Protein 6SBQ (pdb70)

Nearest PDB structures (foldseek):
  5y1h-assembly1_A  TM=1.001E+00  e=0.000E+00  Plasmodium falciparum FcB1/Columbia
  4j3b-assembly1_A  TM=1.001E+00  e=0.000E+00  Plasmodium falciparum FcB1/Columbia
  3t8v-assembly1_A  TM=9.994E-01  e=0.000E+00  Plasmodium falciparum FcB1/Columbia
  8ez2-assembly1_A  TM=9.995E-01  e=0.000E+00  Plasmodium falciparum
  8t6h-assembly1_A  TM=9.984E-01  e=0.000E+00  Plasmodium falciparum

Solvent-accessible surface area: 35100 Å² total; per-residue (Å²): 101,52,151,39,76,93,62,166,80,62,146,54,16,6,12,65,1,60,56,0,41,0,34,0,26,3,83,81,115,60,0,26,0,99,3,65,1,33,0,40,38,14,197,83,39,129,50,55,56,0,66,0,21,0,34,47,9,111,42,70,74,1,8,7,78,153,110,126,11,80,113,49,126,23,15,61,39,97,84,87,79,0,26,0,49,43,155,58,12,32,183,74,146,4,40,1,34,8,37,0,16,11,76,2,38,80,33,100,23,8,24,0,5,0,70,1,97,110,12,4,0,0,14,0,19,1,34,2,0,46,102,0,0,1,0,13,6,73,3,30,10,24,0,92,6,36,2,9,0,10,0,44,89,157,104,13,53,32,8,2,1,2,12,64,83,76,73,115,71,119,44,125,78,49,36,17,1,4,91,5,60,2,70,40,77,4,0,1,2,1,0,0,0,0,0,0,64,6,78,85,63,58,22,80,32,93,1,96,136,94,138,72,139,0,63,0,40,0,5,0,41,107,127,15,49,86,6,0,67,4,0,10,32,0,0,63,70,0,1,35,17,1,9,96,35,17,42,13,24,7,23,7,58,56,3,5,0,0,3,2,8,22,1,6,56,20,12,4,4,0,4,4,0,6,0,0,4,4,50,0,0,8,0,17,27,107,54,11,25,11,121,17,6,40,109,0,1,38,8,1,0,21,10,6,0,1,8,21,0,0,8,52,2,0,1,69,12,9,12,1,0,0,2,2,2,0,0,0,12,2,0,9,12,28,0,4,54,84,58,13,149,23,42,42,24,20,3,45,21,0,31,100,1,8,0,25,1,2,10,6,5,56,8,30,21,16,11,4,0,13,2,76,24,25,23,14,4,40,23,14,60,20,24,0,0,48,31,3,0,1,3,0,1,46,2,2,30,36,8,2,28,96,104,54,0,64,89,0,2,55,51,3,6,149,142,14,52,29,75,37,2,16,0,72,50,0,7,104,1,0,31,37,0,14,37,85,84,80,94,59,128,89,16,80,2,105,47,0,47,39,1,1,33,8,0,7,13,0,50,0,27,2,132,58,92,40,50,73,163,126,101,40,2,21,0,68,0,51,8,119,12,141,65,42,164,66,46,193,114,31,101,50,3,8,0,0,0,7,0,0,0,1,24,47,166,84,12,131,80,46,34,98,104,55,50,12,51,0,50,125,114,38,40,66,34,82,26,95,131,2,62,64,116,2,5,2,0,8,0,11,18,0,2,1,2,0,19,20,71,8,78,13,73,16,102,38,27,13,51,2,0,51,88,8,78,28,25,3,6,45,17,6,3,1,8,18,4,4,15,120,18,0,66,89,0,10,67,25,36,45,97,8,100,102,105,172,75,174,93,91,130,42,54,85,11,34,58,103,2,8,82,3,0,78,107,5,3,84,48,115,172,34,61,13,1,10,15,15,35,0,4,41,12,11,72,38,60,20,0,6,33,74,18,95,82,3,14,2,38,4,2,6,53,0,30,72,42,0,70,109,51,6,6,102,138,2,21,102,16,6,58,155,15,5,99,83,32,80,71,150,0,22,64,90,81,95,24,141,46,21,38,77,16,57,25,72,18,14,12,44,11,35,0,9,18,29,0,0,46,31,0,0,99,26,93,39,103,114,1,42,98,25,0,38,110,10,3,129,17,66,9,2,17,0,13,7,22,0,0,30,4,0,7,60,35,157,72,1,78,91,2,8,88,78,0,70,149,83,0,94,95,12,35,21,2,34,9,31,0,2,71,3,0,0,120,1,63,38,186,41,0,21,100,3,2,121,67,0,46,110,93,33,14,128,121,35,83,16,0,7,27,10,39,0,0,10,45,20,0,9,77,20,26,64,50,0,12,41,88,74,6,90,0,0,116,34,1,5,97,12,0,26,127,2,13,132,33,0,30,37,0,0,11,56,0,0,55,16,0,10,18,21,42,47,0,21,95,148,3,34,125,54,0,57,87,24,0,58,79,4,27,149,53,101,155,29,17,102,23,2,82,2,24,0,32,35,0,9,90,149,76

InterPro domains:
  IPR001930 Peptidase M1, alanine aminopeptidase/leukotriene A4 hydrolase [PR00756] (324-339)
  IPR001930 Peptidase M1, alanine aminopeptidase/leukotriene A4 hydrolase [PR00756] (374-389)
  IPR001930 Peptidase M1, alanine aminopeptidase/leukotriene A4 hydrolase [PR00756] (457-467)
  IPR001930 Peptidase M1, alanine aminopeptidase/leukotriene A4 hydrolase [PR00756] (493-508)
  IPR001930 Peptidase M1, alanine aminopeptidase/leukotriene A4 hydrolase [PR00756] (512-524)
  IPR012779 Peptidase M1, alanyl aminopeptidase [PTHR46322] (189-1081)
  IPR012779 Peptidase M1, alanyl aminopeptidase [TIGR02414] (203-1080)
  IPR014782 Peptidase M1, membrane alanine aminopeptidase [PF01433] (424-629)
  IPR024601 Peptidase M1, alanyl aminopeptidase, C-terminal [PF17432] (748-1081)
  IPR027268 Peptidase M4/M1, CTD superfamily [G3DSA:1.10.390.10] (479-649)
  IPR035414 Peptidase M1, alanyl aminopeptidase, Ig-like fold [PF11940] (650-744)
  IPR037144 Peptidase M1, alanyl aminopeptidase, C-terminal domain superfamily [G3DSA:1.25.50.10] (746-1084)
  IPR038438 Alanyl aminopeptidase, Ig-like domain superfamily [G3DSA:2.60.40.1840] (650-745)
  IPR042097 Aminopeptidase N-like , N-terminal domain superfamliy [G3DSA:2.60.40.1730] (206-392)
  IPR042097 Aminopeptidase N-like , N-terminal domain superfamliy [SSF63737] (195-391)
  IPR045357 Aminopeptidase N-like , N-terminal domain [PF17900] (216-384)

Secondary structure (P-SEA, 3-state):
ccbbbbcccbbbbcccccbbbbbbbbcccbbbbbbbbbcccccccccccbbbbbccccccccccccccccccccccccccccccccccccccbbbbbbbbbbbcccccccccccccccbbbbbcccccccccccccccccccbbbbbbbbccccccccccccccccccccccccccbbbbbbccccccccccccccccccccccccccccbbbbbbbbbcccccccccaaaaaaaaaaaaaaaacccccccccbbbbbbbccccccccccccbbbcccccccccccccccaaaaaaaaaaaaaaaaccccccbbbcccccccccaaaaaaaaaaaaaaaaccaaaaaaaaaaaacaaaaaaaccccccccccccccccccccccccaaaaaaaaaaaaaccaaaaaaaaaaaaaaaccccccaaaaaaaaaaaaaaaaccccccccccccccccbbbbbbbbcccccccccbbbbbbbbbbcccccccbbbbccccccbbbbccccccccccbbbbbbcccbbbbbbccccccccccccccccccccccccccaaaaaaaacccccaaaaaaaaaaaaaaaaaaaaaaaaaaaaacccccccccccaaaaaaaaaaaacccccaaaaaaaaccccccccccccccccaaaaaaaaaaaaaaaaaccaaaaaaaaaaacccccccccccccccccaaaaaaaaaaaaaaaaaaaaccccaaaaaaaaaacccaaaaaaaaaaaccccaaaaaaaaaaaaccccaaaaaaaaaaaaaccccaaaaaaaaaaaccccccccaaaaaaacccccccccccccccaaaaaaaaaaaaaaaaccaaaaaaacccccccccccaaaaaaaaaaaaaaaacccccaaaaaaaaaaaccc

Organism: Plasmodium falciparum (isolate 3D7) (NCBI:txid36329)

B-factor: mean 23.52, std 8.41, range [11.98, 69.68]

Radius of gyration: 28.25 Å; Cα contacts (8 Å, |Δi|>4): 1999; chains: 1; bounding box: 71×84×64 Å

GO terms:
  GO:0070006 metalloaminopeptidase activity (F, IDA)
  GO:0005737 cytoplasm (C, IDA)
  GO:0020020 food vacuole (C, IDA)
  GO:0004177 aminopeptidase activity (F, IDA)
  GO:0006508 proteolysis (P, IDA)
  GO:0005634 nucleus (C, EXP)
  GO:0005737 cytoplasm (C, EXP)
  GO:0005775 vacuolar lumen (C, EXP)
  GO:0020005 symbiont-containing vacuole membrane (C, EXP)

Sequence (891 aa):
EPKIHYRKDYKKPSGFIINNVTLNINIHDNETIIVRRSVLDDMDISKHNVGEDLVFDGVGLKKKINEEIISSINNNKKKKLLVVEEGEEEYTYDNNEFLTIIFSSKKFFVVPKKSSKKKFAFSSSSEVIIIHPETNYALTTGLYKKSKKNIIIVSQCEAATTGGFFRRITFFIDRPDMMMAKKYDVTVVTADKKEKKYPVLLSNGDKVNEFEIPGGRHGARFNDPHLKPCYLFAVVAGDLKHLSATTYIITKKYYTKKKVEELYYVFSEEKYVSKLQQWALEECLKKSMAFDEDYFGLEYDLSRRLNLVAVSDFNVGAMENKGLNIFNANSLLASKKKNNSIDFSYARILTVVGHEYFHNYTGNRVTLRDWFQLTLKEGLTVHRENNLFSEEMTKKTTVVTTTTRRLSSSHVDDLLRSVVQFLEDSSPLSHPIRRPEESYVSSMMEENFYTTTTVYDKGSSEVMRMYLTILGEEEYYKKGFDIYIKKKNDDGNTATCEEDFNYYAMEQQAYKKMMKKKKADNSANLNNQYLLWFSQSGTPHVSFKKYNNYDDAEEKKKKQYSSIHHVVNNQYTKPDEENQKKEKKPLLFIPISSVGLINPEENGKKEMISSQQTTTTLELTKEESDTFVFNNIAVKPIPSLFRGFSAPVYIEEEDNNLTDEEERILLLKYDSDAFVRYYNSCTNIYMKKQILMMNYNNEFLKKAKKNEKLESFNLTPVNAQFIDAIKYYLLLEDPHADAGFKSSYYIIVSLPPQQDDRYIIINNFFVSSNNLDTDVLADTKKEYIYKKQIGDKLNDVYYKMMFKSLEEAKADDLTYFNDESHVDFDQMMNMRTLRRNTLLSLLSSKKAQYPNILNEEIIIEEHSKSPYPSNWLTSLSVSAYFDDKKYFEELYDDKKTYKKLSKDDELLLQEEWLKTVSRRSDRKDIYEEILKKKLENEVLKDSKNPNDIRAVYLPFTNNLRRFHDISGKGYKLLIIAEVITKTDKFNPMMVATTQLCCEEPFKKLWNKKLDTKKRQELMLLNNEMNTMLQEPNISNNLKEYLLRLTNKL

Structure (mmCIF, N/CA/C/O backbone):
data_6SBQ
#
_entry.id   6SBQ
#
_cell.length_a   75.079
_cell.length_b   109.241
_cell.length_c   113.053
_cell.angle_alpha   90.000
_cell.angle_beta   90.000
_cell.angle_gamma   90.000
#
_symmetry.space_group_name_H-M   'P 21 21 21'
#
loop_
_entity.id
_entity.type
_entity.pdbx_description
1 polymer 'M1-family alanyl aminopeptidase'
2 non-polymer 'ZINC ION'
3 non-polymer [(7~{S})-6,6-bis(oxidanyl)-4-phenyl-5,7,8,9-tetrahydrobenzo[7]annulen-7-yl]azanium
4 non-polymer DI(HYDROXYETHYL)ETHER
5 non-polymer 'MALONATE ION'
6 non-polymer 'SODIUM ION'
7 water water
#
loop_
_atom_site.group_PDB
_atom_site.id
_atom_site.type_symbol
_atom_site.label_atom_id
_atom_site.label_alt_id
_atom_site.label_comp_id
_atom_site.label_asym_id
_atom_site.label_entity_id
_atom_site.label_seq_id
_atom_site.pdbx_PDB_ins_code
_atom_site.Cartn_x
_atom_site.Cartn_y
_atom_site.Cartn_z
_atom_site.occupancy
_atom_site.B_iso_or_equiv
_atom_site.auth_seq_id
_atom_site.auth_comp_id
_atom_site.auth_asym_id
_atom_site.auth_atom_id
_atom_site.pdbx_PDB_model_num
ATOM 1 C CA . GLU A 1 34 ? 76.979 111.804 147.410 1.00 57.67 195 GLU A CA 1
ATOM 2 C C . GLU A 1 34 ? 77.023 113.181 146.746 1.00 57.49 195 GLU A C 1
ATOM 3 O O . GLU A 1 34 ? 76.161 114.024 146.999 1.00 57.62 195 GLU A O 1
ATOM 4 N N . PRO A 1 35 ? 78.022 113.404 145.893 1.00 57.09 196 PRO A N 1
ATOM 5 C CA . PRO A 1 35 ? 78.157 114.706 145.227 1.00 56.74 196 PRO A CA 1
ATOM 6 C C . PRO A 1 35 ? 76.973 115.008 144.320 1.00 56.14 196 PRO A C 1
ATOM 7 O O . PRO A 1 35 ? 76.102 114.171 144.067 1.00 56.51 196 PRO A O 1
ATOM 18 N N . LYS A 1 36 ? 76.957 116.244 143.819 1.00 54.75 197 LYS A N 1
ATOM 19 C CA . LYS A 1 36 ? 75.862 116.730 142.988 1.00 53.12 197 LYS A CA 1
ATOM 20 C C . LYS A 1 36 ? 75.988 116.163 141.578 1.00 50.28 197 LYS A C 1
ATOM 21 O O . LYS A 1 36 ? 76.976 116.429 140.884 1.00 50.14 197 LYS A O 1
ATOM 40 N N . ILE A 1 37 ? 74.976 115.410 141.148 1.00 47.53 198 ILE A N 1
ATOM 41 C CA . ILE A 1 37 ? 74.986 114.704 139.870 1.00 44.88 198 ILE A CA 1
ATOM 42 C C . ILE A 1 37 ? 73.924 115.311 138.963 1.00 42.10 198 ILE A C 1
ATOM 43 O O . ILE A 1 37 ? 72.749 115.396 139.339 1.00 41.60 198 ILE A O 1
ATOM 59 N N . HIS A 1 38 ? 74.336 115.716 137.763 1.00 39.94 199 HIS A N 1
ATOM 60 C CA . HIS A 1 38 ? 73.428 116.214 136.740 1.00 38.58 199 HIS A CA 1
ATOM 61 C C . HIS A 1 38 ? 73.071 115.077 135.792 1.00 36.50 199 HIS A C 1
ATOM 62 O O . HIS A 1 38 ? 73.932 114.267 135.434 1.00 35.89 199 HIS A O 1
ATOM 76 N N . TYR A 1 39 ? 71.800 115.019 135.387 1.00 34.95 200 TYR A N 1
ATOM 77 C CA . TYR A 1 39 ? 71.265 113.918 134.595 1.00 34.22 200 TYR A CA 1
ATOM 78 C C . TYR A 1 39 ? 70.715 114.434 133.270 1.00 32.45 200 TYR A C 1
ATOM 79 O O . TYR A 1 39 ? 70.030 115.459 133.230 1.00 31.73 200 TYR A O 1
ATOM 97 N N . ARG A 1 40 ? 71.014 113.705 132.184 1.00 31.17 201 ARG A N 1
ATOM 98 C CA . ARG A 1 40 ? 70.591 114.131 130.849 1.00 30.08 201 ARG A CA 1
ATOM 99 C C . ARG A 1 40 ? 69.076 114.263 130.751 1.00 29.75 201 ARG A C 1
ATOM 100 O O . ARG A 1 40 ? 68.561 115.202 130.131 1.00 29.03 201 ARG A O 1
ATOM 121 N N . LYS A 1 41 ? 68.340 113.319 131.334 1.00 30.81 202 LYS A N 1
ATOM 122 C CA . LYS A 1 41 ? 66.887 113.338 131.213 1.00 32.22 202 LYS A CA 1
ATOM 123 C C . LYS A 1 41 ? 66.259 114.538 131.906 1.00 31.42 202 LYS A C 1
ATOM 124 O O . LYS A 1 41 ? 65.106 114.868 131.610 1.00 31.29 202 LYS A O 1
ATOM 143 N N . ASP A 1 42 ? 66.977 115.189 132.818 1.00 30.71 203 ASP A N 1
ATOM 144 C CA . ASP A 1 42 ? 66.405 116.265 133.620 1.00 30.42 203 ASP A CA 1
ATOM 145 C C . ASP A 1 42 ? 66.451 117.627 132.935 1.00 29.31 203 ASP A C 1
ATOM 146 O O . ASP A 1 42 ? 66.058 118.621 133.558 1.00 30.27 203 ASP A O 1
ATOM 155 N N . TYR A 1 43 ? 66.921 117.710 131.688 1.00 27.01 204 TYR A N 1
ATOM 156 C CA . TYR A 1 43 ? 67.103 119.015 131.061 1.00 24.95 204 TYR A CA 1
ATOM 157 C C . TYR A 1 43 ? 65.800 119.803 131.057 1.00 24.70 204 TYR A C 1
ATOM 158 O O . TYR A 1 43 ? 64.753 119.291 130.660 1.00 24.90 204 TYR A O 1
ATOM 176 N N . LYS A 1 44 ? 65.866 121.066 131.494 1.00 24.26 205 LYS A N 1
ATOM 177 C CA A LYS A 1 44 ? 64.756 121.987 131.322 0.52 24.41 205 LYS A CA 1
ATOM 178 C CA B LYS A 1 44 ? 64.745 122.006 131.393 0.48 24.63 205 LYS A CA 1
ATOM 179 C C . LYS A 1 44 ? 65.299 123.374 131.019 1.00 23.83 205 LYS A C 1
ATOM 180 O O . LYS A 1 44 ? 66.362 123.757 131.521 1.00 22.78 205 LYS A O 1
ATOM 217 N N . PRO A 1 45 ? 64.602 124.139 130.177 1.00 23.64 206 PRO A N 1
ATOM 218 C CA . PRO A 1 45 ? 65.063 125.496 129.877 1.00 23.27 206 PRO A CA 1
ATOM 219 C C . PRO A 1 45 ? 65.023 126.373 131.118 1.00 22.15 206 PRO A C 1
ATOM 220 O O . PRO A 1 45 ? 64.295 126.119 132.075 1.00 22.67 206 PRO A O 1
ATOM 231 N N . SER A 1 46 ? 65.825 127.428 131.080 1.00 20.77 207 SER A N 1
ATOM 232 C CA . SER A 1 46 ? 65.884 128.376 132.180 1.00 20.15 207 SER A CA 1
ATOM 233 C C . SER A 1 46 ? 64.622 129.233 132.247 1.00 19.48 207 SER A C 1
ATOM 234 O O . SER A 1 46 ? 63.978 129.523 131.237 1.00 19.59 207 SER A O 1
ATOM 242 N N . GLY A 1 47 ? 64.283 129.648 133.457 1.00 19.29 208 GLY A N 1
ATOM 243 C CA . GLY A 1 47 ? 63.248 130.639 133.661 1.00 19.15 208 GLY A CA 1
ATOM 244 C C . GLY A 1 47 ? 63.673 132.060 133.389 1.00 19.12 208 GLY A C 1
ATOM 245 O O . GLY A 1 47 ? 62.873 132.982 133.548 1.00 19.51 208 GLY A O 1
ATOM 249 N N . PHE A 1 48 ? 64.915 132.261 132.957 1.00 18.86 209 PHE A N 1
ATOM 250 C CA . PHE A 1 48 ? 65.453 133.586 132.702 1.00 18.23 209 PHE A CA 1
ATOM 251 C C . PHE A 1 48 ? 66.113 133.619 131.333 1.00 18.37 209 PHE A C 1
ATOM 252 O O . PHE A 1 48 ? 66.413 132.587 130.722 1.00 18.48 209 PHE A O 1
ATOM 269 N N . ILE A 1 49 ? 66.349 134.838 130.870 1.00 19.01 210 ILE A N 1
ATOM 270 C CA . ILE A 1 49 ? 67.029 135.093 129.612 1.00 19.20 210 ILE A CA 1
ATOM 271 C C . ILE A 1 49 ? 68.110 136.123 129.896 1.00 17.92 210 ILE A C 1
ATOM 272 O O . ILE A 1 49 ? 67.881 137.083 130.645 1.00 18.41 210 ILE A O 1
ATOM 288 N N . ILE A 1 50 ? 69.288 135.918 129.316 1.00 16.65 211 ILE A N 1
ATOM 289 C CA . ILE A 1 50 ? 70.344 136.922 129.296 1.00 15.46 211 ILE A CA 1
ATOM 290 C C . ILE A 1 50 ? 70.543 137.319 127.841 1.00 15.62 211 ILE A C 1
ATOM 291 O O . ILE A 1 50 ? 70.952 136.496 127.014 1.00 17.05 211 ILE A O 1
ATOM 307 N N . ASN A 1 51 ? 70.246 138.579 127.519 1.00 15.67 212 ASN A N 1
ATOM 308 C CA . ASN A 1 51 ? 70.292 139.028 126.136 1.00 15.94 212 ASN A CA 1
ATOM 309 C C . ASN A 1 51 ? 71.589 139.720 125.777 1.00 15.91 212 ASN A C 1
ATOM 310 O O . ASN A 1 51 ? 72.085 139.541 124.662 1.00 15.71 212 ASN A O 1
ATOM 321 N N . ASN A 1 52 ? 72.149 140.505 126.694 1.00 15.84 213 ASN A N 1
ATOM 322 C CA . ASN A 1 52 ? 73.390 141.214 126.442 1.00 16.15 213 ASN A CA 1
ATOM 323 C C . ASN A 1 52 ? 74.243 141.171 127.698 1.00 16.01 213 ASN A C 1
ATOM 324 O O . ASN A 1 52 ? 73.734 141.199 128.820 1.00 16.65 213 ASN A O 1
ATOM 335 N N . VAL A 1 53 ? 75.551 141.129 127.483 1.00 15.84 214 VAL A N 1
ATOM 336 C CA . VAL A 1 53 ? 76.555 141.111 128.533 1.00 16.01 214 VAL A CA 1
ATOM 337 C C . VAL A 1 53 ? 77.508 142.251 128.232 1.00 16.15 214 VAL A C 1
ATOM 338 O O . VAL A 1 53 ? 78.089 142.300 127.140 1.00 16.52 214 VAL A O 1
ATOM 351 N N . THR A 1 54 ? 77.655 143.178 129.175 1.00 15.82 215 THR A N 1
ATOM 352 C CA . THR A 1 54 ? 78.595 144.286 129.031 1.00 16.25 215 THR A CA 1
ATOM 353 C C . THR A 1 54 ? 79.608 144.194 130.160 1.00 16.30 215 THR A C 1
ATOM 354 O O . THR A 1 54 ? 79.255 144.370 131.332 1.00 16.82 215 THR A O 1
ATOM 365 N N . LEU A 1 55 ? 80.851 143.882 129.810 1.00 15.97 216 LEU A N 1
ATOM 366 C CA . LEU A 1 55 ? 81.905 143.621 130.782 1.00 16.19 216 LEU A CA 1
ATOM 367 C C . LEU A 1 55 ? 82.950 144.723 130.753 1.00 16.09 216 LEU A C 1
ATOM 368 O O . LEU A 1 55 ? 83.293 145.250 129.687 1.00 16.09 216 LEU A O 1
ATOM 384 N N . ASN A 1 56 ? 83.474 145.032 131.935 1.00 16.74 217 ASN A N 1
ATOM 385 C CA . ASN A 1 56 ? 84.681 145.833 132.089 1.00 17.69 217 ASN A CA 1
ATOM 386 C C . ASN A 1 56 ? 85.624 145.029 132.962 1.00 17.42 217 ASN A C 1
ATOM 387 O O . ASN A 1 56 ? 85.302 144.746 134.118 1.00 18.03 217 ASN A O 1
ATOM 398 N N . ILE A 1 57 ? 86.760 144.646 132.400 1.00 16.63 218 ILE A N 1
ATOM 399 C CA . ILE A 1 57 ? 87.752 143.810 133.065 1.00 16.68 218 ILE A CA 1
ATOM 400 C C . ILE A 1 57 ? 88.996 144.663 133.244 1.00 17.13 218 ILE A C 1
ATOM 401 O O . ILE A 1 57 ? 89.686 144.985 132.267 1.00 17.31 218 ILE A O 1
ATOM 417 N N . ASN A 1 58 ? 89.287 145.032 134.483 1.00 17.01 219 ASN A N 1
ATOM 418 C CA . ASN A 1 58 ? 90.362 145.970 134.805 1.00 17.95 219 ASN A CA 1
ATOM 419 C C . ASN A 1 58 ? 91.466 145.209 135.529 1.00 17.38 219 ASN A C 1
ATOM 420 O O . ASN A 1 58 ? 91.328 144.864 136.706 1.00 17.67 219 ASN A O 1
ATOM 431 N N . ILE A 1 59 ? 92.554 144.954 134.822 1.00 17.05 220 ILE A N 1
ATOM 432 C CA . ILE A 1 59 ? 93.638 144.108 135.314 1.00 17.47 220 ILE A CA 1
ATOM 433 C C . ILE A 1 59 ? 94.659 144.962 136.051 1.00 18.76 220 ILE A C 1
ATOM 434 O O . ILE A 1 59 ? 95.165 145.942 135.499 1.00 19.31 220 ILE A O 1
ATOM 450 N N . HIS A 1 60 ? 94.995 144.556 137.274 1.00 19.20 221 HIS A N 1
ATOM 451 C CA . HIS A 1 60 ? 96.079 145.134 138.058 1.00 20.79 221 HIS A CA 1
ATOM 452 C C . HIS A 1 60 ? 96.984 144.004 138.548 1.00 21.62 221 HIS A C 1
ATOM 453 O O . HIS A 1 60 ? 96.686 142.816 138.366 1.00 21.67 221 HIS A O 1
ATOM 467 N N . ASP A 1 61 ? 98.112 144.379 139.159 1.00 23.68 222 ASP A N 1
ATOM 468 C CA . ASP A 1 61 ? 99.104 143.376 139.543 1.00 26.02 222 ASP A CA 1
ATOM 469 C C . ASP A 1 61 ? 98.535 142.369 140.535 1.00 24.77 222 ASP A C 1
ATOM 470 O O . ASP A 1 61 ? 98.767 141.157 140.409 1.00 24.79 222 ASP A O 1
ATOM 479 N N . ASN A 1 62 ? 97.805 142.844 141.541 1.00 24.24 223 ASN A N 1
ATOM 480 C CA . ASN A 1 62 ? 97.388 141.990 142.647 1.00 25.84 223 ASN A CA 1
ATOM 481 C C . ASN A 1 62 ? 95.881 141.819 142.724 1.00 24.37 223 ASN A C 1
ATOM 482 O O . ASN A 1 62 ? 95.373 141.325 143.737 1.00 24.79 223 ASN A O 1
ATOM 493 N N . GLU A 1 63 ? 95.162 142.187 141.672 1.00 22.36 224 GLU A N 1
ATOM 494 C CA . GLU A 1 63 ? 93.733 141.947 141.588 1.00 22.32 224 GLU A CA 1
ATOM 495 C C . GLU A 1 63 ? 93.264 142.328 140.196 1.00 20.55 224 GLU A C 1
ATOM 496 O O . GLU A 1 63 ? 93.860 143.183 139.534 1.00 20.58 224 GLU A O 1
ATOM 508 N N . THR A 1 64 ? 92.195 141.677 139.764 1.00 18.59 225 THR A N 1
ATOM 509 C CA . THR A 1 64 ? 91.463 142.086 138.580 1.00 17.45 225 THR A CA 1
ATOM 510 C C . THR A 1 64 ? 90.035 142.373 139.002 1.00 17.66 225 THR A C 1
ATOM 511 O O . THR A 1 64 ? 89.421 141.580 139.723 1.00 17.62 225 THR A O 1
ATOM 522 N N . ILE A 1 65 ? 89.534 143.534 138.598 1.00 17.79 226 ILE A N 1
ATOM 523 C CA A ILE A 1 65 ? 88.183 143.966 138.920 0.33 18.04 226 ILE A CA 1
ATOM 524 C CA B ILE A 1 65 ? 88.182 143.967 138.918 0.67 18.39 226 ILE A CA 1
ATOM 525 C C . ILE A 1 65 ? 87.316 143.704 137.702 1.00 17.73 226 ILE A C 1
ATOM 526 O O . ILE A 1 65 ? 87.646 144.146 136.594 1.00 18.13 226 ILE A O 1
ATOM 557 N N . VAL A 1 66 ? 86.213 142.990 137.898 1.00 17.36 227 VAL A N 1
ATOM 558 C CA . VAL A 1 66 ? 85.295 142.666 136.817 1.00 17.03 227 VAL A CA 1
ATOM 559 C C . VAL A 1 66 ? 83.949 143.305 137.123 1.00 17.27 227 VAL A C 1
ATOM 560 O O . VAL A 1 66 ? 83.278 142.941 138.094 1.00 16.88 227 VAL A O 1
ATOM 573 N N . ARG A 1 67 ? 83.560 144.271 136.304 1.00 18.32 228 ARG A N 1
ATOM 574 C CA A ARG A 1 67 ? 82.219 144.829 136.340 0.60 19.10 228 ARG A CA 1
ATOM 575 C CA B ARG A 1 67 ? 82.219 144.825 136.342 0.40 18.80 228 ARG A CA 1
ATOM 576 C C . ARG A 1 67 ? 81.430 144.253 135.175 1.00 18.42 228 ARG A C 1
ATOM 577 O O . ARG A 1 67 ? 81.949 144.137 134.059 1.00 19.66 228 ARG A O 1
ATOM 618 N N . SER A 1 68 ? 80.191 143.861 135.445 1.00 16.56 229 SER A N 1
ATOM 619 C CA . SER A 1 68 ? 79.372 143.212 134.437 1.00 16.67 229 SER A CA 1
ATOM 620 C C . SER A 1 68 ? 77.933 143.668 134.558 1.00 17.50 229 SER A C 1
ATOM 621 O O . SER A 1 68 ? 77.360 143.614 135.649 1.00 18.91 229 SER A O 1
ATOM 629 N N . VAL A 1 69 ? 77.339 144.067 133.439 1.00 16.53 230 VAL A N 1
ATOM 630 C CA . VAL A 1 69 ? 75.915 144.348 133.370 1.00 16.69 230 VAL A CA 1
ATOM 631 C C . VAL A 1 69 ? 75.280 143.307 132.470 1.00 16.12 230 VAL A C 1
ATOM 632 O O . VAL A 1 69 ? 75.687 143.136 131.312 1.00 16.24 230 VAL A O 1
ATOM 645 N N . LEU A 1 70 ? 74.283 142.614 133.003 1.00 16.15 231 LEU A N 1
ATOM 646 C CA . LEU A 1 70 ? 73.524 141.617 132.274 1.00 16.35 231 LEU A CA 1
ATOM 647 C C . LEU A 1 70 ? 72.142 142.177 131.989 1.00 16.71 231 LEU A C 1
ATOM 648 O O . LEU A 1 70 ? 71.381 142.479 132.917 1.00 16.94 231 LEU A O 1
ATOM 664 N N . ASP A 1 71 ? 71.831 142.348 130.710 1.00 16.42 232 ASP A N 1
ATOM 665 C CA A ASP A 1 71 ? 70.501 142.752 130.277 0.35 16.49 232 ASP A CA 1
ATOM 666 C CA B ASP A 1 71 ? 70.489 142.747 130.308 0.65 16.54 232 ASP A CA 1
ATOM 667 C C . ASP A 1 71 ? 69.652 141.487 130.222 1.00 16.67 232 ASP A C 1
ATOM 668 O O . ASP A 1 71 ? 69.866 140.638 129.353 1.00 17.65 232 ASP A O 1
ATOM 685 N N . MET A 1 72 ? 68.720 141.358 131.146 1.00 16.34 233 MET A N 1
ATOM 686 C CA . MET A 1 72 ? 68.033 140.101 131.382 1.00 17.49 233 MET A CA 1
ATOM 687 C C . MET A 1 72 ? 66.536 140.245 131.200 1.00 18.16 233 MET A C 1
ATOM 688 O O . MET A 1 72 ? 65.991 141.339 131.080 1.00 18.17 233 MET A O 1
ATOM 702 N N . ASP A 1 73 ? 65.871 139.101 131.204 1.00 18.50 234 ASP A N 1
ATOM 703 C CA . ASP A 1 73 ? 64.428 139.086 131.113 1.00 20.26 234 ASP A CA 1
ATOM 704 C C . ASP A 1 73 ? 63.947 137.780 131.718 1.00 20.09 234 ASP A C 1
ATOM 705 O O . ASP A 1 73 ? 64.739 136.896 132.063 1.00 19.77 234 ASP A O 1
ATOM 714 N N . ILE A 1 74 ? 62.635 137.697 131.857 1.00 21.29 235 ILE A N 1
ATOM 715 C CA . ILE A 1 74 ? 61.950 136.521 132.364 1.00 22.55 235 ILE A CA 1
ATOM 716 C C . ILE A 1 74 ? 61.518 135.691 131.161 1.00 22.30 235 ILE A C 1
ATOM 717 O O . ILE A 1 74 ? 60.920 136.220 130.219 1.00 22.99 235 ILE A O 1
ATOM 733 N N . SER A 1 75 ? 61.823 134.397 131.176 1.00 21.64 236 SER A N 1
ATOM 734 C CA . SER A 1 75 ? 61.445 133.564 130.046 1.00 21.47 236 SER A CA 1
ATOM 735 C C . SER A 1 75 ? 60.034 133.011 130.227 1.00 22.70 236 SER A C 1
ATOM 736 O O . SER A 1 75 ? 59.448 133.049 131.315 1.00 21.96 236 SER A O 1
ATOM 744 N N . LYS A 1 76 ? 59.504 132.451 129.135 1.00 24.70 237 LYS A N 1
ATOM 745 C CA . LYS A 1 76 ? 58.174 131.861 129.154 1.00 26.05 237 LYS A CA 1
ATOM 746 C C . LYS A 1 76 ? 58.092 130.643 130.059 1.00 25.52 237 LYS A C 1
ATOM 747 O O . LYS A 1 76 ? 56.982 130.206 130.370 1.00 25.71 237 LYS A O 1
ATOM 766 N N . HIS A 1 77 ? 59.228 130.114 130.514 1.00 24.81 238 HIS A N 1
ATOM 767 C CA . HIS A 1 77 ? 59.259 128.986 131.431 1.00 24.82 238 HIS A CA 1
ATOM 768 C C . HIS A 1 77 ? 59.320 129.414 132.888 1.00 24.08 238 HIS A C 1
ATOM 769 O O . HIS A 1 77 ? 59.246 128.559 133.778 1.00 23.95 238 HIS A O 1
ATOM 783 N N . ASN A 1 78 ? 59.441 130.713 133.145 1.00 23.40 239 ASN A N 1
ATOM 784 C CA . ASN A 1 78 ? 59.550 131.203 134.508 1.00 23.07 239 ASN A CA 1
ATOM 785 C C . ASN A 1 78 ? 58.312 130.832 135.319 1.00 24.09 239 ASN A C 1
ATOM 786 O O . ASN A 1 78 ? 57.184 130.888 134.822 1.00 25.01 239 ASN A O 1
ATOM 797 N N . VAL A 1 79 ? 58.528 130.460 136.581 1.00 24.19 240 VAL A N 1
ATOM 798 C CA . VAL A 1 79 ? 57.440 130.159 137.507 1.00 24.99 240 VAL A CA 1
ATOM 799 C C . VAL A 1 79 ? 57.647 130.913 138.816 1.00 25.40 240 VAL A C 1
ATOM 800 O O . VAL A 1 79 ? 57.223 130.453 139.881 1.00 26.76 240 VAL A O 1
ATOM 813 N N . GLY A 1 80 ? 58.293 132.075 138.752 1.00 24.18 241 GLY A N 1
ATOM 814 C CA . GLY A 1 80 ? 58.504 132.877 139.948 1.00 24.06 241 GLY A CA 1
ATOM 815 C C . GLY A 1 80 ? 59.589 132.372 140.873 1.00 23.66 241 GLY A C 1
ATOM 816 O O . GLY A 1 80 ? 59.553 132.664 142.073 1.00 24.22 241 GLY A O 1
ATOM 820 N N . GLU A 1 81 ? 60.552 131.622 140.352 1.00 23.06 242 GLU A N 1
ATOM 821 C CA . GLU A 1 81 ? 61.641 131.085 141.145 1.00 22.60 242 GLU A CA 1
ATOM 822 C C . GLU A 1 81 ? 62.657 132.171 141.506 1.00 22.35 242 GLU A C 1
ATOM 823 O O . GLU A 1 81 ? 62.716 133.252 140.898 1.00 21.88 242 GLU A O 1
ATOM 835 N N . ASP A 1 82 ? 63.467 131.870 142.522 1.00 22.43 243 ASP A N 1
ATOM 836 C CA . ASP A 1 82 ? 64.637 132.685 142.794 1.00 22.19 243 ASP A CA 1
ATOM 837 C C . ASP A 1 82 ? 65.511 132.754 141.546 1.00 20.36 243 ASP A C 1
ATOM 838 O O . ASP A 1 82 ? 65.526 131.845 140.710 1.00 20.86 243 ASP A O 1
ATOM 847 N N . LEU A 1 83 ? 66.236 133.857 141.423 1.00 19.23 244 LEU A N 1
ATOM 848 C CA . LEU A 1 83 ? 67.241 134.022 140.383 1.00 18.97 244 LEU A CA 1
ATOM 849 C C . LEU A 1 83 ? 68.564 133.514 140.944 1.00 18.78 244 LEU A C 1
ATOM 850 O O . LEU A 1 83 ? 69.082 134.059 141.924 1.00 18.84 244 LEU A O 1
ATOM 866 N N . VAL A 1 84 ? 69.091 132.438 140.364 1.00 18.75 245 VAL A N 1
ATOM 867 C CA . VAL A 1 84 ? 70.311 131.816 140.857 1.00 18.77 245 VAL A CA 1
ATOM 868 C C . VAL A 1 84 ? 71.382 131.921 139.784 1.00 17.81 245 VAL A C 1
ATOM 869 O O . VAL A 1 84 ? 71.219 131.398 138.669 1.00 18.67 245 VAL A O 1
ATOM 882 N N . PHE A 1 85 ? 72.490 132.556 140.130 1.00 17.09 246 PHE A N 1
ATOM 883 C CA . PHE A 1 85 ? 73.650 132.654 139.264 1.00 17.25 246 PHE A CA 1
ATOM 884 C C . PHE A 1 85 ? 74.739 131.723 139.776 1.00 17.57 246 PHE A C 1
ATOM 885 O O . PHE A 1 85 ? 74.930 131.577 140.987 1.00 19.07 246 PHE A O 1
ATOM 902 N N . ASP A 1 86 ? 75.468 131.124 138.843 1.00 16.88 247 ASP A N 1
ATOM 903 C CA . ASP A 1 86 ? 76.751 130.519 139.157 1.00 16.91 247 ASP A CA 1
ATOM 904 C C . ASP A 1 86 ? 77.786 131.613 139.378 1.00 17.08 247 ASP A C 1
ATOM 905 O O . ASP A 1 86 ? 77.816 132.614 138.660 1.00 17.27 247 ASP A O 1
ATOM 914 N N . GLY A 1 87 ? 78.631 131.419 140.376 1.00 17.06 248 GLY A N 1
ATOM 915 C CA . GLY A 1 87 ? 79.729 132.323 140.640 1.00 17.10 248 GLY A CA 1
ATOM 916 C C . GLY A 1 87 ? 80.665 131.688 141.644 1.00 18.20 248 GLY A C 1
ATOM 917 O O . GLY A 1 87 ? 80.297 131.531 142.805 1.00 20.27 248 GLY A O 1
ATOM 921 N N . VAL A 1 88 ? 81.868 131.319 141.220 1.00 18.43 249 VAL A N 1
ATOM 922 C CA . VAL A 1 88 ? 82.756 130.472 142.008 1.00 18.19 249 VAL A CA 1
ATOM 923 C C . VAL A 1 88 ? 84.001 131.258 142.382 1.00 18.78 249 VAL A C 1
ATOM 924 O O . VAL A 1 88 ? 84.769 131.675 141.509 1.00 18.51 249 VAL A O 1
ATOM 937 N N . GLY A 1 89 ? 84.211 131.438 143.683 1.00 18.99 250 GLY A N 1
ATOM 938 C CA . GLY A 1 89 ? 85.423 132.083 144.139 1.00 20.67 250 GLY A CA 1
ATOM 939 C C . GLY A 1 89 ? 85.495 133.563 143.852 1.00 21.53 250 GLY A C 1
ATOM 940 O O . GLY A 1 89 ? 86.595 134.109 143.771 1.00 22.72 250 GLY A O 1
ATOM 944 N N . LEU A 1 90 ? 84.356 134.228 143.685 1.00 20.15 251 LEU A N 1
ATOM 945 C CA . LEU A 1 90 ? 84.321 135.659 143.420 1.00 19.88 251 LEU A CA 1
ATOM 946 C C . LEU A 1 90 ? 84.221 136.417 144.735 1.00 19.64 251 LEU A C 1
ATOM 947 O O . LEU A 1 90 ? 83.593 135.957 145.689 1.00 21.40 251 LEU A O 1
ATOM 963 N N . LYS A 1 91 ? 84.858 137.582 144.795 1.00 18.58 252 LYS A N 1
ATOM 964 C CA A LYS A 1 91 ? 84.729 138.484 145.937 0.37 18.99 252 LYS A CA 1
ATOM 965 C CA B LYS A 1 91 ? 84.721 138.475 145.935 0.23 18.45 252 LYS A CA 1
ATOM 966 C CA C LYS A 1 91 ? 84.732 138.484 145.936 0.40 19.19 252 LYS A CA 1
ATOM 967 C C . LYS A 1 91 ? 83.801 139.619 145.526 1.00 18.92 252 LYS A C 1
ATOM 968 O O . LYS A 1 91 ? 84.131 140.403 144.632 1.00 19.81 252 LYS A O 1
ATOM 1023 N N . ILE A 1 92 ? 82.640 139.696 146.167 1.00 18.93 253 ILE A N 1
ATOM 1024 C CA . ILE A 1 92 ? 81.615 140.673 145.801 1.00 18.85 253 ILE A CA 1
ATOM 1025 C C . ILE A 1 92 ? 81.980 142.050 146.334 1.00 19.86 253 ILE A C 1
ATOM 1026 O O . ILE A 1 92 ? 82.163 142.239 147.542 1.00 20.74 253 ILE A O 1
ATOM 1042 N N . ASN A 1 93 ? 82.050 143.027 145.434 1.00 20.65 254 ASN A N 1
ATOM 1043 C CA . ASN A 1 93 ? 82.061 144.420 145.863 1.00 21.48 254 ASN A CA 1
ATOM 1044 C C . ASN A 1 93 ? 80.653 144.982 145.904 1.00 22.35 254 ASN A C 1
ATOM 1045 O O . ASN A 1 93 ? 80.279 145.651 146.874 1.00 23.29 254 ASN A O 1
ATOM 1056 N N A GLU A 1 94 ? 79.860 144.713 144.879 0.54 22.15 255 GLU A N 1
ATOM 1057 N N B GLU A 1 94 ? 79.844 144.721 144.878 0.46 22.28 255 GLU A N 1
ATOM 1058 C CA A GLU A 1 94 ? 78.461 145.089 144.925 0.54 22.73 255 GLU A CA 1
ATOM 1059 C CA B GLU A 1 94 ? 78.472 145.209 144.876 0.46 22.92 255 GLU A CA 1
ATOM 1060 C C A GLU A 1 94 ? 77.735 144.352 143.820 0.54 21.60 255 GLU A C 1
ATOM 1061 C C B GLU A 1 94 ? 77.600 144.340 143.981 0.46 22.16 255 GLU A C 1
ATOM 1062 O O A GLU A 1 94 ? 78.332 143.988 142.801 0.54 21.24 255 GLU A O 1
ATOM 1063 O O B GLU A 1 94 ? 78.080 143.688 143.048 0.46 22.13 255 GLU A O 1
ATOM 1086 N N A ILE A 1 95 ? 76.453 144.106 144.054 0.54 21.15 256 ILE A N 1
ATOM 1087 N N B ILE A 1 95 ? 76.301 144.358 144.285 0.46 21.86 256 ILE A N 1
ATOM 1088 C CA A ILE A 1 95 ? 75.542 143.617 143.031 0.54 21.05 256 ILE A CA 1
ATOM 1089 C CA B ILE A 1 95 ? 75.262 143.694 143.503 0.46 21.54 256 ILE A CA 1
ATOM 1090 C C A ILE A 1 95 ? 74.261 144.434 143.117 0.54 20.77 256 ILE A C 1
ATOM 1091 C C B ILE A 1 95 ? 74.105 144.669 143.365 0.46 21.25 256 ILE A C 1
ATOM 1092 O O A ILE A 1 95 ? 73.851 144.868 144.199 0.54 20.88 256 ILE A O 1
ATOM 1093 O O B ILE A 1 95 ? 73.678 145.269 144.358 0.46 21.22 256 ILE A O 1
ATOM 1124 N N A SER A 1 96 ? 73.622 144.634 141.966 0.54 20.42 257 SER A N 1
ATOM 1125 N N B SER A 1 96 ? 73.562 144.801 142.157 0.46 20.91 257 SER A N 1
ATOM 1126 C CA A SER A 1 96 ? 72.473 145.520 141.868 0.54 20.16 257 SER A CA 1
ATOM 1127 C CA B SER A 1 96 ? 72.388 145.642 141.984 0.46 20.69 257 SER A CA 1
ATOM 1128 C C A SER A 1 96 ? 71.461 144.944 140.885 0.54 20.10 257 SER A C 1
ATOM 1129 C C B SER A 1 96 ? 71.496 145.103 140.876 0.46 20.36 257 SER A C 1
ATOM 1130 O O A SER A 1 96 ? 71.803 144.147 140.007 0.54 20.08 257 SER A O 1
ATOM 1131 O O B SER A 1 96 ? 71.958 144.481 139.915 0.46 20.27 257 SER A O 1
ATOM 1146 N N . ILE A 1 97 ? 70.203 145.355 141.041 1.00 20.29 258 ILE A N 1
ATOM 1147 C CA . ILE A 1 97 ? 69.185 145.156 140.014 1.00 21.22 258 ILE A CA 1
ATOM 1148 C C . ILE A 1 97 ? 68.555 146.513 139.724 1.00 22.57 258 ILE A C 1
ATOM 1149 O O . ILE A 1 97 ? 68.068 147.181 140.642 1.00 23.68 258 ILE A O 1
ATOM 1166 N N . ASN A 1 98 ? 68.570 146.924 138.461 1.00 23.32 259 ASN A N 1
ATOM 1167 C CA . ASN A 1 98 ? 67.954 148.183 138.054 1.00 25.37 259 ASN A CA 1
ATOM 1168 C C . ASN A 1 98 ? 68.431 149.336 138.928 1.00 27.68 259 ASN A C 1
ATOM 1169 O O . ASN A 1 98 ? 67.642 150.145 139.421 1.00 28.31 259 ASN A O 1
ATOM 1180 N N A ASN A 1 99 ? 69.746 149.396 139.125 0.54 29.34 260 ASN A N 1
ATOM 1181 N N B ASN A 1 99 ? 69.746 149.397 139.119 0.46 28.03 260 ASN A N 1
ATOM 1182 C CA A ASN A 1 99 ? 70.510 150.514 139.680 0.54 31.17 260 ASN A CA 1
ATOM 1183 C CA B ASN A 1 99 ? 70.396 150.444 139.918 0.46 28.53 260 ASN A CA 1
ATOM 1184 C C A ASN A 1 99 ? 70.601 150.530 141.203 0.54 30.83 260 ASN A C 1
ATOM 1185 C C B ASN A 1 99 ? 69.801 150.573 141.323 0.46 27.58 260 ASN A C 1
ATOM 1186 O O A ASN A 1 99 ? 71.375 151.319 141.744 0.54 31.33 260 ASN A O 1
ATOM 1187 O O B ASN A 1 99 ? 69.832 151.649 141.929 0.46 27.71 260 ASN A O 1
ATOM 1208 N N A LYS A 1 100 ? 69.837 149.706 141.916 0.54 30.04 261 LYS A N 1
ATOM 1209 N N B LYS A 1 100 ? 69.271 149.478 141.866 0.46 26.68 261 LYS A N 1
ATOM 1210 C CA A LYS A 1 100 ? 69.909 149.664 143.373 0.54 28.58 261 LYS A CA 1
ATOM 1211 C CA B LYS A 1 100 ? 68.979 149.385 143.292 0.46 25.77 261 LYS A CA 1
ATOM 1212 C C A LYS A 1 100 ? 70.734 148.457 143.811 0.54 26.50 261 LYS A C 1
ATOM 1213 C C B LYS A 1 100 ? 69.885 148.333 143.920 0.46 23.63 261 LYS A C 1
ATOM 1214 O O A LYS A 1 100 ? 70.455 147.322 143.404 0.54 25.60 261 LYS A O 1
ATOM 1215 O O B LYS A 1 100 ? 69.901 147.175 143.485 0.46 22.94 261 LYS A O 1
ATOM 1252 N N A LYS A 1 101 ? 71.767 148.708 144.613 0.54 25.10 262 LYS A N 1
ATOM 1253 N N B LYS A 1 101 ? 70.634 148.746 144.938 0.46 22.17 262 LYS A N 1
ATOM 1254 C CA A LYS A 1 101 ? 72.583 147.620 145.127 0.54 24.62 262 LYS A CA 1
ATOM 1255 C CA B LYS A 1 101 ? 71.570 147.860 145.611 0.46 21.24 262 LYS A CA 1
ATOM 1256 C C A LYS A 1 101 ? 71.742 146.739 146.033 0.54 23.77 262 LYS A C 1
ATOM 1257 C C B LYS A 1 101 ? 70.816 146.745 146.316 0.46 20.76 262 LYS A C 1
ATOM 1258 O O A LYS A 1 101 ? 70.993 147.232 146.881 0.54 23.55 262 LYS A O 1
ATOM 1259 O O B LYS A 1 101 ? 69.826 146.990 147.013 0.46 20.73 262 LYS A O 1
ATOM 1296 N N A LEU A 1 102 ? 71.865 145.432 145.849 0.54 22.70 263 LEU A N 1
ATOM 1297 N N B LEU A 1 102 ? 71.285 145.516 146.115 0.46 20.48 263 LEU A N 1
ATOM 1298 C CA A LEU A 1 102 ? 71.175 144.485 146.703 0.54 22.76 263 LEU A CA 1
ATOM 1299 C CA B LEU A 1 102 ? 70.795 144.350 146.828 0.46 20.92 263 LEU A CA 1
ATOM 1300 C C A LEU A 1 102 ? 72.012 144.222 147.943 0.54 22.00 263 LEU A C 1
ATOM 1301 C C B LEU A 1 102 ? 71.719 144.087 148.005 0.46 20.63 263 LEU A C 1
ATOM 1302 O O A LEU A 1 102 ? 73.214 144.495 147.985 0.54 21.52 263 LEU A O 1
ATOM 1303 O O B LEU A 1 102 ? 72.939 144.237 147.898 0.46 20.28 263 LEU A O 1
ATOM 1334 N N A VAL A 1 103 ? 71.354 143.698 148.968 0.54 22.33 264 VAL A N 1
ATOM 1335 N N B VAL A 1 103 ? 71.133 143.707 149.132 0.46 21.51 264 VAL A N 1
ATOM 1336 C CA A VAL A 1 103 ? 71.944 143.573 150.291 0.54 23.38 264 VAL A CA 1
ATOM 1337 C CA B VAL A 1 103 ? 71.859 143.560 150.385 0.46 23.06 264 VAL A CA 1
ATOM 1338 C C A VAL A 1 103 ? 72.000 142.106 150.675 0.54 23.22 264 VAL A C 1
ATOM 1339 C C B VAL A 1 103 ? 71.974 142.082 150.716 0.46 23.20 264 VAL A C 1
ATOM 1340 O O A VAL A 1 103 ? 70.991 141.395 150.586 0.54 22.59 264 VAL A O 1
ATOM 1341 O O B VAL A 1 103 ? 70.991 141.337 150.621 0.46 22.69 264 VAL A O 1
ATOM 1366 N N . GLU A 1 104 ? 73.172 141.664 151.116 1.00 24.30 265 GLU A N 1
ATOM 1367 C CA A GLU A 1 104 ? 73.354 140.275 151.501 0.60 25.49 265 GLU A CA 1
ATOM 1368 C CA B GLU A 1 104 ? 73.381 140.282 151.516 0.40 25.41 265 GLU A CA 1
ATOM 1369 C C . GLU A 1 104 ? 72.517 139.952 152.729 1.00 25.67 265 GLU A C 1
ATOM 1370 O O . GLU A 1 104 ? 72.396 140.756 153.665 1.00 25.67 265 GLU A O 1
ATOM 1393 N N . GLY A 1 105 ? 71.941 138.767 152.720 1.00 26.20 266 GLY A N 1
ATOM 1394 C CA . GLY A 1 105 ? 71.081 138.311 153.800 1.00 27.18 266 GLY A CA 1
ATOM 1395 C C . GLY A 1 105 ? 69.651 138.633 153.508 1.00 28.58 266 GLY A C 1
ATOM 1396 O O . GLY A 1 105 ? 68.801 137.743 153.496 1.00 30.85 266 GLY A O 1
ATOM 1400 N N . GLU A 1 106 ? 69.379 139.903 153.204 1.00 27.26 267 GLU A N 1
ATOM 1401 C CA . GLU A 1 106 ? 68.011 140.370 153.026 1.00 27.52 267 GLU A CA 1
ATOM 1402 C C . GLU A 1 106 ? 67.489 140.079 151.628 1.00 25.68 267 GLU A C 1
ATOM 1403 O O . GLU A 1 106 ? 66.367 139.584 151.468 1.00 26.42 267 GLU A O 1
ATOM 1415 N N . GLU A 1 107 ? 68.279 140.393 150.599 1.00 23.41 268 GLU A N 1
ATOM 1416 C CA A GLU A 1 107 ? 67.846 140.191 149.229 0.52 22.47 268 GLU A CA 1
ATOM 1417 C CA B GLU A 1 107 ? 67.866 140.214 149.215 0.48 22.26 268 GLU A CA 1
ATOM 1418 C C . GLU A 1 107 ? 68.617 139.108 148.488 1.00 21.76 268 GLU A C 1
ATOM 1419 O O . GLU A 1 107 ? 68.106 138.593 147.490 1.00 22.28 268 GLU A O 1
ATOM 1442 N N . TYR A 1 108 ? 69.812 138.738 148.946 1.00 21.45 269 TYR A N 1
ATOM 1443 C CA . TYR A 1 108 ? 70.570 137.690 148.273 1.00 21.58 269 TYR A CA 1
ATOM 1444 C C . TYR A 1 108 ? 71.434 136.940 149.273 1.00 22.48 269 TYR A C 1
ATOM 1445 O O . TYR A 1 108 ? 71.782 137.460 150.337 1.00 23.02 269 TYR A O 1
ATOM 1463 N N . THR A 1 109 ? 71.792 135.709 148.909 1.00 23.11 270 THR A N 1
ATOM 1464 C CA . THR A 1 109 ? 72.835 134.965 149.599 1.00 23.93 270 THR A CA 1
ATOM 1465 C C . THR A 1 109 ? 73.878 134.521 148.587 1.00 21.91 270 THR A C 1
ATOM 1466 O O . THR A 1 109 ? 73.575 134.296 147.410 1.00 21.09 270 THR A O 1
ATOM 1477 N N . TYR A 1 110 ? 75.116 134.399 149.054 1.00 21.69 271 TYR A N 1
ATOM 1478 C CA . TYR A 1 110 ? 76.218 133.929 148.223 1.00 21.50 271 TYR A CA 1
ATOM 1479 C C . TYR A 1 110 ? 77.095 133.011 149.060 1.00 22.14 271 TYR A C 1
ATOM 1480 O O . TYR A 1 110 ? 77.586 133.407 150.124 1.00 23.16 271 TYR A O 1
ATOM 1498 N N . ASP A 1 111 ? 77.294 131.785 148.579 1.00 22.62 272 ASP A N 1
ATOM 1499 C CA . ASP A 1 111 ? 78.018 130.759 149.320 1.00 23.44 272 ASP A CA 1
ATOM 1500 C C . ASP A 1 111 ? 79.327 130.372 148.641 1.00 23.61 272 ASP A C 1
ATOM 1501 O O . ASP A 1 111 ? 79.854 129.287 148.897 1.00 23.77 272 ASP A O 1
ATOM 1510 N N . ASN A 1 112 ? 79.854 131.227 147.766 1.00 23.74 273 ASN A N 1
ATOM 1511 C CA A ASN A 1 112 ? 81.096 131.016 147.026 0.47 24.02 273 ASN A CA 1
ATOM 1512 C CA B ASN A 1 112 ? 81.098 131.016 147.034 0.53 24.23 273 ASN A CA 1
ATOM 1513 C C . ASN A 1 112 ? 80.899 130.082 145.841 1.00 23.23 273 ASN A C 1
ATOM 1514 O O . ASN A 1 112 ? 81.882 129.735 145.181 1.00 23.54 273 ASN A O 1
ATOM 1535 N N . GLU A 1 113 ? 79.667 129.668 145.551 1.00 22.16 274 GLU A N 1
ATOM 1536 C CA . GLU A 1 113 ? 79.366 128.805 144.416 1.00 21.99 274 GLU A CA 1
ATOM 1537 C C . GLU A 1 113 ? 78.122 129.310 143.690 1.00 20.97 274 GLU A C 1
ATOM 1538 O O . GLU A 1 113 ? 78.086 129.349 142.453 1.00 20.40 274 GLU A O 1
ATOM 1550 N N . PHE A 1 114 ? 77.099 129.709 144.449 1.00 20.63 275 PHE A N 1
ATOM 1551 C CA . PHE A 1 114 ? 75.844 130.190 143.890 1.00 20.24 275 PHE A CA 1
ATOM 1552 C C . PHE A 1 114 ? 75.454 131.510 144.533 1.00 19.87 275 PHE A C 1
ATOM 1553 O O . PHE A 1 114 ? 75.535 131.671 145.755 1.00 20.59 275 PHE A O 1
ATOM 1570 N N . LEU A 1 115 ? 75.024 132.450 143.699 1.00 19.19 276 LEU A N 1
ATOM 1571 C CA . LEU A 1 115 ? 74.417 133.691 144.156 1.00 18.79 276 LEU A CA 1
ATOM 1572 C C . LEU A 1 115 ? 72.916 133.549 143.959 1.00 19.27 276 LEU A C 1
ATOM 1573 O O . LEU A 1 115 ? 72.455 133.386 142.827 1.00 19.63 276 LEU A O 1
ATOM 1589 N N . THR A 1 116 ? 72.158 133.593 145.050 1.00 19.94 277 THR A N 1
ATOM 1590 C CA . THR A 1 116 ? 70.707 133.474 144.999 1.00 20.69 277 THR A CA 1
ATOM 1591 C C . THR A 1 116 ? 70.086 134.822 145.318 1.00 20.71 277 THR A C 1
ATOM 1592 O O . THR A 1 116 ? 70.338 135.382 146.390 1.00 20.89 277 THR A O 1
ATOM 1603 N N . ILE A 1 117 ? 69.286 135.333 144.389 1.00 20.56 278 ILE A N 1
ATOM 1604 C CA A ILE A 1 117 ? 68.495 136.533 144.610 0.65 21.06 278 ILE A CA 1
ATOM 1605 C CA B ILE A 1 117 ? 68.488 136.539 144.583 0.35 20.94 278 ILE A CA 1
ATOM 1606 C C . ILE A 1 117 ? 67.059 136.084 144.835 1.00 21.46 278 ILE A C 1
ATOM 1607 O O . ILE A 1 117 ? 66.451 135.441 143.974 1.00 20.93 278 ILE A O 1
ATOM 1638 N N . PHE A 1 118 ? 66.519 136.403 146.004 1.00 22.95 279 PHE A N 1
ATOM 1639 C CA . PHE A 1 118 ? 65.199 135.909 146.359 1.00 23.63 279 PHE A CA 1
ATOM 1640 C C . PHE A 1 118 ? 64.145 136.458 145.408 1.00 24.42 279 PHE A C 1
ATOM 1641 O O . PHE A 1 118 ? 64.188 137.626 145.008 1.00 23.63 279 PHE A O 1
ATOM 1658 N N A SER A 1 119 ? 63.201 135.585 145.036 0.79 26.28 280 SER A N 1
ATOM 1659 N N B SER A 1 119 ? 63.163 135.612 145.088 0.21 24.31 280 SER A N 1
ATOM 1660 C CA A SER A 1 119 ? 62.253 135.902 143.974 0.79 27.91 280 SER A CA 1
ATOM 1661 C CA B SER A 1 119 ? 62.257 135.873 143.971 0.21 24.25 280 SER A CA 1
ATOM 1662 C C A SER A 1 119 ? 61.489 137.182 144.252 0.79 28.24 280 SER A C 1
ATOM 1663 C C B SER A 1 119 ? 61.597 137.247 144.055 0.21 23.92 280 SER A C 1
ATOM 1664 O O A SER A 1 119 ? 61.105 137.889 143.312 0.79 27.31 280 SER A O 1
ATOM 1665 O O B SER A 1 119 ? 61.546 137.981 143.062 0.21 23.73 280 SER A O 1
ATOM 1680 N N A LYS A 1 120 ? 61.241 137.495 145.524 0.79 29.81 281 LYS A N 1
ATOM 1681 N N B LYS A 1 120 ? 61.072 137.609 145.229 0.21 23.89 281 LYS A N 1
ATOM 1682 C CA A LYS A 1 120 ? 60.488 138.704 145.815 0.79 31.29 281 LYS A CA 1
ATOM 1683 C CA B LYS A 1 120 ? 60.252 138.816 145.320 0.21 23.63 281 LYS A CA 1
ATOM 1684 C C A LYS A 1 120 ? 61.229 139.958 145.379 0.79 30.48 281 LYS A C 1
ATOM 1685 C C B LYS A 1 120 ? 60.990 140.066 144.848 0.21 23.12 281 LYS A C 1
ATOM 1686 O O A LYS A 1 120 ? 60.616 141.025 145.311 0.79 31.14 281 LYS A O 1
ATOM 1687 O O B LYS A 1 120 ? 60.344 141.065 144.514 0.21 23.12 281 LYS A O 1
ATOM 1724 N N A PHE A 1 121 ? 62.516 139.852 145.053 0.79 28.53 282 PHE A N 1
ATOM 1725 N N B PHE A 1 121 ? 62.320 140.027 144.784 0.21 22.61 282 PHE A N 1
ATOM 1726 C CA A PHE A 1 121 ? 63.307 140.979 144.585 0.79 27.45 282 PHE A CA 1
ATOM 1727 C CA B PHE A 1 121 ? 63.112 141.135 144.268 0.21 22.39 282 PHE A CA 1
ATOM 1728 C C A PHE A 1 121 ? 63.714 140.852 143.118 0.79 26.20 282 PHE A C 1
ATOM 1729 C C B PHE A 1 121 ? 63.610 140.891 142.851 0.21 22.44 282 PHE A C 1
ATOM 1730 O O A PHE A 1 121 ? 64.540 141.640 142.645 0.79 26.62 282 PHE A O 1
ATOM 1731 O O B PHE A 1 121 ? 64.380 141.701 142.324 0.21 22.42 282 PHE A O 1
ATOM 1764 N N A VAL A 1 122 ? 63.156 139.894 142.388 0.79 24.20 283 VAL A N 1
ATOM 1765 N N B VAL A 1 122 ? 63.184 139.800 142.221 0.21 22.44 283 VAL A N 1
ATOM 1766 C CA A VAL A 1 122 ? 63.468 139.683 140.976 0.79 23.32 283 VAL A CA 1
ATOM 1767 C CA B VAL A 1 122 ? 63.490 139.529 140.821 0.21 22.72 283 VAL A CA 1
ATOM 1768 C C A VAL A 1 122 ? 62.363 140.320 140.139 0.79 23.43 283 VAL A C 1
ATOM 1769 C C B VAL A 1 122 ? 62.389 140.174 139.979 0.21 23.17 283 VAL A C 1
ATOM 1770 O O A VAL A 1 122 ? 61.182 139.994 140.347 0.79 22.93 283 VAL A O 1
ATOM 1771 O O B VAL A 1 122 ? 61.236 139.716 140.040 0.21 23.15 283 VAL A O 1
ATOM 1796 N N . PRO A 1 123 ? 62.685 141.225 139.209 1.00 23.70 284 PRO A N 1
ATOM 1797 C CA . PRO A 1 123 ? 61.638 141.858 138.397 1.00 24.95 284 PRO A CA 1
ATOM 1798 C C . PRO A 1 123 ? 60.860 140.885 137.525 1.00 26.30 284 PRO A C 1
ATOM 1799 O O . PRO A 1 123 ? 61.324 139.795 137.179 1.00 25.92 284 PRO A O 1
ATOM 1810 N N . LYS A 1 124 ? 59.655 141.316 137.162 1.00 27.75 285 LYS A N 1
ATOM 1811 C CA A LYS A 1 124 ? 58.740 140.535 136.343 0.79 29.30 285 LYS A CA 1
ATOM 1812 C CA B LYS A 1 124 ? 58.739 140.533 136.344 0.21 28.35 285 LYS A CA 1
ATOM 1813 C C . LYS A 1 124 ? 58.910 140.789 134.851 1.00 28.46 285 LYS A C 1
ATOM 1814 O O . LYS A 1 124 ? 58.248 140.132 134.045 1.00 28.48 285 LYS A O 1
ATOM 1851 N N . SER A 1 125 ? 59.767 141.727 134.463 1.00 28.07 286 SER A N 1
ATOM 1852 C CA A SER A 1 125 ? 59.985 142.040 133.059 0.47 28.01 286 SER A CA 1
ATOM 1853 C CA B SER A 1 125 ? 59.981 142.058 133.061 0.53 28.08 286 SER A CA 1
ATOM 1854 C C . SER A 1 125 ? 61.450 142.426 132.880 1.00 27.14 286 SER A C 1
ATOM 1855 O O . SER A 1 125 ? 62.255 142.301 133.806 1.00 27.25 286 SER A O 1
ATOM 1870 N N . LYS A 1 126 ? 61.789 142.888 131.680 1.00 25.69 287 LYS A N 1
ATOM 1871 C CA A LYS A 1 126 ? 63.174 143.199 131.335 0.30 25.48 287 LYS A CA 1
ATOM 1872 C CA B LYS A 1 126 ? 63.170 143.209 131.329 0.25 25.36 287 LYS A CA 1
ATOM 1873 C CA C LYS A 1 126 ? 63.179 143.169 131.354 0.45 25.32 287 LYS A CA 1
ATOM 1874 C C . LYS A 1 126 ? 63.837 144.018 132.435 1.00 24.50 287 LYS A C 1
ATOM 1875 O O . LYS A 1 126 ? 63.303 145.047 132.871 1.00 25.58 287 LYS A O 1
ATOM 1930 N N . PHE A 1 127 ? 65.015 143.568 132.869 1.00 21.73 288 PHE A N 1
ATOM 1931 C CA . PHE A 1 127 ? 65.745 144.243 133.930 1.00 19.73 288 PHE A CA 1
ATOM 1932 C C . PHE A 1 127 ? 67.240 144.108 133.700 1.00 19.89 288 PHE A C 1
ATOM 1933 O O . PHE A 1 127 ? 67.704 143.238 132.959 1.00 19.38 288 PHE A O 1
ATOM 1950 N N . ALA A 1 128 ? 67.989 144.972 134.368 1.00 20.30 289 ALA A N 1
ATOM 1951 C CA . ALA A 1 128 ? 69.442 144.944 134.332 1.00 21.13 289 ALA A CA 1
ATOM 1952 C C . ALA A 1 128 ? 69.966 144.428 135.665 1.00 20.86 289 ALA A C 1
ATOM 1953 O O . ALA A 1 128 ? 69.557 144.904 136.729 1.00 22.88 289 ALA A O 1
ATOM 1960 N N . PHE A 1 129 ? 70.850 143.442 135.603 1.00 19.15 290 PHE A N 1
ATOM 1961 C CA . PHE A 1 129 ? 71.574 142.945 136.766 1.00 18.64 290 PHE A CA 1
ATOM 1962 C C . PHE A 1 129 ? 73.016 143.389 136.612 1.00 18.40 290 PHE A C 1
ATOM 1963 O O . PHE A 1 129 ? 73.607 143.207 135.550 1.00 18.74 290 PHE A O 1
ATOM 1980 N N . SER A 1 130 ? 73.580 143.993 137.648 1.00 19.04 291 SER A N 1
ATOM 1981 C CA A SER A 1 130 ? 74.961 144.427 137.571 0.42 18.99 291 SER A CA 1
ATOM 1982 C CA B SER A 1 130 ? 74.941 144.513 137.616 0.21 18.89 291 SER A CA 1
ATOM 1983 C CA C SER A 1 130 ? 74.942 144.505 137.612 0.37 19.11 291 SER A CA 1
ATOM 1984 C C . SER A 1 130 ? 75.718 143.960 138.802 1.00 18.91 291 SER A C 1
ATOM 1985 O O . SER A 1 130 ? 75.149 143.710 139.865 1.00 19.37 291 SER A O 1
ATOM 2007 N N . SER A 1 131 ? 77.020 143.790 138.623 1.00 18.30 292 SER A N 1
ATOM 2008 C CA . SER A 1 131 ? 77.857 143.352 139.727 1.00 18.69 292 SER A CA 1
ATOM 2009 C C . SER A 1 131 ? 79.277 143.829 139.491 1.00 18.58 292 SER A C 1
ATOM 2010 O O . SER A 1 131 ? 79.688 144.111 138.364 1.00 19.13 292 SER A O 1
ATOM 2018 N N . GLU A 1 132 ? 80.012 143.945 140.584 1.00 18.74 293 GLU A N 1
ATOM 2019 C CA . GLU A 1 132 ? 81.443 144.177 140.543 1.00 19.62 293 GLU A CA 1
ATOM 2020 C C . GLU A 1 132 ? 82.061 143.176 141.490 1.00 18.91 293 GLU A C 1
ATOM 2021 O O . GLU A 1 132 ? 81.666 143.095 142.663 1.00 19.13 293 GLU A O 1
ATOM 2033 N N . VAL A 1 133 ? 83.017 142.410 140.977 1.00 17.95 294 VAL A N 1
ATOM 2034 C CA . VAL A 1 133 ? 83.692 141.397 141.764 1.00 17.73 294 VAL A CA 1
ATOM 2035 C C . VAL A 1 133 ? 85.189 141.557 141.584 1.00 17.35 294 VAL A C 1
ATOM 2036 O O . VAL A 1 133 ? 85.667 142.149 140.620 1.00 17.34 294 VAL A O 1
ATOM 2049 N N . ILE A 1 134 ? 85.926 140.992 142.526 1.00 16.93 295 ILE A N 1
ATOM 2050 C CA A ILE A 1 134 ? 87.378 140.938 142.459 0.63 17.96 295 ILE A CA 1
ATOM 2051 C CA B ILE A 1 134 ? 87.382 140.938 142.487 0.37 17.57 295 ILE A CA 1
ATOM 2052 C C . ILE A 1 134 ? 87.790 139.485 142.292 1.00 17.39 295 ILE A C 1
ATOM 2053 O O . ILE A 1 134 ? 87.265 138.595 142.975 1.00 18.42 295 ILE A O 1
ATOM 2084 N N . ILE A 1 135 ? 88.731 139.254 141.376 1.00 16.55 296 ILE A N 1
ATOM 2085 C CA . ILE A 1 135 ? 89.320 137.946 141.135 1.00 16.49 296 ILE A CA 1
ATOM 2086 C C . ILE A 1 135 ? 90.837 138.107 141.075 1.00 17.53 296 ILE A C 1
ATOM 2087 O O . ILE A 1 135 ? 91.364 139.218 141.080 1.00 17.63 296 ILE A O 1
ATOM 2103 N N . HIS A 1 136 ? 91.546 136.974 141.032 1.00 17.76 297 HIS A N 1
ATOM 2104 C CA . HIS A 1 136 ? 93.001 136.962 141.190 1.00 18.17 297 HIS A CA 1
ATOM 2105 C C . HIS A 1 136 ? 93.645 136.023 140.194 1.00 17.98 297 HIS A C 1
ATOM 2106 O O . HIS A 1 136 ? 94.093 134.929 140.549 1.00 19.04 297 HIS A O 1
ATOM 2120 N N . PRO A 1 137 ? 93.729 136.427 138.929 1.00 17.62 298 PRO A N 1
ATOM 2121 C CA . PRO A 1 137 ? 94.363 135.539 137.943 1.00 16.97 298 PRO A CA 1
ATOM 2122 C C . PRO A 1 137 ? 95.806 135.216 138.275 1.00 16.89 298 PRO A C 1
ATOM 2123 O O . PRO A 1 137 ? 96.297 134.142 137.899 1.00 16.70 298 PRO A O 1
ATOM 2134 N N . GLU A 1 138 ? 96.495 136.113 138.988 1.00 17.60 299 GLU A N 1
ATOM 2135 C CA . GLU A 1 138 ? 97.908 135.945 139.302 1.00 19.27 299 GLU A CA 1
ATOM 2136 C C . GLU A 1 138 ? 98.188 134.766 140.235 1.00 20.38 299 GLU A C 1
ATOM 2137 O O . GLU A 1 138 ? 99.334 134.314 140.302 1.00 21.23 299 GLU A O 1
ATOM 2149 N N . THR A 1 139 ? 97.183 134.258 140.951 1.00 19.74 300 THR A N 1
ATOM 2150 C CA . THR A 1 139 ? 97.349 133.078 141.792 1.00 19.59 300 THR A CA 1
ATOM 2151 C C . THR A 1 139 ? 96.472 131.924 141.320 1.00 18.92 300 THR A C 1
ATOM 2152 O O . THR A 1 139 ? 96.304 130.934 142.044 1.00 20.06 300 THR A O 1
ATOM 2163 N N . ASN A 1 140 ? 95.911 132.019 140.125 1.00 17.47 301 ASN A N 1
ATOM 2164 C CA . ASN A 1 140 ? 95.026 130.977 139.614 1.00 16.78 301 ASN A CA 1
ATOM 2165 C C . ASN A 1 140 ? 95.861 129.927 138.884 1.00 17.03 301 ASN A C 1
ATOM 2166 O O . ASN A 1 140 ? 96.053 129.991 137.674 1.00 17.87 301 ASN A O 1
ATOM 2177 N N . TYR A 1 141 ? 96.335 128.924 139.622 1.00 17.14 302 TYR A N 1
ATOM 2178 C CA . TYR A 1 141 ? 97.183 127.884 139.057 1.00 16.67 302 TYR A CA 1
ATOM 2179 C C . TYR A 1 141 ? 96.393 126.725 138.469 1.00 15.85 302 TYR A C 1
ATOM 2180 O O . TYR A 1 141 ? 96.999 125.805 137.905 1.00 16.53 302 TYR A O 1
ATOM 2198 N N . ALA A 1 142 ? 95.067 126.743 138.581 1.00 15.27 303 ALA A N 1
ATOM 2199 C CA . ALA A 1 142 ? 94.234 125.693 138.023 1.00 15.28 303 ALA A CA 1
ATOM 2200 C C . ALA A 1 142 ? 93.913 125.931 136.559 1.00 15.86 303 ALA A C 1
ATOM 2201 O O . ALA A 1 142 ? 93.424 125.011 135.894 1.00 16.66 303 ALA A O 1
ATOM 2208 N N . LEU A 1 143 ? 94.183 127.139 136.049 1.00 15.31 304 LEU A N 1
ATOM 2209 C CA . LEU A 1 143 ? 94.110 127.422 134.618 1.00 15.77 304 LEU A CA 1
ATOM 2210 C C . LEU A 1 143 ? 92.690 127.277 134.081 1.00 15.86 304 LEU A C 1
ATOM 2211 O O . LEU A 1 143 ? 92.475 126.896 132.925 1.00 16.13 304 LEU A O 1
ATOM 2227 N N . THR A 1 144 ? 91.721 127.608 134.932 1.00 15.83 305 THR A N 1
ATOM 2228 C CA A THR A 1 144 ? 90.323 127.710 134.550 0.35 15.94 305 THR A CA 1
ATOM 2229 C CA B THR A 1 144 ? 90.318 127.701 134.566 0.65 16.18 305 THR A CA 1
ATOM 2230 C C . THR A 1 144 ? 89.799 129.059 135.019 1.00 15.67 305 THR A C 1
ATOM 2231 O O . THR A 1 144 ? 90.138 129.533 136.107 1.00 16.76 305 THR A O 1
ATOM 2252 N N . GLY A 1 145 ? 88.990 129.694 134.190 1.00 14.85 306 GLY A N 1
ATOM 2253 C CA . GLY A 1 145 ? 88.599 131.066 134.470 1.00 15.38 306 GLY A CA 1
ATOM 2254 C C . GLY A 1 145 ? 89.658 132.006 133.925 1.00 15.20 306 GLY A C 1
ATOM 2255 O O . GLY A 1 145 ? 90.228 131.733 132.871 1.00 16.03 306 GLY A O 1
ATOM 2259 N N . LEU A 1 146 ? 89.944 133.106 134.618 1.00 15.02 307 LEU A N 1
ATOM 2260 C CA . LEU A 1 146 ? 90.968 134.053 134.200 1.00 15.98 307 LEU A CA 1
ATOM 2261 C C . LEU A 1 146 ? 92.241 133.752 134.967 1.00 16.05 307 LEU A C 1
ATOM 2262 O O . LEU A 1 146 ? 92.212 133.645 136.195 1.00 16.65 307 LEU A O 1
ATOM 2278 N N . TYR A 1 147 ? 93.357 133.619 134.256 1.00 15.77 308 TYR A N 1
ATOM 2279 C CA . TYR A 1 147 ? 94.602 133.240 134.913 1.00 15.58 308 TYR A CA 1
ATOM 2280 C C . TYR A 1 147 ? 95.793 133.869 134.210 1.00 16.23 308 TYR A C 1
ATOM 2281 O O . TYR A 1 147 ? 95.676 134.442 133.129 1.00 16.84 308 TYR A O 1
ATOM 2299 N N . LYS A 1 148 ? 96.952 133.730 134.848 1.00 17.60 309 LYS A N 1
ATOM 2300 C CA A LYS A 1 148 ? 98.211 134.241 134.333 0.50 18.40 309 LYS A CA 1
ATOM 2301 C CA B LYS A 1 148 ? 98.223 134.239 134.347 0.50 18.84 309 LYS A CA 1
ATOM 2302 C C . LYS A 1 148 ? 99.058 133.066 133.863 1.00 18.17 309 LYS A C 1
ATOM 2303 O O . LYS A 1 148 ? 99.281 132.113 134.614 1.00 20.57 309 LYS A O 1
ATOM 2340 N N . SER A 1 149 ? 99.502 133.128 132.617 1.00 17.30 310 SER A N 1
ATOM 2341 C CA . SER A 1 149 ? 100.403 132.141 132.040 1.00 17.05 310 SER A CA 1
ATOM 2342 C C . SER A 1 149 ? 101.679 132.896 131.721 1.00 17.37 310 SER A C 1
ATOM 2343 O O . SER A 1 149 ? 101.727 133.649 130.743 1.00 16.99 310 SER A O 1
ATOM 2351 N N . LYS A 1 150 ? 102.704 132.702 132.539 1.00 18.76 311 LYS A N 1
ATOM 2352 C CA A LYS A 1 150 ? 103.937 133.478 132.437 0.54 19.97 311 LYS A CA 1
ATOM 2353 C CA B LYS A 1 150 ? 103.939 133.480 132.456 0.46 20.04 311 LYS A CA 1
ATOM 2354 C C . LYS A 1 150 ? 103.529 134.942 132.557 1.00 20.38 311 LYS A C 1
ATOM 2355 O O . LYS A 1 150 ? 102.969 135.329 133.598 1.00 20.80 311 LYS A O 1
ATOM 2392 N N . ASN A 1 151 ? 103.738 135.775 131.543 1.00 20.11 312 ASN A N 1
ATOM 2393 C CA . ASN A 1 151 ? 103.374 137.182 131.635 1.00 20.56 312 ASN A CA 1
ATOM 2394 C C . ASN A 1 151 ? 102.126 137.526 130.829 1.00 19.77 312 ASN A C 1
ATOM 2395 O O . ASN A 1 151 ? 101.885 138.707 130.542 1.00 21.21 312 ASN A O 1
ATOM 2406 N N . ILE A 1 152 ? 101.328 136.523 130.462 1.00 17.66 313 ILE A N 1
ATOM 2407 C CA A ILE A 1 152 ? 100.112 136.711 129.674 0.63 17.32 313 ILE A CA 1
ATOM 2408 C CA B ILE A 1 152 ? 100.113 136.709 129.674 0.37 17.45 313 ILE A CA 1
ATOM 2409 C C . ILE A 1 152 ? 98.906 136.451 130.567 1.00 17.73 313 ILE A C 1
ATOM 2410 O O . ILE A 1 152 ? 98.833 135.418 131.239 1.00 19.57 313 ILE A O 1
ATOM 2441 N N . ILE A 1 153 ? 97.952 137.362 130.559 1.00 17.21 314 ILE A N 1
ATOM 2442 C CA . ILE A 1 153 ? 96.661 137.111 131.187 1.00 16.87 314 ILE A CA 1
ATOM 2443 C C . ILE A 1 153 ? 95.757 136.487 130.135 1.00 16.05 314 ILE A C 1
ATOM 2444 O O . ILE A 1 153 ? 95.642 137.007 129.024 1.00 16.26 314 ILE A O 1
ATOM 2460 N N . VAL A 1 154 ? 95.121 135.364 130.477 1.00 15.39 315 VAL A N 1
ATOM 2461 C CA . VAL A 1 154 ? 94.340 134.597 129.510 1.00 15.51 315 VAL A CA 1
ATOM 2462 C C . VAL A 1 154 ? 93.199 133.904 130.240 1.00 14.08 315 VAL A C 1
ATOM 2463 O O . VAL A 1 154 ? 93.287 133.620 131.437 1.00 14.88 315 VAL A O 1
ATOM 2476 N N . SER A 1 155 ? 92.112 133.650 129.517 1.00 13.88 316 SER A N 1
ATOM 2477 C CA . SER A 1 155 ? 90.966 132.936 130.061 1.00 13.98 316 SER A CA 1
ATOM 2478 C C . SER A 1 155 ? 90.817 131.562 129.427 1.00 13.78 316 SER A C 1
ATOM 2479 O O . SER A 1 155 ? 91.269 131.300 128.307 1.00 14.23 316 SER A O 1
ATOM 2487 N N . GLN A 1 156 ? 90.158 130.686 130.184 1.00 13.27 317 GLN A N 1
ATOM 2488 C CA . GLN A 1 156 ? 89.623 129.424 129.680 1.00 13.29 317 GLN A CA 1
ATOM 2489 C C . GLN A 1 156 ? 88.280 129.210 130.355 1.00 14.04 317 GLN A C 1
ATOM 2490 O O . GLN A 1 156 ? 88.224 129.002 131.570 1.00 15.07 317 GLN A O 1
ATOM 2504 N N . CYS A 1 157 ? 87.205 129.216 129.575 1.00 14.11 318 CYS A N 1
ATOM 2505 C CA . CYS A 1 157 ? 85.870 129.135 130.145 1.00 15.13 318 CYS A CA 1
ATOM 2506 C C . CYS A 1 157 ? 85.130 127.829 129.875 1.00 15.06 318 CYS A C 1
ATOM 2507 O O . CYS A 1 157 ? 84.195 127.515 130.609 1.00 16.16 318 CYS A O 1
ATOM 2515 N N . GLU A 1 158 ? 85.482 127.059 128.857 1.00 14.28 319 GLU A N 1
ATOM 2516 C CA . GLU A 1 158 ? 84.798 125.781 128.700 1.00 13.46 319 GLU A CA 1
ATOM 2517 C C . GLU A 1 158 ? 85.350 124.784 129.727 1.00 14.14 319 GLU A C 1
ATOM 2518 O O . GLU A 1 158 ? 86.568 124.674 129.871 1.00 16.29 319 GLU A O 1
ATOM 2530 N N A ALA A 1 159 ? 84.471 124.032 130.403 0.50 14.57 320 ALA A N 1
ATOM 2531 N N B ALA A 1 159 ? 84.479 124.070 130.456 0.50 14.48 320 ALA A N 1
ATOM 2532 C CA A ALA A 1 159 ? 83.022 124.041 130.211 0.50 14.66 320 ALA A CA 1
ATOM 2533 C CA B ALA A 1 159 ? 83.021 124.163 130.403 0.50 14.39 320 ALA A CA 1
ATOM 2534 C C A ALA A 1 159 ? 82.331 125.093 131.066 0.50 14.84 320 ALA A C 1
ATOM 2535 C C B ALA A 1 159 ? 82.444 125.136 131.437 0.50 14.67 320 ALA A C 1
ATOM 2536 O O A ALA A 1 159 ? 81.498 125.848 130.571 0.50 14.53 320 ALA A O 1
ATOM 2537 O O B ALA A 1 159 ? 81.395 125.725 131.192 0.50 15.35 320 ALA A O 1
ATOM 2550 N N A THR A 1 160 ? 82.667 125.116 132.356 0.50 15.41 321 THR A N 1
ATOM 2551 N N B THR A 1 160 ? 83.104 125.275 132.596 0.50 14.46 321 THR A N 1
ATOM 2552 C CA A THR A 1 160 ? 81.938 125.927 133.322 0.50 16.14 321 THR A CA 1
ATOM 2553 C CA B THR A 1 160 ? 82.554 126.028 133.724 0.50 14.80 321 THR A CA 1
ATOM 2554 C C A THR A 1 160 ? 82.868 126.877 134.065 0.50 16.12 321 THR A C 1
ATOM 2555 C C B THR A 1 160 ? 83.501 127.120 134.224 0.50 14.43 321 THR A C 1
ATOM 2556 O O A THR A 1 160 ? 82.779 127.016 135.290 0.50 16.22 321 THR A O 1
ATOM 2557 O O B THR A 1 160 ? 83.440 127.516 135.394 0.50 14.76 321 THR A O 1
ATOM 2578 N N A GLY A 1 161 ? 83.738 127.555 133.324 0.50 15.67 322 GLY A N 1
ATOM 2579 N N B GLY A 1 161 ? 84.354 127.648 133.345 0.50 14.08 322 GLY A N 1
ATOM 2580 C CA A GLY A 1 161 ? 84.709 128.458 133.903 0.50 15.05 322 GLY A CA 1
ATOM 2581 C CA B GLY A 1 161 ? 85.307 128.662 133.751 0.50 14.31 322 GLY A CA 1
ATOM 2582 C C A GLY A 1 161 ? 84.310 129.921 133.904 0.50 14.47 322 GLY A C 1
ATOM 2583 C C B GLY A 1 161 ? 84.767 130.074 133.797 0.50 14.49 322 GLY A C 1
ATOM 2584 O O A GLY A 1 161 ? 84.860 130.698 134.686 0.50 13.85 322 GLY A O 1
ATOM 2585 O O B GLY A 1 161 ? 85.369 130.917 134.464 0.50 14.34 322 GLY A O 1
ATOM 2592 N N A PHE A 1 162 ? 83.378 130.331 133.040 0.50 14.41 323 PHE A N 1
ATOM 2593 N N B PHE A 1 162 ? 83.662 130.362 133.102 0.50 14.36 323 PHE A N 1
ATOM 2594 C CA A PHE A 1 162 ? 82.993 131.742 133.026 0.50 14.32 323 PHE A CA 1
ATOM 2595 C CA B PHE A 1 162 ? 83.151 131.733 133.100 0.50 14.53 323 PHE A CA 1
ATOM 2596 C C A PHE A 1 162 ? 82.472 132.187 134.385 0.50 14.71 323 PHE A C 1
ATOM 2597 C C B PHE A 1 162 ? 82.654 132.141 134.482 0.50 14.88 323 PHE A C 1
ATOM 2598 O O A PHE A 1 162 ? 82.572 133.366 134.734 0.50 14.30 323 PHE A O 1
ATOM 2599 O O B PHE A 1 162 ? 82.941 133.250 134.942 0.50 14.58 323 PHE A O 1
ATOM 2632 N N . ARG A 1 163 ? 81.916 131.260 135.164 1.00 15.53 324 ARG A N 1
ATOM 2633 C CA . ARG A 1 163 ? 81.451 131.563 136.508 1.00 16.18 324 ARG A CA 1
ATOM 2634 C C . ARG A 1 163 ? 82.592 131.863 137.470 1.00 15.84 324 ARG A C 1
ATOM 2635 O O . ARG A 1 163 ? 82.327 132.360 138.570 1.00 16.53 324 ARG A O 1
ATOM 2657 N N . ARG A 1 164 ? 83.837 131.564 137.105 1.00 15.69 325 ARG A N 1
ATOM 2658 C CA . ARG A 1 164 ? 84.997 131.952 137.899 1.00 16.04 325 ARG A CA 1
ATOM 2659 C C . ARG A 1 164 ? 85.472 133.361 137.579 1.00 16.48 325 ARG A C 1
ATOM 2660 O O . ARG A 1 164 ? 86.397 133.859 138.235 1.00 16.99 325 ARG A O 1
ATOM 2681 N N . ILE A 1 165 ? 84.838 134.021 136.618 1.00 16.16 326 ILE A N 1
ATOM 2682 C CA . ILE A 1 165 ? 85.169 135.380 136.221 1.00 15.95 326 ILE A CA 1
ATOM 2683 C C . ILE A 1 165 ? 84.100 136.364 136.683 1.00 15.55 326 ILE A C 1
ATOM 2684 O O . ILE A 1 165 ? 84.414 137.437 137.210 1.00 16.01 326 ILE A O 1
ATOM 2700 N N . THR A 1 166 ? 82.828 136.024 136.472 1.00 15.29 327 THR A N 1
ATOM 2701 C CA . THR A 1 166 ? 81.720 136.836 136.947 1.00 16.02 327 THR A CA 1
ATOM 2702 C C . THR A 1 166 ? 80.473 135.965 137.054 1.00 16.21 327 THR A C 1
ATOM 2703 O O . THR A 1 166 ? 80.450 134.816 136.615 1.00 15.99 327 THR A O 1
ATOM 2714 N N . PHE A 1 167 ? 79.428 136.537 137.638 1.00 15.80 328 PHE A N 1
ATOM 2715 C CA . PHE A 1 167 ? 78.176 135.815 137.811 1.00 16.19 328 PHE A CA 1
ATOM 2716 C C . PHE A 1 167 ? 77.512 135.551 136.469 1.00 16.16 328 PHE A C 1
ATOM 2717 O O . PHE A 1 167 ? 77.479 136.412 135.586 1.00 16.12 328 PHE A O 1
ATOM 2734 N N . PHE A 1 168 ? 76.996 134.339 136.304 1.00 15.69 329 PHE A N 1
ATOM 2735 C CA . PHE A 1 168 ? 76.268 134.026 135.086 1.00 15.36 329 PHE A CA 1
ATOM 2736 C C . PHE A 1 168 ? 75.382 132.825 135.341 1.00 16.33 329 PHE A C 1
ATOM 2737 O O . PHE A 1 168 ? 75.582 132.076 136.297 1.00 16.63 329 PHE A O 1
ATOM 2754 N N . ILE A 1 169 ? 74.393 132.649 134.470 1.00 15.77 330 ILE A N 1
ATOM 2755 C CA . ILE A 1 169 ? 73.693 131.366 134.375 1.00 15.44 330 ILE A CA 1
ATOM 2756 C C . ILE A 1 169 ? 74.528 130.549 133.392 1.00 14.76 330 ILE A C 1
ATOM 2757 O O . ILE A 1 169 ? 74.346 130.595 132.178 1.00 14.67 330 ILE A O 1
ATOM 2773 N N . ASP A 1 170 ? 75.519 129.854 133.945 1.00 14.84 331 ASP A N 1
ATOM 2774 C CA . ASP A 1 170 ? 76.675 129.367 133.198 1.00 15.09 331 ASP A CA 1
ATOM 2775 C C . ASP A 1 170 ? 76.361 127.983 132.639 1.00 16.04 331 ASP A C 1
ATOM 2776 O O . ASP A 1 170 ? 76.750 126.951 133.185 1.00 16.83 331 ASP A O 1
ATOM 2785 N N . ARG A 1 171 ? 75.650 127.984 131.514 1.00 16.10 332 ARG A N 1
ATOM 2786 C CA . ARG A 1 171 ? 75.234 126.787 130.798 1.00 16.25 332 ARG A CA 1
ATOM 2787 C C . ARG A 1 171 ? 75.030 127.192 129.346 1.00 15.62 332 ARG A C 1
ATOM 2788 O O . ARG A 1 171 ? 74.679 128.349 129.071 1.00 15.51 332 ARG A O 1
ATOM 2809 N N . PRO A 1 172 ? 75.263 126.285 128.399 1.00 15.33 333 PRO A N 1
ATOM 2810 C CA . PRO A 1 172 ? 75.449 126.689 127.000 1.00 15.37 333 PRO A CA 1
ATOM 2811 C C . PRO A 1 172 ? 74.184 127.102 126.281 1.00 16.03 333 PRO A C 1
ATOM 2812 O O . PRO A 1 172 ? 74.289 127.647 125.177 1.00 17.73 333 PRO A O 1
ATOM 2823 N N . ASP A 1 173 ? 73.004 126.896 126.854 1.00 16.29 334 ASP A N 1
ATOM 2824 C CA . ASP A 1 173 ? 71.786 127.367 126.216 1.00 16.83 334 ASP A CA 1
ATOM 2825 C C . ASP A 1 173 ? 71.469 128.823 126.549 1.00 16.71 334 ASP A C 1
ATOM 2826 O O . ASP A 1 173 ? 70.486 129.355 126.027 1.00 17.66 334 ASP A O 1
ATOM 2835 N N . MET A 1 174 ? 72.268 129.474 127.396 1.00 16.04 335 MET A N 1
ATOM 2836 C CA . MET A 1 174 ? 72.055 130.883 127.742 1.00 16.27 335 MET A CA 1
ATOM 2837 C C . MET A 1 174 ? 72.884 131.716 126.773 1.00 16.52 335 MET A C 1
ATOM 2838 O O . MET A 1 174 ? 74.020 132.086 127.048 1.00 17.31 335 MET A O 1
ATOM 2852 N N A MET A 1 175 ? 72.318 132.010 125.611 0.82 15.90 336 MET A N 1
ATOM 2853 N N B MET A 1 175 ? 72.286 132.005 125.623 0.18 15.99 336 MET A N 1
ATOM 2854 C CA A MET A 1 175 ? 73.047 132.698 124.553 0.82 16.34 336 MET A CA 1
ATOM 2855 C CA B MET A 1 175 ? 72.939 132.734 124.550 0.18 15.80 336 MET A CA 1
ATOM 2856 C C A MET A 1 175 ? 72.751 134.195 124.582 0.82 15.45 336 MET A C 1
ATOM 2857 C C B MET A 1 175 ? 72.780 134.231 124.777 0.18 15.37 336 MET A C 1
ATOM 2858 O O A MET A 1 175 ? 71.596 134.605 124.728 0.82 15.60 336 MET A O 1
ATOM 2859 O O B MET A 1 175 ? 71.749 134.686 125.279 0.18 15.28 336 MET A O 1
ATOM 2886 N N . ALA A 1 176 ? 73.805 134.995 124.401 1.00 15.20 337 ALA A N 1
ATOM 2887 C CA . ALA A 1 176 ? 73.752 136.447 124.541 1.00 14.24 337 ALA A CA 1
ATOM 2888 C C . ALA A 1 176 ? 74.807 137.090 123.645 1.00 14.59 337 ALA A C 1
ATOM 2889 O O . ALA A 1 176 ? 75.693 136.419 123.107 1.00 15.28 337 ALA A O 1
ATOM 2897 N N . LYS A 1 177 ? 74.722 138.418 123.524 1.00 15.08 338 LYS A N 1
ATOM 2898 C CA A LYS A 1 177 ? 75.687 139.214 122.777 0.61 15.56 338 LYS A CA 1
ATOM 2899 C CA B LYS A 1 177 ? 75.699 139.200 122.780 0.39 15.20 338 LYS A CA 1
ATOM 2900 C C . LYS A 1 177 ? 76.588 139.969 123.749 1.00 14.81 338 LYS A C 1
ATOM 2901 O O . LYS A 1 177 ? 76.129 140.435 124.788 1.00 15.59 338 LYS A O 1
ATOM 2938 N N . TYR A 1 178 ? 77.872 140.097 123.404 1.00 13.92 339 TYR A N 1
ATOM 2939 C CA . TYR A 1 178 ? 78.901 140.539 124.343 1.00 13.22 339 TYR A CA 1
ATOM 2940 C C . TYR A 1 178 ? 79.593 141.819 123.897 1.00 13.47 339 TYR A C 1
ATOM 2941 O O . TYR A 1 178 ? 80.070 141.913 122.762 1.00 14.68 339 TYR A O 1
ATOM 2959 N N . ASP A 1 179 ? 79.680 142.773 124.830 1.00 14.08 340 ASP A N 1
ATOM 2960 C CA . ASP A 1 179 ? 80.381 144.050 124.696 1.00 14.77 340 ASP A CA 1
ATOM 2961 C C . ASP A 1 179 ? 81.403 144.054 125.828 1.00 14.78 340 ASP A C 1
ATOM 2962 O O . ASP A 1 179 ? 81.023 144.115 126.998 1.00 14.65 340 ASP A O 1
ATOM 2971 N N . VAL A 1 180 ? 82.690 143.920 125.493 1.00 14.88 341 VAL A N 1
ATOM 2972 C CA . VAL A 1 180 ? 83.741 143.658 126.470 1.00 14.90 341 VAL A CA 1
ATOM 2973 C C . VAL A 1 180 ? 84.807 144.737 126.391 1.00 15.40 341 VAL A C 1
ATOM 2974 O O . VAL A 1 180 ? 85.405 144.956 125.333 1.00 15.77 341 VAL A O 1
ATOM 2987 N N . THR A 1 181 ? 85.081 145.375 127.521 1.00 16.80 342 THR A N 1
ATOM 2988 C CA . THR A 1 181 ? 86.179 146.326 127.639 1.00 16.48 342 THR A CA 1
ATOM 2989 C C . THR A 1 181 ? 87.234 145.733 128.561 1.00 16.23 342 THR A C 1
ATOM 2990 O O . THR A 1 181 ? 86.907 145.234 129.642 1.00 16.41 342 THR A O 1
ATOM 3001 N N . VAL A 1 182 ? 88.491 145.772 128.127 1.00 16.08 343 VAL A N 1
ATOM 3002 C CA A VAL A 1 182 ? 89.634 145.299 128.903 0.73 16.17 343 VAL A CA 1
ATOM 3003 C CA B VAL A 1 182 ? 89.609 145.315 128.939 0.27 16.41 343 VAL A CA 1
ATOM 3004 C C . VAL A 1 182 ? 90.577 146.474 129.114 1.00 16.70 343 VAL A C 1
ATOM 3005 O O . VAL A 1 182 ? 90.899 147.178 128.150 1.00 17.49 343 VAL A O 1
ATOM 3030 N N . THR A 1 183 ? 91.027 146.679 130.360 1.00 17.44 344 THR A N 1
ATOM 3031 C CA . THR A 1 183 ? 92.021 147.702 130.656 1.00 18.09 344 THR A CA 1
ATOM 3032 C C . THR A 1 183 ? 93.177 147.106 131.448 1.00 17.67 344 THR A C 1
ATOM 3033 O O . THR A 1 183 ? 93.011 146.137 132.193 1.00 16.82 344 THR A O 1
ATOM 3044 N N . ALA A 1 184 ? 94.359 147.693 131.274 1.00 17.78 345 ALA A N 1
ATOM 3045 C CA . ALA A 1 184 ? 95.567 147.145 131.877 1.00 17.73 345 ALA A CA 1
ATOM 3046 C C . ALA A 1 184 ? 96.692 148.160 131.740 1.00 18.95 345 ALA A C 1
ATOM 3047 O O . ALA A 1 184 ? 96.576 149.148 131.008 1.00 19.33 345 ALA A O 1
ATOM 3054 N N . ASP A 1 185 ? 97.771 147.916 132.483 1.00 19.61 346 ASP A N 1
ATOM 3055 C CA . ASP A 1 185 ? 99.011 148.653 132.294 1.00 20.01 346 ASP A CA 1
ATOM 3056 C C . ASP A 1 185 ? 99.503 148.465 130.866 1.00 19.70 346 ASP A C 1
ATOM 3057 O O . ASP A 1 185 ? 99.641 147.337 130.393 1.00 20.49 346 ASP A O 1
ATOM 3066 N N . LYS A 1 186 ? 99.809 149.574 130.190 1.00 20.46 347 LYS A N 1
ATOM 3067 C CA A LYS A 1 186 ? 100.137 149.499 128.772 0.62 20.83 347 LYS A CA 1
ATOM 3068 C CA B LYS A 1 186 ? 100.142 149.511 128.770 0.38 20.90 347 LYS A CA 1
ATOM 3069 C C . LYS A 1 186 ? 101.523 148.905 128.542 1.00 21.18 347 LYS A C 1
ATOM 3070 O O . LYS A 1 186 ? 101.729 148.154 127.580 1.00 20.88 347 LYS A O 1
ATOM 3107 N N . GLU A 1 187 ? 102.483 149.208 129.412 1.00 21.99 348 GLU A N 1
ATOM 3108 C CA . GLU A 1 187 ? 103.820 148.649 129.228 1.00 23.84 348 GLU A CA 1
ATOM 3109 C C . GLU A 1 187 ? 103.811 147.135 129.392 1.00 22.96 348 GLU A C 1
ATOM 3110 O O . GLU A 1 187 ? 104.408 146.417 128.582 1.00 22.61 348 GLU A O 1
ATOM 3122 N N . LYS A 1 188 ? 103.126 146.636 130.424 1.00 22.44 349 LYS A N 1
ATOM 3123 C CA A LYS A 1 188 ? 103.073 145.198 130.674 0.50 22.90 349 LYS A CA 1
ATOM 3124 C CA B LYS A 1 188 ? 103.076 145.200 130.672 0.50 22.74 349 LYS A CA 1
ATOM 3125 C C . LYS A 1 188 ? 102.150 144.477 129.701 1.00 21.47 349 LYS A C 1
ATOM 3126 O O . LYS A 1 188 ? 102.416 143.323 129.336 1.00 21.27 349 LYS A O 1
ATOM 3163 N N . TYR A 1 189 ? 101.064 145.117 129.287 1.00 19.54 350 TYR A N 1
ATOM 3164 C CA . TYR A 1 189 ? 99.998 144.468 128.520 1.00 18.59 350 TYR A CA 1
ATOM 3165 C C . TYR A 1 189 ? 99.618 145.327 127.324 1.00 18.16 350 TYR A C 1
ATOM 3166 O O . TYR A 1 189 ? 98.493 145.825 127.246 1.00 18.15 350 TYR A O 1
ATOM 3184 N N . PRO A 1 190 ? 100.521 145.479 126.350 1.00 18.33 351 PRO A N 1
ATOM 3185 C CA . PRO A 1 190 ? 100.225 146.354 125.207 1.00 18.02 351 PRO A CA 1
ATOM 3186 C C . PRO A 1 190 ? 99.188 145.802 124.253 1.00 17.08 351 PRO A C 1
ATOM 3187 O O . PRO A 1 190 ? 98.605 146.594 123.501 1.00 17.28 351 PRO A O 1
ATOM 3198 N N . VAL A 1 191 ? 98.967 144.482 124.228 1.00 16.58 352 VAL A N 1
ATOM 3199 C CA . VAL A 1 191 ? 98.007 143.842 123.334 1.00 17.30 352 VAL A CA 1
ATOM 3200 C C . VAL A 1 191 ? 96.844 143.330 124.171 1.00 16.43 352 VAL A C 1
ATOM 3201 O O . VAL A 1 191 ? 97.032 142.507 125.078 1.00 16.68 352 VAL A O 1
ATOM 3214 N N . LEU A 1 192 ? 95.646 143.806 123.852 1.00 16.27 353 LEU A N 1
ATOM 3215 C CA . LEU A 1 192 ? 94.415 143.459 124.543 1.00 15.59 353 LEU A CA 1
ATOM 3216 C C . LEU A 1 192 ? 93.473 142.856 123.514 1.00 15.49 353 LEU A C 1
ATOM 3217 O O . LEU A 1 192 ? 93.295 143.427 122.436 1.00 16.38 353 LEU A O 1
ATOM 3233 N N . LEU A 1 193 ? 92.880 141.704 123.837 1.00 15.04 354 LEU A N 1
ATOM 3234 C CA . LEU A 1 193 ? 92.018 141.012 122.892 1.00 15.22 354 LEU A CA 1
ATOM 3235 C C . LEU A 1 193 ? 90.795 140.461 123.613 1.00 14.77 354 LEU A C 1
ATOM 3236 O O . LEU A 1 193 ? 90.910 139.910 124.709 1.00 14.29 354 LEU A O 1
ATOM 3252 N N . SER A 1 194 ? 89.628 140.601 122.990 1.00 15.06 355 SER A N 1
ATOM 3253 C CA . SER A 1 194 ? 88.450 139.820 123.357 1.00 15.39 355 SER A CA 1
ATOM 3254 C C . SER A 1 194 ? 87.712 139.461 122.075 1.00 15.68 355 SER A C 1
ATOM 3255 O O . SER A 1 194 ? 88.180 139.756 120.975 1.00 16.21 355 SER A O 1
ATOM 3263 N N . ASN A 1 195 ? 86.557 138.814 122.201 1.00 14.51 356 ASN A N 1
ATOM 3264 C CA . ASN A 1 195 ? 85.898 138.279 121.015 1.00 14.35 356 ASN A CA 1
ATOM 3265 C C . ASN A 1 195 ? 85.342 139.409 120.162 1.00 14.35 356 ASN A C 1
ATOM 3266 O O . ASN A 1 195 ? 84.694 140.323 120.666 1.00 14.94 356 ASN A O 1
ATOM 3277 N N . GLY A 1 196 ? 85.541 139.314 118.857 1.00 14.19 357 GLY A N 1
ATOM 3278 C CA . GLY A 1 196 ? 84.821 140.164 117.933 1.00 13.68 357 GLY A CA 1
ATOM 3279 C C . GLY A 1 196 ? 85.579 141.403 117.506 1.00 13.88 357 GLY A C 1
ATOM 3280 O O . GLY A 1 196 ? 86.799 141.500 117.623 1.00 14.90 357 GLY A O 1
ATOM 3284 N N . ASP A 1 197 ? 84.816 142.363 116.979 1.00 15.34 358 ASP A N 1
ATOM 3285 C CA . ASP A 1 197 ? 85.381 143.591 116.430 1.00 16.17 358 ASP A CA 1
ATOM 3286 C C . ASP A 1 197 ? 85.959 144.457 117.543 1.00 16.63 358 ASP A C 1
ATOM 3287 O O . ASP A 1 197 ? 85.301 144.701 118.558 1.00 16.74 358 ASP A O 1
ATOM 3296 N N . LYS A 1 198 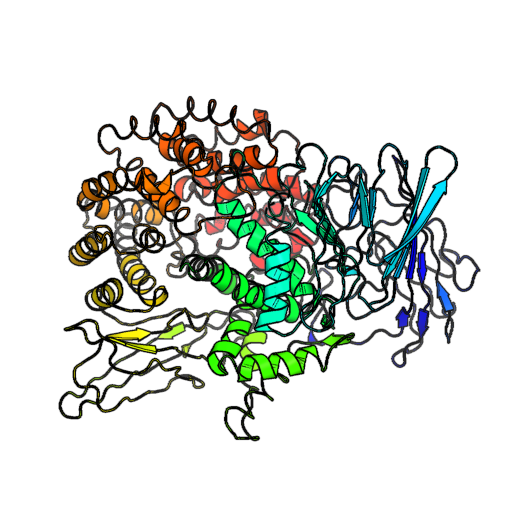? 87.159 144.981 117.335 1.00 16.90 359 LYS A N 1
ATOM 3297 C CA . LYS A 1 198 ? 87.688 145.990 118.244 1.00 17.17 359 LYS A CA 1
ATOM 3298 C C . LYS A 1 198 ? 87.116 147.337 117.828 1.00 17.91 359 LYS A C 1
ATOM 3299 O O . LYS A 1 198 ? 87.448 147.851 116.758 1.00 19.47 359 LYS A O 1
ATOM 3318 N N . VAL A 1 199 ? 86.233 147.896 118.656 1.00 17.36 360 VAL A N 1
ATOM 3319 C CA . VAL A 1 199 ? 85.522 149.122 118.287 1.00 16.73 360 VAL A CA 1
ATOM 3320 C C . VAL A 1 199 ? 86.132 150.390 118.874 1.00 17.13 360 VAL A C 1
ATOM 3321 O O . VAL A 1 199 ? 85.783 151.491 118.417 1.00 18.57 360 VAL A O 1
ATOM 3334 N N . ASN A 1 200 ? 87.022 150.277 119.856 1.00 17.14 361 ASN A N 1
ATOM 3335 C CA . ASN A 1 200 ? 87.634 151.455 120.447 1.00 17.72 361 ASN A CA 1
ATOM 3336 C C . ASN A 1 200 ? 88.926 151.061 121.147 1.00 18.02 361 ASN A C 1
ATOM 3337 O O . ASN A 1 200 ? 89.060 149.952 121.662 1.00 18.17 361 ASN A O 1
ATOM 3348 N N . GLU A 1 201 ? 89.870 151.989 121.155 1.00 19.35 362 GLU A N 1
ATOM 3349 C CA . GLU A 1 201 ? 91.107 151.880 121.902 1.00 20.76 362 GLU A CA 1
ATOM 3350 C C . GLU A 1 201 ? 91.332 153.241 122.529 1.00 20.86 362 GLU A C 1
ATOM 3351 O O . GLU A 1 201 ? 91.124 154.264 121.871 1.00 21.94 362 GLU A O 1
ATOM 3363 N N . PHE A 1 202 ? 91.746 153.260 123.792 1.00 20.69 363 PHE A N 1
ATOM 3364 C CA . PHE A 1 202 ? 91.815 154.526 124.498 1.00 21.13 363 PHE A CA 1
ATOM 3365 C C . PHE A 1 202 ? 92.888 154.488 125.574 1.00 21.09 363 PHE A C 1
ATOM 3366 O O . PHE A 1 202 ? 93.180 153.442 126.160 1.00 20.85 363 PHE A O 1
ATOM 3383 N N . GLU A 1 203 ? 93.464 155.654 125.832 1.00 22.33 364 GLU A N 1
ATOM 3384 C CA . GLU A 1 203 ? 94.445 155.803 126.886 1.00 23.52 364 GLU A CA 1
ATOM 3385 C C . GLU A 1 203 ? 93.739 156.107 128.200 1.00 23.82 364 GLU A C 1
ATOM 3386 O O . GLU A 1 203 ? 92.628 156.649 128.223 1.00 24.37 364 GLU A O 1
ATOM 3398 N N . ILE A 1 204 ? 94.388 155.729 129.296 1.00 23.88 365 ILE A N 1
ATOM 3399 C CA . ILE A 1 204 ? 93.841 155.883 130.639 1.00 24.63 365 ILE A CA 1
ATOM 3400 C C . ILE A 1 204 ? 94.930 156.494 131.514 1.00 25.95 365 ILE A C 1
ATOM 3401 O O . ILE A 1 204 ? 96.103 156.109 131.390 1.00 26.06 365 ILE A O 1
ATOM 3417 N N . PRO A 1 205 ? 94.607 157.442 132.396 1.00 27.82 366 PRO A N 1
ATOM 3418 C CA . PRO A 1 205 ? 95.642 158.017 133.263 1.00 28.81 366 PRO A CA 1
ATOM 3419 C C . PRO A 1 205 ? 96.393 156.940 134.031 1.00 29.74 366 PRO A C 1
ATOM 3420 O O . PRO A 1 205 ? 95.874 155.854 134.294 1.00 30.82 366 PRO A O 1
ATOM 3431 N N . GLY A 1 206 ? 97.638 157.254 134.375 1.00 29.49 367 GLY A N 1
ATOM 3432 C CA . GLY A 1 206 ? 98.451 156.352 135.162 1.00 28.98 367 GLY A CA 1
ATOM 3433 C C . GLY A 1 206 ? 99.109 155.245 134.379 1.00 28.57 367 GLY A C 1
ATOM 3434 O O . GLY A 1 206 ? 99.464 154.220 134.968 1.00 29.96 367 GLY A O 1
ATOM 3438 N N . GLY A 1 207 ? 99.287 155.417 133.071 1.00 26.73 368 GLY A N 1
ATOM 3439 C CA . GLY A 1 207 ? 100.001 154.440 132.277 1.00 25.47 368 GLY A CA 1
ATOM 3440 C C . GLY A 1 207 ? 99.167 153.259 131.863 1.00 24.03 368 GLY A C 1
ATOM 3441 O O . GLY A 1 207 ? 99.720 152.226 131.468 1.00 23.56 368 GLY A O 1
ATOM 3445 N N . ARG A 1 208 ? 97.851 153.378 131.940 1.00 22.96 369 ARG A N 1
ATOM 3446 C CA . ARG A 1 208 ? 96.952 152.304 131.550 1.00 21.63 369 ARG A CA 1
ATOM 3447 C C . ARG A 1 208 ? 96.390 152.563 130.158 1.00 20.47 369 ARG A C 1
ATOM 3448 O O . ARG A 1 208 ? 96.561 153.642 129.577 1.00 21.18 369 ARG A O 1
ATOM 3469 N N . HIS A 1 209 ? 95.730 151.544 129.612 1.00 19.92 370 HIS A N 1
ATOM 3470 C CA . HIS A 1 209 ? 94.994 151.718 128.374 1.00 18.71 370 HIS A CA 1
ATOM 3471 C C . HIS A 1 209 ? 93.898 150.676 128.318 1.00 18.50 370 HIS A C 1
ATOM 3472 O O . HIS A 1 209 ? 93.853 149.744 129.128 1.00 17.87 370 HIS A O 1
ATOM 3486 N N . GLY A 1 210 ? 92.995 150.867 127.360 1.00 18.39 371 GLY A N 1
ATOM 3487 C CA . GLY A 1 210 ? 91.846 150.002 127.239 1.00 18.41 371 GLY A CA 1
ATOM 3488 C C . GLY A 1 210 ? 91.502 149.733 125.789 1.00 17.96 371 GLY A C 1
ATOM 3489 O O . GLY A 1 210 ? 91.882 150.475 124.875 1.00 18.14 371 GLY A O 1
ATOM 3493 N N . ALA A 1 211 ? 90.765 148.645 125.597 1.00 17.67 372 ALA A N 1
ATOM 3494 C CA . ALA A 1 211 ? 90.249 148.289 124.289 1.00 17.40 372 ALA A CA 1
ATOM 3495 C C . ALA A 1 211 ? 88.869 147.698 124.487 1.00 16.94 372 ALA A C 1
ATOM 3496 O O . ALA A 1 211 ? 88.634 146.974 125.457 1.00 16.85 372 ALA A O 1
ATOM 3503 N N . ARG A 1 212 ? 87.960 148.027 123.580 1.00 16.45 373 ARG A N 1
ATOM 3504 C CA . ARG A 1 212 ? 86.576 147.595 123.659 1.00 16.50 373 ARG A CA 1
ATOM 3505 C C . ARG A 1 212 ? 86.232 146.781 122.426 1.00 16.22 373 ARG A C 1
ATOM 3506 O O . ARG A 1 212 ? 86.588 147.160 121.305 1.00 16.57 373 ARG A O 1
ATOM 3527 N N . PHE A 1 213 ? 85.529 145.671 122.652 1.00 15.14 374 PHE A N 1
ATOM 3528 C CA . PHE A 1 213 ? 85.189 144.689 121.636 1.00 14.62 374 PHE A CA 1
ATOM 3529 C C . PHE A 1 213 ? 83.685 144.478 121.592 1.00 14.71 374 PHE A C 1
ATOM 3530 O O . PHE A 1 213 ? 82.996 144.548 122.614 1.00 15.12 374 PHE A O 1
ATOM 3547 N N . ASN A 1 214 ? 83.177 144.243 120.388 1.00 14.57 375 ASN A N 1
ATOM 3548 C CA . ASN A 1 214 ? 81.776 143.907 120.177 1.00 14.78 375 ASN A CA 1
ATOM 3549 C C . ASN A 1 214 ? 81.732 142.627 119.366 1.00 14.98 375 ASN A C 1
ATOM 3550 O O . ASN A 1 214 ? 82.245 142.587 118.242 1.00 15.14 375 ASN A O 1
ATOM 3561 N N . ASP A 1 215 ? 81.110 141.596 119.923 1.00 14.64 376 ASP A N 1
ATOM 3562 C CA . ASP A 1 215 ? 80.939 140.337 119.213 1.00 15.00 376 ASP A CA 1
ATOM 3563 C C . ASP A 1 215 ? 79.478 140.249 118.803 1.00 15.12 376 ASP A C 1
ATOM 3564 O O . ASP A 1 215 ? 78.598 140.078 119.666 1.00 14.74 376 ASP A O 1
ATOM 3573 N N . PRO A 1 216 ? 79.170 140.389 117.513 1.00 15.06 377 PRO A N 1
ATOM 3574 C CA . PRO A 1 216 ? 77.771 140.426 117.084 1.00 16.31 377 PRO A CA 1
ATOM 3575 C C . PRO A 1 216 ? 77.080 139.078 117.075 1.00 17.04 377 PRO A C 1
ATOM 3576 O O . PRO A 1 216 ? 75.852 139.043 116.917 1.00 18.56 377 PRO A O 1
ATOM 3587 N N . HIS A 1 217 ? 77.811 137.978 117.249 1.00 16.24 378 HIS A N 1
ATOM 3588 C CA . HIS A 1 217 ? 77.243 136.638 117.165 1.00 16.40 378 HIS A CA 1
ATOM 3589 C C . HIS A 1 217 ? 76.783 136.198 118.547 1.00 16.39 378 HIS A C 1
ATOM 3590 O O . HIS A 1 217 ? 77.565 136.184 119.505 1.00 16.24 378 HIS A O 1
ATOM 3604 N N . LEU A 1 218 ? 75.515 135.834 118.638 1.00 16.36 379 LEU A N 1
ATOM 3605 C CA . LEU A 1 218 ? 74.971 135.280 119.861 1.00 15.97 379 LEU A CA 1
ATOM 3606 C C . LEU A 1 218 ? 75.795 134.067 120.276 1.00 14.78 379 LEU A C 1
ATOM 3607 O O . LEU A 1 218 ? 76.118 133.224 119.442 1.00 15.44 379 LEU A O 1
ATOM 3623 N N . LYS A 1 219 ? 76.156 133.988 121.559 1.00 14.55 380 LYS A N 1
ATOM 3624 C CA . LYS A 1 219 ? 77.016 132.901 122.005 1.00 14.22 380 LYS A CA 1
ATOM 3625 C C . LYS A 1 219 ? 76.753 132.533 123.452 1.00 13.51 380 LYS A C 1
ATOM 3626 O O . LYS A 1 219 ? 76.330 133.381 124.252 1.00 14.08 380 LYS A O 1
ATOM 3645 N N . PRO A 1 220 ? 77.004 131.275 123.816 1.00 14.06 381 PRO A N 1
ATOM 3646 C CA . PRO A 1 220 ? 77.091 130.907 125.225 1.00 14.64 381 PRO A CA 1
ATOM 3647 C C . PRO A 1 220 ? 78.392 131.409 125.823 1.00 14.15 381 PRO A C 1
ATOM 3648 O O . PRO A 1 220 ? 79.362 131.703 125.121 1.00 14.83 381 PRO A O 1
ATOM 3659 N N . CYS A 1 221 ? 78.403 131.495 127.154 1.00 14.34 382 CYS A N 1
ATOM 3660 C CA . CYS A 1 221 ? 79.532 132.094 127.844 1.00 14.58 382 CYS A CA 1
ATOM 3661 C C . CYS A 1 221 ? 80.791 131.247 127.791 1.00 14.32 382 CYS A C 1
ATOM 3662 O O . CYS A 1 221 ? 81.877 131.786 128.006 1.00 14.48 382 CYS A O 1
ATOM 3670 N N . TYR A 1 222 ? 80.693 129.943 127.491 1.00 14.44 383 TYR A N 1
ATOM 3671 C CA . TYR A 1 222 ? 81.917 129.155 127.402 1.00 14.51 383 TYR A CA 1
ATOM 3672 C C . TYR A 1 222 ? 82.793 129.581 126.230 1.00 13.86 383 TYR A C 1
ATOM 3673 O O . TYR A 1 222 ? 83.975 129.222 126.199 1.00 14.70 383 TYR A O 1
ATOM 3691 N N . LEU A 1 223 ? 82.267 130.383 125.306 1.00 13.02 384 LEU A N 1
ATOM 3692 C CA . LEU A 1 223 ? 83.028 130.858 124.157 1.00 13.79 384 LEU A CA 1
ATOM 3693 C C . LEU A 1 223 ? 83.586 132.266 124.345 1.00 13.97 384 LEU A C 1
ATOM 3694 O O . LEU A 1 223 ? 84.225 132.796 123.431 1.00 14.37 384 LEU A O 1
ATOM 3710 N N . PHE A 1 224 ? 83.366 132.867 125.509 1.00 13.47 385 PHE A N 1
ATOM 3711 C CA . PHE A 1 224 ? 84.000 134.129 125.850 1.00 13.36 385 PHE A CA 1
ATOM 3712 C C . PHE A 1 224 ? 85.487 133.920 126.074 1.00 13.38 385 PHE A C 1
ATOM 3713 O O . PHE A 1 224 ? 85.905 132.917 126.656 1.00 13.81 385 PHE A O 1
ATOM 3730 N N . ALA A 1 225 ? 86.292 134.882 125.632 1.00 13.47 386 ALA A N 1
ATOM 3731 C CA . ALA A 1 225 ? 87.702 134.872 125.980 1.00 13.64 386 ALA A CA 1
ATOM 3732 C C . ALA A 1 225 ? 88.253 136.283 126.048 1.00 14.19 386 ALA A C 1
ATOM 3733 O O . ALA A 1 225 ? 87.756 137.204 125.394 1.00 14.30 386 ALA A O 1
ATOM 3740 N N . VAL A 1 226 ? 89.319 136.415 126.828 1.00 14.30 387 VAL A N 1
ATOM 3741 C CA . VAL A 1 226 ? 90.099 137.646 126.924 1.00 14.71 387 VAL A CA 1
ATOM 3742 C C . VAL A 1 226 ? 91.568 137.269 127.042 1.00 14.60 387 VAL A C 1
ATOM 3743 O O . VAL A 1 226 ? 91.913 136.266 127.680 1.00 14.66 387 VAL A O 1
ATOM 3756 N N . VAL A 1 227 ? 92.424 138.073 126.411 1.00 14.96 388 VAL A N 1
ATOM 3757 C CA . VAL A 1 227 ? 93.875 137.940 126.478 1.00 15.38 388 VAL A CA 1
ATOM 3758 C C . VAL A 1 227 ? 94.477 139.327 126.652 1.00 15.22 388 VAL A C 1
ATOM 3759 O O . VAL A 1 227 ? 94.030 140.290 126.018 1.00 15.67 388 VAL A O 1
ATOM 3772 N N . ALA A 1 228 ? 95.507 139.422 127.484 1.00 14.72 389 ALA A N 1
ATOM 3773 C CA . ALA A 1 228 ? 96.277 140.649 127.639 1.00 15.47 389 ALA A CA 1
ATOM 3774 C C . ALA A 1 228 ? 97.738 140.259 127.779 1.00 15.92 389 ALA A C 1
ATOM 3775 O O . ALA A 1 228 ? 98.066 139.375 128.577 1.00 16.66 389 ALA A O 1
ATOM 3782 N N . GLY A 1 229 ? 98.613 140.875 127.000 1.00 16.11 390 GLY A N 1
ATOM 3783 C CA . GLY A 1 229 ? 100.012 140.498 127.080 1.00 16.71 390 GLY A CA 1
ATOM 3784 C C . GLY A 1 229 ? 100.875 141.301 126.137 1.00 17.32 390 GLY A C 1
ATOM 3785 O O . GLY A 1 229 ? 100.386 142.067 125.304 1.00 17.04 390 GLY A O 1
ATOM 3789 N N . ASP A 1 230 ? 102.186 141.099 126.284 1.00 18.39 391 ASP A N 1
ATOM 3790 C CA . ASP A 1 230 ? 103.179 141.691 125.388 1.00 18.92 391 ASP A CA 1
ATOM 3791 C C . ASP A 1 230 ? 103.410 140.724 124.226 1.00 20.03 391 ASP A C 1
ATOM 3792 O O . ASP A 1 230 ? 104.428 140.037 124.123 1.00 23.02 391 ASP A O 1
ATOM 3801 N N . LEU A 1 231 ? 102.423 140.669 123.349 1.00 18.34 392 LEU A N 1
ATOM 3802 C CA . LEU A 1 231 ? 102.381 139.651 122.309 1.00 18.45 392 LEU A CA 1
ATOM 3803 C C . LEU A 1 231 ? 102.945 140.188 121.002 1.00 18.11 392 LEU A C 1
ATOM 3804 O O . LEU A 1 231 ? 102.766 141.361 120.668 1.00 18.21 392 LEU A O 1
ATOM 3820 N N . LYS A 1 232 ? 103.617 139.316 120.258 1.00 17.71 393 LYS A N 1
ATOM 3821 C CA . LYS A 1 232 ? 104.046 139.608 118.901 1.00 17.87 393 LYS A CA 1
ATOM 3822 C C . LYS A 1 232 ? 103.257 138.721 117.955 1.00 17.75 393 LYS A C 1
ATOM 3823 O O . LYS A 1 232 ? 102.681 137.721 118.370 1.00 18.29 393 LYS A O 1
ATOM 3842 N N . HIS A 1 233 ? 103.210 139.100 116.681 1.00 17.81 394 HIS A N 1
ATOM 3843 C CA . HIS A 1 233 ? 102.315 138.410 115.766 1.00 18.14 394 HIS A CA 1
ATOM 3844 C C . HIS A 1 233 ? 102.880 138.351 114.358 1.00 18.08 394 HIS A C 1
ATOM 3845 O O . HIS A 1 233 ? 103.768 139.122 113.973 1.00 17.71 394 HIS A O 1
ATOM 3859 N N . LEU A 1 234 ? 102.332 137.408 113.596 1.00 18.16 395 LEU A N 1
ATOM 3860 C CA . LEU A 1 234 ? 102.323 137.448 112.145 1.00 18.63 395 LEU A CA 1
ATOM 3861 C C . LEU A 1 234 ? 100.879 137.599 111.703 1.00 18.01 395 LEU A C 1
ATOM 3862 O O . LEU A 1 234 ? 99.957 137.163 112.399 1.00 18.52 395 LEU A O 1
ATOM 3878 N N . SER A 1 235 ? 100.674 138.226 110.548 1.00 17.37 396 SER A N 1
ATOM 3879 C CA . SER A 1 235 ? 99.325 138.457 110.061 1.00 18.83 396 SER A CA 1
ATOM 3880 C C . SER A 1 235 ? 99.253 138.227 108.559 1.00 18.62 396 SER A C 1
ATOM 3881 O O . SER A 1 235 ? 100.254 138.287 107.841 1.00 19.31 396 SER A O 1
ATOM 3889 N N . ALA A 1 236 ? 98.032 137.986 108.097 1.00 17.97 397 ALA A N 1
ATOM 3890 C CA . ALA A 1 236 ? 97.741 137.831 106.682 1.00 17.70 397 ALA A CA 1
ATOM 3891 C C . ALA A 1 236 ? 96.297 138.244 106.467 1.00 18.45 397 ALA A C 1
ATOM 3892 O O . ALA A 1 236 ? 95.525 138.377 107.414 1.00 18.99 397 ALA A O 1
ATOM 3899 N N . THR A 1 237 ? 95.934 138.466 105.208 1.00 19.09 398 THR A N 1
ATOM 3900 C CA A THR A 1 237 ? 94.563 138.772 104.830 0.70 20.10 398 THR A CA 1
ATOM 3901 C CA B THR A 1 237 ? 94.563 138.773 104.828 0.30 19.54 398 THR A CA 1
ATOM 3902 C C . THR A 1 237 ? 94.029 137.629 103.978 1.00 20.11 398 THR A C 1
ATOM 3903 O O . THR A 1 237 ? 94.689 137.196 103.024 1.00 22.33 398 THR A O 1
ATOM 3924 N N . TYR A 1 238 ? 92.847 137.137 104.332 1.00 19.52 399 TYR A N 1
ATOM 3925 C CA . TYR A 1 238 ? 92.166 136.076 103.605 1.00 19.17 399 TYR A CA 1
ATOM 3926 C C . TYR A 1 238 ? 90.892 136.646 103.001 1.00 19.36 399 TYR A C 1
ATOM 3927 O O . TYR A 1 238 ? 90.231 137.488 103.617 1.00 19.91 399 TYR A O 1
ATOM 3945 N N . ILE A 1 239 ? 90.558 136.224 101.784 1.00 19.79 400 ILE A N 1
ATOM 3946 C CA A ILE A 1 239 ? 89.336 136.661 101.117 0.71 20.39 400 ILE A CA 1
ATOM 3947 C CA B ILE A 1 239 ? 89.346 136.663 101.099 0.29 19.95 400 ILE A CA 1
ATOM 3948 C C . ILE A 1 239 ? 88.446 135.447 100.923 1.00 20.13 400 ILE A C 1
ATOM 3949 O O . ILE A 1 239 ? 88.834 134.476 100.256 1.00 20.75 400 ILE A O 1
ATOM 3980 N N . THR A 1 240 ? 87.249 135.495 101.501 1.00 20.00 401 THR A N 1
ATOM 3981 C CA . THR A 1 240 ? 86.397 134.315 101.449 1.00 20.27 401 THR A CA 1
ATOM 3982 C C . THR A 1 240 ? 85.972 134.005 100.010 1.00 20.81 401 THR A C 1
ATOM 3983 O O . THR A 1 240 ? 85.915 134.876 99.137 1.00 21.71 401 THR A O 1
ATOM 3994 N N . LYS A 1 241 ? 85.636 132.732 99.801 1.00 21.45 402 LYS A N 1
ATOM 3995 C CA A LYS A 1 241 ? 85.509 132.196 98.450 0.62 22.54 402 LYS A CA 1
ATOM 3996 C CA B LYS A 1 241 ? 85.513 132.198 98.449 0.38 22.52 402 LYS A CA 1
ATOM 3997 C C . LYS A 1 241 ? 84.275 132.725 97.735 1.00 23.67 402 LYS A C 1
ATOM 3998 O O . LYS A 1 241 ? 84.322 133.013 96.528 1.00 24.42 402 LYS A O 1
ATOM 4035 N N . TYR A 1 242 ? 83.153 132.829 98.438 1.00 25.65 403 TYR A N 1
ATOM 4036 C CA A TYR A 1 242 ? 81.871 133.129 97.812 0.48 26.69 403 TYR A CA 1
ATOM 4037 C CA B TYR A 1 242 ? 81.876 133.128 97.809 0.52 26.99 403 TYR A CA 1
ATOM 4038 C C . TYR A 1 242 ? 81.418 134.559 98.053 1.00 27.64 403 TYR A C 1
ATOM 4039 O O . TYR A 1 242 ? 81.045 135.260 97.103 1.00 28.85 403 TYR A O 1
ATOM 4074 N N . THR A 1 243 ? 81.433 135.009 99.305 1.00 28.51 404 THR A N 1
ATOM 4075 C CA . THR A 1 243 ? 81.033 136.371 99.634 1.00 28.85 404 THR A CA 1
ATOM 4076 C C . THR A 1 243 ? 82.165 137.378 99.476 1.00 28.36 404 THR A C 1
ATOM 4077 O O . THR A 1 243 ? 81.903 138.588 99.534 1.00 28.00 404 THR A O 1
ATOM 4088 N N . LYS A 1 244 ? 83.401 136.923 99.278 1.00 28.24 405 LYS A N 1
ATOM 4089 C CA . LYS A 1 244 ? 84.539 137.817 99.066 1.00 28.95 405 LYS A CA 1
ATOM 4090 C C . LYS A 1 244 ? 84.733 138.757 100.254 1.00 27.60 405 LYS A C 1
ATOM 4091 O O . LYS A 1 244 ? 85.059 139.939 100.093 1.00 27.93 405 LYS A O 1
ATOM 4110 N N . LYS A 1 245 ? 84.512 138.234 101.457 1.00 26.44 406 LYS A N 1
ATOM 4111 C CA . LYS A 1 245 ? 84.726 138.999 102.680 1.00 26.51 406 LYS A CA 1
ATOM 4112 C C . LYS A 1 245 ? 86.213 139.003 103.016 1.00 24.03 406 LYS A C 1
ATOM 4113 O O . LYS A 1 245 ? 86.866 137.957 102.964 1.00 23.55 406 LYS A O 1
ATOM 4132 N N . LYS A 1 246 ? 86.753 140.176 103.349 1.00 22.80 407 LYS A N 1
ATOM 4133 C CA . LYS A 1 246 ? 88.143 140.274 103.771 1.00 22.37 407 LYS A CA 1
ATOM 4134 C C . LYS A 1 246 ? 88.237 139.907 105.243 1.00 21.38 407 LYS A C 1
ATOM 4135 O O . LYS A 1 246 ? 87.498 140.451 106.071 1.00 22.30 407 LYS A O 1
ATOM 4154 N N . VAL A 1 247 ? 89.129 138.973 105.566 1.00 19.08 408 VAL A N 1
ATOM 4155 C CA . VAL A 1 247 ? 89.363 138.550 106.940 1.00 18.08 408 VAL A CA 1
ATOM 4156 C C . VAL A 1 247 ? 90.828 138.781 107.282 1.00 17.93 408 VAL A C 1
ATOM 4157 O O . VAL A 1 247 ? 91.725 138.276 106.592 1.00 18.55 408 VAL A O 1
ATOM 4170 N N . GLU A 1 248 ? 91.070 139.503 108.366 1.00 17.84 409 GLU A N 1
ATOM 4171 C CA A GLU A 1 248 ? 92.416 139.659 108.893 0.70 19.86 409 GLU A CA 1
ATOM 4172 C CA B GLU A 1 248 ? 92.413 139.667 108.897 0.30 18.08 409 GLU A CA 1
ATOM 4173 C C . GLU A 1 248 ? 92.710 138.508 109.840 1.00 18.27 409 GLU A C 1
ATOM 4174 O O . GLU A 1 248 ? 91.955 138.266 110.784 1.00 18.33 409 GLU A O 1
ATOM 4197 N N . LEU A 1 249 ? 93.800 137.797 109.570 1.00 16.82 410 LEU A N 1
ATOM 4198 C CA . LEU A 1 249 ? 94.245 136.654 110.353 1.00 16.52 410 LEU A CA 1
ATOM 4199 C C . LEU A 1 249 ? 95.482 137.066 111.129 1.00 16.70 410 LEU A C 1
ATOM 4200 O O . LEU A 1 249 ? 96.433 137.594 110.541 1.00 17.85 410 LEU A O 1
ATOM 4216 N N . TYR A 1 250 ? 95.455 136.858 112.442 1.00 16.15 411 TYR A N 1
ATOM 4217 C CA A TYR A 1 250 ? 96.582 137.145 113.318 0.54 16.85 411 TYR A CA 1
ATOM 4218 C CA B TYR A 1 250 ? 96.592 137.140 113.301 0.46 16.41 411 TYR A CA 1
ATOM 4219 C C . TYR A 1 250 ? 96.920 135.910 114.133 1.00 16.35 411 TYR A C 1
ATOM 4220 O O . TYR A 1 250 ? 96.028 135.259 114.679 1.00 16.53 411 TYR A O 1
ATOM 4255 N N . VAL A 1 251 ? 98.206 135.608 114.235 1.00 15.59 412 VAL A N 1
ATOM 4256 C CA . VAL A 1 251 ? 98.700 134.566 115.128 1.00 15.84 412 VAL A CA 1
ATOM 4257 C C . VAL A 1 251 ? 99.684 135.218 116.082 1.00 15.77 412 VAL A C 1
ATOM 4258 O O . VAL A 1 251 ? 100.578 135.954 115.647 1.00 16.40 412 VAL A O 1
ATOM 4271 N N . PHE A 1 252 ? 99.514 134.955 117.374 1.00 14.75 413 PHE A N 1
ATOM 4272 C CA . PHE A 1 252 ? 100.236 135.657 118.428 1.00 15.50 413 PHE A CA 1
ATOM 4273 C C . PHE A 1 252 ? 101.008 134.692 119.315 1.00 15.30 413 PHE A C 1
ATOM 4274 O O . PHE A 1 252 ? 100.544 133.578 119.608 1.00 15.24 413 PHE A O 1
ATOM 4291 N N . SER A 1 253 ? 102.166 135.159 119.786 1.00 15.94 414 SER A N 1
ATOM 4292 C CA . SER A 1 253 ? 102.959 134.463 120.789 1.00 16.49 414 SER A CA 1
ATOM 4293 C C . SER A 1 253 ? 103.750 135.486 121.590 1.00 16.07 414 SER A C 1
ATOM 4294 O O . SER A 1 253 ? 103.870 136.659 121.214 1.00 16.46 414 SER A O 1
ATOM 4302 N N . GLU A 1 254 ? 104.321 135.029 122.694 1.00 16.36 415 GLU A N 1
ATOM 4303 C CA . GLU A 1 254 ? 105.321 135.856 123.343 1.00 16.64 415 GLU A CA 1
ATOM 4304 C C . GLU A 1 254 ? 106.475 136.133 122.379 1.00 16.61 415 GLU A C 1
ATOM 4305 O O . GLU A 1 254 ? 106.717 135.404 121.415 1.00 16.12 415 GLU A O 1
ATOM 4317 N N . GLU A 1 255 ? 107.193 137.217 122.660 1.00 18.56 416 GLU A N 1
ATOM 4318 C CA . GLU A 1 255 ? 108.212 137.723 121.747 1.00 20.44 416 GLU A CA 1
ATOM 4319 C C . GLU A 1 255 ? 109.265 136.670 121.416 1.00 19.60 416 GLU A C 1
ATOM 4320 O O . GLU A 1 255 ? 109.713 136.566 120.268 1.00 20.16 416 GLU A O 1
ATOM 4332 N N . LYS A 1 256 ? 109.691 135.897 122.410 1.00 18.90 417 LYS A N 1
ATOM 4333 C CA . LYS A 1 256 ? 110.788 134.959 122.198 1.00 19.35 417 LYS A CA 1
ATOM 4334 C C . LYS A 1 256 ? 110.488 133.976 121.069 1.00 18.87 417 LYS A C 1
ATOM 4335 O O . LYS A 1 256 ? 111.414 133.465 120.421 1.00 19.79 417 LYS A O 1
ATOM 4354 N N . TYR A 1 257 ? 109.214 133.689 120.823 1.00 17.75 418 TYR A N 1
ATOM 4355 C CA . TYR A 1 257 ? 108.830 132.580 119.960 1.00 17.61 418 TYR A CA 1
ATOM 4356 C C . TYR A 1 257 ? 108.068 133.034 118.717 1.00 17.51 418 TYR A C 1
ATOM 4357 O O . TYR A 1 257 ? 107.455 132.204 118.040 1.00 17.17 418 TYR A O 1
ATOM 4375 N N . VAL A 1 258 ? 108.150 134.327 118.369 1.00 18.38 419 VAL A N 1
ATOM 4376 C CA . VAL A 1 258 ? 107.489 134.841 117.172 1.00 20.65 419 VAL A CA 1
ATOM 4377 C C . VAL A 1 258 ? 107.970 134.106 115.918 1.00 21.10 419 VAL A C 1
ATOM 4378 O O . VAL A 1 258 ? 107.200 133.907 114.977 1.00 22.97 419 VAL A O 1
ATOM 4391 N N . SER A 1 259 ? 109.223 133.647 115.899 1.00 21.37 420 SER A N 1
ATOM 4392 C CA . SER A 1 259 ? 109.749 132.918 114.748 1.00 21.56 420 SER A CA 1
ATOM 4393 C C . SER A 1 259 ? 109.114 131.537 114.573 1.00 20.69 420 SER A C 1
ATOM 4394 O O . SER A 1 259 ? 109.463 130.813 113.617 1.00 22.02 420 SER A O 1
ATOM 4402 N N . LYS A 1 260 ? 108.225 131.129 115.475 1.00 18.50 421 LYS A N 1
ATOM 4403 C CA . LYS A 1 260 ? 107.613 129.804 115.438 1.00 17.04 421 LYS A CA 1
ATOM 4404 C C . LYS A 1 260 ? 106.142 129.843 115.033 1.00 16.60 421 LYS A C 1
ATOM 4405 O O . LYS A 1 260 ? 105.445 128.825 115.145 1.00 16.20 421 LYS A O 1
ATOM 4424 N N . LEU A 1 261 ? 105.659 130.985 114.536 1.00 16.95 422 LEU A N 1
ATOM 4425 C CA . LEU A 1 261 ? 104.242 131.183 114.268 1.00 17.97 422 LEU A CA 1
ATOM 4426 C C . LEU A 1 261 ? 103.811 130.886 112.835 1.00 17.30 422 LEU A C 1
ATOM 4427 O O . LEU A 1 261 ? 102.606 130.807 112.588 1.00 16.82 422 LEU A O 1
ATOM 4443 N N . GLN A 1 262 ? 104.739 130.719 111.886 1.00 17.77 423 GLN A N 1
ATOM 4444 C CA B GLN A 1 262 ? 104.331 130.719 110.485 0.60 18.15 423 GLN A CA 1
ATOM 4445 C CA C GLN A 1 262 ? 104.372 130.698 110.470 0.40 17.99 423 GLN A CA 1
ATOM 4446 C C . GLN A 1 262 ? 103.520 129.483 110.113 1.00 16.56 423 GLN A C 1
ATOM 4447 O O . GLN A 1 262 ? 102.524 129.597 109.392 1.00 16.38 423 GLN A O 1
ATOM 4474 N N . TRP A 1 263 ? 103.930 128.292 110.553 1.00 15.37 424 TRP A N 1
ATOM 4475 C CA . TRP A 1 263 ? 103.189 127.096 110.153 1.00 14.91 424 TRP A CA 1
ATOM 4476 C C . TRP A 1 263 ? 101.740 127.170 110.619 1.00 15.02 424 TRP A C 1
ATOM 4477 O O . TRP A 1 263 ? 100.822 126.822 109.871 1.00 15.05 424 TRP A O 1
ATOM 4498 N N . ALA A 1 264 ? 101.508 127.670 111.833 1.00 15.34 425 ALA A N 1
ATOM 4499 C CA . ALA A 1 264 ? 100.133 127.811 112.299 1.00 15.15 425 ALA A CA 1
ATOM 4500 C C . ALA A 1 264 ? 99.315 128.687 111.359 1.00 14.78 425 ALA A C 1
ATOM 4501 O O . ALA A 1 264 ? 98.156 128.377 111.067 1.00 15.10 425 ALA A O 1
ATOM 4508 N N . LEU A 1 265 ? 99.884 129.816 110.915 1.00 14.48 426 LEU A N 1
ATOM 4509 C CA . LEU A 1 265 ? 99.165 130.697 110.002 1.00 15.65 426 LEU A CA 1
ATOM 4510 C C . LEU A 1 265 ? 98.860 129.991 108.688 1.00 15.37 426 LEU A C 1
ATOM 4511 O O . LEU A 1 265 ? 97.758 130.113 108.142 1.00 15.42 426 LEU A O 1
ATOM 4527 N N . GLU A 1 266 ? 99.814 129.218 108.176 1.00 15.87 427 GLU A N 1
ATOM 4528 C CA A GLU A 1 266 ? 99.553 128.467 106.956 0.49 16.44 427 GLU A CA 1
ATOM 4529 C CA B GLU A 1 266 ? 99.568 128.453 106.960 0.51 15.98 427 GLU A CA 1
ATOM 4530 C C . GLU A 1 266 ? 98.466 127.424 107.182 1.00 15.89 427 GLU A C 1
ATOM 4531 O O . GLU A 1 266 ? 97.590 127.238 106.330 1.00 15.86 427 GLU A O 1
ATOM 4554 N N . CYS A 1 267 ? 98.489 126.756 108.334 1.00 15.01 428 CYS A N 1
ATOM 4555 C CA . CYS A 1 267 ? 97.453 125.780 108.643 1.00 14.91 428 CYS A CA 1
ATOM 4556 C C . CYS A 1 267 ? 96.090 126.437 108.732 1.00 14.38 428 CYS A C 1
ATOM 4557 O O . CYS A 1 267 ? 95.080 125.849 108.333 1.00 14.54 428 CYS A O 1
ATOM 4565 N N . LEU A 1 268 ? 96.032 127.657 109.261 1.00 13.87 429 LEU A N 1
ATOM 4566 C CA . LEU A 1 268 ? 94.750 128.340 109.337 1.00 14.60 429 LEU A CA 1
ATOM 4567 C C . LEU A 1 268 ? 94.217 128.646 107.944 1.00 15.05 429 LEU A C 1
ATOM 4568 O O . LEU A 1 268 ? 93.035 128.429 107.666 1.00 15.51 429 LEU A O 1
ATOM 4584 N N . LYS A 1 269 ? 95.080 129.129 107.051 1.00 14.90 430 LYS A N 1
ATOM 4585 C CA . LYS A 1 269 ? 94.646 129.380 105.682 1.00 15.53 430 LYS A CA 1
ATOM 4586 C C . LYS A 1 269 ? 94.142 128.103 105.026 1.00 15.82 430 LYS A C 1
ATOM 4587 O O . LYS A 1 269 ? 93.122 128.117 104.328 1.00 16.50 430 LYS A O 1
ATOM 4606 N N . LYS A 1 270 ? 94.849 126.990 105.231 1.00 14.94 431 LYS A N 1
ATOM 4607 C CA . LYS A 1 270 ? 94.394 125.717 104.675 1.00 15.96 431 LYS A CA 1
ATOM 4608 C C . LYS A 1 270 ? 93.040 125.316 105.242 1.00 15.40 431 LYS A C 1
ATOM 4609 O O . LYS A 1 270 ? 92.175 124.826 104.509 1.00 15.70 431 LYS A O 1
ATOM 4628 N N . SER A 1 271 ? 92.842 125.512 106.550 1.00 14.94 432 SER A N 1
ATOM 4629 C CA . SER A 1 271 ? 91.583 125.145 107.190 1.00 15.15 432 SER A CA 1
ATOM 4630 C C . SER A 1 271 ? 90.427 125.943 106.616 1.00 14.71 432 SER A C 1
ATOM 4631 O O . SER A 1 271 ? 89.350 125.397 106.349 1.00 15.12 432 SER A O 1
ATOM 4639 N N . MET A 1 272 ? 90.629 127.253 106.449 1.00 14.23 433 MET A N 1
ATOM 4640 C CA . MET A 1 272 ? 89.579 128.105 105.904 1.00 14.63 433 MET A CA 1
ATOM 4641 C C . MET A 1 272 ? 89.198 127.642 104.511 1.00 15.00 433 MET A C 1
ATOM 4642 O O . MET A 1 272 ? 88.015 127.519 104.187 1.00 16.12 433 MET A O 1
ATOM 4656 N N . ALA A 1 273 ? 90.199 127.355 103.681 1.00 15.88 434 ALA A N 1
ATOM 4657 C CA . ALA A 1 273 ? 89.924 126.901 102.324 1.00 16.05 434 ALA A CA 1
ATOM 4658 C C . ALA A 1 273 ? 89.209 125.556 102.318 1.00 16.26 434 ALA A C 1
ATOM 4659 O O . ALA A 1 273 ? 88.297 125.343 101.511 1.00 16.02 434 ALA A O 1
ATOM 4666 N N . PHE A 1 274 ? 89.590 124.645 103.218 1.00 15.72 435 PHE A N 1
ATOM 4667 C CA . PHE A 1 274 ? 88.940 123.337 103.232 1.00 15.79 435 PHE A CA 1
ATOM 4668 C C . PHE A 1 274 ? 87.468 123.450 103.621 1.00 15.04 435 PHE A C 1
ATOM 4669 O O . PHE A 1 274 ? 86.605 122.798 103.024 1.00 15.56 435 PHE A O 1
ATOM 4686 N N . ASP A 1 275 ? 87.148 124.264 104.628 1.00 14.86 436 ASP A N 1
ATOM 4687 C CA . ASP A 1 275 ? 85.741 124.381 104.998 1.00 16.00 436 ASP A CA 1
ATOM 4688 C C . ASP A 1 275 ? 84.945 125.014 103.862 1.00 16.39 436 ASP A C 1
ATOM 4689 O O . ASP A 1 275 ? 83.789 124.643 103.625 1.00 17.40 436 ASP A O 1
ATOM 4698 N N . GLU A 1 276 ? 85.554 125.960 103.131 1.00 16.05 437 GLU A N 1
ATOM 4699 C CA . GLU A 1 276 ? 84.904 126.522 101.951 1.00 16.87 437 GLU A CA 1
ATOM 4700 C C . GLU A 1 276 ? 84.710 125.467 100.871 1.00 17.40 437 GLU A C 1
ATOM 4701 O O . GLU A 1 276 ? 83.623 125.348 100.288 1.00 18.12 437 GLU A O 1
ATOM 4713 N N . ASP A 1 277 ? 85.759 124.687 100.601 1.00 16.99 438 ASP A N 1
ATOM 4714 C CA . ASP A 1 277 ? 85.756 123.789 99.453 1.00 17.13 438 ASP A CA 1
ATOM 4715 C C . ASP A 1 277 ? 84.860 122.576 99.682 1.00 17.79 438 ASP A C 1
ATOM 4716 O O . ASP A 1 277 ? 84.086 122.193 98.800 1.00 19.05 438 ASP A O 1
ATOM 4725 N N . TYR A 1 278 ? 84.960 121.950 100.855 1.00 17.32 439 TYR A N 1
ATOM 4726 C CA . TYR A 1 278 ? 84.194 120.731 101.104 1.00 17.44 439 TYR A CA 1
ATOM 4727 C C . TYR A 1 278 ? 82.781 121.047 101.573 1.00 17.12 439 TYR A C 1
ATOM 4728 O O . TYR A 1 278 ? 81.822 120.426 101.113 1.00 17.18 439 TYR A O 1
ATOM 4746 N N . PHE A 1 279 ? 82.633 122.016 102.472 1.00 16.73 440 PHE A N 1
ATOM 4747 C CA . PHE A 1 279 ? 81.373 122.269 103.159 1.00 15.99 440 PHE A CA 1
ATOM 4748 C C . PHE A 1 279 ? 80.667 123.558 102.738 1.00 16.45 440 PHE A C 1
ATOM 4749 O O . PHE A 1 279 ? 79.530 123.790 103.168 1.00 16.86 440 PHE A O 1
ATOM 4766 N N . GLY A 1 280 ? 81.296 124.393 101.916 1.00 17.09 441 GLY A N 1
ATOM 4767 C CA . GLY A 1 280 ? 80.720 125.675 101.556 1.00 17.65 441 GLY A CA 1
ATOM 4768 C C . GLY A 1 280 ? 80.631 126.681 102.678 1.00 17.99 441 GLY A C 1
ATOM 4769 O O . GLY A 1 280 ? 79.814 127.602 102.600 1.00 19.10 441 GLY A O 1
ATOM 4773 N N . LEU A 1 281 ? 81.448 126.539 103.718 1.00 17.82 442 LEU A N 1
ATOM 4774 C CA . LEU A 1 281 ? 81.341 127.361 104.917 1.00 18.06 442 LEU A CA 1
ATOM 4775 C C . LEU A 1 281 ? 82.421 128.429 104.914 1.00 17.41 442 LEU A C 1
ATOM 4776 O O . LEU A 1 281 ? 83.604 128.119 104.745 1.00 16.74 442 LEU A O 1
ATOM 4792 N N . GLU A 1 282 ? 82.004 129.681 105.108 1.00 17.71 443 GLU A N 1
ATOM 4793 C CA . GLU A 1 282 ? 82.889 130.839 105.141 1.00 17.78 443 GLU A CA 1
ATOM 4794 C C . GLU A 1 282 ? 82.949 131.453 106.533 1.00 16.95 443 GLU A C 1
ATOM 4795 O O . GLU A 1 282 ? 81.948 131.503 107.254 1.00 16.94 443 GLU A O 1
ATOM 4807 N N . TYR A 1 283 ? 84.124 131.976 106.872 1.00 16.47 444 TYR A N 1
ATOM 4808 C CA . TYR A 1 283 ? 84.291 132.674 108.138 1.00 15.80 444 TYR A CA 1
ATOM 4809 C C . TYR A 1 283 ? 83.398 133.914 108.179 1.00 15.96 444 TYR A C 1
ATOM 4810 O O . TYR A 1 283 ? 83.030 134.479 107.148 1.00 16.74 444 TYR A O 1
ATOM 4828 N N . ASP A 1 284 ? 83.064 134.349 109.403 1.00 15.86 445 ASP A N 1
ATOM 4829 C CA . ASP A 1 284 ? 81.914 135.214 109.636 1.00 15.84 445 ASP A CA 1
ATOM 4830 C C . ASP A 1 284 ? 82.238 136.438 110.483 1.00 16.87 445 ASP A C 1
ATOM 4831 O O . ASP A 1 284 ? 81.313 137.056 111.021 1.00 18.72 445 ASP A O 1
ATOM 4840 N N . LEU A 1 285 ? 83.516 136.763 110.659 1.00 16.41 446 LEU A N 1
ATOM 4841 C CA . LEU A 1 285 ? 83.944 138.002 111.286 1.00 15.73 446 LEU A CA 1
ATOM 4842 C C . LEU A 1 285 ? 85.052 138.607 110.441 1.00 16.12 446 LEU A C 1
ATOM 4843 O O . LEU A 1 285 ? 85.619 137.949 109.568 1.00 17.18 446 LEU A O 1
ATOM 4859 N N . SER A 1 286 ? 85.332 139.887 110.691 1.00 15.73 447 SER A N 1
ATOM 4860 C CA . SER A 1 286 ? 86.389 140.557 109.949 1.00 16.44 447 SER A CA 1
ATOM 4861 C C . SER A 1 286 ? 87.787 140.189 110.423 1.00 16.50 447 SER A C 1
ATOM 4862 O O . SER A 1 286 ? 88.759 140.516 109.730 1.00 17.27 447 SER A O 1
ATOM 4870 N N . ARG A 1 287 ? 87.919 139.509 111.561 1.00 16.23 448 ARG A N 1
ATOM 4871 C CA A ARG A 1 287 ? 89.220 139.202 112.136 0.54 15.42 448 ARG A CA 1
ATOM 4872 C CA B ARG A 1 287 ? 89.231 139.171 112.084 0.46 15.99 448 ARG A CA 1
ATOM 4873 C C . ARG A 1 287 ? 89.143 137.860 112.845 1.00 15.34 448 ARG A C 1
ATOM 4874 O O . ARG A 1 287 ? 88.118 137.536 113.454 1.00 15.11 448 ARG A O 1
ATOM 4915 N N . LEU A 1 288 ? 90.232 137.099 112.771 1.00 14.76 449 LEU A N 1
ATOM 4916 C CA . LEU A 1 288 ? 90.392 135.863 113.526 1.00 14.54 449 LEU A CA 1
ATOM 4917 C C . LEU A 1 288 ? 91.779 135.880 114.142 1.00 14.28 449 LEU A C 1
ATOM 4918 O O . LEU A 1 288 ? 92.775 136.033 113.426 1.00 15.55 449 LEU A O 1
ATOM 4934 N N . ASN A 1 289 ? 91.842 135.755 115.467 1.00 14.26 450 ASN A N 1
ATOM 4935 C CA . ASN A 1 289 ? 93.093 135.705 116.212 1.00 14.52 450 ASN A CA 1
ATOM 4936 C C . ASN A 1 289 ? 93.333 134.297 116.750 1.00 14.53 450 ASN A C 1
ATOM 4937 O O . ASN A 1 289 ? 92.416 133.676 117.297 1.00 14.58 450 ASN A O 1
ATOM 4948 N N . LEU A 1 290 ? 94.564 133.807 116.601 1.00 13.47 451 LEU A N 1
ATOM 4949 C CA . LEU A 1 290 ? 95.044 132.624 117.303 1.00 13.95 451 LEU A CA 1
ATOM 4950 C C . LEU A 1 290 ? 96.145 133.061 118.255 1.00 13.91 451 LEU A C 1
ATOM 4951 O O . LEU A 1 290 ? 97.029 133.830 117.864 1.00 14.44 451 LEU A O 1
ATOM 4967 N N . VAL A 1 291 ? 96.114 132.555 119.495 1.00 13.48 452 VAL A N 1
ATOM 4968 C CA . VAL A 1 291 ? 97.070 132.958 120.525 1.00 14.45 452 VAL A CA 1
ATOM 4969 C C . VAL A 1 291 ? 97.664 131.716 121.176 1.00 14.40 452 VAL A C 1
ATOM 4970 O O . VAL A 1 291 ? 96.923 130.850 121.643 1.00 14.42 452 VAL A O 1
ATOM 4983 N N . ALA A 1 292 ? 98.992 131.666 121.258 1.00 13.95 453 ALA A N 1
ATOM 4984 C CA . ALA A 1 292 ? 99.711 130.629 121.991 1.00 14.79 453 ALA A CA 1
ATOM 4985 C C . ALA A 1 292 ? 100.001 131.087 123.415 1.00 14.41 453 ALA A C 1
ATOM 4986 O O . ALA A 1 292 ? 100.536 132.187 123.627 1.00 15.29 453 ALA A O 1
ATOM 4993 N N . VAL A 1 293 ? 99.662 130.240 124.388 1.00 14.78 454 VAL A N 1
ATOM 4994 C CA . VAL A 1 293 ? 100.098 130.436 125.769 1.00 15.36 454 VAL A CA 1
ATOM 4995 C C . VAL A 1 293 ? 100.800 129.177 126.265 1.00 14.27 454 VAL A C 1
ATOM 4996 O O . VAL A 1 293 ? 100.516 128.054 125.829 1.00 13.84 454 VAL A O 1
ATOM 5009 N N . SER A 1 294 ? 101.720 129.374 127.206 1.00 14.19 455 SER A N 1
ATOM 5010 C CA . SER A 1 294 ? 102.562 128.283 127.687 1.00 14.71 455 SER A CA 1
ATOM 5011 C C . SER A 1 294 ? 101.840 127.341 128.637 1.00 15.09 455 SER A C 1
ATOM 5012 O O . SER A 1 294 ? 102.192 126.155 128.698 1.00 14.75 455 SER A O 1
ATOM 5020 N N . ASP A 1 295 ? 100.860 127.838 129.389 1.00 14.88 456 ASP A N 1
ATOM 5021 C CA . ASP A 1 295 ? 100.177 127.075 130.429 1.00 14.91 456 ASP A CA 1
ATOM 5022 C C . ASP A 1 295 ? 98.733 126.879 129.991 1.00 14.18 456 ASP A C 1
ATOM 5023 O O . ASP A 1 295 ? 97.941 127.832 129.997 1.00 14.66 456 ASP A O 1
ATOM 5032 N N . PHE A 1 296 ? 98.393 125.649 129.605 1.00 14.66 457 PHE A N 1
ATOM 5033 C CA . PHE A 1 296 ? 97.062 125.363 129.087 1.00 14.56 457 PHE A CA 1
ATOM 5034 C C . PHE A 1 296 ? 96.738 123.907 129.394 1.00 14.27 457 PHE A C 1
ATOM 5035 O O . PHE A 1 296 ? 97.555 123.016 129.136 1.00 15.40 457 PHE A O 1
ATOM 5052 N N . ASN A 1 297 ? 95.544 123.670 129.935 1.00 14.36 458 ASN A N 1
ATOM 5053 C CA . ASN A 1 297 ? 95.202 122.333 130.413 1.00 14.62 458 ASN A CA 1
ATOM 5054 C C . ASN A 1 297 ? 94.908 121.374 129.273 1.00 14.99 458 ASN A C 1
ATOM 5055 O O . ASN A 1 297 ? 95.097 120.158 129.425 1.00 15.31 458 ASN A O 1
ATOM 5066 N N . VAL A 1 298 ? 94.428 121.901 128.148 1.00 15.54 459 VAL A N 1
ATOM 5067 C CA . VAL A 1 298 ? 94.060 121.095 126.997 1.00 17.01 459 VAL A CA 1
ATOM 5068 C C . VAL A 1 298 ? 94.801 121.614 125.761 1.00 16.86 459 VAL A C 1
ATOM 5069 O O . VAL A 1 298 ? 95.650 122.517 125.842 1.00 18.45 459 VAL A O 1
ATOM 5082 N N . GLY A 1 299 ? 94.477 121.069 124.599 1.00 16.36 460 GLY A N 1
ATOM 5083 C CA . GLY A 1 299 ? 95.222 121.430 123.410 1.00 15.47 460 GLY A CA 1
ATOM 5084 C C . GLY A 1 299 ? 94.955 122.850 122.957 1.00 14.37 460 GLY A C 1
ATOM 5085 O O . GLY A 1 299 ? 95.874 123.560 122.554 1.00 14.87 460 GLY A O 1
ATOM 5089 N N . ALA A 1 300 ? 93.694 123.261 122.977 1.00 13.24 461 ALA A N 1
ATOM 5090 C CA . ALA A 1 300 ? 93.307 124.583 122.491 1.00 13.51 461 ALA A CA 1
ATOM 5091 C C . ALA A 1 300 ? 91.820 124.810 122.737 1.00 13.63 461 ALA A C 1
ATOM 5092 O O . ALA A 1 300 ? 91.161 123.959 123.344 1.00 13.84 461 ALA A O 1
ATOM 5099 N N . MET A 1 301 ? 91.282 125.945 122.273 1.00 13.17 462 MET A N 1
ATOM 5100 C CA . MET A 1 301 ? 89.924 126.340 122.617 1.00 12.84 462 MET A CA 1
ATOM 5101 C C . MET A 1 301 ? 89.380 127.286 121.553 1.00 12.89 462 MET A C 1
ATOM 5102 O O . MET A 1 301 ? 90.045 128.262 121.172 1.00 13.49 462 MET A O 1
ATOM 5116 N N . GLU A 1 302 ? 88.152 127.020 121.118 1.00 12.66 463 GLU A N 1
ATOM 5117 C CA . GLU A 1 302 ? 87.554 127.672 119.956 1.00 12.69 463 GLU A CA 1
ATOM 5118 C C . GLU A 1 302 ? 86.834 128.976 120.281 1.00 12.78 463 GLU A C 1
ATOM 5119 O O . GLU A 1 302 ? 85.825 129.277 119.647 1.00 13.43 463 GLU A O 1
ATOM 5131 N N . ASN A 1 303 ? 87.306 129.780 121.231 1.00 13.20 464 ASN A N 1
ATOM 5132 C CA . ASN A 1 303 ? 86.580 131.007 121.570 1.00 13.27 464 ASN A CA 1
ATOM 5133 C C . ASN A 1 303 ? 86.372 131.844 120.317 1.00 13.31 464 ASN A C 1
ATOM 5134 O O . ASN A 1 303 ? 87.269 131.960 119.478 1.00 13.67 464 ASN A O 1
ATOM 5145 N N . LYS A 1 304 ? 85.175 132.416 120.182 1.00 13.21 465 LYS A N 1
ATOM 5146 C CA . LYS A 1 304 ? 84.783 133.008 118.905 1.00 13.36 465 LYS A CA 1
ATOM 5147 C C . LYS A 1 304 ? 85.755 134.116 118.501 1.00 13.22 465 LYS A C 1
ATOM 5148 O O . LYS A 1 304 ? 85.922 135.111 119.216 1.00 13.95 465 LYS A O 1
ATOM 5167 N N . GLY A 1 305 ? 86.376 133.961 117.331 1.00 13.84 466 GLY A N 1
ATOM 5168 C CA . GLY A 1 305 ? 87.298 134.962 116.828 1.00 14.05 466 GLY A CA 1
ATOM 5169 C C . GLY A 1 305 ? 88.595 135.083 117.602 1.00 13.77 466 GLY A C 1
ATOM 5170 O O . GLY A 1 305 ? 89.418 135.945 117.278 1.00 14.48 466 GLY A O 1
ATOM 5174 N N . LEU A 1 306 ? 88.825 134.207 118.583 1.00 13.36 467 LEU A N 1
ATOM 5175 C CA . LEU A 1 306 ? 89.946 134.337 119.501 1.00 13.25 467 LEU A CA 1
ATOM 5176 C C . LEU A 1 306 ? 90.286 132.945 120.014 1.00 13.85 467 LEU A C 1
ATOM 5177 O O . LEU A 1 306 ? 90.065 132.598 121.182 1.00 13.97 467 LEU A O 1
ATOM 5193 N N . ASN A 1 307 ? 90.828 132.134 119.128 1.00 12.98 468 ASN A N 1
ATOM 5194 C CA . ASN A 1 307 ? 91.162 130.766 119.481 1.00 13.01 468 ASN A CA 1
ATOM 5195 C C . ASN A 1 307 ? 92.451 130.799 120.288 1.00 12.94 468 ASN A C 1
ATOM 5196 O O . ASN A 1 307 ? 93.417 131.468 119.906 1.00 14.15 468 ASN A O 1
ATOM 5207 N N . ILE A 1 308 ? 92.475 130.081 121.408 1.00 12.79 469 ILE A N 1
ATOM 5208 C CA . ILE A 1 308 ? 93.627 130.081 122.302 1.00 13.19 469 ILE A CA 1
ATOM 5209 C C . ILE A 1 308 ? 94.181 128.668 122.368 1.00 12.24 469 ILE A C 1
ATOM 5210 O O . ILE A 1 308 ? 93.417 127.699 122.439 1.00 12.60 469 ILE A O 1
ATOM 5226 N N . PHE A 1 309 ? 95.508 128.556 122.335 1.00 11.98 470 PHE A N 1
ATOM 5227 C CA . PHE A 1 309 ? 96.190 127.278 122.141 1.00 12.56 470 PHE A CA 1
ATOM 5228 C C . PHE A 1 309 ? 97.245 127.050 123.204 1.00 13.10 470 PHE A C 1
ATOM 5229 O O . PHE A 1 309 ? 97.988 127.963 123.576 1.00 13.29 470 PHE A O 1
ATOM 5246 N N . ASN A 1 310 ? 97.340 125.810 123.666 1.00 13.00 471 ASN A N 1
ATOM 5247 C CA . ASN A 1 310 ? 98.599 125.354 124.214 1.00 13.31 471 ASN A CA 1
ATOM 5248 C C . ASN A 1 310 ? 99.695 125.635 123.195 1.00 13.46 471 ASN A C 1
ATOM 5249 O O . ASN A 1 310 ? 99.583 125.260 122.025 1.00 13.23 471 ASN A O 1
ATOM 5260 N N . ALA A 1 311 ? 100.751 126.318 123.629 1.00 14.34 472 ALA A N 1
ATOM 5261 C CA . ALA A 1 311 ? 101.843 126.619 122.716 1.00 14.23 472 ALA A CA 1
ATOM 5262 C C . ALA A 1 311 ? 102.330 125.373 121.985 1.00 14.11 472 ALA A C 1
ATOM 5263 O O . ALA A 1 311 ? 102.774 125.467 120.835 1.00 14.87 472 ALA A O 1
ATOM 5270 N N . ASN A 1 312 ? 102.255 124.194 122.618 1.00 14.50 473 ASN A N 1
ATOM 5271 C CA . ASN A 1 312 ? 102.759 122.992 121.951 1.00 14.72 473 ASN A CA 1
ATOM 5272 C C . ASN A 1 312 ? 101.896 122.568 120.774 1.00 14.63 473 ASN A C 1
ATOM 5273 O O . ASN A 1 312 ? 102.296 121.670 120.020 1.00 16.02 473 ASN A O 1
ATOM 5284 N N . SER A 1 313 ? 100.737 123.199 120.592 1.00 14.00 474 SER A N 1
ATOM 5285 C CA . SER A 1 313 ? 99.842 122.894 119.485 1.00 14.58 474 SER A CA 1
ATOM 5286 C C . SER A 1 313 ? 99.660 124.077 118.543 1.00 14.57 474 SER A C 1
ATOM 5287 O O . SER A 1 313 ? 98.760 124.052 117.692 1.00 14.64 474 SER A O 1
ATOM 5295 N N . LEU A 1 314 ? 100.503 125.113 118.671 1.00 13.61 475 LEU A N 1
ATOM 5296 C CA . LEU A 1 314 ? 100.519 126.233 117.744 1.00 14.02 475 LEU A CA 1
ATOM 5297 C C . LEU A 1 314 ? 101.903 126.552 117.201 1.00 14.25 475 LEU A C 1
ATOM 5298 O O . LEU A 1 314 ? 102.008 126.962 116.045 1.00 15.28 475 LEU A O 1
ATOM 5314 N N . LEU A 1 315 ? 102.958 126.393 118.007 1.00 14.45 476 LEU A N 1
ATOM 5315 C CA . LEU A 1 315 ? 104.288 126.896 117.696 1.00 14.55 476 LEU A CA 1
ATOM 5316 C C . LEU A 1 315 ? 105.221 125.774 117.267 1.00 13.75 476 LEU A C 1
ATOM 5317 O O . LEU A 1 315 ? 105.304 124.736 117.934 1.00 14.27 476 LEU A O 1
ATOM 5333 N N . ALA A 1 316 ? 105.966 126.018 116.190 1.00 14.29 477 ALA A N 1
ATOM 5334 C CA . ALA A 1 316 ? 106.976 125.078 115.723 1.00 14.63 477 ALA A CA 1
ATOM 5335 C C . ALA A 1 316 ? 107.973 125.805 114.837 1.00 15.50 477 ALA A C 1
ATOM 5336 O O . ALA A 1 316 ? 107.648 126.815 114.212 1.00 15.23 477 ALA A O 1
ATOM 5343 N N . SER A 1 317 ? 109.183 125.269 114.780 1.00 15.81 478 SER A N 1
ATOM 5344 C CA . SER A 1 317 ? 110.112 125.575 113.704 1.00 16.76 478 SER A CA 1
ATOM 5345 C C . SER A 1 317 ? 110.969 124.339 113.484 1.00 15.24 478 SER A C 1
ATOM 5346 O O . SER A 1 317 ? 111.148 123.528 114.393 1.00 15.93 478 SER A O 1
ATOM 5354 N N . LYS A 1 318 ? 111.486 124.190 112.266 1.00 15.50 479 LYS A N 1
ATOM 5355 C CA . LYS A 1 318 ? 112.094 122.913 111.911 1.00 15.57 479 LYS A CA 1
ATOM 5356 C C . LYS A 1 318 ? 113.393 122.669 112.654 1.00 15.79 479 LYS A C 1
ATOM 5357 O O . LYS A 1 318 ? 113.799 121.516 112.808 1.00 16.46 479 LYS A O 1
ATOM 5376 N N . LYS A 1 319 ? 114.045 123.710 113.150 1.00 16.95 480 LYS A N 1
ATOM 5377 C CA A LYS A 1 319 ? 115.256 123.506 113.920 0.77 17.99 480 LYS A CA 1
ATOM 5378 C CA B LYS A 1 319 ? 115.261 123.532 113.925 0.23 17.64 480 LYS A CA 1
ATOM 5379 C C . LYS A 1 319 ? 114.988 123.301 115.404 1.00 17.91 480 LYS A C 1
ATOM 5380 O O . LYS A 1 319 ? 115.898 122.872 116.122 1.00 19.41 480 LYS A O 1
ATOM 5417 N N . ASN A 1 320 ? 113.755 123.538 115.864 1.00 16.79 481 ASN A N 1
ATOM 5418 C CA A ASN A 1 320 ? 113.500 123.471 117.299 0.59 17.37 481 ASN A CA 1
ATOM 5419 C CA B ASN A 1 320 ? 113.393 123.608 117.273 0.41 16.82 481 ASN A CA 1
ATOM 5420 C C . ASN A 1 320 ? 112.246 122.680 117.648 1.00 16.34 481 ASN A C 1
ATOM 5421 O O . ASN A 1 320 ? 111.777 122.747 118.788 1.00 17.05 481 ASN A O 1
ATOM 5442 N N . SER A 1 321 ? 111.740 121.874 116.722 1.00 15.24 482 SER A N 1
ATOM 5443 C CA . SER A 1 321 ? 110.570 121.047 116.970 1.00 15.09 482 SER A CA 1
ATOM 5444 C C . SER A 1 321 ? 110.770 119.706 116.290 1.00 15.05 482 SER A C 1
ATOM 5445 O O . SER A 1 321 ? 111.425 119.622 115.244 1.00 16.46 482 SER A O 1
ATOM 5453 N N . ILE A 1 322 ? 110.203 118.656 116.886 1.00 14.90 483 ILE A N 1
ATOM 5454 C CA . ILE A 1 322 ? 110.195 117.360 116.224 1.00 15.64 483 ILE A CA 1
ATOM 5455 C C . ILE A 1 322 ? 109.134 117.347 115.128 1.00 15.69 483 ILE A C 1
ATOM 5456 O O . ILE A 1 322 ? 108.194 118.137 115.118 1.00 15.88 483 ILE A O 1
ATOM 5472 N N . ASP A 1 323 ? 109.300 116.409 114.196 1.00 14.59 484 ASP A N 1
ATOM 5473 C CA . ASP A 1 323 ? 108.405 116.297 113.048 1.00 14.80 484 ASP A CA 1
ATOM 5474 C C . ASP A 1 323 ? 106.936 116.278 113.447 1.00 14.99 484 ASP A C 1
ATOM 5475 O O . ASP A 1 323 ? 106.091 116.880 112.771 1.00 14.97 484 ASP A O 1
ATOM 5484 N N . PHE A 1 324 ? 106.603 115.539 114.510 1.00 16.14 485 PHE A N 1
ATOM 5485 C CA . PHE A 1 324 ? 105.203 115.334 114.883 1.00 17.67 485 PHE A CA 1
ATOM 5486 C C . PHE A 1 324 ? 104.506 116.637 115.255 1.00 16.40 485 PHE A C 1
ATOM 5487 O O . PHE A 1 324 ? 103.271 116.709 115.196 1.00 16.49 485 PHE A O 1
ATOM 5504 N N . SER A 1 325 ? 105.271 117.683 115.578 1.00 16.04 486 SER A N 1
ATOM 5505 C CA . SER A 1 325 ? 104.657 118.981 115.848 1.00 16.25 486 SER A CA 1
ATOM 5506 C C . SER A 1 325 ? 103.834 119.483 114.668 1.00 15.19 486 SER A C 1
ATOM 5507 O O . SER A 1 325 ? 102.835 120.183 114.864 1.00 15.48 486 SER A O 1
ATOM 5515 N N . TYR A 1 326 ? 104.260 119.187 113.439 1.00 15.50 487 TYR A N 1
ATOM 5516 C CA . TYR A 1 326 ? 103.615 119.791 112.272 1.00 15.69 487 TYR A CA 1
ATOM 5517 C C . TYR A 1 326 ? 102.206 119.239 112.061 1.00 15.69 487 TYR A C 1
ATOM 5518 O O . TYR A 1 326 ? 101.254 119.999 111.856 1.00 15.22 487 TYR A O 1
ATOM 5536 N N . ALA A 1 327 ? 102.046 117.915 112.132 1.00 15.49 488 ALA A N 1
ATOM 5537 C CA . ALA A 1 327 ? 100.706 117.339 112.041 1.00 15.50 488 ALA A CA 1
ATOM 5538 C C . ALA A 1 327 ? 99.862 117.710 113.255 1.00 14.72 488 ALA A C 1
ATOM 5539 O O . ALA A 1 327 ? 98.644 117.851 113.143 1.00 14.98 488 ALA A O 1
ATOM 5546 N N . ARG A 1 328 ? 100.487 117.877 114.418 1.00 13.95 489 ARG A N 1
ATOM 5547 C CA . ARG A 1 328 ? 99.728 118.287 115.599 1.00 14.27 489 ARG A CA 1
ATOM 5548 C C . ARG A 1 328 ? 99.139 119.681 115.416 1.00 14.41 489 ARG A C 1
ATOM 5549 O O . ARG A 1 328 ? 97.955 119.902 115.678 1.00 13.85 489 ARG A O 1
ATOM 5570 N N . ILE A 1 329 ? 99.958 120.628 114.961 1.00 14.03 490 ILE A N 1
ATOM 5571 C CA . ILE A 1 329 ? 99.477 121.992 114.756 1.00 13.88 490 ILE A CA 1
ATOM 5572 C C . ILE A 1 329 ? 98.404 122.022 113.679 1.00 13.34 490 ILE A C 1
ATOM 5573 O O . ILE A 1 329 ? 97.383 122.704 113.816 1.00 14.11 490 ILE A O 1
ATOM 5589 N N . LEU A 1 330 ? 98.606 121.265 112.600 1.00 13.23 491 LEU A N 1
ATOM 5590 C CA . LEU A 1 330 ? 97.601 121.190 111.545 1.00 14.54 491 LEU A CA 1
ATOM 5591 C C . LEU A 1 330 ? 96.273 120.699 112.107 1.00 14.59 491 LEU A C 1
ATOM 5592 O O . LEU A 1 330 ? 95.210 121.268 111.832 1.00 14.89 491 LEU A O 1
ATOM 5608 N N . THR A 1 331 ? 96.323 119.635 112.908 1.00 13.18 492 THR A N 1
ATOM 5609 C CA . THR A 1 331 ? 95.123 119.091 113.524 1.00 13.00 492 THR A CA 1
ATOM 5610 C C . THR A 1 331 ? 94.454 120.103 114.444 1.00 13.54 492 THR A C 1
ATOM 5611 O O . THR A 1 331 ? 93.229 120.277 114.407 1.00 13.68 492 THR A O 1
ATOM 5622 N N . VAL A 1 332 ? 95.233 120.764 115.296 1.00 12.98 493 VAL A N 1
ATOM 5623 C CA . VAL A 1 332 ? 94.597 121.574 116.325 1.00 13.05 493 VAL A CA 1
ATOM 5624 C C . VAL A 1 332 ? 94.091 122.884 115.752 1.00 13.09 493 VAL A C 1
ATOM 5625 O O . VAL A 1 332 ? 92.983 123.318 116.073 1.00 13.61 493 VAL A O 1
ATOM 5638 N N . VAL A 1 333 ? 94.867 123.513 114.867 1.00 13.33 494 VAL A N 1
ATOM 5639 C CA . VAL A 1 333 ? 94.364 124.711 114.200 1.00 13.24 494 VAL A CA 1
ATOM 5640 C C . VAL A 1 333 ? 93.106 124.381 113.413 1.00 13.77 494 VAL A C 1
ATOM 5641 O O . VAL A 1 333 ? 92.092 125.079 113.495 1.00 13.72 494 VAL A O 1
ATOM 5654 N N . GLY A 1 334 ? 93.137 123.280 112.676 1.00 13.76 495 GLY A N 1
ATOM 5655 C CA . GLY A 1 334 ? 91.967 122.902 111.916 1.00 13.93 495 GLY A CA 1
ATOM 5656 C C . GLY A 1 334 ? 90.778 122.627 112.811 1.00 13.05 495 GLY A C 1
ATOM 5657 O O . GLY A 1 334 ? 89.679 123.131 112.575 1.00 13.53 495 GLY A O 1
ATOM 5661 N N . HIS A 1 335 ? 90.987 121.808 113.845 1.00 13.29 496 HIS A N 1
ATOM 5662 C CA . HIS A 1 335 ? 89.934 121.505 114.805 1.00 12.89 496 HIS A CA 1
ATOM 5663 C C . HIS A 1 335 ? 89.297 122.782 115.347 1.00 12.41 496 HIS A C 1
ATOM 5664 O O . HIS A 1 335 ? 88.069 122.927 115.329 1.00 13.33 496 HIS A O 1
ATOM 5678 N N . GLU A 1 336 ? 90.120 123.725 115.836 1.00 12.24 497 GLU A N 1
ATOM 5679 C CA . GLU A 1 336 ? 89.548 124.934 116.418 1.00 12.77 497 GLU A CA 1
ATOM 5680 C C . GLU A 1 336 ? 88.824 125.770 115.367 1.00 13.50 497 GLU A C 1
ATOM 5681 O O . GLU A 1 336 ? 87.769 126.349 115.651 1.00 14.25 497 GLU A O 1
ATOM 5693 N N . TYR A 1 337 ? 89.353 125.820 114.139 1.00 13.78 498 TYR A N 1
ATOM 5694 C CA . TYR A 1 337 ? 88.680 126.565 113.081 1.00 13.74 498 TYR A CA 1
ATOM 5695 C C . TYR A 1 337 ? 87.342 125.938 112.723 1.00 13.69 498 TYR A C 1
ATOM 5696 O O . TYR A 1 337 ? 86.339 126.644 112.567 1.00 14.17 498 TYR A O 1
ATOM 5714 N N . PHE A 1 338 ? 87.302 124.608 112.604 1.00 13.01 499 PHE A N 1
ATOM 5715 C CA . PHE A 1 338 ? 86.060 123.952 112.205 1.00 13.39 499 PHE A CA 1
ATOM 5716 C C . PHE A 1 338 ? 84.972 124.107 113.268 1.00 13.48 499 PHE A C 1
ATOM 5717 O O . PHE A 1 338 ? 83.779 124.091 112.944 1.00 14.03 499 PHE A O 1
ATOM 5734 N N . HIS A 1 339 ? 85.352 124.262 114.539 1.00 13.42 500 HIS A N 1
ATOM 5735 C CA . HIS A 1 339 ? 84.374 124.586 115.571 1.00 13.64 500 HIS A CA 1
ATOM 5736 C C . HIS A 1 339 ? 83.632 125.883 115.274 1.00 13.07 500 HIS A C 1
ATOM 5737 O O . HIS A 1 339 ? 82.556 126.102 115.836 1.00 13.59 500 HIS A O 1
ATOM 5751 N N . ASN A 1 340 ? 84.169 126.764 114.419 1.00 13.07 501 ASN A N 1
ATOM 5752 C CA . ASN A 1 340 ? 83.460 128.013 114.188 1.00 13.16 501 ASN A CA 1
ATOM 5753 C C . ASN A 1 340 ? 82.029 127.767 113.736 1.00 13.25 501 ASN A C 1
ATOM 5754 O O . ASN A 1 340 ? 81.135 128.558 114.070 1.00 13.78 501 ASN A O 1
ATOM 5765 N N . TYR A 1 341 ? 81.789 126.695 112.975 1.00 13.57 502 TYR A N 1
ATOM 5766 C CA . TYR A 1 341 ? 80.427 126.279 112.680 1.00 13.62 502 TYR A CA 1
ATOM 5767 C C . TYR A 1 341 ? 79.951 125.146 113.580 1.00 13.64 502 TYR A C 1
ATOM 5768 O O . TYR A 1 341 ? 78.843 125.225 114.116 1.00 14.11 502 TYR A O 1
ATOM 5786 N N . THR A 1 342 ? 80.762 124.098 113.778 1.00 13.51 503 THR A N 1
ATOM 5787 C CA . THR A 1 342 ? 80.308 122.950 114.557 1.00 13.19 503 THR A CA 1
ATOM 5788 C C . THR A 1 342 ? 80.743 123.139 116.004 1.00 13.14 503 THR A C 1
ATOM 5789 O O . THR A 1 342 ? 81.735 122.582 116.481 1.00 13.45 503 THR A O 1
ATOM 5800 N N . GLY A 1 343 ? 79.965 123.978 116.695 1.00 13.60 504 GLY A N 1
ATOM 5801 C CA . GLY A 1 343 ? 80.197 124.348 118.071 1.00 14.24 504 GLY A CA 1
ATOM 5802 C C . GLY A 1 343 ? 79.817 125.790 118.346 1.00 13.23 504 GLY A C 1
ATOM 5803 O O . GLY A 1 343 ? 79.195 126.091 119.370 1.00 13.22 504 GLY A O 1
ATOM 5807 N N . ASN A 1 344 ? 80.196 126.695 117.446 1.00 13.09 505 ASN A N 1
ATOM 5808 C CA . ASN A 1 344 ? 79.944 128.116 117.681 1.00 13.69 505 ASN A CA 1
ATOM 5809 C C . ASN A 1 344 ? 78.661 128.566 116.980 1.00 14.43 505 ASN A C 1
ATOM 5810 O O . ASN A 1 344 ? 77.675 128.893 117.647 1.00 14.66 505 ASN A O 1
ATOM 5821 N N . ARG A 1 345 ? 78.644 128.573 115.645 1.00 14.08 506 ARG A N 1
ATOM 5822 C CA . ARG A 1 345 ? 77.431 129.000 114.951 1.00 14.25 506 ARG A CA 1
ATOM 5823 C C . ARG A 1 345 ? 76.269 128.052 115.213 1.00 14.76 506 ARG A C 1
ATOM 5824 O O . ARG A 1 345 ? 75.113 128.484 115.259 1.00 15.69 506 ARG A O 1
ATOM 5845 N N . VAL A 1 346 ? 76.543 126.765 115.397 1.00 14.62 507 VAL A N 1
ATOM 5846 C CA . VAL A 1 346 ? 75.578 125.842 115.981 1.00 14.63 507 VAL A CA 1
ATOM 5847 C C . VAL A 1 346 ? 76.213 125.307 117.252 1.00 14.40 507 VAL A C 1
ATOM 5848 O O . VAL A 1 346 ? 77.287 124.695 117.201 1.00 14.42 507 VAL A O 1
ATOM 5861 N N . THR A 1 347 ? 75.590 125.593 118.398 1.00 14.41 508 THR A N 1
ATOM 5862 C CA . THR A 1 347 ? 76.183 125.247 119.679 1.00 14.89 508 THR A CA 1
ATOM 5863 C C . THR A 1 347 ? 75.339 124.156 120.344 1.00 15.40 508 THR A C 1
ATOM 5864 O O . THR A 1 347 ? 74.561 123.467 119.672 1.00 16.07 508 THR A O 1
ATOM 5875 N N . LEU A 1 348 ? 75.522 123.969 121.648 1.00 14.87 509 LEU A N 1
ATOM 5876 C CA . LEU A 1 348 ? 74.945 122.841 122.371 1.00 14.41 509 LEU A CA 1
ATOM 5877 C C . LEU A 1 348 ? 73.805 123.288 123.268 1.00 14.88 509 LEU A C 1
ATOM 5878 O O . LEU A 1 348 ? 73.916 124.294 123.977 1.00 15.62 509 LEU A O 1
ATOM 5894 N N . ARG A 1 349 ? 72.737 122.501 123.290 1.00 15.53 510 ARG A N 1
ATOM 5895 C CA . ARG A 1 349 ? 71.648 122.779 124.217 1.00 16.24 510 ARG A CA 1
ATOM 5896 C C . ARG A 1 349 ? 72.096 122.576 125.658 1.00 15.79 510 ARG A C 1
ATOM 5897 O O . ARG A 1 349 ? 71.648 123.289 126.566 1.00 16.37 510 ARG A O 1
ATOM 5918 N N . ASP A 1 350 ? 72.960 121.591 125.880 1.00 15.26 511 ASP A N 1
ATOM 5919 C CA . ASP A 1 350 ? 73.381 121.181 127.207 1.00 15.55 511 ASP A CA 1
ATOM 5920 C C . ASP A 1 350 ? 74.653 120.363 127.024 1.00 15.28 511 ASP A C 1
ATOM 5921 O O . ASP A 1 350 ? 75.000 119.974 125.910 1.00 15.58 511 ASP A O 1
ATOM 5930 N N . TRP A 1 351 ? 75.359 120.114 128.126 1.00 15.72 512 TRP A N 1
ATOM 5931 C CA . TRP A 1 351 ? 76.670 119.486 128.012 1.00 15.80 512 TRP A CA 1
ATOM 5932 C C . TRP A 1 351 ? 76.600 118.013 127.646 1.00 15.84 512 TRP A C 1
ATOM 5933 O O . TRP A 1 351 ? 77.595 117.467 127.165 1.00 15.94 512 TRP A O 1
ATOM 5954 N N . PHE A 1 352 ? 75.454 117.365 127.833 1.00 15.68 513 PHE A N 1
ATOM 5955 C CA . PHE A 1 352 ? 75.353 115.981 127.401 1.00 16.99 513 PHE A CA 1
ATOM 5956 C C . PHE A 1 352 ? 75.481 115.865 125.895 1.00 16.45 513 PHE A C 1
ATOM 5957 O O . PHE A 1 352 ? 75.787 114.779 125.392 1.00 17.25 513 PHE A O 1
ATOM 5974 N N . GLN A 1 353 ? 75.258 116.954 125.167 1.00 15.81 514 GLN A N 1
ATOM 5975 C CA . GLN A 1 353 ? 75.402 116.956 123.716 1.00 14.79 514 GLN A CA 1
ATOM 5976 C C . GLN A 1 353 ? 76.839 117.191 123.263 1.00 14.15 514 GLN A C 1
ATOM 5977 O O . GLN A 1 353 ? 77.056 117.416 122.074 1.00 14.18 514 GLN A O 1
ATOM 5991 N N . LEU A 1 354 ? 77.818 117.146 124.171 1.00 13.77 515 LEU A N 1
ATOM 5992 C CA . LEU A 1 354 ? 79.196 117.510 123.828 1.00 14.03 515 LEU A CA 1
ATOM 5993 C C . LEU A 1 354 ? 79.679 116.859 122.532 1.00 13.97 515 LEU A C 1
ATOM 5994 O O . LEU A 1 354 ? 80.338 117.512 121.712 1.00 13.75 515 LEU A O 1
ATOM 6010 N N . THR A 1 355 ? 79.389 115.562 122.335 1.00 13.73 516 THR A N 1
ATOM 6011 C CA . THR A 1 355 ? 79.876 114.876 121.135 1.00 13.70 516 THR A CA 1
ATOM 6012 C C . THR A 1 355 ? 79.340 115.503 119.845 1.00 13.25 516 THR A C 1
ATOM 6013 O O . THR A 1 355 ? 79.966 115.369 118.779 1.00 13.61 516 THR A O 1
ATOM 6024 N N . LEU A 1 356 ? 78.198 116.184 119.918 1.00 13.04 517 LEU A N 1
ATOM 6025 C CA . LEU A 1 356 ? 77.645 116.834 118.735 1.00 12.95 517 LEU A CA 1
ATOM 6026 C C . LEU A 1 356 ? 78.617 117.850 118.160 1.00 13.47 517 LEU A C 1
ATOM 6027 O O . LEU A 1 356 ? 78.694 118.022 116.938 1.00 14.06 517 LEU A O 1
ATOM 6043 N N . LYS A 1 357 ? 79.325 118.577 119.023 1.00 12.78 518 LYS A N 1
ATOM 6044 C CA . LYS A 1 357 ? 80.365 119.461 118.519 1.00 12.63 518 LYS A CA 1
ATOM 6045 C C . LYS A 1 357 ? 81.734 118.792 118.460 1.00 13.25 518 LYS A C 1
ATOM 6046 O O . LYS A 1 357 ? 82.504 119.074 117.542 1.00 14.27 518 LYS A O 1
ATOM 6065 N N . GLU A 1 358 ? 82.051 117.875 119.372 1.00 13.50 519 GLU A N 1
ATOM 6066 C CA . GLU A 1 358 ? 83.401 117.326 119.415 1.00 13.74 519 GLU A CA 1
ATOM 6067 C C . GLU A 1 358 ? 83.582 116.157 118.453 1.00 13.05 519 GLU A C 1
ATOM 6068 O O . GLU A 1 358 ? 84.556 116.119 117.695 1.00 13.72 519 GLU A O 1
ATOM 6080 N N . GLY A 1 359 ? 82.674 115.190 118.465 1.00 12.79 520 GLY A N 1
ATOM 6081 C CA . GLY A 1 359 ? 82.797 114.128 117.488 1.00 12.53 520 GLY A CA 1
ATOM 6082 C C . GLY A 1 359 ? 82.745 114.672 116.077 1.00 12.89 520 GLY A C 1
ATOM 6083 O O . GLY A 1 359 ? 83.517 114.258 115.206 1.00 13.66 520 GLY A O 1
ATOM 6087 N N . LEU A 1 360 ? 81.843 115.625 115.842 1.00 12.87 521 LEU A N 1
ATOM 6088 C CA . LEU A 1 360 ? 81.690 116.198 114.517 1.00 13.54 521 LEU A CA 1
ATOM 6089 C C . LEU A 1 360 ? 82.908 117.023 114.116 1.00 13.53 521 LEU A C 1
ATOM 6090 O O . LEU A 1 360 ? 83.328 116.984 112.958 1.00 13.74 521 LEU A O 1
ATOM 6106 N N . THR A 1 361 ? 83.484 117.782 115.050 1.00 13.99 522 THR A N 1
ATOM 6107 C CA . THR A 1 361 ? 84.647 118.599 114.708 1.00 12.93 522 THR A CA 1
ATOM 6108 C C . THR A 1 361 ? 85.889 117.738 114.496 1.00 13.26 522 THR A C 1
ATOM 6109 O O . THR A 1 361 ? 86.709 118.041 113.626 1.00 13.57 522 THR A O 1
ATOM 6120 N N . VAL A 1 362 ? 86.059 116.673 115.291 1.00 13.59 523 VAL A N 1
ATOM 6121 C CA . VAL A 1 362 ? 87.157 115.732 115.047 1.00 12.70 523 VAL A CA 1
ATOM 6122 C C . VAL A 1 362 ? 87.012 115.095 113.672 1.00 13.09 523 VAL A C 1
ATOM 6123 O O . VAL A 1 362 ? 87.988 114.962 112.926 1.00 13.81 523 VAL A O 1
ATOM 6136 N N . HIS A 1 363 ? 85.796 114.689 113.319 1.00 13.59 524 HIS A N 1
ATOM 6137 C CA . HIS A 1 363 ? 85.561 114.131 111.993 1.00 13.41 524 HIS A CA 1
ATOM 6138 C C . HIS A 1 363 ? 85.914 115.140 110.909 1.00 13.66 524 HIS A C 1
ATOM 6139 O O . HIS A 1 363 ? 86.609 114.816 109.942 1.00 13.96 524 HIS A O 1
ATOM 6153 N N . ARG A 1 364 ? 85.479 116.387 111.073 1.00 13.82 525 ARG A N 1
ATOM 6154 C CA . ARG A 1 364 ? 85.838 117.406 110.100 1.00 14.43 525 ARG A CA 1
ATOM 6155 C C . ARG A 1 364 ? 87.348 117.570 110.006 1.00 13.94 525 ARG A C 1
ATOM 6156 O O . ARG A 1 364 ? 87.901 117.690 108.901 1.00 14.59 525 ARG A O 1
ATOM 6177 N N . GLU A 1 365 ? 88.035 117.613 111.152 1.00 13.86 526 GLU A N 1
ATOM 6178 C CA . GLU A 1 365 ? 89.482 117.758 111.127 1.00 14.44 526 GLU A CA 1
ATOM 6179 C C . GLU A 1 365 ? 90.155 116.543 110.515 1.00 14.45 526 GLU A C 1
ATOM 6180 O O . GLU A 1 365 ? 91.194 116.682 109.863 1.00 14.30 526 GLU A O 1
ATOM 6192 N N . ASN A 1 366 ? 89.596 115.348 110.702 1.00 14.49 527 ASN A N 1
ATOM 6193 C CA A ASN A 1 366 ? 90.186 114.159 110.086 0.62 14.63 527 ASN A CA 1
ATOM 6194 C CA B ASN A 1 366 ? 90.222 114.190 110.083 0.38 14.44 527 ASN A CA 1
ATOM 6195 C C . ASN A 1 366 ? 90.082 114.223 108.567 1.00 15.04 527 ASN A C 1
ATOM 6196 O O . ASN A 1 366 ? 91.045 113.928 107.859 1.00 15.77 527 ASN A O 1
ATOM 6217 N N . LEU A 1 367 ? 88.913 114.614 108.048 1.00 15.55 528 LEU A N 1
ATOM 6218 C CA . LEU A 1 367 ? 88.786 114.787 106.606 1.00 15.57 528 LEU A CA 1
ATOM 6219 C C . LEU A 1 367 ? 89.823 115.783 106.106 1.00 15.52 528 LEU A C 1
ATOM 6220 O O . LEU A 1 367 ? 90.492 115.555 105.095 1.00 16.08 528 LEU A O 1
ATOM 6236 N N . PHE A 1 368 ? 89.959 116.898 106.821 1.00 15.76 529 PHE A N 1
ATOM 6237 C CA . PHE A 1 368 ? 90.916 117.939 106.468 1.00 15.45 529 PHE A CA 1
ATOM 6238 C C . PHE A 1 368 ? 92.343 117.412 106.467 1.00 15.56 529 PHE A C 1
ATOM 6239 O O . PHE A 1 368 ? 93.069 117.544 105.474 1.00 16.19 529 PHE A O 1
ATOM 6256 N N . SER A 1 369 ? 92.761 116.794 107.575 1.00 15.22 530 SER A N 1
ATOM 6257 C CA . SER A 1 369 ? 94.145 116.347 107.675 1.00 15.49 530 SER A CA 1
ATOM 6258 C C . SER A 1 369 ? 94.456 115.242 106.672 1.00 15.24 530 SER A C 1
ATOM 6259 O O . SER A 1 369 ? 95.561 115.199 106.118 1.00 15.76 530 SER A O 1
ATOM 6267 N N . GLU A 1 370 ? 93.509 114.332 106.434 1.00 14.73 531 GLU A N 1
ATOM 6268 C CA . GLU A 1 370 ? 93.741 113.297 105.431 1.00 15.26 531 GLU A CA 1
ATOM 6269 C C . GLU A 1 370 ? 93.963 113.916 104.060 1.00 15.57 531 GLU A C 1
ATOM 6270 O O . GLU A 1 370 ? 94.837 113.478 103.307 1.00 16.13 531 GLU A O 1
ATOM 6282 N N . GLU A 1 371 ? 93.186 114.947 103.723 1.00 15.96 532 GLU A N 1
ATOM 6283 C CA . GLU A 1 371 ? 93.354 115.616 102.443 1.00 17.77 532 GLU A CA 1
ATOM 6284 C C . GLU A 1 371 ? 94.658 116.401 102.390 1.00 16.79 532 GLU A C 1
ATOM 6285 O O . GLU A 1 371 ? 95.284 116.469 101.328 1.00 18.24 532 GLU A O 1
ATOM 6297 N N . MET A 1 372 ? 95.088 116.995 103.516 1.00 16.10 533 MET A N 1
ATOM 6298 C CA . MET A 1 372 ? 96.304 117.807 103.508 1.00 16.94 533 MET A CA 1
ATOM 6299 C C . MET A 1 372 ? 97.568 116.952 103.459 1.00 16.94 533 MET A C 1
ATOM 6300 O O . MET A 1 372 ? 98.530 117.304 102.765 1.00 17.93 533 MET A O 1
ATOM 6314 N N . THR A 1 373 ? 97.613 115.850 104.213 1.00 16.17 534 THR A N 1
ATOM 6315 C CA . THR A 1 373 ? 98.847 115.070 104.277 1.00 16.16 534 THR A CA 1
ATOM 6316 C C . THR A 1 373 ? 98.979 114.092 103.119 1.00 16.53 534 THR A C 1
ATOM 6317 O O . THR A 1 373 ? 100.099 113.816 102.675 1.00 17.56 534 THR A O 1
ATOM 6328 N N . LYS A 1 374 ? 97.857 113.563 102.630 1.00 16.67 535 LYS A N 1
ATOM 6329 C CA A LYS A 1 374 ? 97.857 112.569 101.553 0.57 17.13 535 LYS A CA 1
ATOM 6330 C CA B LYS A 1 374 ? 97.854 112.567 101.557 0.43 17.01 535 LYS A CA 1
ATOM 6331 C C . LYS A 1 374 ? 98.737 111.364 101.893 1.00 17.25 535 LYS A C 1
ATOM 6332 O O . LYS A 1 374 ? 99.376 110.769 101.018 1.00 19.71 535 LYS A O 1
ATOM 6369 N N A THR A 1 375 ? 98.774 111.001 103.173 0.64 16.72 536 THR A N 1
ATOM 6370 N N B THR A 1 375 ? 98.745 110.980 103.165 0.36 16.59 536 THR A N 1
ATOM 6371 C CA A THR A 1 375 ? 99.458 109.804 103.655 0.64 17.42 536 THR A CA 1
ATOM 6372 C CA B THR A 1 375 ? 99.461 109.797 103.629 0.36 16.69 536 THR A CA 1
ATOM 6373 C C A THR A 1 375 ? 98.440 108.858 104.280 0.64 18.00 536 THR A C 1
ATOM 6374 C C B THR A 1 375 ? 98.480 108.869 104.331 0.36 16.40 536 THR A C 1
ATOM 6375 O O A THR A 1 375 ? 97.303 109.237 104.564 0.64 18.30 536 THR A O 1
ATOM 6376 O O B THR A 1 375 ? 97.705 109.312 105.184 0.36 15.88 536 THR A O 1
ATOM 6397 N N A VAL A 1 376 ? 98.865 107.609 104.499 0.64 18.40 537 VAL A N 1
ATOM 6398 N N B VAL A 1 376 ? 98.506 107.583 103.969 0.36 16.76 537 VAL A N 1
ATOM 6399 C CA A VAL A 1 376 ? 98.052 106.678 105.284 0.64 18.30 537 VAL A CA 1
ATOM 6400 C CA B VAL A 1 376 ? 97.618 106.621 104.617 0.36 16.74 537 VAL A CA 1
ATOM 6401 C C A VAL A 1 376 ? 98.154 106.970 106.775 0.64 18.01 537 VAL A C 1
ATOM 6402 C C B VAL A 1 376 ? 97.869 106.555 106.116 0.36 17.67 537 VAL A C 1
ATOM 6403 O O A VAL A 1 376 ? 97.316 106.503 107.561 0.64 18.28 537 VAL A O 1
ATOM 6404 O O B VAL A 1 376 ? 96.982 106.144 106.873 0.36 18.05 537 VAL A O 1
ATOM 6429 N N A THR A 1 377 ? 99.154 107.755 107.175 0.64 17.37 538 THR A N 1
ATOM 6430 N N B THR A 1 377 ? 99.064 106.956 106.563 0.36 18.21 538 THR A N 1
ATOM 6431 C CA A THR A 1 377 ? 99.458 107.954 108.584 0.64 17.46 538 THR A CA 1
ATOM 6432 C CA B THR A 1 377 ? 99.396 106.924 107.984 0.36 18.72 538 THR A CA 1
ATOM 6433 C C A THR A 1 377 ? 98.304 108.620 109.315 0.64 16.71 538 THR A C 1
ATOM 6434 C C B THR A 1 377 ? 98.461 107.798 108.810 0.36 17.84 538 THR A C 1
ATOM 6435 O O A THR A 1 377 ? 98.010 108.280 110.466 0.64 15.78 538 THR A O 1
ATOM 6436 O O B THR A 1 377 ? 98.252 107.527 109.997 0.36 17.31 538 THR A O 1
ATOM 6457 N N A THR A 1 378 ? 97.645 109.583 108.672 0.64 16.60 539 THR A N 1
ATOM 6458 N N B THR A 1 378 ? 97.903 108.853 108.218 0.36 17.93 539 THR A N 1
ATOM 6459 C CA A THR A 1 378 ? 96.604 110.336 109.361 0.64 16.12 539 THR A CA 1
ATOM 6460 C CA B THR A 1 378 ? 97.111 109.805 108.992 0.36 17.69 539 THR A CA 1
ATOM 6461 C C A THR A 1 378 ? 95.493 109.411 109.852 0.64 15.96 539 THR A C 1
ATOM 6462 C C B THR A 1 378 ? 95.922 109.124 109.663 0.36 17.08 539 THR A C 1
ATOM 6463 O O A THR A 1 378 ? 95.131 109.431 111.033 0.64 16.19 539 THR A O 1
ATOM 6464 O O B THR A 1 378 ? 95.753 109.196 110.886 0.36 16.65 539 THR A O 1
ATOM 6485 N N A ARG A 1 379 ? 94.965 108.567 108.960 0.64 15.90 540 ARG A N 1
ATOM 6486 N N B ARG A 1 379 ? 95.073 108.467 108.873 0.36 16.46 540 ARG A N 1
ATOM 6487 C CA A ARG A 1 379 ? 93.876 107.663 109.332 0.64 16.44 540 ARG A CA 1
ATOM 6488 C CA B ARG A 1 379 ? 93.943 107.765 109.471 0.36 15.86 540 ARG A CA 1
ATOM 6489 C C A ARG A 1 379 ? 94.366 106.536 110.241 0.64 16.42 540 ARG A C 1
ATOM 6490 C C B ARG A 1 379 ? 94.396 106.561 110.289 0.36 16.09 540 ARG A C 1
ATOM 6491 O O A ARG A 1 379 ? 93.742 106.231 111.263 0.64 16.66 540 ARG A O 1
ATOM 6492 O O B ARG A 1 379 ? 93.764 106.228 111.297 0.36 16.19 540 ARG A O 1
ATOM 6533 N N . LEU A 1 380 ? 95.478 105.895 109.886 1.00 16.42 541 LEU A N 1
ATOM 6534 C CA . LEU A 1 380 ? 95.936 104.758 110.679 1.00 15.96 541 LEU A CA 1
ATOM 6535 C C . LEU A 1 380 ? 96.302 105.194 112.085 1.00 16.30 541 LEU A C 1
ATOM 6536 O O . LEU A 1 380 ? 96.055 104.466 113.048 1.00 16.62 541 LEU A O 1
ATOM 6553 N N . SER A 1 381 ? 96.879 106.388 112.224 1.00 17.07 542 SER A N 1
ATOM 6554 C CA A SER A 1 381 ? 97.213 106.880 113.554 0.30 17.48 542 SER A CA 1
ATOM 6555 C CA B SER A 1 381 ? 97.210 106.905 113.549 0.31 17.53 542 SER A CA 1
ATOM 6556 C CA C SER A 1 381 ? 97.212 106.896 113.550 0.39 17.55 542 SER A CA 1
ATOM 6557 C C . SER A 1 381 ? 95.959 107.088 114.394 1.00 17.41 542 SER A C 1
ATOM 6558 O O . SER A 1 381 ? 95.949 106.768 115.585 1.00 17.25 542 SER A O 1
ATOM 6580 N N . HIS A 1 382 ? 94.897 107.623 113.795 1.00 17.96 543 HIS A N 1
ATOM 6581 C CA . HIS A 1 382 ? 93.658 107.842 114.532 1.00 17.88 543 HIS A CA 1
ATOM 6582 C C . HIS A 1 382 ? 93.030 106.514 114.946 1.00 16.72 543 HIS A C 1
ATOM 6583 O O . HIS A 1 382 ? 92.521 106.375 116.065 1.00 16.99 543 HIS A O 1
ATOM 6597 N N . VAL A 1 383 ? 93.054 105.522 114.057 1.00 16.16 544 VAL A N 1
ATOM 6598 C CA . VAL A 1 383 ? 92.498 104.217 114.391 1.00 15.53 544 VAL A CA 1
ATOM 6599 C C . VAL A 1 383 ? 93.322 103.559 115.491 1.00 15.77 544 VAL A C 1
ATOM 6600 O O . VAL A 1 383 ? 92.778 102.936 116.413 1.00 15.05 544 VAL A O 1
ATOM 6613 N N . ASP A 1 384 ? 94.643 103.676 115.400 1.00 16.28 545 ASP A N 1
ATOM 6614 C CA A ASP A 1 384 ? 95.479 103.093 116.438 0.50 17.51 545 ASP A CA 1
ATOM 6615 C CA B ASP A 1 384 ? 95.557 103.169 116.425 0.50 17.83 545 ASP A CA 1
ATOM 6616 C C . ASP A 1 384 ? 95.182 103.706 117.798 1.00 17.53 545 ASP A C 1
ATOM 6617 O O . ASP A 1 384 ? 95.142 102.981 118.798 1.00 17.84 545 ASP A O 1
ATOM 6634 N N . LEU A 1 385 ? 94.939 105.015 117.863 1.00 17.94 546 LEU A N 1
ATOM 6635 C CA . LEU A 1 385 ? 94.578 105.616 119.136 1.00 19.13 546 LEU A CA 1
ATOM 6636 C C . LEU A 1 385 ? 93.218 105.123 119.608 1.00 17.47 546 LEU A C 1
ATOM 6637 O O . LEU A 1 385 ? 93.057 104.762 120.778 1.00 17.92 546 LEU A O 1
ATOM 6653 N N . LEU A 1 386 ? 92.235 105.063 118.710 1.00 15.93 547 LEU A N 1
ATOM 6654 C CA . LEU A 1 386 ? 90.915 104.599 119.110 1.00 15.13 547 LEU A CA 1
ATOM 6655 C C . LEU A 1 386 ? 90.987 103.187 119.685 1.00 14.44 547 LEU A C 1
ATOM 6656 O O . LEU A 1 386 ? 90.473 102.920 120.774 1.00 14.33 547 LEU A O 1
ATOM 6672 N N . ARG A 1 387 ? 91.607 102.260 118.952 1.00 13.60 548 ARG A N 1
ATOM 6673 C CA . ARG A 1 387 ? 91.546 100.854 119.330 1.00 14.42 548 ARG A CA 1
ATOM 6674 C C . ARG A 1 387 ? 92.402 100.548 120.537 1.00 14.47 548 ARG A C 1
ATOM 6675 O O . ARG A 1 387 ? 92.269 99.461 121.108 1.00 15.49 548 ARG A O 1
ATOM 6696 N N . SER A 1 388 ? 93.285 101.460 120.924 1.00 14.77 549 SER A N 1
ATOM 6697 C CA . SER A 1 388 ? 94.005 101.293 122.174 1.00 16.40 549 SER A CA 1
ATOM 6698 C C . SER A 1 388 ? 93.289 102.044 123.296 1.00 16.76 549 SER A C 1
ATOM 6699 O O . SER A 1 388 ? 92.519 101.447 124.057 1.00 17.79 549 SER A O 1
ATOM 6707 N N . VAL A 1 389 ? 93.457 103.362 123.341 1.00 15.95 550 VAL A N 1
ATOM 6708 C CA A VAL A 1 389 ? 92.967 104.182 124.450 0.51 16.40 550 VAL A CA 1
ATOM 6709 C CA B VAL A 1 389 ? 92.968 104.094 124.500 0.49 16.34 550 VAL A CA 1
ATOM 6710 C C . VAL A 1 389 ? 91.443 104.135 124.539 1.00 15.60 550 VAL A C 1
ATOM 6711 O O . VAL A 1 389 ? 90.855 104.035 125.617 1.00 15.77 550 VAL A O 1
ATOM 6736 N N . GLN A 1 390 ? 90.766 104.277 123.400 1.00 14.60 551 GLN A N 1
ATOM 6737 C CA . GLN A 1 390 ? 89.314 104.383 123.513 1.00 14.25 551 GLN A CA 1
ATOM 6738 C C . GLN A 1 390 ? 88.678 103.032 123.799 1.00 14.18 551 GLN A C 1
ATOM 6739 O O . GLN A 1 390 ? 87.754 102.947 124.609 1.00 14.26 551 GLN A O 1
ATOM 6753 N N . PHE A 1 391 ? 89.146 101.973 123.142 1.00 13.90 552 PHE A N 1
ATOM 6754 C CA . PHE A 1 391 ? 88.631 100.641 123.447 1.00 14.14 552 PHE A CA 1
ATOM 6755 C C . PHE A 1 391 ? 88.873 100.283 124.913 1.00 14.60 552 PHE A C 1
ATOM 6756 O O . PHE A 1 391 ? 88.012 99.682 125.563 1.00 14.13 552 PHE A O 1
ATOM 6773 N N . LEU A 1 392 ? 90.042 100.638 125.450 1.00 14.45 553 LEU A N 1
ATOM 6774 C CA . LEU A 1 392 ? 90.307 100.407 126.869 1.00 14.72 553 LEU A CA 1
ATOM 6775 C C . LEU A 1 392 ? 89.281 101.140 127.729 1.00 14.54 553 LEU A C 1
ATOM 6776 O O . LEU A 1 392 ? 88.681 100.566 128.644 1.00 15.17 553 LEU A O 1
ATOM 6792 N N . GLU A 1 393 ? 89.045 102.417 127.429 1.00 14.66 554 GLU A N 1
ATOM 6793 C CA . GLU A 1 393 ? 88.053 103.166 128.187 1.00 15.13 554 GLU A CA 1
ATOM 6794 C C . GLU A 1 393 ? 86.699 102.487 128.119 1.00 15.15 554 GLU A C 1
ATOM 6795 O O . GLU A 1 393 ? 85.996 102.384 129.130 1.00 16.15 554 GLU A O 1
ATOM 6807 N N . ASP A 1 394 ? 86.320 102.000 126.930 1.00 14.61 555 ASP A N 1
ATOM 6808 C CA . ASP A 1 394 ? 84.971 101.488 126.732 1.00 15.25 555 ASP A CA 1
ATOM 6809 C C . ASP A 1 394 ? 84.763 100.140 127.392 1.00 17.10 555 ASP A C 1
ATOM 6810 O O . ASP A 1 394 ? 83.615 99.732 127.570 1.00 19.41 555 ASP A O 1
ATOM 6819 N N . SER A 1 395 ? 85.831 99.457 127.767 1.00 17.21 556 SER A N 1
ATOM 6820 C CA . SER A 1 395 ? 85.701 98.230 128.539 1.00 18.25 556 SER A CA 1
ATOM 6821 C C . SER A 1 395 ? 86.040 98.427 130.014 1.00 17.06 556 SER A C 1
ATOM 6822 O O . SER A 1 395 ? 86.041 97.453 130.772 1.00 18.19 556 SER A O 1
ATOM 6830 N N . SER A 1 396 ? 86.311 99.657 130.438 1.00 16.14 557 SER A N 1
ATOM 6831 C CA . SER A 1 396 ? 86.683 99.984 131.806 1.00 16.20 557 SER A CA 1
ATOM 6832 C C . SER A 1 396 ? 85.452 100.382 132.598 1.00 16.54 557 SER A C 1
ATOM 6833 O O . SER A 1 396 ? 84.374 100.578 132.039 1.00 16.93 557 SER A O 1
ATOM 6841 N N . PRO A 1 397 ? 85.594 100.564 133.918 1.00 16.82 558 PRO A N 1
ATOM 6842 C CA . PRO A 1 397 ? 84.465 101.074 134.717 1.00 16.92 558 PRO A CA 1
ATOM 6843 C C . PRO A 1 397 ? 84.036 102.473 134.332 1.00 16.97 558 PRO A C 1
ATOM 6844 O O . PRO A 1 397 ? 82.929 102.889 134.706 1.00 17.12 558 PRO A O 1
ATOM 6855 N N . LEU A 1 398 ? 84.860 103.191 133.583 1.00 17.14 559 LEU A N 1
ATOM 6856 C CA . LEU A 1 398 ? 84.533 104.527 133.113 1.00 17.71 559 LEU A CA 1
ATOM 6857 C C . LEU A 1 398 ? 83.722 104.519 131.821 1.00 18.05 559 LEU A C 1
ATOM 6858 O O . LEU A 1 398 ? 83.359 105.588 131.331 1.00 18.45 559 LEU A O 1
ATOM 6874 N N . SER A 1 399 ? 83.409 103.347 131.275 1.00 17.97 560 SER A N 1
ATOM 6875 C CA . SER A 1 399 ? 82.713 103.267 129.996 1.00 17.24 560 SER A CA 1
ATOM 6876 C C . SER A 1 399 ? 81.444 104.103 130.012 1.00 16.88 560 SER A C 1
ATOM 6877 O O . SER A 1 399 ? 80.645 104.046 130.957 1.00 18.28 560 SER A O 1
ATOM 6885 N N . HIS A 1 400 ? 81.254 104.865 128.947 1.00 16.60 561 HIS A N 1
ATOM 6886 C CA . HIS A 1 400 ? 80.060 105.671 128.772 1.00 15.94 561 HIS A CA 1
ATOM 6887 C C . HIS A 1 400 ? 79.687 105.701 127.301 1.00 16.00 561 HIS A C 1
ATOM 6888 O O . HIS A 1 400 ? 80.549 105.530 126.435 1.00 16.39 561 HIS A O 1
ATOM 6902 N N . PRO A 1 401 ? 78.416 105.928 126.984 1.00 15.79 562 PRO A N 1
ATOM 6903 C CA . PRO A 1 401 ? 78.067 106.227 125.593 1.00 15.71 562 PRO A CA 1
ATOM 6904 C C . PRO A 1 401 ? 78.589 107.602 125.209 1.00 15.46 562 PRO A C 1
ATOM 6905 O O . PRO A 1 401 ? 78.910 108.425 126.060 1.00 16.13 562 PRO A O 1
ATOM 6916 N N . ILE A 1 402 ? 78.673 107.848 123.898 1.00 14.96 563 ILE A N 1
ATOM 6917 C CA . ILE A 1 402 ? 79.210 109.129 123.436 1.00 14.99 563 ILE A CA 1
ATOM 6918 C C . ILE A 1 402 ? 78.335 110.288 123.886 1.00 15.47 563 ILE A C 1
ATOM 6919 O O . ILE A 1 402 ? 78.810 111.426 123.966 1.00 15.05 563 ILE A O 1
ATOM 6935 N N . ARG A 1 403 ? 77.063 110.029 124.167 1.00 15.63 564 ARG A N 1
ATOM 6936 C CA A ARG A 1 403 ? 76.220 111.003 124.848 0.50 17.62 564 ARG A CA 1
ATOM 6937 C CA B ARG A 1 403 ? 76.198 110.998 124.835 0.50 17.76 564 ARG A CA 1
ATOM 6938 C C . ARG A 1 403 ? 75.983 110.486 126.255 1.00 19.60 564 ARG A C 1
ATOM 6939 O O . ARG A 1 403 ? 75.118 109.625 126.462 1.00 20.98 564 ARG A O 1
ATOM 6980 N N . PRO A 1 404 ? 76.736 110.962 127.254 1.00 21.58 565 PRO A N 1
ATOM 6981 C CA . PRO A 1 404 ? 76.600 110.416 128.611 1.00 24.06 565 PRO A CA 1
ATOM 6982 C C . PRO A 1 404 ? 75.235 110.703 129.217 1.00 25.23 565 PRO A C 1
ATOM 6983 O O . PRO A 1 404 ? 74.472 111.562 128.763 1.00 25.19 565 PRO A O 1
ATOM 6994 N N . GLU A 1 405 ? 74.944 109.972 130.296 1.00 26.92 566 GLU A N 1
ATOM 6995 C CA A GLU A 1 405 ? 73.688 110.119 131.014 0.58 27.73 566 GLU A CA 1
ATOM 6996 C CA B GLU A 1 405 ? 73.684 110.133 131.011 0.42 27.52 566 GLU A CA 1
ATOM 6997 C C . GLU A 1 405 ? 73.806 110.970 132.273 1.00 27.66 566 GLU A C 1
ATOM 6998 O O . GLU A 1 405 ? 72.787 111.466 132.756 1.00 28.07 566 GLU A O 1
ATOM 7021 N N . SER A 1 406 ? 75.012 111.155 132.814 1.00 28.57 567 SER A N 1
ATOM 7022 C CA . SER A 1 406 ? 75.154 111.951 134.029 1.00 28.66 567 SER A CA 1
ATOM 7023 C C . SER A 1 406 ? 76.607 112.374 134.196 1.00 28.96 567 SER A C 1
ATOM 7024 O O . SER A 1 406 ? 77.515 111.778 133.609 1.00 29.15 567 SER A O 1
ATOM 7032 N N . TYR A 1 407 ? 76.817 113.416 135.002 1.00 29.04 568 TYR A N 1
ATOM 7033 C CA . TYR A 1 407 ? 78.170 113.852 135.332 1.00 30.14 568 TYR A CA 1
ATOM 7034 C C . TYR A 1 407 ? 78.155 114.653 136.627 1.00 30.89 568 TYR A C 1
ATOM 7035 O O . TYR A 1 407 ? 77.125 115.200 137.023 1.00 30.21 568 TYR A O 1
ATOM 7053 N N . VAL A 1 408 ? 79.325 114.722 137.272 1.00 31.88 569 VAL A N 1
ATOM 7054 C CA . VAL A 1 408 ? 79.562 115.659 138.372 1.00 32.47 569 VAL A CA 1
ATOM 7055 C C . VAL A 1 408 ? 80.347 116.852 137.835 1.00 31.92 569 VAL A C 1
ATOM 7056 O O . VAL A 1 408 ? 79.886 117.997 137.904 1.00 31.99 569 VAL A O 1
ATOM 7069 N N A SER A 1 409 ? 81.550 116.590 137.328 0.51 31.48 570 SER A N 1
ATOM 7070 N N B SER A 1 409 ? 81.532 116.591 137.289 0.49 31.29 570 SER A N 1
ATOM 7071 C CA A SER A 1 409 ? 82.405 117.602 136.717 0.51 31.57 570 SER A CA 1
ATOM 7072 C CA B SER A 1 409 ? 82.354 117.608 136.642 0.49 31.13 570 SER A CA 1
ATOM 7073 C C A SER A 1 409 ? 82.449 117.315 135.223 0.51 31.44 570 SER A C 1
ATOM 7074 C C B SER A 1 409 ? 82.406 117.282 135.154 0.49 30.36 570 SER A C 1
ATOM 7075 O O A SER A 1 409 ? 83.000 116.293 134.799 0.51 31.50 570 SER A O 1
ATOM 7076 O O B SER A 1 409 ? 82.951 116.245 134.760 0.49 30.36 570 SER A O 1
ATOM 7091 N N A MET A 1 410 ? 81.868 118.210 134.423 0.51 31.18 571 MET A N 1
ATOM 7092 N N B MET A 1 410 ? 81.832 118.160 134.326 0.49 29.50 571 MET A N 1
ATOM 7093 C CA A MET A 1 410 ? 81.826 117.965 132.987 0.51 30.82 571 MET A CA 1
ATOM 7094 C CA B MET A 1 410 ? 81.860 117.918 132.887 0.49 28.44 571 MET A CA 1
ATOM 7095 C C A MET A 1 410 ? 83.221 117.878 132.384 0.51 30.13 571 MET A C 1
ATOM 7096 C C B MET A 1 410 ? 83.284 117.786 132.376 0.49 28.93 571 MET A C 1
ATOM 7097 O O A MET A 1 410 ? 83.377 117.320 131.292 0.51 30.01 571 MET A O 1
ATOM 7098 O O B MET A 1 410 ? 83.522 117.128 131.355 0.49 28.70 571 MET A O 1
ATOM 7125 N N . GLU A 1 411 ? 84.240 118.396 133.072 1.00 29.46 572 GLU A N 1
ATOM 7126 C CA A GLU A 1 411 ? 85.599 118.301 132.566 0.70 30.51 572 GLU A CA 1
ATOM 7127 C CA B GLU A 1 411 ? 85.638 118.310 132.656 0.30 29.57 572 GLU A CA 1
ATOM 7128 C C . GLU A 1 411 ? 86.092 116.860 132.542 1.00 28.82 572 GLU A C 1
ATOM 7129 O O . GLU A 1 411 ? 87.004 116.545 131.761 1.00 28.44 572 GLU A O 1
ATOM 7152 N N . ASN A 1 412 ? 85.489 115.963 133.329 1.00 26.54 573 ASN A N 1
ATOM 7153 C CA . ASN A 1 412 ? 85.824 114.549 133.217 1.00 23.58 573 ASN A CA 1
ATOM 7154 C C . ASN A 1 412 ? 85.184 113.876 132.016 1.00 22.60 573 ASN A C 1
ATOM 7155 O O . ASN A 1 412 ? 85.422 112.687 131.808 1.00 22.54 573 ASN A O 1
ATOM 7166 N N . PHE A 1 413 ? 84.376 114.577 131.223 1.00 22.52 574 PHE A N 1
ATOM 7167 C CA . PHE A 1 413 ? 83.758 113.928 130.076 1.00 22.10 574 PHE A CA 1
ATOM 7168 C C . PHE A 1 413 ? 84.263 114.436 128.746 1.00 19.25 574 PHE A C 1
ATOM 7169 O O . PHE A 1 413 ? 83.664 114.127 127.717 1.00 19.37 574 PHE A O 1
ATOM 7186 N N . TYR A 1 414 ? 85.413 115.101 128.743 1.00 17.51 575 TYR A N 1
ATOM 7187 C CA . TYR A 1 414 ? 86.117 115.416 127.503 1.00 16.46 575 TYR A CA 1
ATOM 7188 C C . TYR A 1 414 ? 87.041 114.248 127.170 1.00 16.92 575 TYR A C 1
ATOM 7189 O O . TYR A 1 414 ? 88.263 114.326 127.248 1.00 18.18 575 TYR A O 1
ATOM 7207 N N . THR A 1 415 ? 86.409 113.138 126.794 1.00 16.16 576 THR A N 1
ATOM 7208 C CA . THR A 1 415 ? 87.054 111.838 126.749 1.00 15.90 576 THR A CA 1
ATOM 7209 C C . THR A 1 415 ? 87.299 111.378 125.323 1.00 15.06 576 THR A C 1
ATOM 7210 O O . THR A 1 415 ? 86.692 111.858 124.362 1.00 15.13 576 THR A O 1
ATOM 7221 N N . THR A 1 416 ? 88.180 110.389 125.192 1.00 15.41 577 THR A N 1
ATOM 7222 C CA A THR A 1 416 ? 88.383 109.767 123.890 0.59 15.60 577 THR A CA 1
ATOM 7223 C CA B THR A 1 416 ? 88.372 109.798 123.873 0.41 15.25 577 THR A CA 1
ATOM 7224 C C . THR A 1 416 ? 87.103 109.122 123.378 1.00 14.78 577 THR A C 1
ATOM 7225 O O . THR A 1 416 ? 86.898 109.032 122.167 1.00 14.54 577 THR A O 1
ATOM 7246 N N . THR A 1 417 ? 86.231 108.665 124.283 1.00 14.42 578 THR A N 1
ATOM 7247 C CA . THR A 1 417 ? 84.923 108.181 123.851 1.00 14.63 578 THR A CA 1
ATOM 7248 C C . THR A 1 417 ? 84.145 109.296 123.156 1.00 13.94 578 THR A C 1
ATOM 7249 O O . THR A 1 417 ? 83.709 109.147 122.010 1.00 13.68 578 THR A O 1
ATOM 7260 N N . VAL A 1 418 ? 83.973 110.434 123.835 1.00 14.17 579 VAL A N 1
ATOM 7261 C CA . VAL A 1 418 ? 83.170 111.520 123.279 1.00 13.92 579 VAL A CA 1
ATOM 7262 C C . VAL A 1 418 ? 83.797 112.070 122.002 1.00 13.52 579 VAL A C 1
ATOM 7263 O O . VAL A 1 418 ? 83.090 112.379 121.032 1.00 13.36 579 VAL A O 1
ATOM 7276 N N . TYR A 1 419 ? 85.128 112.192 121.978 1.00 13.77 580 TYR A N 1
ATOM 7277 C CA . TYR A 1 419 ? 85.837 112.807 120.857 1.00 13.82 580 TYR A CA 1
ATOM 7278 C C . TYR A 1 419 ? 86.068 111.809 119.732 1.00 13.70 580 TYR A C 1
ATOM 7279 O O . TYR A 1 419 ? 85.699 112.049 118.578 1.00 14.09 580 TYR A O 1
ATOM 7297 N N . ASP A 1 420 ? 86.709 110.693 120.053 1.00 13.54 581 ASP A N 1
ATOM 7298 C CA . ASP A 1 420 ? 87.200 109.790 119.026 1.00 13.82 581 ASP A CA 1
ATOM 7299 C C . ASP A 1 420 ? 86.183 108.733 118.616 1.00 12.97 581 ASP A C 1
ATOM 7300 O O . ASP A 1 420 ? 85.979 108.528 117.418 1.00 13.09 581 ASP A O 1
ATOM 7309 N N . LYS A 1 421 ? 85.515 108.060 119.562 1.00 12.81 582 LYS A N 1
ATOM 7310 C CA . LYS A 1 421 ? 84.377 107.249 119.131 1.00 12.75 582 LYS A CA 1
ATOM 7311 C C . LYS A 1 421 ? 83.310 108.146 118.523 1.00 12.84 582 LYS A C 1
ATOM 7312 O O . LYS A 1 421 ? 82.695 107.797 117.514 1.00 13.24 582 LYS A O 1
ATOM 7331 N N . GLY A 1 422 ? 83.108 109.331 119.103 1.00 12.70 583 GLY A N 1
ATOM 7332 C CA . GLY A 1 422 ? 82.191 110.279 118.499 1.00 13.81 583 GLY A CA 1
ATOM 7333 C C . GLY A 1 422 ? 82.547 110.575 117.060 1.00 13.23 583 GLY A C 1
ATOM 7334 O O . GLY A 1 422 ? 81.667 110.638 116.197 1.00 13.12 583 GLY A O 1
ATOM 7338 N N . SER A 1 423 ? 83.843 110.774 116.782 1.00 12.38 584 SER A N 1
ATOM 7339 C CA A SER A 1 423 ? 84.252 111.073 115.415 0.68 12.74 584 SER A CA 1
ATOM 7340 C CA B SER A 1 423 ? 84.266 111.067 115.417 0.32 12.81 584 SER A CA 1
ATOM 7341 C C . SER A 1 423 ? 83.974 109.899 114.491 1.00 13.20 584 SER A C 1
ATOM 7342 O O . SER A 1 423 ? 83.605 110.101 113.332 1.00 14.41 584 SER A O 1
ATOM 7357 N N . GLU A 1 424 ? 84.151 108.672 114.984 1.00 12.87 585 GLU A N 1
ATOM 7358 C CA . GLU A 1 424 ? 83.879 107.506 114.148 1.00 12.85 585 GLU A CA 1
ATOM 7359 C C . GLU A 1 424 ? 82.389 107.355 113.886 1.00 12.97 585 GLU A C 1
ATOM 7360 O O . GLU A 1 424 ? 81.988 106.947 112.796 1.00 13.25 585 GLU A O 1
ATOM 7372 N N . VAL A 1 425 ? 81.554 107.685 114.873 1.00 12.76 586 VAL A N 1
ATOM 7373 C CA . VAL A 1 425 ? 80.110 107.710 114.658 1.00 13.27 586 VAL A CA 1
ATOM 7374 C C . VAL A 1 425 ? 79.735 108.789 113.650 1.00 13.42 586 VAL A C 1
ATOM 7375 O O . VAL A 1 425 ? 78.869 108.589 112.788 1.00 14.75 586 VAL A O 1
ATOM 7388 N N . MET A 1 426 ? 80.381 109.949 113.726 1.00 13.05 587 MET A N 1
ATOM 7389 C CA . MET A 1 426 ? 80.116 110.982 112.728 1.00 13.40 587 MET A CA 1
ATOM 7390 C C . MET A 1 426 ? 80.625 110.576 111.348 1.00 13.65 587 MET A C 1
ATOM 7391 O O . MET A 1 426 ? 79.997 110.897 110.331 1.00 13.53 587 MET A O 1
ATOM 7405 N N . ARG A 1 427 ? 81.752 109.866 111.295 1.00 13.29 588 ARG A N 1
ATOM 7406 C CA . ARG A 1 427 ? 82.277 109.388 110.024 1.00 12.94 588 ARG A CA 1
ATOM 7407 C C . ARG A 1 427 ? 81.389 108.318 109.404 1.00 13.09 588 ARG A C 1
ATOM 7408 O O . ARG A 1 427 ? 81.288 108.244 108.178 1.00 12.74 588 ARG A O 1
ATOM 7429 N N . MET A 1 428 ? 80.728 107.493 110.215 1.00 14.21 589 MET A N 1
ATOM 7430 C CA . MET A 1 428 ? 79.909 106.442 109.623 1.00 14.00 589 MET A CA 1
ATOM 7431 C C . MET A 1 428 ? 78.768 107.020 108.799 1.00 13.83 589 MET A C 1
ATOM 7432 O O . MET A 1 428 ? 78.361 106.408 107.812 1.00 14.30 589 MET A O 1
ATOM 7446 N N . TYR A 1 429 ? 78.253 108.202 109.157 1.00 13.87 590 TYR A N 1
ATOM 7447 C CA . TYR A 1 429 ? 77.226 108.803 108.314 1.00 13.94 590 TYR A CA 1
ATOM 7448 C C . TYR A 1 429 ? 77.751 109.041 106.904 1.00 14.44 590 TYR A C 1
ATOM 7449 O O . TYR A 1 429 ? 77.019 108.866 105.922 1.00 14.91 590 TYR A O 1
ATOM 7467 N N . LEU A 1 430 ? 79.000 109.506 106.787 1.00 14.41 591 LEU A N 1
ATOM 7468 C CA . LEU A 1 430 ? 79.589 109.726 105.473 1.00 14.39 591 LEU A CA 1
ATOM 7469 C C . LEU A 1 430 ? 79.750 108.406 104.727 1.00 14.91 591 LEU A C 1
ATOM 7470 O O . LEU A 1 430 ? 79.476 108.322 103.524 1.00 15.44 591 LEU A O 1
ATOM 7486 N N . THR A 1 431 ? 80.181 107.362 105.431 1.00 14.94 592 THR A N 1
ATOM 7487 C CA . THR A 1 431 ? 80.309 106.051 104.804 1.00 15.48 592 THR A CA 1
ATOM 7488 C C . THR A 1 431 ? 78.966 105.534 104.302 1.00 15.95 592 THR A C 1
ATOM 7489 O O . THR A 1 431 ? 78.880 104.979 103.196 1.00 17.04 592 THR A O 1
ATOM 7500 N N . ILE A 1 432 ? 77.915 105.696 105.106 1.00 16.08 593 ILE A N 1
ATOM 7501 C CA . ILE A 1 432 ? 76.584 105.217 104.751 1.00 16.99 593 ILE A CA 1
ATOM 7502 C C . ILE A 1 432 ? 76.001 106.022 103.592 1.00 17.41 593 ILE A C 1
ATOM 7503 O O . ILE A 1 432 ? 75.447 105.458 102.639 1.00 18.35 593 ILE A O 1
ATOM 7519 N N . LEU A 1 433 ? 76.119 107.345 103.644 1.00 18.07 594 LEU A N 1
ATOM 7520 C CA . LEU A 1 433 ? 75.424 108.211 102.700 1.00 18.62 594 LEU A CA 1
ATOM 7521 C C . LEU A 1 433 ? 76.205 108.461 101.425 1.00 19.24 594 LEU A C 1
ATOM 7522 O O . LEU A 1 433 ? 75.597 108.750 100.391 1.00 20.29 594 LEU A O 1
ATOM 7538 N N . GLY A 1 434 ? 77.523 108.361 101.470 1.00 19.08 595 GLY A N 1
ATOM 7539 C CA . GLY A 1 434 ? 78.349 108.848 100.391 1.00 19.99 595 GLY A CA 1
ATOM 7540 C C . GLY A 1 434 ? 78.508 110.359 100.463 1.00 20.33 595 GLY A C 1
ATOM 7541 O O . GLY A 1 434 ? 77.767 111.064 101.147 1.00 20.47 595 GLY A O 1
ATOM 7545 N N A GLU A 1 435 ? 79.491 110.861 99.717 0.66 21.20 596 GLU A N 1
ATOM 7546 N N B GLU A 1 435 ? 79.509 110.858 99.730 0.34 20.67 596 GLU A N 1
ATOM 7547 C CA A GLU A 1 435 ? 79.869 112.269 99.835 0.66 21.92 596 GLU A CA 1
ATOM 7548 C CA B GLU A 1 435 ? 79.876 112.273 99.819 0.34 21.06 596 GLU A CA 1
ATOM 7549 C C A GLU A 1 435 ? 78.722 113.210 99.468 0.66 21.65 596 GLU A C 1
ATOM 7550 C C B GLU A 1 435 ? 78.703 113.189 99.484 0.34 21.33 596 GLU A C 1
ATOM 7551 O O A GLU A 1 435 ? 78.464 114.193 100.173 0.66 21.71 596 GLU A O 1
ATOM 7552 O O B GLU A 1 435 ? 78.395 114.121 100.235 0.34 21.46 596 GLU A O 1
ATOM 7575 N N . GLU A 1 436 ? 78.053 112.963 98.341 1.00 21.76 597 GLU A N 1
ATOM 7576 C CA . GLU A 1 436 ? 77.009 113.885 97.897 1.00 23.50 597 GLU A CA 1
ATOM 7577 C C . GLU A 1 436 ? 75.921 114.033 98.951 1.00 22.42 597 GLU A C 1
ATOM 7578 O O . GLU A 1 436 ? 75.588 115.151 99.368 1.00 22.08 597 GLU A O 1
ATOM 7591 N N . TYR A 1 437 ? 75.358 112.911 99.406 1.00 21.90 598 TYR A N 1
ATOM 7592 C CA . TYR A 1 437 ? 74.250 113.004 100.342 1.00 21.69 598 TYR A CA 1
ATOM 7593 C C . TYR A 1 437 ? 74.714 113.359 101.742 1.00 19.24 598 TYR A C 1
ATOM 7594 O O . TYR A 1 437 ? 73.948 113.957 102.498 1.00 19.06 598 TYR A O 1
ATOM 7612 N N . TYR A 1 438 ? 75.948 113.015 102.103 1.00 18.29 599 TYR A N 1
ATOM 7613 C CA . TYR A 1 438 ? 76.489 113.486 103.373 1.00 17.61 599 TYR A CA 1
ATOM 7614 C C . TYR A 1 438 ? 76.545 115.010 103.397 1.00 17.91 599 TYR A C 1
ATOM 7615 O O . TYR A 1 438 ? 76.092 115.654 104.355 1.00 17.67 599 TYR A O 1
ATOM 7633 N N . LYS A 1 439 ? 77.106 115.608 102.344 1.00 18.35 600 LYS A N 1
ATOM 7634 C CA . LYS A 1 439 ? 77.170 117.066 102.278 1.00 18.82 600 LYS A CA 1
ATOM 7635 C C . LYS A 1 439 ? 75.774 117.680 102.320 1.00 19.43 600 LYS A C 1
ATOM 7636 O O . LYS A 1 439 ? 75.565 118.713 102.962 1.00 19.55 600 LYS A O 1
ATOM 7655 N N . LYS A 1 440 ? 74.803 117.058 101.645 1.00 20.53 601 LYS A N 1
ATOM 7656 C CA . LYS A 1 440 ? 73.430 117.556 101.704 1.00 21.88 601 LYS A CA 1
ATOM 7657 C C . LYS A 1 440 ? 72.887 117.526 103.127 1.00 20.71 601 LYS A C 1
ATOM 7658 O O . LYS A 1 440 ? 72.296 118.506 103.600 1.00 21.10 601 LYS A O 1
ATOM 7677 N N . GLY A 1 441 ? 73.052 116.397 103.819 1.00 19.50 602 GLY A N 1
ATOM 7678 C CA . GLY A 1 441 ? 72.559 116.303 105.182 1.00 18.43 602 GLY A CA 1
ATOM 7679 C C . GLY A 1 441 ? 73.258 117.263 106.119 1.00 17.35 602 GLY A C 1
ATOM 7680 O O . GLY A 1 441 ? 72.624 117.876 106.980 1.00 17.16 602 GLY A O 1
ATOM 7684 N N . PHE A 1 442 ? 74.573 117.405 105.966 1.00 17.11 603 PHE A N 1
ATOM 7685 C CA . PHE A 1 442 ? 75.319 118.323 106.817 1.00 17.08 603 PHE A CA 1
ATOM 7686 C C . PHE A 1 442 ? 74.819 119.750 106.634 1.00 17.45 603 PHE A C 1
ATOM 7687 O O . PHE A 1 442 ? 74.681 120.504 107.606 1.00 16.79 603 PHE A O 1
ATOM 7704 N N . ASP A 1 443 ? 74.542 120.144 105.391 1.00 18.56 604 ASP A N 1
ATOM 7705 C CA . ASP A 1 443 ? 74.087 121.507 105.171 1.00 20.45 604 ASP A CA 1
ATOM 7706 C C . ASP A 1 443 ? 72.686 121.719 105.733 1.00 19.67 604 ASP A C 1
ATOM 7707 O O . ASP A 1 443 ? 72.386 122.795 106.259 1.00 19.53 604 ASP A O 1
ATOM 7716 N N . ILE A 1 444 ? 71.826 120.705 105.677 1.00 19.20 605 ILE A N 1
ATOM 7717 C CA . ILE A 1 444 ? 70.536 120.811 106.351 1.00 19.32 605 ILE A CA 1
ATOM 7718 C C . ILE A 1 444 ? 70.734 121.111 107.829 1.00 18.82 605 ILE A C 1
ATOM 7719 O O . ILE A 1 444 ? 70.097 122.009 108.386 1.00 19.43 605 ILE A O 1
ATOM 7735 N N . TYR A 1 445 ? 71.625 120.361 108.480 1.00 17.59 606 TYR A N 1
ATOM 7736 C CA . TYR A 1 445 ? 71.890 120.562 109.899 1.00 17.49 606 TYR A CA 1
ATOM 7737 C C . TYR A 1 445 ? 72.412 121.966 110.173 1.00 17.05 606 TYR A C 1
ATOM 7738 O O . TYR A 1 445 ? 71.918 122.665 111.068 1.00 17.23 606 TYR A O 1
ATOM 7756 N N . ILE A 1 446 ? 73.414 122.405 109.413 1.00 17.19 607 ILE A N 1
ATOM 7757 C CA . ILE A 1 446 ? 74.094 123.644 109.786 1.00 19.23 607 ILE A CA 1
ATOM 7758 C C . ILE A 1 446 ? 73.202 124.843 109.505 1.00 21.00 607 ILE A C 1
ATOM 7759 O O . ILE A 1 446 ? 73.256 125.851 110.229 1.00 22.58 607 ILE A O 1
ATOM 7775 N N . LYS A 1 447 ? 72.337 124.740 108.490 1.00 21.16 608 LYS A N 1
ATOM 7776 C CA . LYS A 1 447 ? 71.431 125.827 108.138 1.00 24.31 608 LYS A CA 1
ATOM 7777 C C . LYS A 1 447 ? 70.258 125.902 109.104 1.00 23.23 608 LYS A C 1
ATOM 7778 O O . LYS A 1 447 ? 69.905 126.988 109.590 1.00 22.95 608 LYS A O 1
ATOM 7797 N N . LYS A 1 448 ? 69.633 124.753 109.379 1.00 22.99 609 LYS A N 1
ATOM 7798 C CA A LYS A 1 448 ? 68.439 124.749 110.216 0.54 23.74 609 LYS A CA 1
ATOM 7799 C CA B LYS A 1 448 ? 68.439 124.734 110.219 0.46 23.91 609 LYS A CA 1
ATOM 7800 C C . LYS A 1 448 ? 68.740 125.272 111.611 1.00 22.67 609 LYS A C 1
ATOM 7801 O O . LYS A 1 448 ? 67.933 126.008 112.187 1.00 22.38 609 LYS A O 1
ATOM 7838 N N . ASN A 1 449 ? 69.904 124.928 112.155 1.00 20.23 610 ASN A N 1
ATOM 7839 C CA . ASN A 1 449 ? 70.242 125.210 113.542 1.00 19.40 610 ASN A CA 1
ATOM 7840 C C . ASN A 1 449 ? 71.177 126.405 113.718 1.00 19.06 610 ASN A C 1
ATOM 7841 O O . ASN A 1 449 ? 71.638 126.653 114.833 1.00 17.66 610 ASN A O 1
ATOM 7852 N N . ASP A 1 450 ? 71.447 127.151 112.648 1.00 19.28 611 ASP A N 1
ATOM 7853 C CA A ASP A 1 450 ? 72.355 128.289 112.715 0.32 19.51 611 ASP A CA 1
ATOM 7854 C CA B ASP A 1 450 ? 72.361 128.287 112.730 0.68 18.88 611 ASP A CA 1
ATOM 7855 C C . ASP A 1 450 ? 71.893 129.302 113.759 1.00 19.53 611 ASP A C 1
ATOM 7856 O O . ASP A 1 450 ? 70.710 129.652 113.826 1.00 20.36 611 ASP A O 1
ATOM 7873 N N . GLY A 1 451 ? 72.844 129.798 114.546 1.00 18.91 612 GLY A N 1
ATOM 7874 C CA . GLY A 1 451 ? 72.565 130.774 115.576 1.00 19.52 612 GLY A CA 1
ATOM 7875 C C . GLY A 1 451 ? 71.845 130.239 116.790 1.00 19.87 612 GLY A C 1
ATOM 7876 O O . GLY A 1 451 ? 71.428 131.033 117.640 1.00 20.15 612 GLY A O 1
ATOM 7880 N N . ASN A 1 452 ? 71.732 128.915 116.922 1.00 20.07 613 ASN A N 1
ATOM 7881 C CA . ASN A 1 452 ? 70.913 128.294 117.946 1.00 20.91 613 ASN A CA 1
ATOM 7882 C C . ASN A 1 452 ? 71.700 127.168 118.599 1.00 18.82 613 ASN A C 1
ATOM 7883 O O . ASN A 1 452 ? 72.765 126.764 118.128 1.00 17.93 613 ASN A O 1
ATOM 7894 N N . THR A 1 453 ? 71.152 126.661 119.696 1.00 18.24 614 THR A N 1
ATOM 7895 C CA . THR A 1 453 ? 71.596 125.397 120.263 1.00 17.59 614 THR A CA 1
ATOM 7896 C C . THR A 1 453 ? 71.034 124.222 119.464 1.00 17.33 614 THR A C 1
ATOM 7897 O O . THR A 1 453 ? 70.038 124.349 118.747 1.00 18.09 614 THR A O 1
ATOM 7908 N N . ALA A 1 454 ? 71.666 123.054 119.629 1.00 16.62 615 ALA A N 1
ATOM 790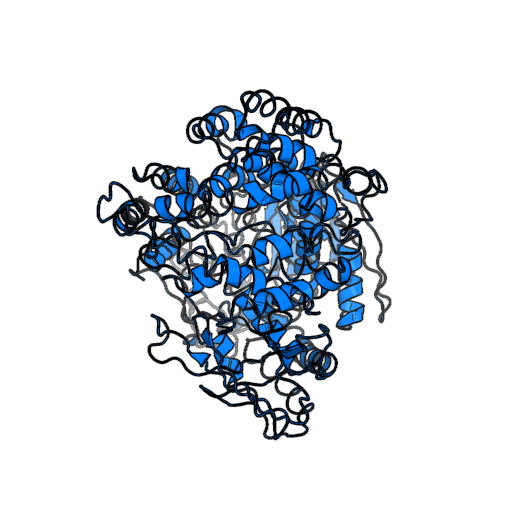9 C CA . ALA A 1 454 ? 71.214 121.833 118.973 1.00 16.25 615 ALA A CA 1
ATOM 7910 C C . ALA A 1 454 ? 71.519 120.637 119.863 1.00 16.77 615 ALA A C 1
ATOM 7911 O O . ALA A 1 454 ? 72.264 120.725 120.845 1.00 16.78 615 ALA A O 1
ATOM 7918 N N . THR A 1 455 ? 70.933 119.502 119.495 1.00 16.64 616 THR A N 1
ATOM 7919 C CA . THR A 1 455 ? 71.141 118.242 120.182 1.00 17.03 616 THR A CA 1
ATOM 7920 C C . THR A 1 455 ? 71.578 117.186 119.177 1.00 16.12 616 THR A C 1
ATOM 7921 O O . THR A 1 455 ? 71.445 117.353 117.966 1.00 15.10 616 THR A O 1
ATOM 7932 N N . CYS A 1 456 ? 72.052 116.061 119.701 1.00 15.75 617 CYS A N 1
ATOM 7933 C CA . CYS A 1 456 ? 72.445 114.961 118.825 1.00 15.90 617 CYS A CA 1
ATOM 7934 C C . CYS A 1 456 ? 71.295 114.530 117.923 1.00 16.35 617 CYS A C 1
ATOM 7935 O O . CYS A 1 456 ? 71.507 114.193 116.749 1.00 16.46 617 CYS A O 1
ATOM 7943 N N . GLU A 1 457 ? 70.069 114.540 118.448 1.00 17.97 618 GLU A N 1
ATOM 7944 C CA A GLU A 1 457 ? 68.904 114.174 117.644 0.50 18.72 618 GLU A CA 1
ATOM 7945 C CA B GLU A 1 457 ? 68.932 114.146 117.631 0.50 19.65 618 GLU A CA 1
ATOM 7946 C C . GLU A 1 457 ? 68.735 115.090 116.450 1.00 19.24 618 GLU A C 1
ATOM 7947 O O . GLU A 1 457 ? 68.278 114.654 115.394 1.00 19.29 618 GLU A O 1
ATOM 7970 N N . ASP A 1 458 ? 69.075 116.373 116.600 1.00 18.91 619 ASP A N 1
ATOM 7971 C CA . ASP A 1 458 ? 68.972 117.279 115.463 1.00 18.99 619 ASP A CA 1
ATOM 7972 C C . ASP A 1 458 ? 69.922 116.861 114.349 1.00 18.25 619 ASP A C 1
ATOM 7973 O O . ASP A 1 458 ? 69.582 116.960 113.164 1.00 18.49 619 ASP A O 1
ATOM 7982 N N . PHE A 1 459 ? 71.131 116.422 114.704 1.00 17.15 620 PHE A N 1
ATOM 7983 C CA . PHE A 1 459 ? 72.059 115.983 113.668 1.00 16.53 620 PHE A CA 1
ATOM 7984 C C . PHE A 1 459 ? 71.557 114.714 112.991 1.00 16.67 620 PHE A C 1
ATOM 7985 O O . PHE A 1 459 ? 71.602 114.595 111.761 1.00 17.12 620 PHE A O 1
ATOM 8002 N N . ASN A 1 460 ? 71.074 113.755 113.780 1.00 17.06 621 ASN A N 1
ATOM 8003 C CA . ASN A 1 460 ? 70.587 112.515 113.193 1.00 17.59 621 ASN A CA 1
ATOM 8004 C C . ASN A 1 460 ? 69.388 112.789 112.298 1.00 18.54 621 ASN A C 1
ATOM 8005 O O . ASN A 1 460 ? 69.227 112.142 111.263 1.00 18.41 621 ASN A O 1
ATOM 8016 N N . TYR A 1 461 ? 68.555 113.765 112.671 1.00 19.62 622 TYR A N 1
ATOM 8017 C CA A TYR A 1 461 ? 67.407 114.126 111.843 0.53 20.41 622 TYR A CA 1
ATOM 8018 C CA B TYR A 1 461 ? 67.408 114.111 111.844 0.47 20.59 622 TYR A CA 1
ATOM 8019 C C . TYR A 1 461 ? 67.860 114.642 110.488 1.00 20.15 622 TYR A C 1
ATOM 8020 O O . TYR A 1 461 ? 67.313 114.263 109.448 1.00 19.61 622 TYR A O 1
ATOM 8055 N N . ALA A 1 462 ? 68.852 115.532 110.483 1.00 19.39 623 ALA A N 1
ATOM 8056 C CA . ALA A 1 462 ? 69.360 116.057 109.224 1.00 19.58 623 ALA A CA 1
ATOM 8057 C C . ALA A 1 462 ? 69.932 114.939 108.366 1.00 19.27 623 ALA A C 1
ATOM 8058 O O . ALA A 1 462 ? 69.665 114.868 107.160 1.00 19.84 623 ALA A O 1
ATOM 8065 N N . MET A 1 463 ? 70.703 114.039 108.973 1.00 19.52 624 MET A N 1
ATOM 8066 C CA . MET A 1 463 ? 71.260 112.931 108.212 1.00 19.91 624 MET A CA 1
ATOM 8067 C C . MET A 1 463 ? 70.156 112.018 107.694 1.00 19.77 624 MET A C 1
ATOM 8068 O O . MET A 1 463 ? 70.255 111.483 106.583 1.00 20.24 624 MET A O 1
ATOM 8082 N N . GLU A 1 464 ? 69.096 111.844 108.487 1.00 19.07 625 GLU A N 1
ATOM 8083 C CA . GLU A 1 464 ? 67.962 111.017 108.079 1.00 19.87 625 GLU A CA 1
ATOM 8084 C C . GLU A 1 464 ? 67.253 111.597 106.860 1.00 20.66 625 GLU A C 1
ATOM 8085 O O . GLU A 1 464 ? 66.771 110.845 106.006 1.00 21.22 625 GLU A O 1
ATOM 8097 N N . GLN A 1 465 ? 67.125 112.929 106.786 1.00 21.39 626 GLN A N 1
ATOM 8098 C CA A GLN A 1 465 ? 66.550 113.539 105.591 0.53 22.88 626 GLN A CA 1
ATOM 8099 C CA B GLN A 1 465 ? 66.547 113.534 105.592 0.47 22.39 626 GLN A CA 1
ATOM 8100 C C . GLN A 1 465 ? 67.370 113.186 104.358 1.00 22.66 626 GLN A C 1
ATOM 8101 O O . GLN A 1 465 ? 66.814 112.863 103.302 1.00 23.31 626 GLN A O 1
ATOM 8128 N N . ALA A 1 466 ? 68.698 113.241 104.471 1.00 22.43 627 ALA A N 1
ATOM 8129 C CA . ALA A 1 466 ? 69.550 112.862 103.348 1.00 22.50 627 ALA A CA 1
ATOM 8130 C C . ALA A 1 466 ? 69.447 111.371 103.062 1.00 23.64 627 ALA A C 1
ATOM 8131 O O . ALA A 1 466 ? 69.519 110.948 101.902 1.00 24.79 627 ALA A O 1
ATOM 8138 N N . TYR A 1 467 ? 69.282 110.568 104.110 1.00 23.45 628 TYR A N 1
ATOM 8139 C CA . TYR A 1 467 ? 69.118 109.130 103.949 1.00 24.80 628 TYR A CA 1
ATOM 8140 C C . TYR A 1 467 ? 67.842 108.813 103.179 1.00 26.04 628 TYR A C 1
ATOM 8141 O O . TYR A 1 467 ? 67.844 107.962 102.281 1.00 25.60 628 TYR A O 1
ATOM 8159 N N . LYS A 1 468 ? 66.738 109.482 103.521 1.00 27.81 629 LYS A N 1
ATOM 8160 C CA A LYS A 1 468 ? 65.499 109.286 102.773 0.61 29.56 629 LYS A CA 1
ATOM 8161 C CA B LYS A 1 468 ? 65.498 109.292 102.774 0.39 29.58 629 LYS A CA 1
ATOM 8162 C C . LYS A 1 468 ? 65.697 109.597 101.295 1.00 30.33 629 LYS A C 1
ATOM 8163 O O . LYS A 1 468 ? 65.176 108.883 100.427 1.00 29.52 629 LYS A O 1
ATOM 8200 N N . MET A 1 469 ? 66.445 110.656 100.987 1.00 32.74 630 MET A N 1
ATOM 8201 C CA A MET A 1 469 ? 66.748 110.982 99.597 0.67 34.31 630 MET A CA 1
ATOM 8202 C CA B MET A 1 469 ? 66.739 110.976 99.595 0.33 34.11 630 MET A CA 1
ATOM 8203 C C . MET A 1 469 ? 67.538 109.858 98.940 1.00 34.48 630 MET A C 1
ATOM 8204 O O . MET A 1 469 ? 67.150 109.337 97.887 1.00 34.84 630 MET A O 1
ATOM 8231 N N . LYS A 1 470 ? 68.667 109.487 99.546 1.00 34.26 631 LYS A N 1
ATOM 8232 C CA A LYS A 1 470 ? 69.539 108.482 98.947 0.55 34.46 631 LYS A CA 1
ATOM 8233 C CA B LYS A 1 470 ? 69.538 108.483 98.945 0.45 34.47 631 LYS A CA 1
ATOM 8234 C C . LYS A 1 470 ? 68.778 107.194 98.663 1.00 35.24 631 LYS A C 1
ATOM 8235 O O . LYS A 1 470 ? 68.897 106.618 97.578 1.00 35.78 631 LYS A O 1
ATOM 8272 N N . LYS A 1 471 ? 68.000 106.721 99.632 1.00 36.54 632 LYS A N 1
ATOM 8273 C CA A LYS A 1 471 ? 67.250 105.485 99.453 0.44 37.11 632 LYS A CA 1
ATOM 8274 C CA B LYS A 1 471 ? 67.239 105.489 99.469 0.56 37.07 632 LYS A CA 1
ATOM 8275 C C . LYS A 1 471 ? 65.984 105.678 98.629 1.00 37.76 632 LYS A C 1
ATOM 8276 O O . LYS A 1 471 ? 65.301 104.690 98.340 1.00 37.55 632 LYS A O 1
ATOM 8313 N N . ALA A 1 472 ? 65.664 106.912 98.234 1.00 38.99 633 ALA A N 1
ATOM 8314 C CA . ALA A 1 472 ? 64.431 107.204 97.507 1.00 40.63 633 ALA A CA 1
ATOM 8315 C C . ALA A 1 472 ? 63.242 106.536 98.192 1.00 41.34 633 ALA A C 1
ATOM 8316 O O . ALA A 1 472 ? 62.431 105.847 97.569 1.00 41.39 633 ALA A O 1
ATOM 8323 N N . ASP A 1 473 ? 63.148 106.749 99.506 1.00 41.58 634 ASP A N 1
ATOM 8324 C CA . ASP A 1 473 ? 62.184 106.024 100.329 1.00 41.90 634 ASP A CA 1
ATOM 8325 C C . ASP A 1 473 ? 61.942 106.868 101.581 1.00 41.99 634 ASP A C 1
ATOM 8326 O O . ASP A 1 473 ? 62.779 106.884 102.489 1.00 41.34 634 ASP A O 1
ATOM 8335 N N . ASN A 1 474 ? 60.805 107.561 101.616 1.00 42.44 635 ASN A N 1
ATOM 8336 C CA . ASN A 1 474 ? 60.473 108.392 102.767 1.00 42.98 635 ASN A CA 1
ATOM 8337 C C . ASN A 1 474 ? 60.046 107.585 103.983 1.00 41.08 635 ASN A C 1
ATOM 8338 O O . ASN A 1 474 ? 59.784 108.183 105.029 1.00 41.01 635 ASN A O 1
ATOM 8349 N N . SER A 1 475 ? 59.965 106.259 103.882 1.00 39.97 636 SER A N 1
ATOM 8350 C CA . SER A 1 475 ? 59.758 105.425 105.058 1.00 39.46 636 SER A CA 1
ATOM 8351 C C . SER A 1 475 ? 61.067 105.015 105.716 1.00 38.29 636 SER A C 1
ATOM 8352 O O . SER A 1 475 ? 61.054 104.585 106.876 1.00 38.74 636 SER A O 1
ATOM 8360 N N . ALA A 1 476 ? 62.188 105.139 105.005 1.00 36.59 637 ALA A N 1
ATOM 8361 C CA . ALA A 1 476 ? 63.489 104.860 105.592 1.00 34.57 637 ALA A CA 1
ATOM 8362 C C . ALA A 1 476 ? 63.758 105.828 106.734 1.00 32.83 637 ALA A C 1
ATOM 8363 O O . ALA A 1 476 ? 63.357 106.993 106.689 1.00 33.08 637 ALA A O 1
ATOM 8370 N N . ASN A 1 477 ? 64.437 105.341 107.766 1.00 30.47 638 ASN A N 1
ATOM 8371 C CA . ASN A 1 477 ? 64.731 106.176 108.918 1.00 28.56 638 ASN A CA 1
ATOM 8372 C C . ASN A 1 477 ? 66.041 105.726 109.540 1.00 26.46 638 ASN A C 1
ATOM 8373 O O . ASN A 1 477 ? 66.551 104.641 109.255 1.00 26.51 638 ASN A O 1
ATOM 8384 N N . LEU A 1 478 ? 66.573 106.581 110.410 1.00 24.28 639 LEU A N 1
ATOM 8385 C CA . LEU A 1 478 ? 67.809 106.329 111.138 1.00 22.95 639 LEU A CA 1
ATOM 8386 C C . LEU A 1 478 ? 67.561 106.173 112.638 1.00 22.06 639 LEU A C 1
ATOM 8387 O O . LEU A 1 478 ? 68.436 106.476 113.457 1.00 20.56 639 LEU A O 1
ATOM 8403 N N . ASN A 1 479 ? 66.374 105.687 113.017 1.00 21.33 640 ASN A N 1
ATOM 8404 C CA A ASN A 1 479 ? 66.083 105.520 114.434 0.31 21.57 640 ASN A CA 1
ATOM 8405 C CA B ASN A 1 479 ? 66.077 105.511 114.434 0.69 22.13 640 ASN A CA 1
ATOM 8406 C C . ASN A 1 479 ? 67.087 104.582 115.086 1.00 20.75 640 ASN A C 1
ATOM 8407 O O . ASN A 1 479 ? 67.580 104.858 116.183 1.00 21.40 640 ASN A O 1
ATOM 8428 N N . GLN A 1 480 ? 67.408 103.472 114.425 1.00 19.26 641 GLN A N 1
ATOM 8429 C CA . GLN A 1 480 ? 68.391 102.558 114.983 1.00 18.31 641 GLN A CA 1
ATOM 8430 C C . GLN A 1 480 ? 69.749 103.228 115.140 1.00 17.39 641 GLN A C 1
ATOM 8431 O O . GLN A 1 480 ? 70.503 102.893 116.065 1.00 16.40 641 GLN A O 1
ATOM 8445 N N . TYR A 1 481 ? 70.082 104.166 114.245 1.00 16.96 642 TYR A N 1
ATOM 8446 C CA . TYR A 1 481 ? 71.386 104.815 114.299 1.00 17.65 642 TYR A CA 1
ATOM 8447 C C . TYR A 1 481 ? 71.592 105.523 115.627 1.00 18.40 642 TYR A C 1
ATOM 8448 O O . TYR A 1 481 ? 72.723 105.597 116.118 1.00 19.25 642 TYR A O 1
ATOM 8466 N N . LEU A 1 482 ? 70.510 106.015 116.237 1.00 18.71 643 LEU A N 1
ATOM 8467 C CA . LEU A 1 482 ? 70.632 106.729 117.504 1.00 19.30 643 LEU A CA 1
ATOM 8468 C C . LEU A 1 482 ? 71.251 105.878 118.592 1.00 17.96 643 LEU A C 1
ATOM 8469 O O . LEU A 1 482 ? 71.767 106.428 119.571 1.00 18.12 643 LEU A O 1
ATOM 8485 N N . LEU A 1 483 ? 71.218 104.551 118.445 1.00 17.70 644 LEU A N 1
ATOM 8486 C CA . LEU A 1 483 ? 71.865 103.701 119.435 1.00 17.91 644 LEU A CA 1
ATOM 8487 C C . LEU A 1 483 ? 73.361 103.946 119.510 1.00 16.76 644 LEU A C 1
ATOM 8488 O O . LEU A 1 483 ? 73.962 103.694 120.553 1.00 17.34 644 LEU A O 1
ATOM 8504 N N . TRP A 1 484 ? 73.982 104.448 118.442 1.00 15.54 645 TRP A N 1
ATOM 8505 C CA . TRP A 1 484 ? 75.389 104.795 118.540 1.00 14.48 645 TRP A CA 1
ATOM 8506 C C . TRP A 1 484 ? 75.631 105.906 119.548 1.00 14.26 645 TRP A C 1
ATOM 8507 O O . TRP A 1 484 ? 76.763 106.058 120.021 1.00 14.60 645 TRP A O 1
ATOM 8528 N N . PHE A 1 485 ? 74.611 106.734 119.825 1.00 14.65 646 PHE A N 1
ATOM 8529 C CA . PHE A 1 485 ? 74.752 107.806 120.800 1.00 14.70 646 PHE A CA 1
ATOM 8530 C C . PHE A 1 485 ? 74.470 107.342 122.222 1.00 15.10 646 PHE A C 1
ATOM 8531 O O . PHE A 1 485 ? 75.070 107.864 123.168 1.00 15.59 646 PHE A O 1
ATOM 8548 N N . SER A 1 486 ? 73.572 106.370 122.398 1.00 15.81 647 SER A N 1
ATOM 8549 C CA . SER A 1 486 ? 73.102 106.000 123.721 1.00 16.47 647 SER A CA 1
ATOM 8550 C C . SER A 1 486 ? 73.715 104.715 124.264 1.00 16.33 647 SER A C 1
ATOM 8551 O O . SER A 1 486 ? 73.688 104.507 125.483 1.00 17.64 647 SER A O 1
ATOM 8559 N N . GLN A 1 487 ? 74.252 103.846 123.413 1.00 16.05 648 GLN A N 1
ATOM 8560 C CA . GLN A 1 487 ? 74.710 102.532 123.861 1.00 15.85 648 GLN A CA 1
ATOM 8561 C C . GLN A 1 487 ? 76.225 102.550 124.044 1.00 15.71 648 GLN A C 1
ATOM 8562 O O . GLN A 1 487 ? 76.964 102.896 123.121 1.00 16.05 648 GLN A O 1
ATOM 8576 N N . SER A 1 488 ? 76.687 102.180 125.225 1.00 15.87 649 SER A N 1
ATOM 8577 C CA . SER A 1 488 ? 78.119 102.130 125.467 1.00 16.21 649 SER A CA 1
ATOM 8578 C C . SER A 1 488 ? 78.684 100.770 125.069 1.00 15.94 649 SER A C 1
ATOM 8579 O O . SER A 1 488 ? 77.954 99.809 124.801 1.00 17.26 649 SER A O 1
ATOM 8587 N N . GLY A 1 489 ? 80.007 100.697 125.047 1.00 15.04 650 GLY A N 1
ATOM 8588 C CA . GLY A 1 489 ? 80.707 99.471 124.719 1.00 15.41 650 GLY A CA 1
ATOM 8589 C C . GLY A 1 489 ? 81.046 99.352 123.241 1.00 15.00 650 GLY A C 1
ATOM 8590 O O . GLY A 1 489 ? 80.408 99.947 122.375 1.00 16.09 650 GLY A O 1
ATOM 8594 N N . THR A 1 490 ? 82.086 98.544 122.963 1.00 14.14 651 THR A N 1
ATOM 8595 C CA . THR A 1 490 ? 82.553 98.309 121.600 1.00 14.08 651 THR A CA 1
ATOM 8596 C C . THR A 1 490 ? 81.880 97.069 121.020 1.00 14.42 651 THR A C 1
ATOM 8597 O O . THR A 1 490 ? 82.032 95.978 121.585 1.00 15.36 651 THR A O 1
ATOM 8608 N N . PRO A 1 491 ? 81.182 97.163 119.895 1.00 13.86 652 PRO A N 1
ATOM 8609 C CA . PRO A 1 491 ? 80.653 95.942 119.278 1.00 13.82 652 PRO A CA 1
ATOM 8610 C C . PRO A 1 491 ? 81.778 95.049 118.795 1.00 14.07 652 PRO A C 1
ATOM 8611 O O . PRO A 1 491 ? 82.852 95.516 118.410 1.00 13.56 652 PRO A O 1
ATOM 8622 N N . HIS A 1 492 ? 81.501 93.746 118.810 1.00 14.57 653 HIS A N 1
ATOM 8623 C CA . HIS A 1 492 ? 82.363 92.707 118.257 1.00 14.47 653 HIS A CA 1
ATOM 8624 C C . HIS A 1 492 ? 81.684 92.153 117.018 1.00 14.87 653 HIS A C 1
ATOM 8625 O O . HIS A 1 492 ? 80.545 91.684 117.094 1.00 16.41 653 HIS A O 1
ATOM 8639 N N . VAL A 1 493 ? 82.374 92.210 115.884 1.00 13.95 654 VAL A N 1
ATOM 8640 C CA . VAL A 1 493 ? 81.825 91.747 114.615 1.00 14.19 654 VAL A CA 1
ATOM 8641 C C . VAL A 1 493 ? 82.678 90.594 114.124 1.00 14.98 654 VAL A C 1
ATOM 8642 O O . VAL A 1 493 ? 83.888 90.749 113.929 1.00 16.25 654 VAL A O 1
ATOM 8655 N N . SER A 1 494 ? 82.049 89.434 113.944 1.00 14.65 655 SER A N 1
ATOM 8656 C CA . SER A 1 494 ? 82.745 88.217 113.579 1.00 15.10 655 SER A CA 1
ATOM 8657 C C . SER A 1 494 ? 82.144 87.635 112.308 1.00 14.75 655 SER A C 1
ATOM 8658 O O . SER A 1 494 ? 80.991 87.905 111.957 1.00 14.86 655 SER A O 1
ATOM 8666 N N . PHE A 1 495 ? 82.923 86.784 111.644 1.00 14.86 656 PHE A N 1
ATOM 8667 C CA . PHE A 1 495 ? 82.630 86.380 110.273 1.00 14.78 656 PHE A CA 1
ATOM 8668 C C . PHE A 1 495 ? 82.824 84.884 110.060 1.00 15.50 656 PHE A C 1
ATOM 8669 O O . PHE A 1 495 ? 83.722 84.269 110.635 1.00 16.32 656 PHE A O 1
ATOM 8686 N N . LYS A 1 496 ? 81.967 84.326 109.203 1.00 15.54 657 LYS A N 1
ATOM 8687 C CA A LYS A 1 496 ? 82.101 82.974 108.677 0.44 16.01 657 LYS A CA 1
ATOM 8688 C CA B LYS A 1 496 ? 82.138 82.982 108.672 0.56 16.19 657 LYS A CA 1
ATOM 8689 C C . LYS A 1 496 ? 81.868 83.028 107.176 1.00 16.49 657 LYS A C 1
ATOM 8690 O O . LYS A 1 496 ? 81.036 83.805 106.700 1.00 18.60 657 LYS A O 1
ATO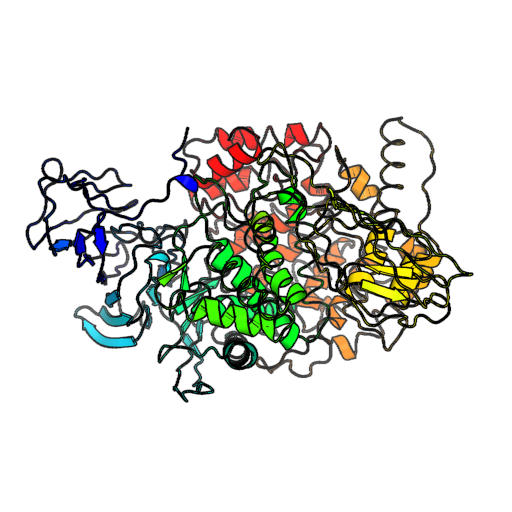M 8727 N N . TYR A 1 497 ? 82.575 82.190 106.438 1.00 15.58 658 TYR A N 1
ATOM 8728 C CA . TYR A 1 497 ? 82.564 82.258 104.985 1.00 15.84 658 TYR A CA 1
ATOM 8729 C C . TYR A 1 497 ? 82.211 80.921 104.365 1.00 16.74 658 TYR A C 1
ATOM 8730 O O . TYR A 1 497 ? 82.473 79.860 104.932 1.00 18.05 658 TYR A O 1
ATOM 8748 N N . ASN A 1 498 ? 81.624 80.994 103.177 1.00 16.44 659 ASN A N 1
ATOM 8749 C CA A ASN A 1 498 ? 81.333 79.803 102.393 0.57 16.87 659 ASN A CA 1
ATOM 8750 C CA B ASN A 1 498 ? 81.367 79.797 102.400 0.43 17.36 659 ASN A CA 1
ATOM 8751 C C . ASN A 1 498 ? 81.491 80.143 100.924 1.00 17.43 659 ASN A C 1
ATOM 8752 O O . ASN A 1 498 ? 81.029 81.197 100.480 1.00 17.78 659 ASN A O 1
ATOM 8773 N N . TYR A 1 499 ? 82.141 79.255 100.185 1.00 17.45 660 TYR A N 1
ATOM 8774 C CA . TYR A 1 499 ? 82.308 79.402 98.746 1.00 19.41 660 TYR A CA 1
ATOM 8775 C C . TYR A 1 499 ? 81.845 78.133 98.058 1.00 22.38 660 TYR A C 1
ATOM 8776 O O . TYR A 1 499 ? 82.261 77.034 98.434 1.00 22.56 660 TYR A O 1
ATOM 8794 N N A ASP A 1 500 ? 80.994 78.299 97.058 0.79 23.98 661 ASP A N 1
ATOM 8795 N N B ASP A 1 500 ? 80.961 78.278 97.077 0.21 23.29 661 ASP A N 1
ATOM 8796 C CA A ASP A 1 500 ? 80.475 77.214 96.225 0.79 25.97 661 ASP A CA 1
ATOM 8797 C CA B ASP A 1 500 ? 80.514 77.161 96.247 0.21 24.40 661 ASP A CA 1
ATOM 8798 C C A ASP A 1 500 ? 81.134 77.412 94.863 0.79 26.25 661 ASP A C 1
ATOM 8799 C C B ASP A 1 500 ? 81.115 77.373 94.864 0.21 25.61 661 ASP A C 1
ATOM 8800 O O A ASP A 1 500 ? 80.775 78.338 94.129 0.79 25.91 661 ASP A O 1
ATOM 8801 O O B ASP A 1 500 ? 80.664 78.233 94.102 0.21 25.50 661 ASP A O 1
ATOM 8818 N N . ALA A 1 501 ? 82.147 76.590 94.559 1.00 27.01 662 ALA A N 1
ATOM 8819 C CA . ALA A 1 501 ? 82.883 76.760 93.311 1.00 29.52 662 ALA A CA 1
ATOM 8820 C C . ALA A 1 501 ? 82.023 76.438 92.102 1.00 32.26 662 ALA A C 1
ATOM 8821 O O . ALA A 1 501 ? 82.189 77.055 91.045 1.00 32.73 662 ALA A O 1
ATOM 8829 N N . GLU A 1 502 ? 81.106 75.482 92.231 1.00 34.10 663 GLU A N 1
ATOM 8830 C CA A GLU A 1 502 ? 80.218 75.158 91.119 0.79 35.77 663 GLU A CA 1
ATOM 8831 C CA B GLU A 1 502 ? 80.221 75.160 91.117 0.21 34.22 663 GLU A CA 1
ATOM 8832 C C . GLU A 1 502 ? 79.330 76.348 90.774 1.00 33.79 663 GLU A C 1
ATOM 8833 O O . GLU A 1 502 ? 79.210 76.734 89.604 1.00 34.28 663 GLU A O 1
ATOM 8856 N N . LYS A 1 503 ? 78.707 76.950 91.788 1.00 30.50 664 LYS A N 1
ATOM 8857 C CA A LYS A 1 503 ? 77.834 78.096 91.570 0.80 29.53 664 LYS A CA 1
ATOM 8858 C CA B LYS A 1 503 ? 77.833 78.098 91.592 0.20 29.11 664 LYS A CA 1
ATOM 8859 C C . LYS A 1 503 ? 78.597 79.401 91.409 1.00 27.83 664 LYS A C 1
ATOM 8860 O O . LYS A 1 503 ? 77.993 80.397 90.999 1.00 27.66 664 LYS A O 1
ATOM 8897 N N . LYS A 1 504 ? 79.896 79.421 91.711 1.00 25.61 665 LYS A N 1
ATOM 8898 C CA A LYS A 1 504 ? 80.670 80.659 91.775 0.58 24.83 665 LYS A CA 1
ATOM 8899 C CA B LYS A 1 504 ? 80.657 80.670 91.753 0.42 24.96 665 LYS A CA 1
ATOM 8900 C C . LYS A 1 504 ? 79.977 81.666 92.690 1.00 23.98 665 LYS A C 1
ATOM 8901 O O . LYS A 1 504 ? 79.809 82.844 92.368 1.00 22.91 665 LYS A O 1
ATOM 8938 N N . GLN A 1 505 ? 79.563 81.176 93.856 1.00 23.13 666 GLN A N 1
ATOM 8939 C CA . GLN A 1 505 ? 78.780 81.952 94.805 1.00 22.13 666 GLN A CA 1
ATOM 8940 C C . GLN A 1 505 ? 79.486 81.977 96.156 1.00 20.64 666 GLN A C 1
ATOM 8941 O O . GLN A 1 505 ? 79.868 80.930 96.684 1.00 21.11 666 GLN A O 1
ATOM 8955 N N . TYR A 1 506 ? 79.660 83.173 96.706 1.00 18.94 667 TYR A N 1
ATOM 8956 C CA . TYR A 1 506 ? 80.395 83.386 97.947 1.00 17.49 667 TYR A CA 1
ATOM 8957 C C . TYR A 1 506 ? 79.482 84.051 98.956 1.00 17.78 667 TYR A C 1
ATOM 8958 O O . TYR A 1 506 ? 78.762 84.995 98.618 1.00 18.27 667 TYR A O 1
ATOM 8976 N N . SER A 1 507 ? 79.546 83.595 100.203 1.00 16.37 668 SER A N 1
ATOM 8977 C CA A SER A 1 507 ? 78.732 84.175 101.260 0.40 15.99 668 SER A CA 1
ATOM 8978 C CA B SER A 1 507 ? 78.725 84.141 101.277 0.60 16.15 668 SER A CA 1
ATOM 8979 C C . SER A 1 507 ? 79.594 84.573 102.447 1.00 15.70 668 SER A C 1
ATOM 8980 O O . SER A 1 507 ? 80.537 83.866 102.831 1.00 16.14 668 SER A O 1
ATOM 8995 N N . ILE A 1 508 ? 79.255 85.725 103.007 1.00 15.43 669 ILE A N 1
ATOM 8996 C CA . ILE A 1 508 ? 79.856 86.250 104.222 1.00 15.14 669 ILE A CA 1
ATOM 8997 C C . ILE A 1 508 ? 78.759 86.286 105.275 1.00 14.70 669 ILE A C 1
ATOM 8998 O O . ILE A 1 508 ? 77.800 87.056 105.158 1.00 15.37 669 ILE A O 1
ATOM 9014 N N . HIS A 1 509 ? 78.872 85.431 106.286 1.00 14.83 670 HIS A N 1
ATOM 9015 C CA A HIS A 1 509 ? 77.951 85.456 107.409 0.72 14.65 670 HIS A CA 1
ATOM 9016 C CA B HIS A 1 509 ? 77.962 85.419 107.421 0.28 14.27 670 HIS A CA 1
ATOM 9017 C C . HIS A 1 509 ? 78.562 86.287 108.526 1.00 14.72 670 HIS A C 1
ATOM 9018 O O . HIS A 1 509 ? 79.703 86.057 108.936 1.00 15.70 670 HIS A O 1
ATOM 9045 N N . VAL A 1 510 ? 77.802 87.266 109.007 1.00 13.82 671 VAL A N 1
ATOM 9046 C CA A VAL A 1 510 ? 78.301 88.272 109.939 0.75 14.73 671 VAL A CA 1
ATOM 9047 C CA B VAL A 1 510 ? 78.318 88.247 109.951 0.25 14.31 671 VAL A CA 1
ATOM 9048 C C . VAL A 1 510 ? 77.446 88.268 111.196 1.00 15.01 671 VAL A C 1
ATOM 9049 O O . VAL A 1 510 ? 76.217 88.159 111.120 1.00 15.63 671 VAL A O 1
ATOM 9074 N N . ASN A 1 511 ? 78.099 88.411 112.343 1.00 14.20 672 ASN A N 1
ATOM 9075 C CA A ASN A 1 511 ? 77.446 88.488 113.640 0.72 15.10 672 ASN A CA 1
ATOM 9076 C CA B ASN A 1 511 ? 77.435 88.497 113.635 0.28 14.50 672 ASN A CA 1
ATOM 9077 C C . ASN A 1 511 ? 77.974 89.709 114.371 1.00 14.44 672 ASN A C 1
ATOM 9078 O O . ASN A 1 511 ? 79.160 90.017 114.275 1.00 14.69 672 ASN A O 1
ATOM 9099 N N . GLN A 1 512 ? 77.100 90.389 115.109 1.00 14.09 673 GLN A N 1
ATOM 9100 C CA . GLN A 1 512 ? 77.529 91.452 116.005 1.00 15.05 673 GLN A CA 1
ATOM 9101 C C . GLN A 1 512 ? 77.048 91.173 117.417 1.00 15.30 673 GLN A C 1
ATOM 9102 O O . GLN A 1 512 ? 75.940 90.669 117.625 1.00 15.95 673 GLN A O 1
ATOM 9116 N N . TYR A 1 513 ? 77.885 91.557 118.376 1.00 15.42 674 TYR A N 1
ATOM 9117 C CA . TYR A 1 513 ? 77.636 91.365 119.800 1.00 16.41 674 TYR A CA 1
ATOM 9118 C C . TYR A 1 513 ? 78.302 92.503 120.552 1.00 16.50 674 TYR A C 1
ATOM 9119 O O . TYR A 1 513 ? 79.472 92.793 120.300 1.00 16.39 674 TYR A O 1
ATOM 9137 N N . THR A 1 514 ? 77.572 93.132 121.471 1.00 16.82 675 THR A N 1
ATOM 9138 C CA . THR A 1 514 ? 78.155 94.067 122.419 1.00 16.34 675 THR A CA 1
ATOM 9139 C C . THR A 1 514 ? 77.969 93.490 123.814 1.00 16.72 675 THR A C 1
ATOM 9140 O O . THR A 1 514 ? 76.870 93.056 124.166 1.00 17.45 675 THR A O 1
ATOM 9151 N N . LYS A 1 515 ? 79.044 93.476 124.590 1.00 16.01 676 LYS A N 1
ATOM 9152 C CA . LYS A 1 515 ? 78.999 92.917 125.932 1.00 17.54 676 LYS A CA 1
ATOM 9153 C C . LYS A 1 515 ? 78.149 93.797 126.846 1.00 17.04 676 LYS A C 1
ATOM 9154 O O . LYS A 1 515 ? 78.334 95.023 126.872 1.00 16.81 676 LYS A O 1
ATOM 9173 N N . PRO A 1 516 ? 77.209 93.226 127.598 1.00 17.66 677 PRO A N 1
ATOM 9174 C CA . PRO A 1 516 ? 76.516 94.005 128.635 1.00 18.10 677 PRO A CA 1
ATOM 9175 C C . PRO A 1 516 ? 77.506 94.680 129.574 1.00 18.74 677 PRO A C 1
ATOM 9176 O O . PRO A 1 516 ? 78.619 94.200 129.800 1.00 19.33 677 PRO A O 1
ATOM 9187 N N . ASP A 1 517 ? 77.091 95.812 130.128 1.00 18.07 678 ASP A N 1
ATOM 9188 C CA . ASP A 1 517 ? 77.964 96.562 131.020 1.00 18.89 678 ASP A CA 1
ATOM 9189 C C . ASP A 1 517 ? 77.100 97.267 132.057 1.00 20.47 678 ASP A C 1
ATOM 9190 O O . ASP A 1 517 ? 75.913 96.963 132.212 1.00 20.98 678 ASP A O 1
ATOM 9199 N N . GLU A 1 518 ? 77.694 98.225 132.769 1.00 22.32 679 GLU A N 1
ATOM 9200 C CA A GLU A 1 518 ? 76.965 98.892 133.839 0.54 24.32 679 GLU A CA 1
ATOM 9201 C CA B GLU A 1 518 ? 76.992 98.928 133.835 0.46 24.09 679 GLU A CA 1
ATOM 9202 C C . GLU A 1 518 ? 75.988 99.944 133.316 1.00 24.54 679 GLU A C 1
ATOM 9203 O O . GLU A 1 518 ? 75.177 100.453 134.097 1.00 27.08 679 GLU A O 1
ATOM 9226 N N . ASN A 1 519 ? 76.024 100.262 132.025 1.00 24.30 680 ASN A N 1
ATOM 9227 C CA . ASN A 1 519 ? 75.100 101.224 131.438 1.00 24.46 680 ASN A CA 1
ATOM 9228 C C . ASN A 1 519 ? 73.871 100.554 130.836 1.00 25.08 680 ASN A C 1
ATOM 9229 O O . ASN A 1 519 ? 72.767 101.105 130.912 1.00 26.75 680 ASN A O 1
ATOM 9240 N N . GLN A 1 520 ? 74.034 99.379 130.228 1.00 23.77 681 GLN A N 1
ATOM 9241 C CA . GLN A 1 520 ? 72.909 98.638 129.669 1.00 23.76 681 GLN A CA 1
ATOM 9242 C C . GLN A 1 520 ? 73.083 97.160 129.970 1.00 24.55 681 GLN A C 1
ATOM 9243 O O . GLN A 1 520 ? 74.101 96.567 129.602 1.00 23.36 681 GLN A O 1
ATOM 9257 N N . LYS A 1 521 ? 72.079 96.576 130.631 1.00 27.19 682 LYS A N 1
ATOM 9258 C CA A LYS A 1 521 ? 72.074 95.132 130.843 0.54 28.87 682 LYS A CA 1
ATOM 9259 C CA B LYS A 1 521 ? 72.056 95.134 130.848 0.46 28.48 682 LYS A CA 1
ATOM 9260 C C . LYS A 1 521 ? 71.747 94.387 129.559 1.00 28.80 682 LYS A C 1
ATOM 9261 O O . LYS A 1 521 ? 72.189 93.244 129.380 1.00 29.08 682 LYS A O 1
ATOM 9298 N N . GLU A 1 522 ? 70.976 95.009 128.671 1.00 28.62 683 GLU A N 1
ATOM 9299 C CA . GLU A 1 522 ? 70.625 94.471 127.368 1.00 29.95 683 GLU A CA 1
ATOM 9300 C C . GLU A 1 522 ? 71.249 95.373 126.318 1.00 26.36 683 GLU A C 1
ATOM 9301 O O . GLU A 1 522 ? 71.034 96.590 126.328 1.00 26.91 683 GLU A O 1
ATOM 9313 N N . LYS A 1 523 ? 72.032 94.787 125.430 1.00 22.57 684 LYS A N 1
ATOM 9314 C CA . LYS A 1 523 ? 72.599 95.526 124.320 1.00 20.81 684 LYS A CA 1
ATOM 9315 C C . LYS A 1 523 ? 71.825 95.166 123.067 1.00 20.40 684 LYS A C 1
ATOM 9316 O O . LYS A 1 523 ? 71.403 94.017 122.893 1.00 22.01 684 LYS A O 1
ATOM 9335 N N . LYS A 1 524 ? 71.627 96.160 122.210 1.00 19.50 685 LYS A N 1
ATOM 9336 C CA . LYS A 1 524 ? 70.872 96.015 120.986 1.00 19.73 685 LYS A CA 1
ATOM 9337 C C . LYS A 1 524 ? 71.815 96.067 119.793 1.00 17.83 685 LYS A C 1
ATOM 9338 O O . LYS A 1 524 ? 72.906 96.641 119.888 1.00 17.66 685 LYS A O 1
ATOM 9357 N N . PRO A 1 525 ? 71.441 95.458 118.667 1.00 17.58 686 PRO A N 1
ATOM 9358 C CA . PRO A 1 525 ? 72.294 95.536 117.479 1.00 17.13 686 PRO A CA 1
ATOM 9359 C C . PRO A 1 525 ? 72.294 96.939 116.906 1.00 15.99 686 PRO A C 1
ATOM 9360 O O . PRO A 1 525 ? 71.278 97.639 116.914 1.00 16.53 686 PRO A O 1
ATOM 9371 N N . LEU A 1 526 ? 73.455 97.330 116.418 1.00 15.41 687 LEU A N 1
ATOM 9372 C CA A LEU A 1 526 ? 73.671 98.645 115.839 0.46 15.24 687 LEU A CA 1
ATOM 9373 C CA B LEU A 1 526 ? 73.681 98.644 115.840 0.54 15.48 687 LEU A CA 1
ATOM 9374 C C . LEU A 1 526 ? 73.617 98.593 114.315 1.00 15.35 687 LEU A C 1
ATOM 9375 O O . LEU A 1 526 ? 73.673 97.532 113.695 1.00 15.08 687 LEU A O 1
ATOM 9406 N N . PHE A 1 527 ? 73.508 99.780 113.715 1.00 15.57 688 PHE A N 1
ATOM 9407 C CA . PHE A 1 527 ? 73.614 99.960 112.268 1.00 15.21 688 PHE A CA 1
ATOM 9408 C C . PHE A 1 527 ? 75.108 100.033 111.966 1.00 14.71 688 PHE A C 1
ATOM 9409 O O . PHE A 1 527 ? 75.747 101.069 112.193 1.00 14.78 688 PHE A O 1
ATOM 9426 N N . ILE A 1 528 ? 75.674 98.934 111.470 1.00 14.69 689 ILE A N 1
ATOM 9427 C CA . ILE A 1 528 ? 77.112 98.801 111.266 1.00 14.87 689 ILE A CA 1
ATOM 9428 C C . ILE A 1 528 ? 77.381 98.769 109.764 1.00 14.60 689 ILE A C 1
ATOM 9429 O O . ILE A 1 528 ? 77.039 97.780 109.097 1.00 14.86 689 ILE A O 1
ATOM 9445 N N . PRO A 1 529 ? 78.034 99.786 109.204 1.00 13.48 690 PRO A N 1
ATOM 9446 C CA . PRO A 1 529 ? 78.445 99.723 107.797 1.00 13.17 690 PRO A CA 1
ATOM 9447 C C . PRO A 1 529 ? 79.779 99.017 107.639 1.00 13.77 690 PRO A C 1
ATOM 9448 O O . PRO A 1 529 ? 80.764 99.392 108.289 1.00 13.77 690 PRO A O 1
ATOM 9459 N N . ILE A 1 530 ? 79.825 97.996 106.779 1.00 13.95 691 ILE A N 1
ATOM 9460 C CA . ILE A 1 530 ? 81.010 97.169 106.592 1.00 14.04 691 ILE A CA 1
ATOM 9461 C C . ILE A 1 530 ? 81.492 97.374 105.161 1.00 13.65 691 ILE A C 1
ATOM 9462 O O . ILE A 1 530 ? 80.974 96.766 104.218 1.00 14.33 691 ILE A O 1
ATOM 9478 N N . SER A 1 531 ? 82.495 98.225 104.989 1.00 13.16 692 SER A N 1
ATOM 9479 C CA A SER A 1 531 ? 83.101 98.425 103.679 0.73 13.24 692 SER A CA 1
ATOM 9480 C CA B SER A 1 531 ? 83.081 98.414 103.672 0.27 12.98 692 SER A CA 1
ATOM 9481 C C . SER A 1 531 ? 83.953 97.212 103.331 1.00 13.33 692 SER A C 1
ATOM 9482 O O . SER A 1 531 ? 84.822 96.810 104.120 1.00 13.11 692 SER A O 1
ATOM 9497 N N . VAL A 1 532 ? 83.703 96.617 102.159 1.00 14.02 693 VAL A N 1
ATOM 9498 C CA . VAL A 1 532 ? 84.332 95.347 101.817 1.00 14.42 693 VAL A CA 1
ATOM 9499 C C . VAL A 1 532 ? 84.853 95.318 100.387 1.00 14.36 693 VAL A C 1
ATOM 9500 O O . VAL A 1 532 ? 84.300 95.943 99.476 1.00 14.92 693 VAL A O 1
ATOM 9513 N N . GLY A 1 533 ? 85.945 94.573 100.218 1.00 13.49 694 GLY A N 1
ATOM 9514 C CA . GLY A 1 533 ? 86.367 94.105 98.922 1.00 13.49 694 GLY A CA 1
ATOM 9515 C C . GLY A 1 533 ? 86.614 92.608 98.982 1.00 14.08 694 GLY A C 1
ATOM 9516 O O . GLY A 1 533 ? 86.549 91.990 100.043 1.00 14.22 694 GLY A O 1
ATOM 9520 N N . LEU A 1 534 ? 86.884 92.038 97.818 1.00 13.81 695 LEU A N 1
ATOM 9521 C CA . LEU A 1 534 ? 87.235 90.629 97.714 1.00 14.02 695 LEU A CA 1
ATOM 9522 C C . LEU A 1 534 ? 88.479 90.516 96.853 1.00 14.95 695 LEU A C 1
ATOM 9523 O O . LEU A 1 534 ? 88.505 91.025 95.729 1.00 16.05 695 LEU A O 1
ATOM 9539 N N . ILE A 1 535 ? 89.499 89.848 97.381 1.00 14.61 696 ILE A N 1
ATOM 9540 C CA . ILE A 1 535 ? 90.799 89.732 96.737 1.00 14.64 696 ILE A CA 1
ATOM 9541 C C . ILE A 1 535 ? 90.956 88.314 96.199 1.00 15.14 696 ILE A C 1
ATOM 9542 O O . ILE A 1 535 ? 90.723 87.329 96.916 1.00 15.48 696 ILE A O 1
ATOM 9558 N N . ASN A 1 536 ? 91.351 88.220 94.938 1.00 15.43 697 ASN A N 1
ATOM 9559 C CA . ASN A 1 536 ? 91.694 86.942 94.340 1.00 17.43 697 ASN A CA 1
ATOM 9560 C C . ASN A 1 536 ? 93.072 86.530 94.839 1.00 18.91 697 ASN A C 1
ATOM 9561 O O . ASN A 1 536 ? 94.055 87.216 94.542 1.00 19.31 697 ASN A O 1
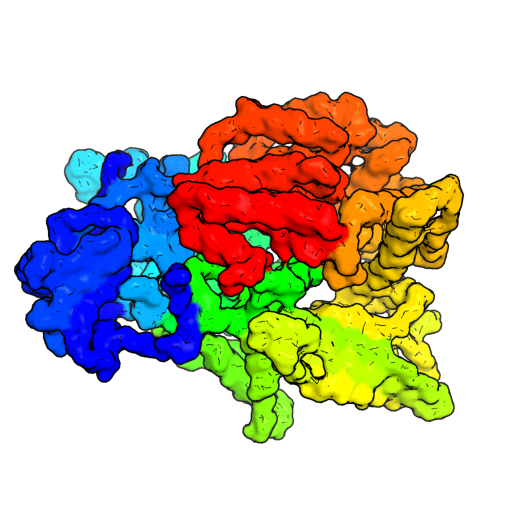ATOM 9572 N N . PRO A 1 537 ? 93.194 85.442 95.602 1.00 19.93 698 PRO A N 1
ATOM 9573 C CA . PRO A 1 537 ? 94.506 85.100 96.172 1.00 22.16 698 PRO A CA 1
ATOM 9574 C C . PRO A 1 537 ? 95.546 84.676 95.146 1.00 25.26 698 PRO A C 1
ATOM 9575 O O . PRO A 1 537 ? 96.730 84.585 95.501 1.00 26.31 698 PRO A O 1
ATOM 9586 N N . GLU A 1 538 ? 95.154 84.382 93.906 1.00 26.50 699 GLU A N 1
ATOM 9587 C CA A GLU A 1 538 ? 96.132 83.962 92.906 0.70 28.62 699 GLU A CA 1
ATOM 9588 C CA B GLU A 1 538 ? 96.122 83.963 92.899 0.30 27.51 699 GLU A CA 1
ATOM 9589 C C . GLU A 1 538 ? 96.866 85.149 92.293 1.00 27.66 699 GLU A C 1
ATOM 9590 O O . GLU A 1 538 ? 98.055 85.035 91.971 1.00 28.68 699 GLU A O 1
ATOM 9613 N N . ASN A 1 539 ? 96.198 86.290 92.130 1.00 25.84 700 ASN A N 1
ATOM 9614 C CA . ASN A 1 539 ? 96.811 87.449 91.491 1.00 25.07 700 ASN A CA 1
ATOM 9615 C C . ASN A 1 539 ? 96.704 88.739 92.296 1.00 25.69 700 ASN A C 1
ATOM 9616 O O . ASN A 1 539 ? 97.203 89.778 91.839 1.00 25.91 700 ASN A O 1
ATOM 9627 N N . GLY A 1 540 ? 96.071 88.708 93.466 1.00 24.95 701 GLY A N 1
ATOM 9628 C CA . GLY A 1 540 ? 95.976 89.889 94.299 1.00 23.97 701 GLY A CA 1
ATOM 9629 C C . GLY A 1 540 ? 95.034 90.959 93.805 1.00 22.91 701 GLY A C 1
ATOM 9630 O O . GLY A 1 540 ? 95.037 92.059 94.359 1.00 23.67 701 GLY A O 1
ATOM 9634 N N . LYS A 1 541 ? 94.204 90.670 92.813 1.00 20.82 702 LYS A N 1
ATOM 9635 C CA A LYS A 1 541 ? 93.341 91.668 92.195 0.44 20.63 702 LYS A CA 1
ATOM 9636 C CA B LYS A 1 541 ? 93.357 91.690 92.218 0.56 20.81 702 LYS A CA 1
ATOM 9637 C C . LYS A 1 541 ? 91.979 91.729 92.877 1.00 20.05 702 LYS A C 1
ATOM 9638 O O . LYS A 1 541 ? 91.512 90.754 93.475 1.00 19.51 702 LYS A O 1
ATOM 9675 N N . GLU A 1 542 ? 91.344 92.898 92.780 1.00 19.57 703 GLU A N 1
ATOM 9676 C CA . GLU A 1 542 ? 89.978 93.077 93.254 1.00 19.27 703 GLU A CA 1
ATOM 9677 C C . GLU A 1 542 ? 89.033 92.226 92.420 1.00 19.12 703 GLU A C 1
ATOM 9678 O O . GLU A 1 542 ? 89.166 92.132 91.200 1.00 20.69 703 GLU A O 1
ATOM 9690 N N . MET A 1 543 ? 88.038 91.644 93.076 1.00 18.57 704 MET A N 1
ATOM 9691 C CA . MET A 1 543 ? 87.074 90.808 92.387 1.00 19.42 704 MET A CA 1
ATOM 9692 C C . MET A 1 543 ? 85.693 91.423 92.318 1.00 21.69 704 MET A C 1
ATOM 9693 O O . MET A 1 543 ? 84.888 90.992 91.486 1.00 24.09 704 MET A O 1
ATOM 9707 N N . ILE A 1 544 ? 85.407 92.418 93.158 1.00 21.59 705 ILE A N 1
ATOM 9708 C CA . ILE A 1 544 ? 84.146 93.140 93.127 1.00 21.39 705 ILE A CA 1
ATOM 9709 C C . ILE A 1 544 ? 84.440 94.627 93.240 1.00 21.26 705 ILE A C 1
ATOM 9710 O O . ILE A 1 544 ? 85.490 95.051 93.728 1.00 20.65 705 ILE A O 1
ATOM 9726 N N A SER A 1 545 ? 83.486 95.429 92.799 0.65 21.47 706 SER A N 1
ATOM 9727 N N B SER A 1 545 ? 83.498 95.422 92.746 0.35 21.64 706 SER A N 1
ATOM 9728 C CA A SER A 1 545 ? 83.525 96.829 93.166 0.65 21.21 706 SER A CA 1
ATOM 9729 C CA B SER A 1 545 ? 83.537 96.850 93.007 0.35 21.72 706 SER A CA 1
ATOM 9730 C C A SER A 1 545 ? 83.416 96.891 94.683 0.65 20.64 706 SER A C 1
ATOM 9731 C C B SER A 1 545 ? 83.226 97.059 94.480 0.35 21.82 706 SER A C 1
ATOM 9732 O O A SER A 1 545 ? 82.633 96.157 95.281 0.65 19.48 706 SER A O 1
ATOM 9733 O O B SER A 1 545 ? 82.231 96.541 94.992 0.35 22.12 706 SER A O 1
ATOM 9748 N N A GLN A 1 546 ? 84.250 97.704 95.319 0.65 22.07 707 GLN A N 1
ATOM 9749 N N B GLN A 1 546 ? 84.102 97.776 95.171 0.35 21.82 707 GLN A N 1
ATOM 9750 C CA A GLN A 1 546 ? 84.120 97.867 96.759 0.65 22.78 707 GLN A CA 1
ATOM 9751 C CA B GLN A 1 546 ? 83.934 97.970 96.603 0.35 21.06 707 GLN A CA 1
ATOM 9752 C C A GLN A 1 546 ? 82.684 98.238 97.106 0.65 23.01 707 GLN A C 1
ATOM 9753 C C B GLN A 1 546 ? 82.509 98.404 96.914 0.35 20.36 707 GLN A C 1
ATOM 9754 O O A GLN A 1 546 ? 82.016 98.978 96.377 0.65 23.39 707 GLN A O 1
ATOM 9755 O O B GLN A 1 546 ? 81.948 99.277 96.248 0.35 20.84 707 GLN A O 1
ATOM 9782 N N A THR A 1 547 ? 82.219 97.721 98.235 0.65 21.81 708 THR A N 1
ATOM 9783 N N B THR A 1 547 ? 81.923 97.767 97.920 0.35 18.72 708 THR A N 1
ATOM 9784 C CA A THR A 1 547 ? 80.810 97.728 98.575 0.65 21.09 708 THR A CA 1
ATOM 9785 C CA B THR A 1 547 ? 80.573 98.052 98.365 0.35 17.17 708 THR A CA 1
ATOM 9786 C C A THR A 1 547 ? 80.683 97.925 100.073 0.65 20.17 708 THR A C 1
ATOM 9787 C C B THR A 1 547 ? 80.597 98.151 99.881 0.35 16.36 708 THR A C 1
ATOM 9788 O O A THR A 1 547 ? 81.488 97.395 100.841 0.65 20.37 708 THR A O 1
ATOM 9789 O O B THR A 1 547 ? 81.607 97.854 100.520 0.35 16.19 708 THR A O 1
ATOM 9810 N N A THR A 1 548 ? 79.666 98.666 100.486 0.65 20.14 709 THR A N 1
ATOM 9811 N N B THR A 1 548 ? 79.481 98.587 100.456 0.35 16.71 709 THR A N 1
ATOM 9812 C CA A THR A 1 548 ? 79.367 98.837 101.900 0.65 19.90 709 THR A CA 1
ATOM 9813 C CA B THR A 1 548 ? 79.391 98.829 101.894 0.35 16.92 709 THR A CA 1
ATOM 9814 C C A THR A 1 548 ? 78.159 97.976 102.230 0.65 18.87 709 THR A C 1
ATOM 9815 C C B THR A 1 548 ? 78.158 98.101 102.415 0.35 17.19 709 THR A C 1
ATOM 9816 O O A THR A 1 548 ? 77.045 98.240 101.758 0.65 19.54 709 THR A O 1
ATOM 9817 O O B THR A 1 548 ? 77.030 98.585 102.264 0.35 17.45 709 THR A O 1
ATOM 9838 N N . LEU A 1 549 ? 78.390 96.939 103.025 1.00 17.37 710 LEU A N 1
ATOM 9839 C CA . LEU A 1 549 ? 77.311 96.126 103.554 1.00 18.26 710 LEU A CA 1
ATOM 9840 C C . LEU A 1 549 ? 76.718 96.832 104.761 1.00 18.48 710 LEU A C 1
ATOM 9841 O O . LEU A 1 549 ? 77.439 97.422 105.571 1.00 20.93 710 LEU A O 1
ATOM 9858 N N . GLU A 1 550 ? 75.407 96.806 104.875 1.00 17.15 711 GLU A N 1
ATOM 9859 C CA . GLU A 1 550 ? 74.732 97.423 106.006 1.00 17.34 711 GLU A CA 1
ATOM 9860 C C . GLU A 1 550 ? 74.196 96.305 106.891 1.00 16.82 711 GLU A C 1
ATOM 9861 O O . GLU A 1 550 ? 73.193 95.668 106.567 1.00 17.50 711 GLU A O 1
ATOM 9873 N N . LEU A 1 551 ? 74.904 96.043 107.986 1.00 15.72 712 LEU A N 1
ATOM 9874 C CA . LEU A 1 551 ? 74.461 95.084 108.988 1.00 15.84 712 LEU A CA 1
ATOM 9875 C C . LEU A 1 551 ? 73.622 95.830 110.013 1.00 16.43 712 LEU A C 1
ATOM 9876 O O . LEU A 1 551 ? 74.126 96.727 110.707 1.00 17.72 712 LEU A O 1
ATOM 9892 N N . THR A 1 552 ? 72.341 95.476 110.099 1.00 16.41 713 THR A N 1
ATOM 9893 C CA . THR A 1 552 ? 71.439 96.085 111.065 1.00 16.53 713 THR A CA 1
ATOM 9894 C C . THR A 1 552 ? 70.841 95.092 112.043 1.00 17.35 713 THR A C 1
ATOM 9895 O O . THR A 1 552 ? 70.301 95.517 113.065 1.00 18.36 713 THR A O 1
ATOM 9906 N N . LYS A 1 553 ? 70.910 93.801 111.762 1.00 17.23 714 LYS A N 1
ATOM 9907 C CA . LYS A 1 553 ? 70.443 92.768 112.673 1.00 17.08 714 LYS A CA 1
ATOM 9908 C C . LYS A 1 553 ? 71.621 92.208 113.475 1.00 16.38 714 LYS A C 1
ATOM 9909 O O . LYS A 1 553 ? 72.784 92.494 113.204 1.00 16.57 714 LYS A O 1
ATOM 9928 N N . GLU A 1 554 ? 71.302 91.373 114.463 1.00 16.58 715 GLU A N 1
ATOM 9929 C CA A GLU A 1 554 ? 72.358 90.694 115.202 0.72 17.98 715 GLU A CA 1
ATOM 9930 C CA B GLU A 1 554 ? 72.338 90.659 115.208 0.28 16.86 715 GLU A CA 1
ATOM 9931 C C . GLU A 1 554 ? 73.221 89.835 114.283 1.00 16.41 715 GLU A C 1
ATOM 9932 O O . GLU A 1 554 ? 74.417 89.658 114.547 1.00 16.01 715 GLU A O 1
ATOM 9955 N N . SER A 1 555 ? 72.649 89.301 113.210 1.00 15.56 716 SER A N 1
ATOM 9956 C CA . SER A 1 555 ? 73.434 88.556 112.242 1.00 15.58 716 SER A CA 1
ATOM 9957 C C . SER A 1 555 ? 72.748 88.649 110.888 1.00 14.93 716 SER A C 1
ATOM 9958 O O . SER A 1 555 ? 71.553 88.931 110.786 1.00 15.46 716 SER A O 1
ATOM 9966 N N . ASP A 1 556 ? 73.524 88.387 109.846 1.00 14.30 717 ASP A N 1
ATOM 9967 C CA . ASP A 1 556 ? 73.030 88.472 108.483 1.00 14.78 717 ASP A CA 1
ATOM 9968 C C . ASP A 1 556 ? 74.029 87.749 107.596 1.00 15.82 717 ASP A C 1
ATOM 9969 O O . ASP A 1 556 ? 75.210 87.646 107.922 1.00 17.78 717 ASP A O 1
ATOM 9978 N N . THR A 1 557 ? 73.546 87.249 106.466 1.00 15.16 718 THR A N 1
ATOM 9979 C CA . THR A 1 557 ? 74.396 86.590 105.482 1.00 15.17 718 THR A CA 1
ATOM 9980 C C . THR A 1 557 ? 74.325 87.382 104.189 1.00 14.69 718 THR A C 1
ATOM 9981 O O . THR A 1 557 ? 73.232 87.615 103.669 1.00 14.56 718 THR A O 1
ATOM 9992 N N . PHE A 1 558 ? 75.485 87.797 103.685 1.00 14.80 719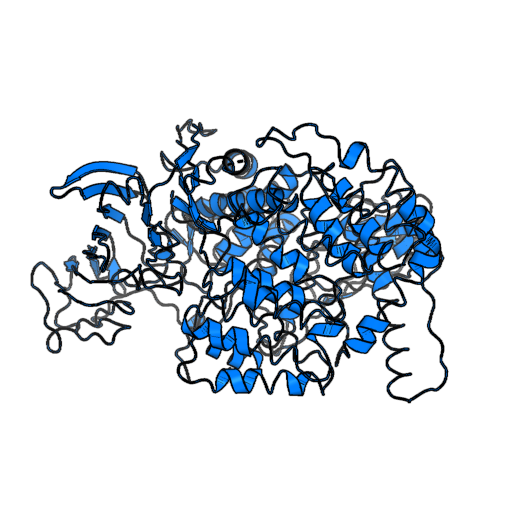 PHE A N 1
ATOM 9993 C CA . PHE A 1 558 ? 75.601 88.568 102.452 1.00 15.34 719 PHE A CA 1
ATOM 9994 C C . PHE A 1 558 ? 76.187 87.652 101.389 1.00 15.98 719 PHE A C 1
ATOM 9995 O O . PHE A 1 558 ? 77.271 87.088 101.579 1.00 16.40 719 PHE A O 1
ATOM 10012 N N . VAL A 1 559 ? 75.469 87.500 100.284 1.00 15.43 720 VAL A N 1
ATOM 10013 C CA . VAL A 1 559 ? 75.842 86.571 99.222 1.00 16.08 720 VAL A CA 1
ATOM 10014 C C . VAL A 1 559 ? 76.265 87.352 97.992 1.00 16.75 720 VAL A C 1
ATOM 10015 O O . VAL A 1 559 ? 75.665 88.380 97.650 1.00 18.53 720 VAL A O 1
ATOM 10028 N N . PHE A 1 560 ? 77.277 86.834 97.310 1.00 16.76 721 PHE A N 1
ATOM 10029 C CA . PHE A 1 560 ? 77.826 87.442 96.106 1.00 17.95 721 PHE A CA 1
ATOM 10030 C C . PHE A 1 560 ? 77.860 86.388 95.012 1.00 19.97 721 PHE A C 1
ATOM 10031 O O . PHE A 1 560 ? 78.401 85.299 95.214 1.00 20.92 721 PHE A O 1
ATOM 10048 N N . ASN A 1 561 ? 77.298 86.715 93.852 1.00 21.16 722 ASN A N 1
ATOM 10049 C CA . ASN A 1 561 ? 77.337 85.822 92.706 1.00 23.01 722 ASN A CA 1
ATOM 10050 C C . ASN A 1 561 ? 78.491 86.190 91.780 1.00 23.76 722 ASN A C 1
ATOM 10051 O O . ASN A 1 561 ? 79.090 87.263 91.879 1.00 22.96 722 ASN A O 1
ATOM 10062 N N . ASN A 1 562 ? 78.795 85.269 90.867 1.00 24.81 723 ASN A N 1
ATOM 10063 C CA . ASN A 1 562 ? 79.817 85.486 89.843 1.00 26.41 723 ASN A CA 1
ATOM 10064 C C . ASN A 1 562 ? 81.169 85.819 90.470 1.00 24.09 723 ASN A C 1
ATOM 10065 O O . ASN A 1 562 ? 81.888 86.726 90.043 1.00 23.95 723 ASN A O 1
ATOM 10076 N N . ILE A 1 563 ? 81.508 85.048 91.495 1.00 21.82 724 ILE A N 1
ATOM 10077 C CA . ILE A 1 563 ? 82.808 85.090 92.141 1.00 20.41 724 ILE A CA 1
ATOM 10078 C C . ILE A 1 563 ? 83.578 83.881 91.621 1.00 20.40 724 ILE A C 1
ATOM 10079 O O . ILE A 1 563 ? 83.309 82.741 92.008 1.00 20.88 724 ILE A O 1
ATOM 10095 N N . ALA A 1 564 ? 84.534 84.131 90.730 1.00 20.80 725 ALA A N 1
ATOM 10096 C CA . ALA A 1 564 ? 85.063 83.083 89.858 1.00 21.30 725 ALA A CA 1
ATOM 10097 C C . ALA A 1 564 ? 85.968 82.098 90.577 1.00 21.02 725 ALA A C 1
ATOM 10098 O O . ALA A 1 564 ? 86.134 80.965 90.099 1.00 21.78 725 ALA A O 1
ATOM 10105 N N . VAL A 1 565 ? 86.585 82.515 91.680 1.00 21.06 726 VAL A N 1
ATOM 10106 C CA . VAL A 1 565 ? 87.439 81.670 92.499 1.00 21.26 726 VAL A CA 1
ATOM 10107 C C . VAL A 1 565 ? 87.194 82.051 93.952 1.00 20.07 726 VAL A C 1
ATOM 10108 O O . VAL A 1 565 ? 86.661 83.119 94.257 1.00 19.08 726 VAL A O 1
ATOM 10121 N N . LYS A 1 566 ? 87.618 81.182 94.856 1.00 20.00 727 LYS A N 1
ATOM 10122 C CA . LYS A 1 566 ? 87.456 81.472 96.277 1.00 20.53 727 LYS A CA 1
ATOM 10123 C C . LYS A 1 566 ? 88.267 82.712 96.641 1.00 19.66 727 LYS A C 1
ATOM 10124 O O . LYS A 1 566 ? 89.493 82.711 96.464 1.00 20.48 727 LYS A O 1
ATOM 10143 N N . PRO A 1 567 ? 87.643 83.763 97.165 1.00 17.05 728 PRO A N 1
ATOM 10144 C CA . PRO A 1 567 ? 88.361 85.002 97.468 1.00 16.51 728 PRO A CA 1
ATOM 10145 C C . PRO A 1 567 ? 88.884 85.008 98.899 1.00 16.10 728 PRO A C 1
ATOM 10146 O O . PRO A 1 567 ? 88.564 84.140 99.720 1.00 17.18 728 PRO A O 1
ATOM 10157 N N . ILE A 1 568 ? 89.688 86.024 99.183 1.00 15.18 729 ILE A N 1
ATOM 10158 C CA . ILE A 1 568 ? 89.993 86.421 100.550 1.00 14.26 729 ILE A CA 1
ATOM 10159 C C . ILE A 1 568 ? 89.263 87.732 100.798 1.00 14.11 729 ILE A C 1
ATOM 10160 O O . ILE A 1 568 ? 89.449 88.684 100.030 1.00 14.69 729 ILE A O 1
ATOM 10176 N N . PRO A 1 569 ? 88.420 87.820 101.818 1.00 13.83 730 PRO A N 1
ATOM 10177 C CA . PRO A 1 569 ? 87.647 89.044 102.024 1.00 13.87 730 PRO A CA 1
ATOM 10178 C C . PRO A 1 569 ? 88.505 90.116 102.665 1.00 13.37 730 PRO A C 1
ATOM 10179 O O . PRO A 1 569 ? 89.353 89.830 103.511 1.00 13.87 730 PRO A O 1
ATOM 10190 N N . SER A 1 570 ? 88.299 91.357 102.213 1.00 13.44 731 SER A N 1
ATOM 10191 C CA . SER A 1 570 ? 88.955 92.550 102.752 1.00 13.02 731 SER A CA 1
ATOM 10192 C C . SER A 1 570 ? 87.875 93.324 103.501 1.00 13.11 731 SER A C 1
ATOM 10193 O O . SER A 1 570 ? 87.004 93.946 102.889 1.00 13.09 731 SER A O 1
ATOM 10201 N N . LEU A 1 571 ? 87.901 93.230 104.826 1.00 12.72 732 LEU A N 1
ATOM 10202 C CA . LEU A 1 571 ? 86.765 93.593 105.667 1.00 13.18 732 LEU A CA 1
ATOM 10203 C C . LEU A 1 571 ? 87.011 94.861 106.464 1.00 12.98 732 LEU A C 1
ATOM 10204 O O . LEU A 1 571 ? 88.068 95.022 107.080 1.00 13.40 732 LEU A O 1
ATOM 10220 N N . PHE A 1 572 ? 85.995 95.725 106.488 1.00 12.66 733 PHE A N 1
ATOM 10221 C CA . PHE A 1 572 ? 86.052 96.991 107.226 1.00 12.46 733 PHE A CA 1
ATOM 10222 C C . PHE A 1 572 ? 87.121 97.916 106.651 1.00 12.84 733 PHE A C 1
ATOM 10223 O O . PHE A 1 572 ? 87.897 98.544 107.377 1.00 13.20 733 PHE A O 1
ATOM 10240 N N . ARG A 1 573 ? 87.138 98.024 105.327 1.00 12.73 734 ARG A N 1
ATOM 10241 C CA . ARG A 1 573 ? 88.089 98.912 104.675 1.00 13.24 734 ARG A CA 1
ATOM 10242 C C . ARG A 1 573 ? 87.970 100.323 105.231 1.00 13.85 734 ARG A C 1
ATOM 10243 O O . ARG A 1 573 ? 86.868 100.823 105.461 1.00 13.82 734 ARG A O 1
ATOM 10264 N N . GLY A 1 574 ? 89.122 100.937 105.462 1.00 13.60 735 GLY A N 1
ATOM 10265 C CA . GLY A 1 574 ? 89.165 102.256 106.041 1.00 13.79 735 GLY A CA 1
ATOM 10266 C C . GLY A 1 574 ? 88.772 102.290 107.491 1.00 14.26 735 GLY A C 1
ATOM 10267 O O . GLY A 1 574 ? 88.622 103.384 108.053 1.00 14.96 735 GLY A O 1
ATOM 10271 N N . PHE A 1 575 ? 88.624 101.119 108.109 1.00 13.40 736 PHE A N 1
ATOM 10272 C CA . PHE A 1 575 ? 88.055 100.934 109.448 1.00 12.85 736 PHE A CA 1
ATOM 10273 C C . PHE A 1 575 ? 86.662 101.561 109.513 1.00 13.32 736 PHE A C 1
ATOM 10274 O O . PHE A 1 575 ? 86.443 102.584 110.148 1.00 13.40 736 PHE A O 1
ATOM 10291 N N . SER A 1 576 ? 85.716 100.906 108.825 1.00 13.79 737 SER A N 1
ATOM 10292 C CA . SER A 1 576 ? 84.439 101.556 108.515 1.00 13.86 737 SER A CA 1
ATOM 10293 C C . SER A 1 576 ? 83.442 101.579 109.668 1.00 13.32 737 SER A C 1
ATOM 10294 O O . SER A 1 576 ? 82.383 102.190 109.529 1.00 14.23 737 SER A O 1
ATOM 10302 N N . ALA A 1 577 ? 83.734 100.934 110.793 1.00 13.07 738 ALA A N 1
ATOM 10303 C CA . ALA A 1 577 ? 82.904 101.068 111.978 1.00 13.22 738 ALA A CA 1
ATOM 10304 C C . ALA A 1 577 ? 83.789 100.853 113.189 1.00 13.24 738 ALA A C 1
ATOM 10305 O O . ALA A 1 577 ? 84.781 100.118 113.105 1.00 13.22 738 ALA A O 1
ATOM 10312 N N . PRO A 1 578 ? 83.452 101.446 114.323 1.00 12.98 739 PRO A N 1
ATOM 10313 C CA . PRO A 1 578 ? 84.336 101.360 115.506 1.00 13.16 739 PRO A CA 1
ATOM 10314 C C . PRO A 1 578 ? 84.061 100.107 116.332 1.00 13.17 739 PRO A C 1
ATOM 10315 O O . PRO A 1 578 ? 83.354 100.118 117.339 1.00 13.79 739 PRO A O 1
ATOM 10326 N N . VAL A 1 579 ? 84.637 98.994 115.870 1.00 12.30 740 VAL A N 1
ATOM 10327 C CA . VAL A 1 579 ? 84.300 97.672 116.377 1.00 12.57 740 VAL A CA 1
ATOM 10328 C C . VAL A 1 579 ? 85.555 96.830 116.536 1.00 13.15 740 VAL A C 1
ATOM 10329 O O . VAL A 1 579 ? 86.606 97.123 115.967 1.00 14.07 740 VAL A O 1
ATOM 10342 N N . TYR A 1 580 ? 85.416 95.753 117.318 1.00 13.57 741 TYR A N 1
ATOM 10343 C CA . TYR A 1 580 ? 86.387 94.665 117.333 1.00 13.95 741 TYR A CA 1
ATOM 10344 C C . TYR A 1 580 ? 86.107 93.774 116.131 1.00 14.95 741 TYR A C 1
ATOM 10345 O O . TYR A 1 580 ? 84.995 93.261 115.980 1.00 16.71 741 TYR A O 1
ATOM 10363 N N . ILE A 1 581 ? 87.104 93.593 115.282 1.00 14.97 742 ILE A N 1
ATOM 10364 C CA . ILE A 1 581 ? 86.964 92.808 114.065 1.00 15.05 742 ILE A CA 1
ATOM 10365 C C . ILE A 1 581 ? 87.555 91.437 114.327 1.00 15.17 742 ILE A C 1
ATOM 10366 O O . ILE A 1 581 ? 88.729 91.316 114.694 1.00 15.85 742 ILE A O 1
ATOM 10382 N N . GLU A 1 582 ? 86.750 90.406 114.140 1.00 15.45 743 GLU A N 1
ATOM 10383 C CA A GLU A 1 582 ? 87.206 89.026 114.243 0.43 16.87 743 GLU A CA 1
ATOM 10384 C CA B GLU A 1 582 ? 87.220 89.023 114.231 0.32 16.46 743 GLU A CA 1
ATOM 10385 C CA C GLU A 1 582 ? 87.190 89.015 114.246 0.25 16.05 743 GLU A CA 1
ATOM 10386 C C . GLU A 1 582 ? 87.066 88.416 112.845 1.00 16.67 743 GLU A C 1
ATOM 10387 O O . GLU A 1 582 ? 85.993 87.942 112.461 1.00 16.93 743 GLU A O 1
ATOM 10421 N N . ASP A 1 583 ? 88.166 88.457 112.078 1.00 16.52 744 ASP A N 1
ATOM 10422 C CA . ASP A 1 583 ? 88.101 88.111 110.658 1.00 17.39 744 ASP A CA 1
ATOM 10423 C C . ASP A 1 583 ? 88.040 86.607 110.405 1.00 17.53 744 ASP A C 1
ATOM 10424 O O . ASP A 1 583 ? 87.648 86.190 109.311 1.00 17.47 744 ASP A O 1
ATOM 10433 N N . ASN A 1 584 ? 88.369 85.785 111.392 1.00 17.51 745 ASN A N 1
ATOM 10434 C CA A ASN A 1 584 ? 88.389 84.328 111.248 0.68 18.67 745 ASN A CA 1
ATOM 10435 C CA B ASN A 1 584 ? 88.307 84.343 111.195 0.32 17.92 745 ASN A CA 1
ATOM 10436 C C . ASN A 1 584 ? 89.152 83.895 110.000 1.00 17.86 745 ASN A C 1
ATOM 10437 O O . ASN A 1 584 ? 88.852 82.874 109.371 1.00 19.18 745 ASN A O 1
ATOM 10458 N N . LEU A 1 585 ? 90.198 84.642 109.672 1.00 15.67 746 LEU A N 1
ATOM 10459 C CA . LEU A 1 585 ? 91.091 84.300 108.576 1.00 15.61 746 LEU A CA 1
ATOM 10460 C C . LEU A 1 585 ? 92.317 83.571 109.112 1.00 15.70 746 LEU A C 1
ATOM 10461 O O . LEU A 1 585 ? 92.724 83.762 110.263 1.00 16.64 746 LEU A O 1
ATOM 10477 N N . THR A 1 586 ? 92.909 82.735 108.263 1.00 15.84 747 THR A N 1
ATOM 10478 C CA . THR A 1 586 ? 94.178 82.114 108.602 1.00 16.27 747 THR A CA 1
ATOM 10479 C C . THR A 1 586 ? 95.301 83.121 108.442 1.00 16.04 747 THR A C 1
ATOM 10480 O O . THR A 1 586 ? 95.157 84.153 107.778 1.00 15.69 747 THR A O 1
ATOM 10491 N N . ASP A 1 587 ? 96.444 82.816 109.044 1.00 16.55 748 ASP A N 1
ATOM 10492 C CA . ASP A 1 587 ? 97.577 83.714 108.860 1.00 16.82 748 ASP A CA 1
ATOM 10493 C C . ASP A 1 587 ? 98.025 83.747 107.406 1.00 16.73 748 ASP A C 1
ATOM 10494 O O . ASP A 1 587 ? 98.473 84.796 106.924 1.00 16.44 748 ASP A O 1
ATOM 10503 N N . GLU A 1 588 ? 97.882 82.630 106.689 1.00 17.23 749 GLU A N 1
ATOM 10504 C CA A GLU A 1 588 ? 98.196 82.624 105.265 0.69 17.56 749 GLU A CA 1
ATOM 10505 C CA B GLU A 1 588 ? 98.190 82.618 105.261 0.31 17.45 749 GLU A CA 1
ATOM 10506 C C . GLU A 1 588 ? 97.324 83.619 104.506 1.00 16.97 749 GLU A C 1
ATOM 10507 O O . GLU A 1 588 ? 97.814 84.351 103.641 1.00 17.22 749 GLU A O 1
ATOM 10530 N N . GLU A 1 589 ? 96.024 83.646 104.806 1.00 16.05 750 GLU A N 1
ATOM 10531 C CA . GLU A 1 589 ? 95.126 84.602 104.167 1.00 15.90 750 GLU A CA 1
ATOM 10532 C C . GLU A 1 589 ? 95.481 86.029 104.552 1.00 14.77 750 GLU A C 1
ATOM 10533 O O . GLU A 1 589 ? 95.462 86.926 103.705 1.00 15.25 750 GLU A O 1
ATOM 10545 N N . ARG A 1 590 ? 95.795 86.251 105.827 1.00 13.92 751 ARG A N 1
ATOM 10546 C CA . ARG A 1 590 ? 96.165 87.582 106.293 1.00 14.33 751 ARG A CA 1
ATOM 10547 C C . ARG A 1 590 ? 97.450 88.063 105.631 1.00 14.56 751 ARG A C 1
ATOM 10548 O O . ARG A 1 590 ? 97.573 89.247 105.302 1.00 14.58 751 ARG A O 1
ATOM 10569 N N . ILE A 1 591 ? 98.410 87.160 105.417 1.00 14.83 752 ILE A N 1
ATOM 10570 C CA . ILE A 1 591 ? 99.646 87.530 104.734 1.00 15.26 752 ILE A CA 1
ATOM 10571 C C . ILE A 1 591 ? 99.349 87.982 103.309 1.00 15.61 752 ILE A C 1
ATOM 10572 O O . ILE A 1 591 ? 99.930 88.956 102.814 1.00 15.24 752 ILE A O 1
ATOM 10588 N N . LEU A 1 592 ? 98.426 87.296 102.634 1.00 16.00 753 LEU A N 1
ATOM 10589 C CA . LEU A 1 592 ? 98.104 87.676 101.265 1.00 16.41 753 LEU A CA 1
ATOM 10590 C C . LEU A 1 592 ? 97.436 89.045 101.218 1.00 15.65 753 LEU A C 1
ATOM 10591 O O . LEU A 1 592 ? 97.710 89.842 100.314 1.00 16.33 753 LEU A O 1
ATOM 10607 N N . LEU A 1 593 ? 96.589 89.358 102.200 1.00 14.89 754 LEU A N 1
ATOM 10608 C CA . LEU A 1 593 ? 96.017 90.696 102.254 1.00 14.42 754 LEU A CA 1
ATOM 10609 C C . LEU A 1 593 ? 97.104 91.718 102.543 1.00 14.54 754 LEU A C 1
ATOM 10610 O O . LEU A 1 593 ? 97.156 92.784 101.914 1.00 14.42 754 LEU A O 1
ATOM 10626 N N . LEU A 1 594 ? 97.972 91.416 103.506 1.00 15.16 755 LEU A N 1
ATOM 10627 C CA . LEU A 1 594 ? 99.048 92.337 103.845 1.00 16.51 755 LEU A CA 1
ATOM 10628 C C . LEU A 1 594 ? 99.893 92.660 102.619 1.00 17.58 755 LEU A C 1
ATOM 10629 O O . LEU A 1 594 ? 100.311 93.807 102.429 1.00 16.81 755 LEU A O 1
ATOM 10645 N N . LYS A 1 595 ? 100.134 91.667 101.763 1.00 18.16 756 LYS A N 1
ATOM 10646 C CA . LYS A 1 595 ? 100.970 91.896 100.594 1.00 19.48 756 LYS A CA 1
ATOM 10647 C C . LYS A 1 595 ? 100.214 92.596 99.469 1.00 19.98 756 LYS A C 1
ATOM 10648 O O . LYS A 1 595 ? 100.760 93.513 98.847 1.00 20.62 756 LYS A O 1
ATOM 10667 N N . TYR A 1 596 ? 98.956 92.216 99.220 1.00 18.82 757 TYR A N 1
ATOM 10668 C CA . TYR A 1 596 ? 98.301 92.510 97.952 1.00 18.96 757 TYR A CA 1
ATOM 10669 C C . TYR A 1 596 ? 97.018 93.333 98.036 1.00 17.51 757 TYR A C 1
ATOM 10670 O O . TYR A 1 596 ? 96.576 93.850 97.002 1.00 18.56 757 TYR A O 1
ATOM 10688 N N . ASP A 1 597 ? 96.399 93.461 99.206 1.00 16.69 758 ASP A N 1
ATOM 10689 C CA . ASP A 1 597 ? 95.171 94.234 99.306 1.00 15.90 758 ASP A CA 1
ATOM 10690 C C . ASP A 1 597 ? 95.448 95.698 98.973 1.00 16.25 758 ASP A C 1
ATOM 10691 O O . ASP A 1 597 ? 96.569 96.195 99.106 1.00 16.86 758 ASP A O 1
ATOM 10700 N N . SER A 1 598 ? 94.400 96.383 98.526 1.00 15.51 759 SER A N 1
ATOM 10701 C CA . SER A 1 598 ? 94.498 97.798 98.218 1.00 16.21 759 SER A CA 1
ATOM 10702 C C . SER A 1 598 ? 94.306 98.672 99.449 1.00 16.18 759 SER A C 1
ATOM 10703 O O . SER A 1 598 ? 94.845 99.779 99.495 1.00 18.06 759 SER A O 1
ATOM 10711 N N . ASP A 1 599 ? 93.567 98.213 100.452 1.00 14.72 760 ASP A N 1
ATOM 10712 C CA . ASP A 1 599 ? 93.177 99.085 101.553 1.00 14.24 760 ASP A CA 1
ATOM 10713 C C . ASP A 1 599 ? 94.236 99.082 102.653 1.00 13.92 760 ASP A C 1
ATOM 10714 O O . ASP A 1 599 ? 94.518 98.039 103.255 1.00 13.69 760 ASP A O 1
ATOM 10723 N N . ALA A 1 600 ? 94.772 100.264 102.953 1.00 14.48 761 ALA A N 1
ATOM 10724 C CA . ALA A 1 600 ? 95.836 100.366 103.945 1.00 14.56 761 ALA A CA 1
ATOM 10725 C C . ALA A 1 600 ? 95.388 99.830 105.289 1.00 14.56 761 ALA A C 1
ATOM 10726 O O . ALA A 1 600 ? 96.127 99.083 105.943 1.00 14.72 761 ALA A O 1
ATOM 10733 N N . PHE A 1 601 ? 94.179 100.188 105.722 1.00 14.14 762 PHE A N 1
ATOM 10734 C CA . PHE A 1 601 ? 93.738 99.708 107.021 1.00 13.41 762 PHE A CA 1
ATOM 10735 C C . PHE A 1 601 ? 93.660 98.188 107.056 1.00 12.96 762 PHE A C 1
ATOM 10736 O O . PHE A 1 601 ? 94.133 97.565 108.010 1.00 13.14 762 PHE A O 1
ATOM 10753 N N . VAL A 1 602 ? 93.050 97.562 106.041 1.00 12.48 763 VAL A N 1
ATOM 10754 C CA . VAL A 1 602 ? 92.927 96.105 106.091 1.00 12.64 763 VAL A CA 1
ATOM 10755 C C . VAL A 1 602 ? 94.298 95.445 106.068 1.00 12.40 763 VAL A C 1
ATOM 10756 O O . VAL A 1 602 ? 94.520 94.430 106.741 1.00 12.61 763 VAL A O 1
ATOM 10769 N N . ARG A 1 603 ? 95.229 95.973 105.278 1.00 13.22 764 ARG A N 1
ATOM 10770 C CA . ARG A 1 603 ? 96.581 95.411 105.280 1.00 13.92 764 ARG A CA 1
ATOM 10771 C C . ARG A 1 603 ? 97.177 95.493 106.678 1.00 14.56 764 ARG A C 1
ATOM 10772 O O . ARG A 1 603 ? 97.708 94.509 107.212 1.00 14.63 764 ARG A O 1
ATOM 10793 N N . TYR A 1 604 ? 97.111 96.686 107.269 1.00 14.15 765 TYR A N 1
ATOM 10794 C CA A TYR A 1 604 ? 97.649 96.895 108.607 0.50 14.52 765 TYR A CA 1
ATOM 10795 C CA B TYR A 1 604 ? 97.635 96.912 108.616 0.50 14.28 765 TYR A CA 1
ATOM 10796 C C . TYR A 1 604 ? 96.920 96.043 109.637 1.00 14.39 765 TYR A C 1
ATOM 10797 O O . TYR A 1 604 ? 97.550 95.493 110.552 1.00 14.70 765 TYR A O 1
ATOM 10832 N N . ASN A 1 605 ? 95.596 95.920 109.508 1.00 13.49 766 ASN A N 1
ATOM 10833 C CA . ASN A 1 605 ? 94.846 95.131 110.471 1.00 13.12 766 ASN A CA 1
ATOM 10834 C C . ASN A 1 605 ? 95.172 93.658 110.332 1.00 12.75 766 ASN A C 1
ATOM 10835 O O . ASN A 1 605 ? 95.216 92.935 111.330 1.00 13.60 766 ASN A O 1
ATOM 10846 N N . SER A 1 606 ? 95.353 93.186 109.098 1.00 13.26 767 SER A N 1
ATOM 10847 C CA . SER A 1 606 ? 95.728 91.794 108.903 1.00 13.81 767 SER A CA 1
ATOM 10848 C C . SER A 1 606 ? 97.055 91.498 109.578 1.00 13.63 767 SER A C 1
ATOM 10849 O O . SER A 1 606 ? 97.210 90.474 110.251 1.00 14.51 767 SER A O 1
ATOM 10857 N N . CYS A 1 607 ? 98.007 92.425 109.462 1.00 14.24 768 CYS A N 1
ATOM 10858 C CA . CYS A 1 607 ? 99.277 92.303 110.170 1.00 14.68 768 CYS A CA 1
ATOM 10859 C C . CYS A 1 607 ? 99.068 92.323 111.685 1.00 14.32 768 CYS A C 1
ATOM 10860 O O . CYS A 1 607 ? 99.606 91.484 112.412 1.00 13.84 768 CYS A O 1
ATOM 10868 N N . THR A 1 608 ? 98.277 93.277 112.175 1.00 13.83 769 THR A N 1
ATOM 10869 C CA . THR A 1 608 ? 97.945 93.336 113.596 1.00 13.54 769 THR A CA 1
ATOM 10870 C C . THR A 1 608 ? 97.381 92.001 114.078 1.00 13.73 769 THR A C 1
ATOM 10871 O O . THR A 1 608 ? 97.733 91.513 115.158 1.00 13.67 769 THR A O 1
ATOM 10882 N N . ASN A 1 609 ? 96.490 91.403 113.296 1.00 14.00 770 ASN A N 1
ATOM 10883 C CA . ASN A 1 609 ? 95.848 90.168 113.736 1.00 13.78 770 ASN A CA 1
ATOM 10884 C C . ASN A 1 609 ? 96.838 89.008 113.794 1.00 13.97 770 ASN A C 1
ATOM 10885 O O . ASN A 1 609 ? 96.740 88.150 114.679 1.00 14.77 770 ASN A O 1
ATOM 10896 N N . ILE A 1 610 ? 97.788 88.953 112.863 1.00 13.34 771 ILE A N 1
ATOM 10897 C CA . ILE A 1 610 ? 98.847 87.947 112.940 1.00 13.18 771 ILE A CA 1
ATOM 10898 C C . ILE A 1 610 ? 99.655 88.149 114.216 1.00 13.92 771 ILE A C 1
ATOM 10899 O O . ILE A 1 610 ? 99.921 87.204 114.966 1.00 14.47 771 ILE A O 1
ATOM 10915 N N . TYR A 1 611 ? 100.039 89.393 114.495 1.00 14.36 772 TYR A N 1
ATOM 10916 C CA . TYR A 1 611 ? 100.781 89.657 115.720 1.00 13.60 772 TYR A CA 1
ATOM 10917 C C . TYR A 1 611 ? 99.977 89.273 116.951 1.00 13.67 772 TYR A C 1
ATOM 10918 O O . TYR A 1 611 ? 100.526 88.690 117.892 1.00 14.08 772 TYR A O 1
ATOM 10936 N N . MET A 1 612 ? 98.674 89.598 116.974 1.00 14.30 773 MET A N 1
ATOM 10937 C CA . MET A 1 612 ? 97.874 89.285 118.155 1.00 14.07 773 MET A CA 1
ATOM 10938 C C . MET A 1 612 ? 97.775 87.779 118.390 1.00 13.90 773 MET A C 1
ATOM 10939 O O . MET A 1 612 ? 97.813 87.316 119.537 1.00 14.05 773 MET A O 1
ATOM 10953 N N . LYS A 1 613 ? 97.590 86.999 117.331 1.00 14.08 774 LYS A N 1
ATOM 10954 C CA A LYS A 1 613 ? 97.554 85.551 117.495 0.67 14.32 774 LYS A CA 1
ATOM 10955 C CA B LYS A 1 613 ? 97.553 85.552 117.499 0.33 14.16 774 LYS A CA 1
ATOM 10956 C C . LYS A 1 613 ? 98.852 85.057 118.113 1.00 13.80 774 LYS A C 1
ATOM 10957 O O . LYS A 1 613 ? 98.838 84.241 119.039 1.00 13.67 774 LYS A O 1
ATOM 10994 N N . GLN A 1 614 ? 99.982 85.559 117.625 1.00 13.41 775 GLN A N 1
ATOM 10995 C CA . GLN A 1 614 ? 101.282 85.185 118.173 1.00 13.21 775 GLN A CA 1
ATOM 10996 C C . GLN A 1 614 ? 101.413 85.631 119.625 1.00 13.24 775 GLN A C 1
ATOM 10997 O O . GLN A 1 614 ? 101.905 84.886 120.471 1.00 13.66 775 GLN A O 1
ATOM 11011 N N . ILE A 1 615 ? 101.026 86.876 119.920 1.00 13.15 776 ILE A N 1
ATOM 11012 C CA . ILE A 1 615 ? 101.168 87.411 121.271 1.00 13.62 776 ILE A CA 1
ATOM 11013 C C . ILE A 1 615 ? 100.356 86.588 122.261 1.00 13.66 776 ILE A C 1
ATOM 11014 O O . ILE A 1 615 ? 100.839 86.245 123.341 1.00 14.03 776 ILE A O 1
ATOM 11030 N N . LEU A 1 616 ? 99.105 86.280 121.921 1.00 14.41 777 LEU A N 1
ATOM 11031 C CA . LEU A 1 616 ? 98.275 85.539 122.858 1.00 14.40 777 LEU A CA 1
ATOM 11032 C C . LEU A 1 616 ? 98.829 84.143 123.090 1.00 14.76 777 LEU A C 1
ATOM 11033 O O . LEU A 1 616 ? 98.772 83.620 124.207 1.00 15.39 777 LEU A O 1
ATOM 11049 N N . MET A 1 617 ? 99.372 83.529 122.046 1.00 14.85 778 MET A N 1
ATOM 11050 C CA A MET A 1 617 ? 99.930 82.190 122.192 0.82 15.23 778 MET A CA 1
ATOM 11051 C CA B MET A 1 617 ? 99.938 82.193 122.176 0.18 15.11 778 MET A CA 1
ATOM 11052 C C . MET A 1 617 ? 101.168 82.205 123.078 1.00 15.24 778 MET A C 1
ATOM 11053 O O . MET A 1 617 ? 101.250 81.452 124.055 1.00 15.64 778 MET A O 1
ATOM 11080 N N . ASN A 1 618 ? 102.151 83.044 122.746 1.00 14.41 779 ASN A N 1
ATOM 11081 C CA . ASN A 1 618 ? 103.375 83.114 123.548 1.00 14.35 779 ASN A CA 1
ATOM 11082 C C . ASN A 1 618 ? 103.090 83.605 124.968 1.00 13.81 779 ASN A C 1
ATOM 11083 O O . ASN A 1 618 ? 103.712 83.137 125.930 1.00 14.68 779 ASN A O 1
ATOM 11094 N N . TYR A 1 619 ? 102.184 84.574 125.122 1.00 14.01 780 TYR A N 1
ATOM 11095 C CA . TYR A 1 619 ? 101.792 85.016 126.456 1.00 14.07 780 TYR A CA 1
ATOM 11096 C C . TYR A 1 619 ? 101.290 83.843 127.281 1.00 14.48 780 TYR A C 1
ATOM 11097 O O . TYR A 1 619 ? 101.687 83.666 128.441 1.00 15.13 780 TYR A O 1
ATOM 11115 N N . ASN A 1 620 ? 100.418 83.019 126.700 1.00 14.57 781 ASN A N 1
ATOM 11116 C CA A ASN A 1 620 ? 99.897 81.875 127.441 0.65 14.82 781 ASN A CA 1
ATOM 11117 C CA B ASN A 1 620 ? 99.907 81.893 127.468 0.35 14.98 781 ASN A CA 1
ATOM 11118 C C . ASN A 1 620 ? 101.000 80.877 127.777 1.00 14.99 781 ASN A C 1
ATOM 11119 O O . ASN A 1 620 ? 100.989 80.277 128.850 1.00 15.57 781 ASN A O 1
ATOM 11140 N N . GLU A 1 621 ? 101.956 80.693 126.875 1.00 15.21 782 GLU A N 1
ATOM 11141 C CA . GLU A 1 621 ? 103.048 79.751 127.115 1.00 15.30 782 GLU A CA 1
ATOM 11142 C C . GLU A 1 621 ? 103.937 80.238 128.254 1.00 15.37 782 GLU A C 1
ATOM 11143 O O . GLU A 1 621 ? 104.241 79.486 129.184 1.00 15.74 782 GLU A O 1
ATOM 11155 N N . PHE A 1 622 ? 104.323 81.516 128.224 1.00 15.72 783 PHE A N 1
ATOM 11156 C CA . PHE A 1 622 ? 105.080 82.089 129.334 1.00 15.47 783 PHE A CA 1
ATOM 11157 C C . PHE A 1 622 ? 104.282 82.054 130.636 1.00 16.00 783 PHE A C 1
ATOM 11158 O O . PHE A 1 622 ? 104.848 81.809 131.711 1.00 16.72 783 PHE A O 1
ATOM 11175 N N . LEU A 1 623 ? 102.976 82.324 130.561 1.00 15.49 784 LEU A N 1
ATOM 11176 C CA . LEU A 1 623 ? 102.155 82.376 131.764 1.00 16.40 784 LEU A CA 1
ATOM 11177 C C . LEU A 1 623 ? 102.079 81.003 132.406 1.00 17.10 784 LEU A C 1
ATOM 11178 O O . LEU A 1 623 ? 102.207 80.866 133.628 1.00 17.81 784 LEU A O 1
ATOM 11194 N N . LYS A 1 624 ? 101.847 79.973 131.599 1.00 19.25 785 LYS A N 1
ATOM 11195 C CA A LYS A 1 624 ? 101.810 78.618 132.135 0.59 19.86 785 LYS A CA 1
ATOM 11196 C CA B LYS A 1 624 ? 101.806 78.623 132.144 0.41 19.75 785 LYS A CA 1
ATOM 11197 C C . LYS A 1 624 ? 103.143 78.248 132.765 1.00 19.66 785 LYS A C 1
ATOM 11198 O O . LYS A 1 624 ? 103.185 77.632 133.841 1.00 20.12 785 LYS A O 1
ATOM 11235 N N . ALA A 1 625 ? 104.246 78.603 132.102 1.00 19.55 786 ALA A N 1
ATOM 11236 C CA . ALA A 1 625 ? 105.565 78.279 132.629 1.00 21.14 786 ALA A CA 1
ATOM 11237 C C . ALA A 1 625 ? 105.805 78.981 133.953 1.00 22.03 786 ALA A C 1
ATOM 11238 O O . ALA A 1 625 ? 106.429 78.417 134.862 1.00 22.43 786 ALA A O 1
ATOM 11245 N N . LYS A 1 626 ? 105.316 80.213 134.080 1.00 23.21 787 LYS A N 1
ATOM 11246 C CA A LYS A 1 626 ? 105.437 80.934 135.342 0.79 23.95 787 LYS A CA 1
ATOM 11247 C CA B LYS A 1 626 ? 105.437 80.933 135.340 0.21 23.72 787 LYS A CA 1
ATOM 11248 C C . LYS A 1 626 ? 104.599 80.266 136.421 1.00 24.21 787 LYS A C 1
ATOM 11249 O O . LYS A 1 626 ? 105.102 79.956 137.507 1.00 25.10 787 LYS A O 1
ATOM 11286 N N . ASN A 1 627 ? 103.324 80.006 136.125 1.00 24.40 788 ASN A N 1
ATOM 11287 C CA . ASN A 1 627 ? 102.408 79.486 137.136 1.00 26.59 788 ASN A CA 1
ATOM 11288 C C . ASN A 1 627 ? 102.790 78.082 137.576 1.00 26.83 788 ASN A C 1
ATOM 11289 O O . ASN A 1 627 ? 102.670 77.747 138.764 1.00 27.48 788 ASN A O 1
ATOM 11300 N N . GLU A 1 628 ? 103.210 77.238 136.637 1.00 26.81 789 GLU A N 1
ATOM 11301 C CA . GLU A 1 628 ? 103.544 75.849 136.925 1.00 28.47 789 GLU A CA 1
ATOM 11302 C C . GLU A 1 628 ? 104.992 75.681 137.358 1.00 28.08 789 GLU A C 1
ATOM 11303 O O . GLU A 1 628 ? 105.421 74.547 137.633 1.00 28.52 789 GLU A O 1
ATOM 11315 N N . LYS A 1 629 ? 105.740 76.779 137.439 1.00 27.87 790 LYS A N 1
ATOM 11316 C CA . LYS A 1 629 ? 107.139 76.760 137.840 1.00 29.56 790 LYS A CA 1
ATOM 11317 C C . LYS A 1 629 ? 107.909 75.719 137.039 1.00 28.66 790 LYS A C 1
ATOM 11318 O O . LYS A 1 629 ? 108.630 74.883 137.581 1.00 28.58 790 LYS A O 1
ATOM 11337 N N . LEU A 1 630 ? 107.738 75.771 135.725 1.00 27.90 791 LEU A N 1
ATOM 11338 C CA . LEU A 1 630 ? 108.387 74.798 134.859 1.00 27.41 791 LEU A CA 1
ATOM 11339 C C . LEU A 1 630 ? 109.879 75.090 134.768 1.00 27.67 791 LEU A C 1
ATOM 11340 O O . LEU A 1 630 ? 110.305 76.248 134.769 1.00 28.35 791 LEU A O 1
ATOM 11356 N N . GLU A 1 631 ? 110.677 74.026 134.698 1.00 27.25 792 GLU A N 1
ATOM 11357 C CA . GLU A 1 631 ? 112.110 74.163 134.489 1.00 27.89 792 GLU A CA 1
ATOM 11358 C C . GLU A 1 631 ? 112.483 74.234 133.018 1.00 24.59 792 GLU A C 1
ATOM 11359 O O . GLU A 1 631 ? 113.587 74.683 132.693 1.00 24.02 792 GLU A O 1
ATOM 11371 N N . SER A 1 632 ? 111.596 73.783 132.136 1.00 22.11 793 SER A N 1
ATOM 11372 C CA . SER A 1 632 ? 111.785 73.897 130.700 1.00 21.29 793 SER A CA 1
ATOM 11373 C C . SER A 1 632 ? 110.407 73.891 130.059 1.00 19.81 793 SER A C 1
ATOM 11374 O O . SER A 1 632 ? 109.427 73.416 130.641 1.00 20.09 793 SER A O 1
ATOM 11382 N N . PHE A 1 633 ? 110.328 74.463 128.870 1.00 17.89 794 PHE A N 1
ATOM 11383 C CA . PHE A 1 633 ? 109.057 74.581 128.164 1.00 17.06 794 PHE A CA 1
ATOM 11384 C C . PHE A 1 633 ? 109.364 75.051 126.749 1.00 16.42 794 PHE A C 1
ATOM 11385 O O . PHE A 1 633 ? 110.513 75.337 126.415 1.00 17.81 794 PHE A O 1
ATOM 11402 N N . ASN A 1 634 ? 108.329 75.116 125.919 1.00 16.59 795 ASN A N 1
ATOM 11403 C CA . ASN A 1 634 ? 108.457 75.525 124.534 1.00 16.21 795 ASN A CA 1
ATOM 11404 C C . ASN A 1 634 ? 107.717 76.833 124.287 1.00 14.69 795 ASN A C 1
ATOM 11405 O O . ASN A 1 634 ? 106.727 77.151 124.953 1.00 15.47 795 ASN A O 1
ATOM 11416 N N . LEU A 1 635 ? 108.212 77.582 123.305 1.00 14.19 796 LEU A N 1
ATOM 11417 C CA . LEU A 1 635 ? 107.527 78.747 122.760 1.00 13.76 796 LEU A CA 1
ATOM 11418 C C . LEU A 1 635 ? 107.255 78.507 121.287 1.00 14.64 796 LEU A C 1
ATOM 11419 O O . LEU A 1 635 ? 108.103 77.956 120.573 1.00 15.89 796 LEU A O 1
ATOM 11435 N N . THR A 1 636 ? 106.067 78.902 120.855 1.00 13.94 797 THR A N 1
ATOM 11436 C CA . THR A 1 636 ? 105.698 78.814 119.453 1.00 14.33 797 THR A CA 1
ATOM 11437 C C . THR A 1 636 ? 106.458 79.880 118.675 1.00 14.82 797 THR A C 1
ATOM 11438 O O . THR A 1 636 ? 106.316 81.072 118.988 1.00 15.51 797 THR A O 1
ATOM 11449 N N . PRO A 1 637 ? 107.272 79.516 117.684 1.00 14.84 798 PRO A N 1
ATOM 11450 C CA . PRO A 1 637 ? 107.988 80.537 116.908 1.00 14.22 798 PRO A CA 1
ATOM 11451 C C . PRO A 1 637 ? 107.048 81.415 116.097 1.00 14.35 798 PRO A C 1
ATOM 11452 O O . PRO A 1 637 ? 105.908 81.068 115.787 1.00 14.16 798 PRO A O 1
ATOM 11463 N N . VAL A 1 638 ? 107.570 82.581 115.735 1.00 14.97 799 VAL A N 1
ATOM 11464 C CA . VAL A 1 638 ? 106.855 83.477 114.834 1.00 14.81 799 VAL A CA 1
ATOM 11465 C C . VAL A 1 638 ? 106.762 82.837 113.454 1.00 15.46 799 VAL A C 1
ATOM 11466 O O . VAL A 1 638 ? 107.697 82.179 112.985 1.00 15.87 799 VAL A O 1
ATOM 11479 N N . ASN A 1 639 ? 105.615 83.012 112.805 1.00 16.03 800 ASN A N 1
ATOM 11480 C CA . ASN A 1 639 ? 105.376 82.434 111.485 1.00 17.12 800 ASN A CA 1
ATOM 11481 C C . ASN A 1 639 ? 106.421 82.915 110.474 1.00 16.97 800 ASN A C 1
ATOM 11482 O O . ASN A 1 639 ? 106.591 84.115 110.250 1.00 16.53 800 ASN A O 1
ATOM 11493 N N . ALA A 1 640 ? 107.108 81.967 109.845 1.00 17.18 801 ALA A N 1
ATOM 11494 C CA . ALA A 1 640 ? 108.233 82.291 108.969 1.00 18.29 801 ALA A CA 1
ATOM 11495 C C . ALA A 1 640 ? 107.775 82.974 107.694 1.00 18.50 801 ALA A C 1
ATOM 11496 O O . ALA A 1 640 ? 108.510 83.797 107.139 1.00 18.35 801 ALA A O 1
ATOM 11503 N N . GLN A 1 641 ? 106.586 82.626 107.201 1.00 19.03 802 GLN A N 1
ATOM 11504 C CA . GLN A 1 641 ? 106.067 83.270 106.005 1.00 19.02 802 GLN A CA 1
ATOM 11505 C C . GLN A 1 641 ? 105.658 84.706 106.308 1.00 17.19 802 GLN A C 1
ATOM 11506 O O . GLN A 1 641 ? 105.764 85.577 105.439 1.00 17.85 802 GLN A O 1
ATOM 11520 N N . PHE A 1 642 ? 105.187 84.965 107.532 1.00 16.22 803 PHE A N 1
ATOM 11521 C CA . PHE A 1 642 ? 104.905 86.332 107.951 1.00 16.04 803 PHE A CA 1
ATOM 11522 C C . PHE A 1 642 ? 106.182 87.163 107.940 1.00 16.24 803 PHE A C 1
ATOM 11523 O O . PHE A 1 642 ? 106.211 88.276 107.399 1.00 16.42 803 PHE A O 1
ATOM 11540 N N . ILE A 1 643 ? 107.260 86.629 108.510 1.00 16.33 804 ILE A N 1
ATOM 11541 C CA . ILE A 1 643 ? 108.532 87.349 108.501 1.00 16.48 804 ILE A CA 1
ATOM 11542 C C . ILE A 1 643 ? 109.000 87.586 107.065 1.00 16.92 804 ILE A C 1
ATOM 11543 O O . ILE A 1 643 ? 109.474 88.680 106.717 1.00 16.96 804 ILE A O 1
ATOM 11559 N N . ASP A 1 644 ? 108.862 86.571 106.204 1.00 17.94 805 ASP A N 1
ATOM 11560 C CA . ASP A 1 644 ? 109.182 86.742 104.788 1.00 19.91 805 ASP A CA 1
ATOM 11561 C C . ASP A 1 644 ? 108.375 87.878 104.179 1.00 19.30 805 ASP A C 1
ATOM 11562 O O . ASP A 1 644 ? 108.885 88.631 103.342 1.00 19.96 805 ASP A O 1
ATOM 11571 N N . ALA A 1 645 ? 107.097 87.982 104.549 1.00 18.31 806 ALA A N 1
ATOM 11572 C CA . ALA A 1 645 ? 106.247 89.020 103.982 1.00 18.07 806 ALA A CA 1
ATOM 11573 C C . ALA A 1 645 ? 106.694 90.402 104.442 1.00 17.71 806 ALA A C 1
ATOM 11574 O O . ALA A 1 645 ? 106.705 91.348 103.647 1.00 17.72 806 ALA A O 1
ATOM 11581 N N . ILE A 1 646 ? 107.065 90.543 105.721 1.00 16.80 807 ILE A N 1
ATOM 11582 C CA . ILE A 1 646 ? 107.610 91.814 106.203 1.00 17.23 807 ILE A CA 1
ATOM 11583 C C . ILE A 1 646 ? 108.831 92.204 105.386 1.00 17.68 807 ILE A C 1
ATOM 11584 O O . ILE A 1 646 ? 108.946 93.342 104.911 1.00 17.98 807 ILE A O 1
ATOM 11600 N N . LYS A 1 647 ? 109.749 91.258 105.192 1.00 17.51 808 LYS A N 1
ATOM 11601 C CA . LYS A 1 647 ? 110.942 91.518 104.395 1.00 18.62 808 LYS A CA 1
ATOM 11602 C C . LYS A 1 647 ? 110.566 91.973 102.995 1.00 18.95 808 LYS A C 1
ATOM 11603 O O . LYS A 1 647 ? 111.124 92.945 102.475 1.00 18.55 808 LYS A O 1
ATOM 11622 N N A TYR A 1 648 ? 109.600 91.279 102.384 0.55 19.61 809 TYR A N 1
ATOM 11623 N N B TYR A 1 648 ? 109.630 91.278 102.352 0.45 19.53 809 TYR A N 1
ATOM 11624 C CA A TYR A 1 648 ? 109.136 91.586 101.033 0.55 20.55 809 TYR A CA 1
ATOM 11625 C CA B TYR A 1 648 ? 109.258 91.681 101.003 0.45 20.33 809 TYR A CA 1
ATOM 11626 C C A TYR A 1 648 ? 108.656 93.027 100.929 0.55 20.47 809 TYR A C 1
ATOM 11627 C C B TYR A 1 648 ? 108.766 93.119 100.988 0.45 20.37 809 TYR A C 1
ATOM 11628 O O A TYR A 1 648 ? 108.998 93.748 99.985 0.55 20.64 809 TYR A O 1
ATOM 11629 O O B TYR A 1 648 ? 109.211 93.932 100.169 0.45 20.57 809 TYR A O 1
ATOM 11664 N N . LEU A 1 649 ? 107.843 93.453 101.893 1.00 19.77 810 LEU A N 1
ATOM 11665 C CA . LEU A 1 649 ? 107.299 94.804 101.896 1.00 20.67 810 LEU A CA 1
ATOM 11666 C C . LEU A 1 649 ? 108.384 95.831 102.176 1.00 20.32 810 LEU A C 1
ATOM 11667 O O . LEU A 1 649 ? 108.459 96.860 101.503 1.00 20.54 810 LEU A O 1
ATOM 11684 N N . LEU A 1 650 ? 109.254 95.562 103.140 1.00 20.02 811 LEU A N 1
ATOM 11685 C CA A LEU A 1 650 ? 110.291 96.528 103.481 0.54 20.77 811 LEU A CA 1
ATOM 11686 C CA B LEU A 1 650 ? 110.294 96.531 103.480 0.46 20.80 811 LEU A CA 1
ATOM 11687 C C . LEU A 1 650 ? 111.247 96.760 102.314 1.00 21.46 811 LEU A C 1
ATOM 11688 O O . LEU A 1 650 ? 111.694 97.891 102.082 1.00 21.85 811 LEU A O 1
ATOM 11719 N N . GLU A 1 651 ? 111.584 95.702 101.578 1.00 23.10 812 GLU A N 1
ATOM 11720 C CA . GLU A 1 651 ? 112.555 95.789 100.488 1.00 25.26 812 GLU A CA 1
ATOM 11721 C C . GLU A 1 651 ? 111.977 96.357 99.199 1.00 27.08 812 GLU A C 1
ATOM 11722 O O . GLU A 1 651 ? 112.735 96.586 98.247 1.00 28.93 812 GLU A O 1
ATOM 11734 N N . ASP A 1 652 ? 110.678 96.585 99.142 1.00 26.39 813 ASP A N 1
ATOM 11735 C CA . ASP A 1 652 ? 110.040 97.113 97.950 1.00 26.63 813 ASP A CA 1
ATOM 11736 C C . ASP A 1 652 ? 110.357 98.599 97.866 1.00 26.71 813 ASP A C 1
ATOM 11737 O O . ASP A 1 652 ? 109.832 99.387 98.668 1.00 25.49 813 ASP A O 1
ATOM 11746 N N . PRO A 1 653 ? 111.202 99.025 96.921 1.00 28.04 814 PRO A N 1
ATOM 11747 C CA . PRO A 1 653 ? 111.567 100.447 96.865 1.00 29.92 814 PRO A CA 1
ATOM 11748 C C . PRO A 1 653 ? 110.408 101.353 96.516 1.00 32.19 814 PRO A C 1
ATOM 11749 O O . PRO A 1 653 ? 110.489 102.561 96.772 1.00 32.77 814 PRO A O 1
ATOM 11760 N N . HIS A 1 654 ? 109.336 100.816 95.945 1.00 34.01 815 HIS A N 1
ATOM 11761 C CA . HIS A 1 654 ? 108.193 101.611 95.527 1.00 35.98 815 HIS A CA 1
ATOM 11762 C C . HIS A 1 654 ? 107.074 101.618 96.558 1.00 34.54 815 HIS A C 1
ATOM 11763 O O . HIS A 1 654 ? 106.044 102.261 96.331 1.00 35.20 815 HIS A O 1
ATOM 11777 N N . ALA A 1 655 ? 107.251 100.938 97.685 1.00 32.41 816 ALA A N 1
ATOM 11778 C CA . ALA A 1 655 ? 106.242 100.910 98.728 1.00 30.30 816 ALA A CA 1
ATOM 11779 C C . ALA A 1 655 ? 106.447 102.073 99.696 1.00 28.29 816 ALA A C 1
ATOM 11780 O O . ALA A 1 655 ? 107.540 102.624 99.827 1.00 27.30 816 ALA A O 1
ATOM 11787 N N . ASP A 1 656 ? 105.378 102.398 100.412 1.00 27.00 817 ASP A N 1
ATOM 11788 C CA . ASP A 1 656 ? 105.287 103.618 101.198 1.00 25.46 817 ASP A CA 1
ATOM 11789 C C . ASP A 1 656 ? 105.981 103.460 102.546 1.00 23.36 817 ASP A C 1
ATOM 11790 O O . ASP A 1 656 ? 105.685 102.528 103.299 1.00 23.32 817 ASP A O 1
ATOM 11799 N N . ALA A 1 657 ? 106.884 104.397 102.866 1.00 22.06 818 ALA A N 1
ATOM 11800 C CA . ALA A 1 657 ? 107.631 104.299 104.116 1.00 21.18 818 ALA A CA 1
ATOM 11801 C C . ALA A 1 657 ? 106.723 104.436 105.327 1.00 20.90 818 ALA A C 1
ATOM 11802 O O . ALA A 1 657 ? 106.974 103.814 106.366 1.00 21.58 818 ALA A O 1
ATOM 11809 N N . GLY A 1 658 ? 105.679 105.254 105.226 1.00 21.37 819 GLY A N 1
ATOM 11810 C CA . GLY A 1 658 ? 104.776 105.408 106.354 1.00 21.60 819 GLY A CA 1
ATOM 11811 C C . GLY A 1 658 ? 104.129 104.092 106.739 1.00 21.88 819 GLY A C 1
ATOM 11812 O O . GLY A 1 658 ? 104.105 103.709 107.913 1.00 23.42 819 GLY A O 1
ATOM 11816 N N . PHE A 1 659 ? 103.634 103.358 105.742 1.00 20.71 820 PHE A N 1
ATOM 11817 C CA . PHE A 1 659 ? 103.001 102.080 106.033 1.00 19.38 820 PHE A CA 1
ATOM 11818 C C . PHE A 1 659 ? 104.007 101.097 106.616 1.00 18.54 820 PHE A C 1
ATOM 11819 O O . PHE A 1 659 ? 103.681 100.327 107.533 1.00 18.32 820 PHE A O 1
ATOM 11836 N N . LYS A 1 660 ? 105.244 101.129 106.117 1.00 18.33 821 LYS A N 1
ATOM 11837 C CA . LYS A 1 660 ? 106.264 100.192 106.577 1.00 17.84 821 LYS A CA 1
ATOM 11838 C C . LYS A 1 660 ? 106.522 100.321 108.070 1.00 17.29 821 LYS A C 1
ATOM 11839 O O . LYS A 1 660 ? 106.729 99.320 108.756 1.00 18.28 821 LYS A O 1
ATOM 11858 N N . SER A 1 661 ? 106.515 101.542 108.604 1.00 17.60 822 SER A N 1
ATOM 11859 C CA A SER A 1 661 ? 106.795 101.682 110.028 0.72 19.41 822 SER A CA 1
ATOM 11860 C CA B SER A 1 661 ? 106.771 101.712 110.033 0.28 18.67 822 SER A CA 1
ATOM 11861 C C . SER A 1 661 ? 105.734 100.985 110.875 1.00 19.01 822 SER A C 1
ATOM 11862 O O . SER A 1 661 ? 106.027 100.554 111.996 1.00 19.99 822 SER A O 1
ATOM 11877 N N . TYR A 1 662 ? 104.513 100.836 110.358 1.00 18.68 823 TYR A N 1
ATOM 11878 C CA A TYR A 1 662 ? 103.449 100.175 111.111 0.50 19.48 823 TYR A CA 1
ATOM 11879 C CA B TYR A 1 662 ? 103.484 100.186 111.155 0.50 19.28 823 TYR A CA 1
ATOM 11880 C C . TYR A 1 662 ? 103.666 98.674 111.201 1.00 19.56 823 TYR A C 1
ATOM 11881 O O . TYR A 1 662 ? 103.275 98.053 112.187 1.00 21.26 823 TYR A O 1
ATOM 11916 N N . ILE A 1 663 ? 104.282 98.077 110.182 1.00 18.10 824 ILE A N 1
ATOM 11917 C CA A ILE A 1 663 ? 104.321 96.617 110.128 0.62 17.56 824 ILE A CA 1
ATOM 11918 C CA B ILE A 1 663 ? 104.352 96.622 110.077 0.38 17.57 824 ILE A CA 1
ATOM 11919 C C . ILE A 1 663 ? 105.457 96.039 110.956 1.00 17.74 824 ILE A C 1
ATOM 11920 O O . ILE A 1 663 ? 105.378 94.872 111.368 1.00 18.00 824 ILE A O 1
ATOM 11951 N N . VAL A 1 664 ? 106.507 96.816 111.239 1.00 17.45 825 VAL A N 1
ATOM 11952 C CA . VAL A 1 664 ? 107.639 96.326 112.024 1.00 17.47 825 VAL A CA 1
ATOM 11953 C C . VAL A 1 664 ? 107.449 96.509 113.517 1.00 18.30 825 VAL A C 1
ATOM 11954 O O . VAL A 1 664 ? 108.331 96.117 114.289 1.00 17.95 825 VAL A O 1
ATOM 11967 N N . SER A 1 665 ? 106.347 97.108 113.954 1.00 18.39 826 SER A N 1
ATOM 11968 C CA . SER A 1 665 ? 106.093 97.319 115.368 1.00 20.16 826 SER A CA 1
ATOM 11969 C C . SER A 1 665 ? 104.922 96.461 115.810 1.00 19.38 826 SER A C 1
ATOM 11970 O O . SER A 1 665 ? 103.905 96.369 115.117 1.00 20.28 826 SER A O 1
ATOM 11978 N N . LEU A 1 666 ? 105.066 95.845 116.974 1.00 17.65 827 LEU A N 1
ATOM 11979 C CA . LEU A 1 666 ? 103.965 95.099 117.535 1.00 16.54 827 LEU A CA 1
ATOM 11980 C C . LEU A 1 666 ? 102.848 96.051 117.956 1.00 16.17 827 LEU A C 1
ATOM 11981 O O . LEU A 1 666 ? 103.075 97.247 118.158 1.00 16.94 827 LEU A O 1
ATOM 11997 N N A PRO A 1 667 ? 101.632 95.535 118.097 0.50 16.05 828 PRO A N 1
ATOM 11998 N N B PRO A 1 667 ? 101.625 95.546 118.071 0.50 15.60 828 PRO A N 1
ATOM 11999 C CA A PRO A 1 667 ? 100.527 96.359 118.595 0.50 16.69 828 PRO A CA 1
ATOM 12000 C CA B PRO A 1 667 ? 100.543 96.363 118.627 0.50 15.92 828 PRO A CA 1
ATOM 12001 C C A PRO A 1 667 ? 100.857 96.987 119.942 0.50 17.17 828 PRO A C 1
ATOM 12002 C C B PRO A 1 667 ? 100.914 96.883 120.008 0.50 15.98 828 PRO A C 1
ATOM 12003 O O A PRO A 1 667 ? 101.674 96.475 120.712 0.50 17.20 828 PRO A O 1
ATOM 12004 O O B PRO A 1 667 ? 101.526 96.178 120.814 0.50 16.14 828 PRO A O 1
ATOM 12025 N N A GLN A 1 668 ? 100.201 98.111 120.225 0.50 18.09 829 GLN A N 1
ATOM 12026 N N B GLN A 1 668 ? 100.538 98.131 120.281 0.50 16.39 829 GLN A N 1
ATOM 12027 C CA A GLN A 1 668 ? 100.408 98.793 121.492 0.50 19.14 829 GLN A CA 1
ATOM 12028 C CA B GLN A 1 668 ? 100.869 98.720 121.566 0.50 16.69 829 GLN A CA 1
ATOM 12029 C C A GLN A 1 668 ? 99.896 97.958 122.659 0.50 18.38 829 GLN A C 1
ATOM 12030 C C B GLN A 1 668 ? 100.120 98.012 122.695 0.50 16.32 829 GLN A C 1
ATOM 12031 O O A GLN A 1 668 ? 98.931 97.199 122.538 0.50 18.12 829 GLN A O 1
ATOM 12032 O O B GLN A 1 668 ? 99.081 97.378 122.492 0.50 16.02 829 GLN A O 1
ATOM 12059 N N A ASP A 1 669 ? 100.546 98.141 123.812 0.50 17.94 830 ASP A N 1
ATOM 12060 N N B ASP A 1 669 ? 100.660 98.161 123.909 0.50 16.15 830 ASP A N 1
ATOM 12061 C CA A ASP A 1 669 ? 100.149 97.426 125.018 0.50 17.89 830 ASP A CA 1
ATOM 12062 C CA B ASP A 1 669 ? 100.152 97.421 125.060 0.50 16.72 830 ASP A CA 1
ATOM 12063 C C A ASP A 1 669 ? 98.696 97.701 125.384 0.50 16.80 830 ASP A C 1
ATOM 12064 C C B ASP A 1 669 ? 98.671 97.685 125.313 0.50 16.14 830 ASP A C 1
ATOM 12065 O O A ASP A 1 669 ? 97.987 96.800 125.851 0.50 16.81 830 ASP A O 1
ATOM 12066 O O B ASP A 1 669 ? 97.919 96.758 125.642 0.50 16.13 830 ASP A O 1
ATOM 12083 N N . ARG A 1 670 ? 98.236 98.944 125.203 1.00 16.19 831 ARG A N 1
ATOM 12084 C CA . ARG A 1 670 ? 96.850 99.269 125.504 1.00 18.02 831 ARG A CA 1
ATOM 12085 C C . ARG A 1 670 ? 95.873 98.721 124.472 1.00 18.56 831 ARG A C 1
ATOM 12086 O O . ARG A 1 670 ? 94.668 98.724 124.733 1.00 21.28 831 ARG A O 1
ATOM 12108 N N . TYR A 1 671 ? 96.355 98.261 123.316 1.00 17.09 832 TYR A N 1
ATOM 12109 C CA . TYR A 1 671 ? 95.525 97.459 122.426 1.00 17.18 832 TYR A CA 1
ATOM 12110 C C . TYR A 1 671 ? 95.519 96.006 122.878 1.00 16.23 832 TYR A C 1
ATOM 12111 O O . TYR A 1 671 ? 94.455 95.378 122.985 1.00 17.42 832 TYR A O 1
ATOM 12129 N N . ILE A 1 672 ? 96.707 95.468 123.153 1.00 15.01 833 ILE A N 1
ATOM 12130 C CA . ILE A 1 672 ? 96.846 94.074 123.568 1.00 15.69 833 ILE A CA 1
ATOM 12131 C C . ILE A 1 672 ? 95.969 93.765 124.770 1.00 17.51 833 ILE A C 1
ATOM 12132 O O . ILE A 1 672 ? 95.338 92.697 124.838 1.00 17.47 833 ILE A O 1
ATOM 12148 N N A ILE A 1 673 ? 95.894 94.695 125.727 0.70 17.12 834 ILE A N 1
ATOM 12149 N N B ILE A 1 673 ? 95.948 94.669 125.753 0.30 18.39 834 ILE A N 1
ATOM 12150 C CA A ILE A 1 673 ? 95.187 94.419 126.976 0.70 18.80 834 ILE A CA 1
ATOM 12151 C CA B ILE A 1 673 ? 95.376 94.336 127.056 0.30 20.16 834 ILE A CA 1
ATOM 12152 C C A ILE A 1 673 ? 93.704 94.166 126.756 0.70 18.75 834 ILE A C 1
ATOM 12153 C C B ILE A 1 673 ? 93.886 94.049 126.952 0.30 20.88 834 ILE A C 1
ATOM 12154 O O A ILE A 1 673 ? 93.049 93.541 127.596 0.70 19.07 834 ILE A O 1
ATOM 12155 O O B ILE A 1 673 ? 93.330 93.316 127.778 0.30 21.11 834 ILE A O 1
ATOM 12186 N N A ASN A 1 674 ? 93.147 94.637 125.642 0.70 18.47 835 ASN A N 1
ATOM 12187 N N B ASN A 1 674 ? 93.217 94.600 125.941 0.30 21.31 835 ASN A N 1
ATOM 12188 C CA A ASN A 1 674 ? 91.741 94.375 125.380 0.70 19.07 835 ASN A CA 1
ATOM 12189 C CA B ASN A 1 674 ? 91.785 94.396 125.779 0.30 21.70 835 ASN A CA 1
ATOM 12190 C C A ASN A 1 674 ? 91.462 92.884 125.199 0.70 18.82 835 ASN A C 1
ATOM 12191 C C B ASN A 1 674 ? 91.441 93.057 125.138 0.30 21.36 835 ASN A C 1
ATOM 12192 O O A ASN A 1 674 ? 90.309 92.457 125.330 0.70 18.94 835 ASN A O 1
ATOM 12193 O O B ASN A 1 674 ? 90.312 92.872 124.667 0.30 21.44 835 ASN A O 1
ATOM 12214 N N A PHE A 1 675 ? 92.496 92.077 124.966 0.70 18.19 836 PHE A N 1
ATOM 12215 N N B PHE A 1 675 ? 92.395 92.124 125.117 0.30 20.76 836 PHE A N 1
ATOM 12216 C CA A PHE A 1 675 ? 92.336 90.672 124.618 0.70 18.27 836 PHE A CA 1
ATOM 12217 C CA B PHE A 1 675 ? 92.141 90.750 124.721 0.30 20.32 836 PHE A CA 1
ATOM 12218 C C A PHE A 1 675 ? 92.885 89.727 125.673 0.70 19.38 836 PHE A C 1
ATOM 12219 C C B PHE A 1 675 ? 92.597 89.756 125.779 0.30 20.14 836 PHE A C 1
ATOM 12220 O O A PHE A 1 675 ? 93.015 88.523 125.404 0.70 20.00 836 PHE A O 1
ATOM 12221 O O B PHE A 1 675 ? 92.372 88.552 125.612 0.30 20.38 836 PHE A O 1
ATOM 12254 N N . VAL A 1 676 ? 93.210 90.229 126.863 1.00 19.85 837 VAL A N 1
ATOM 12255 C CA . VAL A 1 676 ? 93.751 89.390 127.930 1.00 21.27 837 VAL A CA 1
ATOM 12256 C C . VAL A 1 676 ? 93.105 89.803 129.245 1.00 22.41 837 VAL A C 1
ATOM 12257 O O . VAL A 1 676 ? 93.069 90.990 129.574 1.00 23.91 837 VAL A O 1
ATOM 12271 N N . SER A 1 677 ? 92.588 88.835 129.995 1.00 22.43 838 SER A N 1
ATOM 12272 C CA A SER A 1 677 ? 92.115 89.125 131.340 0.75 23.04 838 SER A CA 1
ATOM 12273 C CA B SER A 1 677 ? 92.107 89.105 131.341 0.25 22.25 838 SER A CA 1
ATOM 12274 C C . SER A 1 677 ? 93.206 88.791 132.351 1.00 21.17 838 SER A C 1
ATOM 12275 O O . SER A 1 677 ? 94.039 87.901 132.141 1.00 20.72 838 SER A O 1
ATOM 12290 N N . ASN A 1 678 ? 93.214 89.549 133.437 1.00 18.52 839 ASN A N 1
ATOM 12291 C CA A ASN A 1 678 ? 94.196 89.367 134.507 0.55 17.43 839 ASN A CA 1
ATOM 12292 C CA B ASN A 1 678 ? 94.194 89.407 134.510 0.45 17.70 839 ASN A CA 1
ATOM 12293 C C . ASN A 1 678 ? 95.619 89.440 133.961 1.00 17.24 839 ASN A C 1
ATOM 12294 O O . ASN A 1 678 ? 96.477 88.614 134.289 1.00 17.90 839 ASN A O 1
ATOM 12315 N N . LEU A 1 679 ? 95.875 90.448 133.127 1.00 17.10 840 LEU A N 1
ATOM 12316 C CA . LEU A 1 679 ? 97.134 90.515 132.399 1.00 18.45 840 LEU A CA 1
ATOM 12317 C C . LEU A 1 679 ? 98.311 90.747 133.339 1.00 17.41 840 LEU A C 1
ATOM 12318 O O . LEU A 1 679 ? 98.352 91.741 134.079 1.00 18.85 840 LEU A O 1
ATOM 12334 N N . ASP A 1 680 ? 99.279 89.834 133.272 1.00 16.89 841 ASP A N 1
ATOM 12335 C CA . ASP A 1 680 ? 100.560 89.954 133.954 1.00 16.80 841 ASP A CA 1
ATOM 12336 C C . ASP A 1 680 ? 101.507 90.727 133.039 1.00 16.86 841 ASP A C 1
ATOM 12337 O O . ASP A 1 680 ? 101.858 90.259 131.951 1.00 15.91 841 ASP A O 1
ATOM 12346 N N . THR A 1 681 ? 101.884 91.933 133.463 1.00 16.84 842 THR A N 1
ATOM 12347 C CA . THR A 1 681 ? 102.642 92.823 132.590 1.00 16.43 842 THR A CA 1
ATOM 12348 C C . THR A 1 681 ? 104.067 92.339 132.366 1.00 16.82 842 THR A C 1
ATOM 12349 O O . THR A 1 681 ? 104.662 92.642 131.323 1.00 15.74 842 THR A O 1
ATOM 12360 N N . ASP A 1 682 ? 104.637 91.589 133.315 1.00 17.72 843 ASP A N 1
ATOM 12361 C CA . ASP A 1 682 ? 105.971 91.048 133.093 1.00 18.88 843 ASP A CA 1
ATOM 12362 C C . ASP A 1 682 ? 105.923 89.935 132.060 1.00 18.13 843 ASP A C 1
ATOM 12363 O O . ASP A 1 682 ? 106.826 89.817 131.220 1.00 18.84 843 ASP A O 1
ATOM 12372 N N . VAL A 1 683 ? 104.877 89.105 132.118 1.00 17.44 844 VAL A N 1
ATOM 12373 C CA . VAL A 1 683 ? 104.698 88.058 131.115 1.00 16.52 844 VAL A CA 1
ATOM 12374 C C . VAL A 1 683 ? 104.519 88.684 129.738 1.00 16.29 844 VAL A C 1
ATOM 12375 O O . VAL A 1 683 ? 105.087 88.215 128.746 1.00 16.27 844 VAL A O 1
ATOM 12388 N N . LEU A 1 684 ? 103.760 89.783 129.661 1.00 15.30 845 LEU A N 1
ATOM 12389 C CA . LEU A 1 684 ? 103.590 90.459 128.380 1.00 15.01 845 LEU A CA 1
ATOM 12390 C C . LEU A 1 684 ? 104.911 91.032 127.883 1.00 14.95 845 LEU A C 1
ATOM 12391 O O . LEU A 1 684 ? 105.209 90.958 126.686 1.00 14.74 845 LEU A O 1
ATOM 12407 N N . ALA A 1 685 ? 105.718 91.608 128.779 1.00 16.31 846 ALA A N 1
ATOM 12408 C CA . ALA A 1 685 ? 106.999 92.149 128.344 1.00 15.52 846 ALA A CA 1
ATOM 12409 C C . ALA A 1 685 ? 107.891 91.045 127.795 1.00 15.75 846 ALA A C 1
ATOM 12410 O O . ALA A 1 685 ? 108.534 91.217 126.752 1.00 15.76 846 ALA A O 1
ATOM 12417 N N . ASP A 1 686 ? 107.919 89.893 128.472 1.00 16.44 847 ASP A N 1
ATOM 12418 C CA . ASP A 1 686 ? 108.690 88.757 127.979 1.00 17.72 847 ASP A CA 1
ATOM 12419 C C . ASP A 1 686 ? 108.196 88.317 126.609 1.00 16.74 847 ASP A C 1
ATOM 12420 O O . ASP A 1 686 ? 108.995 87.957 125.736 1.00 16.43 847 ASP A O 1
ATOM 12429 N N . THR A 1 687 ? 106.874 88.301 126.429 1.00 15.65 848 THR A N 1
ATOM 12430 C CA . THR A 1 687 ? 106.263 87.906 125.162 1.00 15.47 848 THR A CA 1
ATOM 12431 C C . THR A 1 687 ? 106.699 88.823 124.033 1.00 15.55 848 THR A C 1
ATOM 12432 O O . THR A 1 687 ? 107.144 88.368 122.973 1.00 15.14 848 THR A O 1
ATOM 12443 N N . LYS A 1 688 ? 106.563 90.131 124.244 1.00 15.04 849 LYS A N 1
ATOM 12444 C CA A LYS A 1 688 ? 106.929 91.062 123.189 0.64 15.70 849 LYS A CA 1
ATOM 12445 C CA B LYS A 1 688 ? 106.942 91.104 123.221 0.36 15.40 849 LYS A CA 1
ATOM 12446 C C . LYS A 1 688 ? 108.418 90.992 122.888 1.00 15.90 849 LYS A C 1
ATOM 12447 O O . LYS A 1 688 ? 108.812 91.054 121.722 1.00 16.08 849 LYS A O 1
ATOM 12484 N N . GLU A 1 689 ? 109.258 90.849 123.915 1.00 16.82 850 GLU A N 1
ATOM 12485 C CA . GLU A 1 689 ? 110.693 90.766 123.669 1.00 17.56 850 GLU A CA 1
ATOM 12486 C C . GLU A 1 689 ? 111.035 89.535 122.842 1.00 15.95 850 GLU A C 1
ATOM 12487 O O . GLU A 1 689 ? 111.861 89.606 121.930 1.00 16.38 850 GLU A O 1
ATOM 12499 N N . TYR A 1 690 ? 110.405 88.402 123.146 1.00 14.63 851 TYR A N 1
ATOM 12500 C CA . TYR A 1 690 ? 110.635 87.183 122.370 1.00 14.09 851 TYR A CA 1
ATOM 12501 C C . TYR A 1 690 ? 110.260 87.383 120.906 1.00 14.62 851 TYR A C 1
ATOM 12502 O O . TYR A 1 690 ? 111.005 86.996 120.000 1.00 15.05 851 TYR A O 1
ATOM 12520 N N . ILE A 1 691 ? 109.074 87.928 120.659 1.00 14.86 852 ILE A N 1
ATOM 12521 C CA . ILE A 1 691 ? 108.609 88.101 119.285 1.00 15.00 852 ILE A CA 1
ATOM 12522 C C . ILE A 1 691 ? 109.522 89.058 118.521 1.00 15.25 852 ILE A C 1
ATOM 12523 O O . ILE A 1 691 ? 109.920 88.786 117.380 1.00 15.45 852 ILE A O 1
ATOM 12539 N N . TYR A 1 692 ? 109.868 90.193 119.138 1.00 14.73 853 TYR A N 1
ATOM 12540 C CA . TYR A 1 692 ? 110.742 91.147 118.466 1.00 16.11 853 TYR A CA 1
ATOM 12541 C C . TYR A 1 692 ? 112.087 90.521 118.138 1.00 16.46 853 TYR A C 1
ATOM 12542 O O . TYR A 1 692 ? 112.672 90.799 117.087 1.00 17.23 853 TYR A O 1
ATOM 12560 N N . LYS A 1 693 ? 112.602 89.678 119.030 1.00 17.87 854 LYS A N 1
ATOM 12561 C CA A LYS A 1 693 ? 113.912 89.076 118.799 0.77 18.47 854 LYS A CA 1
ATOM 12562 C CA B LYS A 1 693 ? 113.911 89.086 118.788 0.23 18.11 854 LYS A CA 1
ATOM 12563 C C . LYS A 1 693 ? 113.831 87.998 117.726 1.00 18.14 854 LYS A C 1
ATOM 12564 O O . LYS A 1 693 ? 114.756 87.843 116.921 1.00 19.52 854 LYS A O 1
ATOM 12601 N N . GLN A 1 694 ? 112.730 87.248 117.698 1.00 17.06 855 GLN A N 1
ATOM 12602 C CA . GLN A 1 694 ? 112.523 86.275 116.625 1.00 17.16 855 GLN A CA 1
ATOM 12603 C C . GLN A 1 694 ? 112.571 86.966 115.271 1.00 17.36 855 GLN A C 1
ATOM 12604 O O . GLN A 1 694 ? 113.237 86.510 114.334 1.00 17.79 855 GLN A O 1
ATOM 12618 N N . ILE A 1 695 ? 111.872 88.088 115.152 1.00 16.40 856 ILE A N 1
ATOM 12619 C CA . ILE A 1 695 ? 111.828 88.745 113.858 1.00 16.11 856 ILE A CA 1
ATOM 12620 C C . ILE A 1 695 ? 113.172 89.378 113.547 1.00 16.02 856 ILE A C 1
ATOM 12621 O O . ILE A 1 695 ? 113.667 89.284 112.421 1.00 17.16 856 ILE A O 1
ATOM 12637 N N . GLY A 1 696 ? 113.784 90.027 114.540 1.00 16.47 857 GLY A N 1
ATOM 12638 C CA . GLY A 1 696 ? 115.061 90.677 114.316 1.00 17.05 857 GLY A CA 1
ATOM 12639 C C . GLY A 1 696 ? 116.164 89.706 113.966 1.00 17.99 857 GLY A C 1
ATOM 12640 O O . GLY A 1 696 ? 117.040 90.015 113.162 1.00 18.11 857 GLY A O 1
ATOM 12644 N N . ASP A 1 697 ? 116.145 88.522 114.575 1.00 18.62 858 ASP A N 1
ATOM 12645 C CA . ASP A 1 697 ? 117.152 87.527 114.228 1.00 20.00 858 ASP A CA 1
ATOM 12646 C C . ASP A 1 697 ? 117.129 87.227 112.738 1.00 20.28 858 ASP A C 1
ATOM 12647 O O . ASP A 1 697 ? 118.178 86.932 112.145 1.00 21.69 858 ASP A O 1
ATOM 12656 N N . LYS A 1 698 ? 115.952 87.313 112.114 1.00 19.58 859 LYS A N 1
ATOM 12657 C CA . LYS A 1 698 ? 115.825 87.124 110.678 1.00 20.21 859 LYS A CA 1
ATOM 12658 C C . LYS A 1 698 ? 116.065 88.400 109.881 1.00 18.22 859 LYS A C 1
ATOM 12659 O O . LYS A 1 698 ? 116.665 88.331 108.807 1.00 19.25 859 LYS A O 1
ATOM 12678 N N . LEU A 1 699 ? 115.607 89.561 110.366 1.00 16.95 860 LEU A N 1
ATOM 12679 C CA . LEU A 1 699 ? 115.491 90.758 109.537 1.00 16.06 860 LEU A CA 1
ATOM 12680 C C . LEU A 1 699 ? 116.457 91.887 109.881 1.00 16.52 860 LEU A C 1
ATOM 12681 O O . LEU A 1 699 ? 116.452 92.900 109.174 1.00 16.18 860 LEU A O 1
ATOM 12697 N N . ASN A 1 700 ? 117.301 91.757 110.906 1.00 16.41 861 ASN A N 1
ATOM 12698 C CA . ASN A 1 700 ? 118.130 92.899 111.295 1.00 16.82 861 ASN A CA 1
ATOM 12699 C C . ASN A 1 700 ? 119.020 93.389 110.155 1.00 16.44 861 ASN A C 1
ATOM 12700 O O . ASN A 1 700 ? 119.246 94.603 110.016 1.00 16.71 861 ASN A O 1
ATOM 12711 N N . ASP A 1 701 ? 119.554 92.478 109.336 1.00 16.97 862 ASP A N 1
ATOM 12712 C CA . ASP A 1 701 ? 120.397 92.940 108.238 1.00 17.57 862 ASP A CA 1
ATOM 12713 C C . ASP A 1 701 ? 119.582 93.751 107.241 1.00 17.93 862 ASP A C 1
ATOM 12714 O O . ASP A 1 701 ? 120.079 94.732 106.673 1.00 18.13 862 ASP A O 1
ATOM 12723 N N . VAL A 1 702 ? 118.335 93.342 107.011 1.00 17.32 863 VAL A N 1
ATOM 12724 C CA . VAL A 1 702 ? 117.425 94.101 106.157 1.00 18.44 863 VAL A CA 1
ATOM 12725 C C . VAL A 1 702 ? 117.158 95.467 106.771 1.00 16.98 863 VAL A C 1
ATOM 12726 O O . VAL A 1 702 ? 117.199 96.502 106.091 1.00 17.58 863 VAL A O 1
ATOM 12739 N N . TYR A 1 703 ? 116.881 95.485 108.074 1.00 16.41 864 TYR A N 1
ATOM 12740 C CA . TYR A 1 703 ? 116.614 96.745 108.759 1.00 17.06 864 TYR A CA 1
ATOM 12741 C C . TYR A 1 703 ? 117.793 97.695 108.624 1.00 18.00 864 TYR A C 1
ATOM 12742 O O . TYR A 1 703 ? 117.613 98.890 108.358 1.00 17.50 864 TYR A O 1
ATOM 12760 N N . TYR A 1 704 ? 119.007 97.184 108.816 1.00 17.29 865 TYR A N 1
ATOM 12761 C CA . TYR A 1 704 ? 120.185 98.033 108.746 1.00 18.03 865 TYR A CA 1
ATOM 12762 C C . TYR A 1 704 ? 120.370 98.591 107.338 1.00 17.83 865 TYR A C 1
ATOM 12763 O O . TYR A 1 704 ? 120.635 99.786 107.158 1.00 17.44 865 TYR A O 1
ATOM 12781 N N . LYS A 1 705 ? 120.244 97.733 106.324 1.00 18.45 866 LYS A N 1
ATOM 12782 C CA . LYS A 1 705 ? 120.410 98.180 104.946 1.00 20.92 866 LYS A CA 1
ATOM 12783 C C . LYS A 1 705 ? 119.409 99.280 104.607 1.00 20.12 866 LYS A C 1
ATOM 12784 O O . LYS A 1 705 ? 119.759 100.271 103.954 1.00 18.99 866 LYS A O 1
ATOM 12803 N N . MET A 1 706 ? 118.164 99.123 105.061 1.00 20.04 867 MET A N 1
ATOM 12804 C CA A MET A 1 706 ? 117.155 100.150 104.832 0.54 20.57 867 MET A CA 1
ATOM 12805 C CA B MET A 1 706 ? 117.148 100.144 104.835 0.46 21.00 867 MET A CA 1
ATOM 12806 C C . MET A 1 706 ? 117.463 101.416 105.612 1.00 20.12 867 MET A C 1
ATOM 12807 O O . MET A 1 706 ? 117.272 102.525 105.102 1.00 20.21 867 MET A O 1
ATOM 12834 N N . PHE A 1 707 ? 117.896 101.279 106.866 1.00 19.30 868 PHE A N 1
ATOM 12835 C CA . PHE A 1 707 ? 118.238 102.469 107.636 1.00 19.56 868 PHE A CA 1
ATOM 12836 C C . PHE A 1 707 ? 119.285 103.292 106.898 1.00 19.74 868 PHE A C 1
ATOM 12837 O O . PHE A 1 707 ? 119.164 104.517 106.787 1.00 20.61 868 PHE A O 1
ATOM 12854 N N . LYS A 1 708 ? 120.297 102.634 106.333 1.00 20.14 869 LYS A N 1
ATOM 12855 C CA . LYS A 1 708 ? 121.321 103.367 105.597 1.00 20.32 869 LYS A CA 1
ATOM 12856 C C . LYS A 1 708 ? 120.792 103.899 104.269 1.00 19.93 869 LYS A C 1
ATOM 12857 O O . LYS A 1 708 ? 121.084 105.044 103.899 1.00 20.23 869 LYS A O 1
ATOM 12876 N N . SER A 1 709 ? 120.000 103.105 103.541 1.00 19.80 870 SER A N 1
ATOM 12877 C CA . SER A 1 709 ? 119.601 103.529 102.199 1.00 20.34 870 SER A CA 1
ATOM 12878 C C . SER A 1 709 ? 118.578 104.656 102.232 1.00 19.71 870 SER A C 1
ATOM 12879 O O . SER A 1 709 ? 118.481 105.424 101.271 1.00 20.38 870 SER A O 1
ATOM 12887 N N . LEU A 1 710 ? 117.793 104.758 103.303 1.00 18.50 871 LEU A N 1
ATOM 12888 C CA . LEU A 1 710 ? 116.802 105.821 103.440 1.00 17.89 871 LEU A CA 1
ATOM 12889 C C . LEU A 1 710 ? 117.401 107.172 103.811 1.00 17.82 871 LEU A C 1
ATOM 12890 O O . LEU A 1 710 ? 116.691 108.183 103.705 1.00 17.77 871 LEU A O 1
ATOM 12906 N N . GLU A 1 711 ? 118.670 107.210 104.237 1.00 18.53 872 GLU A N 1
ATOM 12907 C CA A GLU A 1 711 ? 119.231 108.428 104.819 0.47 19.64 872 GLU A CA 1
ATOM 12908 C CA B GLU A 1 711 ? 119.230 108.426 104.822 0.53 19.85 872 GLU A CA 1
ATOM 12909 C C . GLU A 1 711 ? 119.125 109.602 103.859 1.00 19.22 872 GLU A C 1
ATOM 12910 O O . GLU A 1 711 ? 118.698 110.696 104.245 1.00 19.67 872 GLU A O 1
ATOM 12933 N N . ALA A 1 712 ? 119.516 109.405 102.599 1.00 19.29 873 ALA A N 1
ATOM 12934 C CA . ALA A 1 712 ? 119.651 110.560 101.705 1.00 19.76 873 ALA A CA 1
ATOM 12935 C C . ALA A 1 712 ? 118.328 111.298 101.538 1.00 19.50 873 ALA A C 1
ATOM 12936 O O . ALA A 1 712 ? 118.263 112.534 101.656 1.00 20.14 873 ALA A O 1
ATOM 12943 N N . LYS A 1 713 ? 117.261 110.560 101.258 1.00 19.27 874 LYS A N 1
ATOM 12944 C CA . LYS A 1 713 ? 115.970 111.203 101.049 1.00 19.69 874 LYS A CA 1
ATOM 12945 C C . LYS A 1 713 ? 115.326 111.616 102.366 1.00 18.49 874 LYS A C 1
ATOM 12946 O O . LYS A 1 713 ? 114.665 112.659 102.432 1.00 18.46 874 LYS A O 1
ATOM 12965 N N . ALA A 1 714 ? 115.479 110.804 103.419 1.00 17.51 875 ALA A N 1
ATOM 12966 C CA . ALA A 1 714 ? 114.825 111.114 104.689 1.00 17.08 875 ALA A CA 1
ATOM 12967 C C . ALA A 1 714 ? 115.361 112.404 105.290 1.00 17.00 875 ALA A C 1
ATOM 12968 O O . ALA A 1 714 ? 114.596 113.202 105.849 1.00 16.86 875 ALA A O 1
ATOM 12975 N N . ASP A 1 715 ? 116.667 112.631 105.178 1.00 17.33 876 ASP A N 1
ATOM 12976 C CA . ASP A 1 715 ? 117.322 113.731 105.870 1.00 18.04 876 ASP A CA 1
ATOM 12977 C C . ASP A 1 715 ? 117.702 114.874 104.930 1.00 18.09 876 ASP A C 1
ATOM 12978 O O . ASP A 1 715 ? 118.355 115.836 105.355 1.00 18.25 876 ASP A O 1
ATOM 12987 N N . ASP A 1 716 ? 117.262 114.816 103.680 1.00 17.89 877 ASP A N 1
ATOM 12988 C CA . ASP A 1 716 ? 117.454 115.920 102.753 1.00 17.70 877 ASP A CA 1
ATOM 12989 C C . ASP A 1 716 ? 116.909 117.218 103.340 1.00 17.50 877 ASP A C 1
ATOM 12990 O O . ASP A 1 716 ? 115.885 117.231 104.020 1.00 18.18 877 ASP A O 1
ATOM 12999 N N . LEU A 1 717 ? 117.595 118.323 103.063 1.00 17.11 878 LEU A N 1
ATOM 13000 C CA . LEU A 1 717 ? 117.291 119.582 103.722 1.00 16.88 878 LEU A CA 1
ATOM 13001 C C . LEU A 1 717 ? 116.428 120.511 102.877 1.00 16.30 878 LEU A C 1
ATOM 13002 O O . LEU A 1 717 ? 116.308 121.700 103.210 1.00 16.00 878 LEU A O 1
ATOM 13018 N N . THR A 1 718 ? 115.816 120.015 101.804 1.00 17.01 879 THR A N 1
ATOM 13019 C CA . THR A 1 718 ? 114.833 120.827 101.098 1.00 18.08 879 THR A CA 1
ATOM 13020 C C . THR A 1 718 ? 113.778 121.302 102.091 1.00 17.51 879 THR A C 1
ATOM 13021 O O . THR A 1 718 ? 113.322 120.543 102.948 1.00 18.63 879 THR A O 1
ATOM 13032 N N . TYR A 1 719 ? 113.435 122.586 102.013 1.00 17.61 880 TYR A N 1
ATOM 13033 C CA . TYR A 1 719 ? 112.408 123.211 102.841 1.00 18.58 880 TYR A CA 1
ATOM 13034 C C . TYR A 1 719 ? 112.807 123.409 104.299 1.00 16.95 880 TYR A C 1
ATOM 13035 O O . TYR A 1 719 ? 111.951 123.769 105.101 1.00 16.47 880 TYR A O 1
ATOM 13053 N N . PHE A 1 720 ? 114.071 123.199 104.669 1.00 16.15 881 PHE A N 1
ATOM 13054 C CA . PHE A 1 720 ? 114.446 123.328 106.078 1.00 15.65 881 PHE A CA 1
ATOM 13055 C C . PHE A 1 720 ? 114.282 124.760 106.586 1.00 15.64 881 PHE A C 1
ATOM 13056 O O . PHE A 1 720 ? 114.132 124.954 107.797 1.00 17.48 881 PHE A O 1
ATOM 13073 N N . ASN A 1 721 ? 114.265 125.756 105.690 1.00 14.93 882 ASN A N 1
ATOM 13074 C CA . ASN A 1 721 ? 114.067 127.156 106.051 1.00 15.37 882 ASN A CA 1
ATOM 13075 C C . ASN A 1 721 ? 112.664 127.635 105.730 1.00 16.20 882 ASN A C 1
ATOM 13076 O O . ASN A 1 721 ? 112.402 128.835 105.808 1.00 18.21 882 ASN A O 1
ATOM 13087 N N . ASP A 1 722 ? 111.762 126.737 105.345 1.00 15.94 883 ASP A N 1
ATOM 13088 C CA . ASP A 1 722 ? 110.444 127.102 104.837 1.00 15.17 883 ASP A CA 1
ATOM 13089 C C . ASP A 1 722 ? 109.396 126.547 105.788 1.00 16.18 883 ASP A C 1
ATOM 13090 O O . ASP A 1 722 ? 109.138 125.343 105.803 1.00 17.51 883 ASP A O 1
ATOM 13099 N N . GLU A 1 723 ? 108.794 127.419 106.581 1.00 16.28 884 GLU A N 1
ATOM 13100 C CA . GLU A 1 723 ? 107.755 127.031 107.521 1.00 17.27 884 GLU A CA 1
ATOM 13101 C C . GLU A 1 723 ? 106.366 127.070 106.909 1.00 17.47 884 GLU A C 1
ATOM 13102 O O . GLU A 1 723 ? 105.370 127.009 107.643 1.00 18.97 884 GLU A O 1
ATOM 13114 N N . SER A 1 724 ? 106.265 127.180 105.590 1.00 17.72 885 SER A N 1
ATOM 13115 C CA . SER A 1 724 ? 104.977 127.114 104.926 1.00 18.74 885 SER A CA 1
ATOM 13116 C C . SER A 1 724 ? 104.765 125.813 104.180 1.00 19.26 885 SER A C 1
ATOM 13117 O O . SER A 1 724 ? 103.691 125.617 103.601 1.00 20.55 885 SER A O 1
ATOM 13125 N N . HIS A 1 725 ? 105.758 124.929 104.159 1.00 18.46 886 HIS A N 1
ATOM 13126 C CA . HIS A 1 725 ? 105.634 123.678 103.430 1.00 19.82 886 HIS A CA 1
ATOM 13127 C C . HIS A 1 725 ? 106.238 122.553 104.247 1.00 17.83 886 HIS A C 1
ATOM 13128 O O . HIS A 1 725 ? 107.328 122.697 104.807 1.00 18.19 886 HIS A O 1
ATOM 13142 N N . VAL A 1 726 ? 105.518 121.438 104.307 1.00 17.21 887 VAL A N 1
ATOM 13143 C CA . VAL A 1 726 ? 105.957 120.242 105.004 1.00 17.98 887 VAL A CA 1
ATOM 13144 C C . VAL A 1 726 ? 105.796 119.070 104.056 1.00 17.51 887 VAL A C 1
ATOM 13145 O O . VAL A 1 726 ? 104.726 118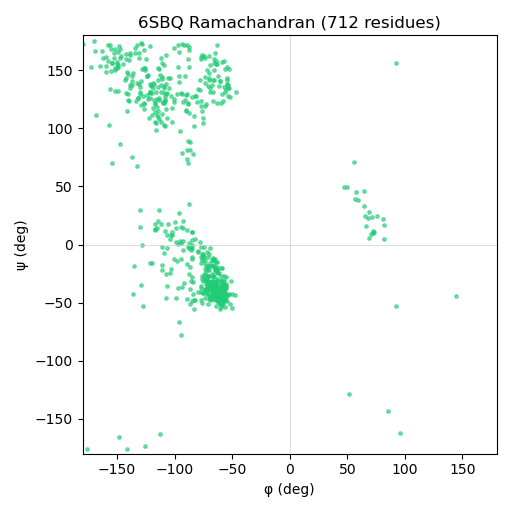.887 103.465 1.00 18.13 887 VAL A O 1
ATOM 13158 N N . ASP A 1 727 ? 106.837 118.268 103.939 1.00 16.73 888 ASP A N 1
ATOM 13159 C CA . ASP A 1 727 ? 106.800 117.049 103.144 1.00 16.55 888 ASP A CA 1
ATOM 13160 C C . ASP A 1 727 ? 106.476 115.904 104.100 1.00 16.16 888 ASP A C 1
ATOM 13161 O O . ASP A 1 727 ? 107.358 115.374 104.784 1.00 15.67 888 ASP A O 1
ATOM 13170 N N . PHE A 1 728 ? 105.199 115.524 104.140 1.00 15.83 889 PHE A N 1
ATOM 13171 C CA . PHE A 1 728 ? 104.771 114.482 105.063 1.00 15.40 889 PHE A CA 1
ATOM 13172 C C . PHE A 1 728 ? 105.295 113.114 104.667 1.00 15.09 889 PHE A C 1
ATOM 13173 O O . PHE A 1 728 ? 105.460 112.252 105.535 1.00 15.72 889 PHE A O 1
ATOM 13190 N N . ASP A 1 729 ? 105.552 112.882 103.378 1.00 16.12 890 ASP A N 1
ATOM 13191 C CA . ASP A 1 729 ? 106.149 111.611 102.973 1.00 17.20 890 ASP A CA 1
ATOM 13192 C C . ASP A 1 729 ? 107.584 111.514 103.457 1.00 16.83 890 ASP A C 1
ATOM 13193 O O . ASP A 1 729 ? 107.997 110.483 104.001 1.00 16.40 890 ASP A O 1
ATOM 13202 N N . GLN A 1 730 ? 108.359 112.589 103.291 1.00 17.22 891 GLN A N 1
ATOM 13203 C CA . GLN A 1 730 ? 109.718 112.596 103.819 1.00 16.64 891 GLN A CA 1
ATOM 13204 C C . GLN A 1 730 ? 109.709 112.377 105.323 1.00 16.64 891 GLN A C 1
ATOM 13205 O O . GLN A 1 730 ? 110.539 111.644 105.868 1.00 17.26 891 GLN A O 1
ATOM 13219 N N . MET A 1 731 ? 108.781 113.026 106.016 1.00 16.39 892 MET A N 1
ATOM 13220 C CA A MET A 1 731 ? 108.691 112.835 107.455 0.63 17.03 892 MET A CA 1
ATOM 13221 C CA B MET A 1 731 ? 108.680 112.836 107.451 0.37 16.39 892 MET A CA 1
ATOM 13222 C C . MET A 1 731 ? 108.476 111.366 107.791 1.00 16.26 892 MET A C 1
ATOM 13223 O O . MET A 1 731 ? 109.056 110.851 108.756 1.00 16.19 892 MET A O 1
ATOM 13250 N N . ASN A 1 732 ? 107.647 110.673 107.007 1.00 16.04 893 ASN A N 1
ATOM 13251 C CA . ASN A 1 732 ? 107.420 109.256 107.266 1.00 15.16 893 ASN A CA 1
ATOM 13252 C C . ASN A 1 732 ? 108.676 108.430 107.014 1.00 14.85 893 ASN A C 1
ATOM 13253 O O . ASN A 1 732 ? 108.840 107.354 107.611 1.00 15.49 893 ASN A O 1
ATOM 13264 N N . MET A 1 733 ? 109.545 108.890 106.109 1.00 14.90 894 MET A N 1
ATOM 13265 C CA . MET A 1 733 ? 110.833 108.237 105.924 1.00 14.80 894 MET A CA 1
ATOM 13266 C C . MET A 1 733 ? 111.697 108.363 107.170 1.00 14.60 894 MET A C 1
ATOM 13267 O O . MET A 1 733 ? 112.375 107.408 107.561 1.00 15.69 894 MET A O 1
ATOM 13281 N N . ARG A 1 734 ? 111.700 109.536 107.805 1.00 14.77 895 ARG A N 1
ATOM 13282 C CA . ARG A 1 734 ? 112.426 109.676 109.060 1.00 15.00 895 ARG A CA 1
ATOM 13283 C C . ARG A 1 734 ? 111.808 108.808 110.149 1.00 15.25 895 ARG A C 1
ATOM 13284 O O . ARG A 1 734 ? 112.533 108.190 110.933 1.00 15.49 895 ARG A O 1
ATOM 13305 N N . THR A 1 735 ? 110.476 108.753 110.218 1.00 15.17 896 THR A N 1
ATOM 13306 C CA . THR A 1 735 ? 109.836 107.872 111.189 1.00 15.71 896 THR A CA 1
ATOM 13307 C C . THR A 1 735 ? 110.298 106.441 110.996 1.00 15.68 896 THR A C 1
ATOM 13308 O O . THR A 1 735 ? 110.641 105.755 111.967 1.00 16.59 896 THR A O 1
ATOM 13319 N N . LEU A 1 736 ? 110.339 105.986 109.746 1.00 15.22 897 LEU A N 1
ATOM 13320 C CA . LEU A 1 736 ? 110.777 104.623 109.491 1.00 15.00 897 LEU A CA 1
ATOM 13321 C C . LEU A 1 736 ? 112.222 104.431 109.927 1.00 15.69 897 LEU A C 1
ATOM 13322 O O . LEU A 1 736 ? 112.548 103.447 110.597 1.00 15.48 897 LEU A O 1
ATOM 13338 N N . ARG A 1 737 ? 113.109 105.364 109.563 1.00 16.17 898 ARG A N 1
ATOM 13339 C CA A ARG A 1 737 ? 114.502 105.238 109.981 0.52 15.68 898 ARG A CA 1
ATOM 13340 C CA B ARG A 1 737 ? 114.501 105.235 109.980 0.48 15.84 898 ARG A CA 1
ATOM 13341 C C . ARG A 1 737 ? 114.615 105.181 111.497 1.00 15.98 898 ARG A C 1
ATOM 13342 O O . ARG A 1 737 ? 115.392 104.386 112.040 1.00 15.40 898 ARG A O 1
ATOM 13383 N N . ASN A 1 738 ? 113.849 106.024 112.197 1.00 15.53 899 ASN A N 1
ATOM 13384 C CA . ASN A 1 738 ? 113.946 106.067 113.650 1.00 15.23 899 ASN A CA 1
ATOM 13385 C C . ASN A 1 738 ? 113.349 104.825 114.292 1.00 15.36 899 ASN A C 1
ATOM 13386 O O . ASN A 1 738 ? 113.837 104.364 115.331 1.00 15.88 899 ASN A O 1
ATOM 13397 N N . THR A 1 739 ? 112.338 104.243 113.661 1.00 15.56 900 THR A N 1
ATOM 13398 C CA . THR A 1 739 ? 111.797 102.983 114.150 1.00 15.64 900 THR A CA 1
ATOM 13399 C C . THR A 1 739 ? 112.814 101.860 113.966 1.00 15.32 900 THR A C 1
ATOM 13400 O O . THR A 1 739 ? 113.075 101.079 114.888 1.00 15.65 900 THR A O 1
ATOM 13411 N N . LEU A 1 740 ? 113.429 101.789 112.791 1.00 15.34 901 LEU A N 1
ATOM 13412 C CA . LEU A 1 740 ? 114.429 100.753 112.540 1.00 14.92 901 LEU A CA 1
ATOM 13413 C C . LEU A 1 740 ? 115.634 100.908 113.456 1.00 15.00 901 LEU A C 1
ATOM 13414 O O . LEU A 1 740 ? 116.188 99.914 113.950 1.00 15.58 901 LEU A O 1
ATOM 13430 N N . LEU A 1 741 ? 116.052 102.146 113.711 1.00 15.45 902 LEU A N 1
ATOM 13431 C CA . LEU A 1 741 ? 117.211 102.350 114.572 1.00 15.52 902 LEU A CA 1
ATOM 13432 C C . LEU A 1 741 ? 116.925 101.857 115.982 1.00 15.67 902 LEU A C 1
ATOM 13433 O O . LEU A 1 741 ? 117.797 101.263 116.628 1.00 15.84 902 LEU A O 1
ATOM 13449 N N . SER A 1 742 ? 115.696 102.052 116.457 1.00 15.45 903 SER A N 1
ATOM 13450 C CA . SER A 1 742 ? 115.324 101.545 117.769 1.00 16.16 903 SER A CA 1
ATOM 13451 C C . SER A 1 742 ? 115.423 100.029 117.798 1.00 16.79 903 SER A C 1
ATOM 13452 O O . SER A 1 742 ? 115.976 99.451 118.739 1.00 16.61 903 SER A O 1
ATOM 13460 N N . LEU A 1 743 ? 114.895 99.368 116.765 1.00 16.63 904 LEU A N 1
ATOM 13461 C CA . LEU A 1 743 ? 114.936 97.911 116.736 1.00 17.46 904 LEU A CA 1
ATOM 13462 C C . LEU A 1 743 ? 116.370 97.408 116.710 1.00 17.01 904 LEU A C 1
ATOM 13463 O O . LEU A 1 743 ? 116.716 96.439 117.399 1.00 16.67 904 LEU A O 1
ATOM 13479 N N . LEU A 1 744 ? 117.219 98.048 115.910 1.00 17.32 905 LEU A N 1
ATOM 13480 C CA . LEU A 1 744 ? 118.612 97.634 115.817 1.00 17.32 905 LEU A CA 1
ATOM 13481 C C . LEU A 1 744 ? 119.366 97.920 117.105 1.00 17.32 905 LEU A C 1
ATOM 13482 O O . LEU A 1 744 ? 120.263 97.159 117.483 1.00 17.67 905 LEU A O 1
ATOM 13498 N N . SER A 1 745 ? 119.022 99.011 117.786 1.00 17.37 906 SER A N 1
ATOM 13499 C CA A SER A 1 745 ? 119.689 99.337 119.041 0.65 17.42 906 SER A CA 1
ATOM 13500 C CA B SER A 1 745 ? 119.687 99.340 119.044 0.35 17.55 906 SER A CA 1
ATOM 13501 C C . SER A 1 745 ? 119.317 98.347 120.139 1.00 18.15 906 SER A C 1
ATOM 13502 O O . SER A 1 745 ? 120.191 97.841 120.853 1.00 18.13 906 SER A O 1
ATOM 13517 N N . LYS A 1 746 ? 118.023 98.055 120.291 1.00 18.49 907 LYS A N 1
ATOM 13518 C CA A LYS A 1 746 ? 117.611 97.057 121.275 0.78 19.90 907 LYS A CA 1
ATOM 13519 C CA B LYS A 1 746 ? 117.619 97.060 121.280 0.22 19.20 907 LYS A CA 1
ATOM 13520 C C . LYS A 1 746 ? 118.278 95.717 120.997 1.00 19.77 907 LYS A C 1
ATOM 13521 O O . LYS A 1 746 ? 118.648 94.991 121.930 1.00 20.47 907 LYS A O 1
ATOM 13558 N N . ALA A 1 747 ? 118.449 95.379 119.718 1.00 19.47 908 ALA A N 1
ATOM 13559 C CA . ALA A 1 747 ? 119.071 94.119 119.333 1.00 19.75 908 ALA A CA 1
ATOM 13560 C C . ALA A 1 747 ? 120.579 94.113 119.528 1.00 20.56 908 ALA A C 1
ATOM 13561 O O . ALA A 1 747 ? 121.197 93.054 119.370 1.00 21.23 908 ALA A O 1
ATOM 13568 N N . GLN A 1 748 ? 121.188 95.254 119.855 1.00 21.42 909 GLN A N 1
ATOM 13569 C CA . GLN A 1 748 ? 122.643 95.341 119.965 1.00 21.66 909 GLN A CA 1
ATOM 13570 C C . GLN A 1 748 ? 123.306 94.917 118.660 1.00 21.54 909 GLN A C 1
ATOM 13571 O O . GLN A 1 748 ? 124.327 94.229 118.645 1.00 22.02 909 GLN A O 1
ATOM 13585 N N . TYR A 1 749 ? 122.701 95.318 117.555 1.00 20.88 910 TYR A N 1
ATOM 13586 C CA . TYR A 1 749 ? 123.265 95.014 116.253 1.00 20.98 910 TYR A CA 1
ATOM 13587 C C . TYR A 1 749 ? 124.717 95.489 116.209 1.00 21.72 910 TYR A C 1
ATOM 13588 O O . TYR A 1 749 ? 125.017 96.582 116.698 1.00 20.94 910 TYR A O 1
ATOM 13606 N N . PRO A 1 750 ? 125.639 94.706 115.656 1.00 23.33 911 PRO A N 1
ATOM 13607 C CA . PRO A 1 750 ? 127.058 95.064 115.751 1.00 24.20 911 PRO A CA 1
ATOM 13608 C C . PRO A 1 750 ? 127.335 96.476 115.256 1.00 24.97 911 PRO A C 1
ATOM 13609 O O . PRO A 1 750 ? 126.914 96.871 114.164 1.00 25.03 911 PRO A O 1
ATOM 13620 N N . ASN A 1 751 ? 128.016 97.247 116.105 1.00 25.13 912 ASN A N 1
ATOM 13621 C CA . ASN A 1 751 ? 128.524 98.585 115.807 1.00 25.98 912 ASN A CA 1
ATOM 13622 C C . ASN A 1 751 ? 127.428 99.613 115.571 1.00 23.53 912 ASN A C 1
ATOM 13623 O O . ASN A 1 751 ? 127.703 100.698 115.056 1.00 22.70 912 ASN A O 1
ATOM 13634 N N . ILE A 1 752 ? 126.188 99.322 115.962 1.00 22.45 913 ILE A N 1
ATOM 13635 C CA . ILE A 1 752 ? 125.113 100.280 115.735 1.00 21.20 913 ILE A CA 1
ATOM 13636 C C . ILE A 1 752 ? 125.328 101.571 116.522 1.00 20.39 913 ILE A C 1
ATOM 13637 O O . ILE A 1 752 ? 124.785 102.623 116.152 1.00 19.67 913 ILE A O 1
ATOM 13653 N N . LEU A 1 753 ? 126.118 101.530 117.597 1.00 21.22 914 LEU A N 1
ATOM 13654 C CA . LEU A 1 753 ? 126.399 102.757 118.332 1.00 21.97 914 LEU A CA 1
ATOM 13655 C C . LEU A 1 753 ? 127.053 103.798 117.438 1.00 21.87 914 LEU A C 1
ATOM 13656 O O . LEU A 1 753 ? 126.840 104.996 117.639 1.00 21.11 914 LEU A O 1
ATOM 13672 N N . ASN A 1 754 ? 127.844 103.370 116.448 1.00 22.85 915 ASN A N 1
ATOM 13673 C CA . ASN A 1 754 ? 128.397 104.330 115.495 1.00 23.80 915 ASN A CA 1
ATOM 13674 C C . ASN A 1 754 ? 127.284 105.087 114.796 1.00 21.97 915 ASN A C 1
ATOM 13675 O O . ASN A 1 754 ? 127.361 106.307 114.633 1.00 21.71 915 ASN A O 1
ATOM 13686 N N . GLU A 1 755 ? 126.243 104.373 114.368 1.00 21.18 916 GLU A N 1
ATOM 13687 C CA A GLU A 1 755 ? 125.121 105.022 113.699 0.50 20.87 916 GLU A CA 1
ATOM 13688 C CA B GLU A 1 755 ? 125.118 105.018 113.700 0.50 20.87 916 GLU A CA 1
ATOM 13689 C C . GLU A 1 755 ? 124.371 105.936 114.657 1.00 20.15 916 GLU A C 1
ATOM 13690 O O . GLU A 1 755 ? 123.925 107.014 114.265 1.00 20.37 916 GLU A O 1
ATOM 13713 N N . ILE A 1 756 ? 124.228 105.519 115.914 1.00 18.99 917 ILE A N 1
ATOM 13714 C CA . ILE A 1 756 ? 123.549 106.334 116.916 1.00 18.31 917 ILE A CA 1
ATOM 13715 C C . ILE A 1 756 ? 124.284 107.656 117.103 1.00 18.58 917 ILE A C 1
ATOM 13716 O O . ILE A 1 756 ? 123.676 108.729 117.109 1.00 18.21 917 ILE A O 1
ATOM 13732 N N . ILE A 1 757 ? 125.608 107.594 117.268 1.00 19.62 918 ILE A N 1
ATOM 13733 C CA A ILE A 1 757 ? 126.389 108.811 117.480 0.41 20.49 918 ILE A CA 1
ATOM 13734 C CA B ILE A 1 757 ? 126.384 108.812 117.483 0.59 20.89 918 ILE A CA 1
ATOM 13735 C C . ILE A 1 757 ? 126.284 109.739 116.276 1.00 20.57 918 ILE A C 1
ATOM 13736 O O . ILE A 1 757 ? 126.126 110.956 116.422 1.00 20.47 918 ILE A O 1
ATOM 13767 N N . GLU A 1 758 ? 126.378 109.193 115.063 1.00 21.09 919 GLU A N 1
ATOM 13768 C CA A GLU A 1 758 ? 126.210 110.037 113.886 0.55 21.53 919 GLU A CA 1
ATOM 13769 C CA B GLU A 1 758 ? 126.210 110.042 113.889 0.45 21.38 919 GLU A CA 1
ATOM 13770 C C . GLU A 1 758 ? 124.802 110.622 113.834 1.00 20.22 919 GLU A C 1
ATOM 13771 O O . GLU A 1 758 ? 124.620 111.802 113.493 1.00 19.57 919 GLU A O 1
ATOM 13794 N N . HIS A 1 759 ? 123.797 109.818 114.193 1.00 19.21 920 HIS A N 1
ATOM 13795 C CA . HIS A 1 759 ? 122.422 110.297 114.190 1.00 18.25 920 HIS A CA 1
ATOM 13796 C C . HIS A 1 759 ? 122.252 111.482 115.130 1.00 17.85 920 HIS A C 1
ATOM 13797 O O . HIS A 1 759 ? 121.437 112.373 114.864 1.00 17.07 920 HIS A O 1
ATOM 13811 N N . SER A 1 760 ? 122.997 111.500 116.238 1.00 18.53 921 SER A N 1
ATOM 13812 C CA . SER A 1 760 ? 122.910 112.592 117.203 1.00 18.05 921 SER A CA 1
ATOM 13813 C C . SER A 1 760 ? 123.397 113.917 116.632 1.00 17.66 921 SER A C 1
ATOM 13814 O O . SER A 1 760 ? 123.121 114.966 117.230 1.00 17.70 921 SER A O 1
ATOM 13822 N N . LYS A 1 761 ? 124.097 113.895 115.495 1.00 17.46 922 LYS A N 1
ATOM 13823 C CA . LYS A 1 761 ? 124.625 115.089 114.857 1.00 19.66 922 LYS A CA 1
ATOM 13824 C C . LYS A 1 761 ? 123.698 115.638 113.780 1.00 19.72 922 LYS A C 1
ATOM 13825 O O . LYS A 1 761 ? 124.024 116.655 113.158 1.00 20.73 922 LYS A O 1
ATOM 13844 N N . SER A 1 762 ? 122.548 115.008 113.567 1.00 19.62 923 SER A N 1
ATOM 13845 C CA . SER A 1 762 ? 121.633 115.418 112.516 1.00 19.69 923 SER A CA 1
ATOM 13846 C C . SER A 1 762 ? 120.993 116.761 112.867 1.00 19.67 923 SER A C 1
ATOM 13847 O O . SER A 1 762 ? 120.737 117.040 114.039 1.00 19.84 923 SER A O 1
ATOM 13855 N N . PRO A 1 763 ? 120.691 117.597 111.866 1.00 20.27 924 PRO A N 1
ATOM 13856 C CA . PRO A 1 763 ? 119.976 118.853 112.156 1.00 20.21 924 PRO A CA 1
ATOM 13857 C C . PRO A 1 763 ? 118.533 118.661 112.585 1.00 18.85 924 PRO A C 1
ATOM 13858 O O . PRO A 1 763 ? 117.929 119.610 113.112 1.00 19.39 924 PRO A O 1
ATOM 13869 N N . TYR A 1 764 ? 117.945 117.493 112.356 1.00 18.07 925 TYR A N 1
ATOM 13870 C CA . TYR A 1 764 ? 116.523 117.315 112.609 1.00 17.81 925 TYR A CA 1
ATOM 13871 C C . TYR A 1 764 ? 116.309 116.875 114.045 1.00 17.52 925 TYR A C 1
ATOM 13872 O O . TYR A 1 764 ? 116.819 115.811 114.435 1.00 16.67 925 TYR A O 1
ATOM 13890 N N . PRO A 1 765 ? 115.543 117.619 114.846 1.00 16.62 926 PRO A N 1
ATOM 13891 C CA . PRO A 1 765 ? 115.285 117.170 116.221 1.00 16.52 926 PRO A CA 1
ATOM 13892 C C . PRO A 1 765 ? 114.678 115.786 116.321 1.00 16.24 926 PRO A C 1
ATOM 13893 O O . PRO A 1 765 ? 114.987 115.067 117.275 1.00 15.88 926 PRO A O 1
ATOM 13904 N N . SER A 1 766 ? 113.822 115.377 115.383 1.00 15.96 927 SER A N 1
ATOM 13905 C CA . SER A 1 766 ? 113.303 114.012 115.451 1.00 15.71 927 SER A CA 1
ATOM 13906 C C . SER A 1 766 ? 114.447 113.017 115.497 1.00 15.97 927 SER A C 1
ATOM 13907 O O . SER A 1 766 ? 114.382 112.017 116.219 1.00 16.21 927 SER A O 1
ATOM 13915 N N . ASN A 1 767 ? 115.521 113.291 114.754 1.00 15.71 928 ASN A N 1
ATOM 13916 C CA . ASN A 1 767 ? 116.657 112.375 114.714 1.00 15.75 928 ASN A CA 1
ATOM 13917 C C . ASN A 1 767 ? 117.500 112.473 115.978 1.00 16.14 928 ASN A C 1
ATOM 13918 O O . ASN A 1 767 ? 117.812 111.448 116.602 1.00 17.00 928 ASN A O 1
ATOM 13929 N N . TRP A 1 768 ? 117.894 113.692 116.377 1.00 16.24 929 TRP A N 1
ATOM 13930 C CA . TRP A 1 768 ? 118.796 113.764 117.516 1.00 16.95 929 TRP A CA 1
ATOM 13931 C C . TRP A 1 768 ? 118.103 113.406 118.821 1.00 16.49 929 TRP A C 1
ATOM 13932 O O . TRP A 1 768 ? 118.750 112.844 119.705 1.00 16.98 929 TRP A O 1
ATOM 13953 N N . LEU A 1 769 ? 116.788 113.632 118.940 1.00 16.43 930 LEU A N 1
ATOM 13954 C CA . LEU A 1 769 ? 116.099 113.094 120.111 1.00 16.48 930 LEU A CA 1
ATOM 13955 C C . LEU A 1 769 ? 115.957 111.574 120.034 1.00 17.27 930 LEU A C 1
ATOM 13956 O O . LEU A 1 769 ? 116.072 110.902 121.061 1.00 18.18 930 LEU A O 1
ATOM 13972 N N . THR A 1 770 ? 115.759 111.003 118.838 1.00 16.89 931 THR A N 1
ATOM 13973 C CA . THR A 1 770 ? 115.783 109.546 118.730 1.00 16.99 931 THR A CA 1
ATOM 13974 C C . THR A 1 770 ? 117.130 108.993 119.181 1.00 16.92 931 THR A C 1
ATOM 13975 O O . THR A 1 770 ? 117.197 107.937 119.820 1.00 16.92 931 THR A O 1
ATOM 13986 N N . SER A 1 771 ? 118.218 109.692 118.855 1.00 16.60 932 SER A N 1
ATOM 13987 C CA . SER A 1 771 ? 119.530 109.200 119.257 1.00 16.86 932 SER A CA 1
ATOM 13988 C C . SER A 1 771 ? 119.611 109.036 120.769 1.00 17.20 932 SER A C 1
ATOM 13989 O O . SER A 1 771 ? 120.211 108.077 121.260 1.00 16.73 932 SER A O 1
ATOM 13997 N N . LEU A 1 772 ? 118.981 109.939 121.527 1.00 16.44 933 LEU A N 1
ATOM 13998 C CA . LEU A 1 772 ? 118.940 109.776 122.976 1.00 17.35 933 LEU A CA 1
ATOM 13999 C C . LEU A 1 772 ? 118.164 108.520 123.352 1.00 17.31 933 LEU A C 1
ATOM 14000 O O . LEU A 1 772 ? 118.660 107.676 124.109 1.00 16.56 933 LEU A O 1
ATOM 14016 N N . SER A 1 773 ? 116.934 108.389 122.845 1.00 17.60 934 SER A N 1
ATOM 14017 C CA . SER A 1 773 ? 116.100 107.228 123.157 1.00 18.30 934 SER A CA 1
ATOM 14018 C C . SER A 1 773 ? 116.863 105.933 122.930 1.00 17.39 934 SER A C 1
ATOM 14019 O O . SER A 1 773 ? 116.917 105.051 123.800 1.00 17.03 934 SER A O 1
ATOM 14027 N N . VAL A 1 774 ? 117.403 105.767 121.725 1.00 17.00 935 VAL A N 1
ATOM 14028 C CA . VAL A 1 774 ? 117.976 104.478 121.373 1.00 17.17 935 VAL A CA 1
ATOM 14029 C C . VAL A 1 774 ? 119.300 104.239 122.074 1.00 17.90 935 VAL A C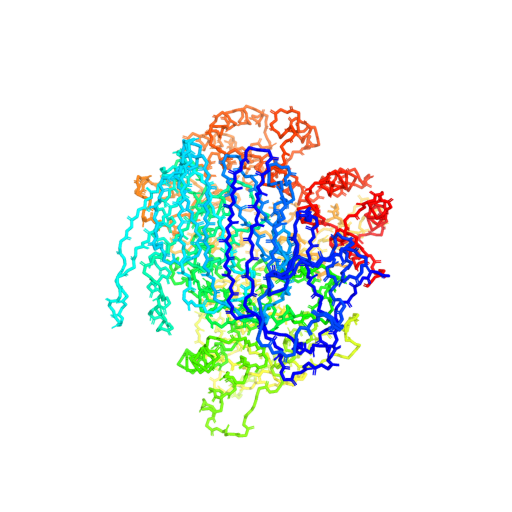 1
ATOM 14030 O O . VAL A 1 774 ? 119.729 103.080 122.198 1.00 18.69 935 VAL A O 1
ATOM 14043 N N . SER A 1 775 ? 119.971 105.306 122.528 1.00 17.03 936 SER A N 1
ATOM 14044 C CA . SER A 1 775 ? 121.222 105.136 123.252 1.00 17.98 936 SER A CA 1
ATOM 14045 C C . SER A 1 775 ? 121.002 104.577 124.650 1.00 18.58 936 SER A C 1
ATOM 14046 O O . SER A 1 775 ? 121.982 104.265 125.334 1.00 19.61 936 SER A O 1
ATOM 14054 N N . ALA A 1 776 ? 119.749 104.447 125.086 1.00 18.28 937 ALA A N 1
ATOM 14055 C CA . ALA A 1 776 ? 119.484 103.890 126.406 1.00 18.74 937 ALA A CA 1
ATOM 14056 C C . ALA A 1 776 ? 120.120 102.518 126.568 1.00 19.26 937 ALA A C 1
ATOM 14057 O O . ALA A 1 776 ? 120.457 102.120 127.689 1.00 19.81 937 ALA A O 1
ATOM 14064 N N . TYR A 1 777 ? 120.295 101.787 125.471 1.00 19.58 938 TYR A N 1
ATOM 14065 C CA . TYR A 1 777 ? 120.848 100.436 125.500 1.00 20.57 938 TYR A CA 1
ATOM 14066 C C . TYR A 1 777 ? 122.369 100.416 125.488 1.00 21.20 938 TYR A C 1
ATOM 14067 O O . TYR A 1 777 ? 122.961 99.335 125.322 1.00 21.75 938 TYR A O 1
ATOM 14085 N N . PHE A 1 778 ? 123.008 101.574 125.679 1.00 21.95 939 PHE A N 1
ATOM 14086 C CA . PHE A 1 778 ? 124.451 101.702 125.572 1.00 23.31 939 PHE A CA 1
ATOM 14087 C C . PHE A 1 778 ? 124.991 102.586 126.680 1.00 24.81 939 PHE A C 1
ATOM 14088 O O . PHE A 1 778 ? 124.259 103.341 127.333 1.00 24.23 939 PHE A O 1
ATOM 14105 N N . ASP A 1 779 ? 126.312 102.502 126.850 1.00 26.98 940 ASP A N 1
ATOM 14106 C CA A ASP A 1 779 ? 126.990 103.280 127.878 0.56 28.29 940 ASP A CA 1
ATOM 14107 C CA B ASP A 1 779 ? 127.035 103.273 127.851 0.44 27.96 940 ASP A CA 1
ATOM 14108 C C . ASP A 1 779 ? 127.092 104.759 127.525 1.00 27.76 940 ASP A C 1
ATOM 14109 O O . ASP A 1 779 ? 127.472 105.554 128.392 1.00 30.27 940 ASP A O 1
ATOM 14126 N N A LYS A 1 780 ? 126.753 105.144 126.296 0.57 26.20 941 LYS A N 1
ATOM 14127 N N B LYS A 1 780 ? 126.749 105.155 126.302 0.43 26.11 941 LYS A N 1
ATOM 14128 C CA A LYS A 1 780 ? 126.773 106.541 125.881 0.57 25.55 941 LYS A CA 1
ATOM 14129 C CA B LYS A 1 780 ? 126.779 106.556 125.902 0.43 25.15 941 LYS A CA 1
ATOM 14130 C C A LYS A 1 780 ? 125.509 107.301 126.267 0.57 23.39 941 LYS A C 1
ATOM 14131 C C B LYS A 1 780 ? 125.495 107.300 126.245 0.43 23.28 941 LYS A C 1
ATOM 14132 O O A LYS A 1 780 ? 125.421 108.497 125.978 0.57 22.87 941 LYS A O 1
ATOM 14133 O O B LYS A 1 780 ? 125.374 108.478 125.901 0.43 22.92 941 LYS A O 1
ATOM 14170 N N . TYR A 1 781 ? 124.538 106.648 126.909 1.00 21.83 942 TYR A N 1
ATOM 14171 C CA . TYR A 1 781 ? 123.259 107.297 127.191 1.00 20.17 942 TYR A CA 1
ATOM 14172 C C . TYR A 1 781 ? 123.431 108.640 127.896 1.00 20.16 942 TYR A C 1
ATOM 14173 O O . TYR A 1 781 ? 122.829 109.641 127.495 1.00 19.65 942 TYR A O 1
ATOM 14192 N N . PHE A 1 782 ? 124.226 108.690 128.969 1.00 21.39 943 PHE A N 1
ATOM 14193 C CA . PHE A 1 782 ? 124.270 109.940 129.726 1.00 22.93 943 PHE A CA 1
ATOM 14194 C C . PHE A 1 782 ? 125.064 111.017 128.993 1.00 22.27 943 PHE A C 1
ATOM 14195 O O . PHE A 1 782 ? 124.800 112.212 129.179 1.00 21.73 943 PHE A O 1
ATOM 14212 N N . GLU A 1 783 ? 126.010 110.630 128.140 1.00 21.81 944 GLU A N 1
ATOM 14213 C CA A GLU A 1 783 ? 126.666 111.600 127.265 0.63 22.44 944 GLU A CA 1
ATOM 14214 C CA B GLU A 1 783 ? 126.657 111.618 127.286 0.37 22.37 944 GLU A CA 1
ATOM 14215 C C . GLU A 1 783 ? 125.652 112.250 126.332 1.00 21.86 944 GLU A C 1
ATOM 14216 O O . GLU A 1 783 ? 125.643 113.473 126.148 1.00 21.64 944 GLU A O 1
ATOM 14239 N N . LEU A 1 784 ? 124.785 111.436 125.727 1.00 20.26 945 LEU A N 1
ATOM 14240 C CA . LEU A 1 784 ? 123.789 111.975 124.819 1.00 19.69 945 LEU A CA 1
ATOM 14241 C C . LEU A 1 784 ? 122.683 112.697 125.569 1.00 18.14 945 LEU A C 1
ATOM 14242 O O . LEU A 1 784 ? 122.096 113.640 125.031 1.00 17.31 945 LEU A O 1
ATOM 14258 N N . TYR A 1 785 ? 122.385 112.261 126.796 1.00 17.97 946 TYR A N 1
ATOM 14259 C CA . TYR A 1 785 ? 121.463 112.983 127.668 1.00 18.47 946 TYR A CA 1
ATOM 14260 C C . TYR A 1 785 ? 121.910 114.429 127.834 1.00 19.09 946 TYR A C 1
ATOM 14261 O O . TYR A 1 785 ? 121.119 115.363 127.650 1.00 19.45 946 TYR A O 1
ATOM 14279 N N . ASP A 1 786 ? 123.193 114.634 128.147 1.00 19.24 947 ASP A N 1
ATOM 14280 C CA A ASP A 1 786 ? 123.705 115.986 128.351 0.65 19.69 947 ASP A CA 1
ATOM 14281 C CA B ASP A 1 786 ? 123.692 115.988 128.352 0.35 19.55 947 ASP A CA 1
ATOM 14282 C C . ASP A 1 786 ? 123.772 116.758 127.039 1.00 19.17 947 ASP A C 1
ATOM 14283 O O . ASP A 1 786 ? 123.422 117.942 126.991 1.00 19.67 947 ASP A O 1
ATOM 14300 N N . LYS A 1 787 ? 124.235 116.112 125.964 1.00 18.65 948 LYS A N 1
ATOM 14301 C CA A LYS A 1 787 ? 124.299 116.779 124.667 0.60 18.60 948 LYS A CA 1
ATOM 14302 C CA B LYS A 1 787 ? 124.300 116.793 124.677 0.40 18.51 948 LYS A CA 1
ATOM 14303 C C . LYS A 1 787 ? 122.924 117.283 124.247 1.00 18.30 948 LYS A C 1
ATOM 14304 O O . LYS A 1 787 ? 122.753 118.456 123.893 1.00 18.78 948 LYS A O 1
ATOM 14341 N N . THR A 1 788 ? 121.923 116.401 124.273 1.00 17.42 949 THR A N 1
ATOM 14342 C CA . THR A 1 788 ? 120.600 116.795 123.810 1.00 17.35 949 THR A CA 1
ATOM 14343 C C . THR A 1 788 ? 119.930 117.763 124.778 1.00 17.70 949 THR A C 1
ATOM 14344 O O . THR A 1 788 ? 119.142 118.613 124.351 1.00 17.13 949 THR A O 1
ATOM 14355 N N . TYR A 1 789 ? 120.214 117.655 126.079 1.00 17.61 950 TYR A N 1
ATOM 14356 C CA . TYR A 1 789 ? 119.702 118.655 127.006 1.00 17.39 950 TYR A CA 1
ATOM 14357 C C . TYR A 1 789 ? 120.189 120.038 126.609 1.00 17.94 950 TYR A C 1
ATOM 14358 O O . TYR A 1 789 ? 119.408 120.991 126.541 1.00 17.41 950 TYR A O 1
ATOM 14376 N N . LYS A 1 790 ? 121.482 120.153 126.319 1.00 18.32 951 LYS A N 1
ATOM 14377 C CA A LYS A 1 790 ? 122.042 121.438 125.923 0.42 18.93 951 LYS A CA 1
ATOM 14378 C CA B LYS A 1 790 ? 122.025 121.447 125.932 0.58 19.29 951 LYS A CA 1
ATOM 14379 C C . LYS A 1 790 ? 121.410 121.947 124.631 1.00 18.84 951 LYS A C 1
ATOM 14380 O O . LYS A 1 790 ? 121.213 123.157 124.464 1.00 19.62 951 LYS A O 1
ATOM 14417 N N . LEU A 1 791 ? 121.096 121.041 123.702 1.00 18.14 952 LEU A N 1
ATOM 14418 C CA . LEU A 1 791 ? 120.435 121.453 122.469 1.00 18.93 952 LEU A CA 1
ATOM 14419 C C . LEU A 1 791 ? 118.985 121.871 122.683 1.00 18.90 952 LEU A C 1
ATOM 14420 O O . LEU A 1 791 ? 118.424 122.561 121.826 1.00 19.41 952 LEU A O 1
ATOM 14436 N N . SER A 1 792 ? 118.363 121.461 123.788 1.00 17.86 953 SER A N 1
ATOM 14437 C CA . SER A 1 792 ? 116.939 121.650 124.004 1.00 17.36 953 SER A CA 1
ATOM 14438 C C . SER A 1 792 ? 116.614 122.775 124.971 1.00 17.66 953 SER A C 1
ATOM 14439 O O . SER A 1 792 ? 115.496 123.293 124.929 1.00 18.67 953 SER A O 1
ATOM 14447 N N . LYS A 1 793 ? 117.539 123.130 125.866 1.00 18.14 954 LYS A N 1
ATOM 14448 C CA . LYS A 1 793 ? 117.149 123.843 127.079 1.00 19.09 954 LYS A CA 1
ATOM 14449 C C . LYS A 1 793 ? 116.716 125.274 126.830 1.00 19.23 954 LYS A C 1
ATOM 14450 O O . LYS A 1 793 ? 116.075 125.857 127.713 1.00 20.19 954 LYS A O 1
ATOM 14469 N N . ASP A 1 794 ? 117.060 125.856 125.685 1.00 19.10 955 ASP A N 1
ATOM 14470 C CA . ASP A 1 794 ? 116.770 127.264 125.423 1.00 20.05 955 ASP A CA 1
ATOM 14471 C C . ASP A 1 794 ? 115.452 127.475 124.696 1.00 18.73 955 ASP A C 1
ATOM 14472 O O . ASP A 1 794 ? 115.130 128.616 124.347 1.00 19.21 955 ASP A O 1
ATOM 14481 N N . ASP A 1 795 ? 114.694 126.413 124.444 1.00 17.54 956 ASP A N 1
ATOM 14482 C CA . ASP A 1 795 ? 113.385 126.506 123.809 1.00 16.52 956 ASP A CA 1
ATOM 14483 C C . ASP A 1 795 ? 112.424 125.724 124.687 1.00 15.41 956 ASP A C 1
ATOM 14484 O O . ASP A 1 795 ? 112.630 124.530 124.922 1.00 14.97 956 ASP A O 1
ATOM 14493 N N . GLU A 1 796 ? 111.400 126.406 125.197 1.00 15.79 957 GLU A N 1
ATOM 14494 C CA . GLU A 1 796 ? 110.506 125.822 126.188 1.00 16.14 957 GLU A CA 1
ATOM 14495 C C . GLU A 1 796 ? 109.896 124.516 125.703 1.00 15.39 957 GLU A C 1
ATOM 14496 O O . GLU A 1 796 ? 109.809 123.534 126.452 1.00 15.53 957 GLU A O 1
ATOM 14508 N N . LEU A 1 797 ? 109.428 124.499 124.456 1.00 15.25 958 LEU A N 1
ATOM 14509 C CA . LEU A 1 797 ? 108.732 123.329 123.932 1.00 14.86 958 LEU A CA 1
ATOM 14510 C C . LEU A 1 797 ? 109.705 122.223 123.562 1.00 14.71 958 LEU A C 1
ATOM 14511 O O . LEU A 1 797 ? 109.403 121.035 123.754 1.00 15.22 958 LEU A O 1
ATOM 14527 N N . LEU A 1 798 ? 110.884 122.588 123.058 1.00 15.19 959 LEU A N 1
ATOM 14528 C CA . LEU A 1 798 ? 111.888 121.574 122.763 1.00 15.47 959 LEU A CA 1
ATOM 14529 C C . LEU A 1 798 ? 112.369 120.913 124.044 1.00 15.03 959 LEU A C 1
ATOM 14530 O O . LEU A 1 798 ? 112.588 119.695 124.077 1.00 15.06 959 LEU A O 1
ATOM 14546 N N . LEU A 1 799 ? 112.485 121.683 125.125 1.00 14.84 960 LEU A N 1
ATOM 14547 C CA . LEU A 1 799 ? 112.889 121.088 126.388 1.00 15.36 960 LEU A CA 1
ATOM 14548 C C . LEU A 1 799 ? 111.831 120.116 126.893 1.00 14.65 960 LEU A C 1
ATOM 14549 O O . LEU A 1 799 ? 112.167 119.055 127.427 1.00 15.27 960 LEU A O 1
ATOM 14565 N N . GLN A 1 800 ? 110.551 120.442 126.694 1.00 14.55 961 GLN A N 1
ATOM 14566 C CA . GLN A 1 800 ? 109.482 119.506 127.031 1.00 14.75 961 GLN A CA 1
ATOM 14567 C C . GLN A 1 800 ? 109.567 118.233 126.193 1.00 14.84 961 GLN A C 1
ATOM 14568 O O . GLN A 1 800 ? 109.305 117.136 126.699 1.00 14.64 961 GLN A O 1
ATOM 14582 N N . GLU A 1 801 ? 109.945 118.346 124.920 1.00 14.85 962 GLU A N 1
ATOM 14583 C CA A GLU A 1 801 ? 110.142 117.156 124.101 0.56 15.56 962 GLU A CA 1
ATOM 14584 C CA B GLU A 1 801 ? 110.125 117.139 124.120 0.44 15.49 962 GLU A CA 1
ATOM 14585 C C . GLU A 1 801 ? 111.311 116.325 124.621 1.00 15.38 962 GLU A C 1
ATOM 14586 O O . GLU A 1 801 ? 111.278 115.085 124.587 1.00 15.20 962 GLU A O 1
ATOM 14609 N N . TRP A 1 802 ? 112.359 116.997 125.089 1.00 14.90 963 TRP A N 1
ATOM 14610 C CA . TRP A 1 802 ? 113.491 116.306 125.692 1.00 14.85 963 TRP A CA 1
ATOM 14611 C C . TRP A 1 802 ? 113.064 115.575 126.960 1.00 15.37 963 TRP A C 1
ATOM 14612 O O . TRP A 1 802 ? 113.428 114.410 127.167 1.00 15.79 963 TRP A O 1
ATOM 14633 N N . LEU A 1 803 ? 112.251 116.225 127.796 1.00 14.95 964 LEU A N 1
ATOM 14634 C CA . LEU A 1 803 ? 111.730 115.569 128.991 1.00 14.82 964 LEU A CA 1
ATOM 14635 C C . LEU A 1 803 ? 110.966 114.297 128.635 1.00 14.75 964 LEU A C 1
ATOM 14636 O O . LEU A 1 803 ? 111.147 113.247 129.275 1.00 15.35 964 LEU A O 1
ATOM 14652 N N . LYS A 1 804 ? 110.100 114.367 127.620 1.00 14.78 965 LYS A N 1
ATOM 14653 C CA . LYS A 1 804 ? 109.361 113.178 127.201 1.00 15.03 965 LYS A CA 1
ATOM 14654 C C . LYS A 1 804 ? 110.317 112.093 126.737 1.00 15.09 965 LYS A C 1
ATOM 14655 O O . LYS A 1 804 ? 110.105 110.903 127.005 1.00 15.62 965 LYS A O 1
ATOM 14674 N N . THR A 1 805 ? 111.373 112.483 126.024 1.00 15.60 966 THR A N 1
ATOM 14675 C CA . THR A 1 805 ? 112.320 111.499 125.500 1.00 15.78 966 THR A CA 1
ATOM 14676 C C . THR A 1 805 ? 113.029 110.783 126.636 1.00 15.47 966 THR A C 1
ATOM 14677 O O . THR A 1 805 ? 113.244 109.567 126.582 1.00 15.80 966 THR A O 1
ATOM 14688 N N . VAL A 1 806 ? 113.374 111.515 127.690 1.00 15.18 967 VAL A N 1
ATOM 14689 C CA . VAL A 1 806 ? 114.010 110.887 128.843 1.00 16.13 967 VAL A CA 1
ATOM 14690 C C . VAL A 1 806 ? 113.009 110.000 129.562 1.00 15.91 967 VAL A C 1
ATOM 14691 O O . VAL A 1 806 ? 113.304 108.848 129.902 1.00 15.59 967 VAL A O 1
ATOM 14704 N N . SER A 1 807 ? 111.809 110.532 129.791 1.00 15.60 968 SER A N 1
ATOM 14705 C CA . SER A 1 807 ? 110.777 109.826 130.539 1.00 16.22 968 SER A CA 1
ATOM 14706 C C . SER A 1 807 ? 110.463 108.479 129.921 1.00 16.52 968 SER A C 1
ATOM 14707 O O . SER A 1 807 ? 110.210 107.509 130.642 1.00 17.32 968 SER A O 1
ATOM 14715 N N . ARG A 1 808 ? 110.480 108.398 128.594 1.00 16.42 969 ARG A N 1
ATOM 14716 C CA A ARG A 1 808 ? 110.157 107.154 127.910 0.56 18.16 969 ARG A CA 1
ATOM 14717 C CA B ARG A 1 808 ? 110.168 107.193 127.845 0.44 18.00 969 ARG A CA 1
ATOM 14718 C C . ARG A 1 808 ? 111.380 106.294 127.632 1.00 17.80 969 ARG A C 1
ATOM 14719 O O . ARG A 1 808 ? 111.228 105.199 127.084 1.00 18.71 969 ARG A O 1
ATOM 14760 N N . SER A 1 809 ? 112.574 106.734 128.021 1.00 17.33 970 SER A N 1
ATOM 14761 C CA . SER A 1 809 ? 113.788 105.971 127.750 1.00 18.09 970 SER A CA 1
ATOM 14762 C C . SER A 1 809 ? 113.727 104.606 128.424 1.00 17.49 970 SER A C 1
ATOM 14763 O O . SER A 1 809 ? 113.330 104.488 129.589 1.00 18.07 970 SER A O 1
ATOM 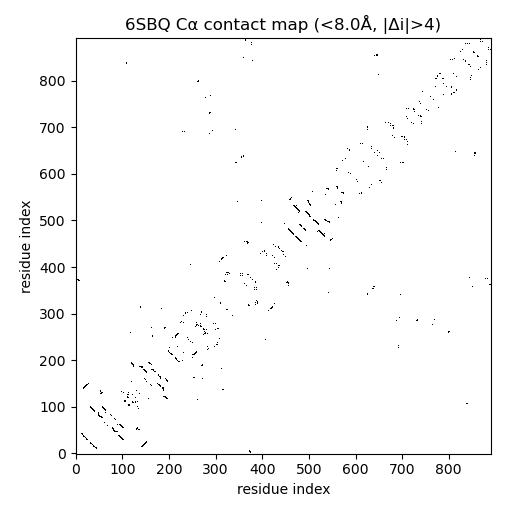14771 N N . ASP A 1 810 ? 114.143 103.566 127.694 1.00 17.47 971 ASP A N 1
ATOM 14772 C CA . ASP A 1 810 ? 114.097 102.197 128.211 1.00 18.37 971 ASP A CA 1
ATOM 14773 C C . ASP A 1 810 ? 115.349 101.948 129.046 1.00 19.04 971 ASP A C 1
ATOM 14774 O O . ASP A 1 810 ? 116.308 101.299 128.622 1.00 19.71 971 ASP A O 1
ATOM 14783 N N . ARG A 1 811 ? 115.322 102.468 130.271 1.00 19.22 972 ARG A N 1
ATOM 14784 C CA . ARG A 1 811 ? 116.466 102.464 131.170 1.00 20.30 972 ARG A CA 1
ATOM 14785 C C . ARG A 1 811 ? 116.122 101.674 132.422 1.00 21.33 972 ARG A C 1
ATOM 14786 O O . ARG A 1 811 ? 115.051 101.861 133.011 1.00 20.97 972 ARG A O 1
ATOM 14807 N N . LYS A 1 812 ? 117.043 100.806 132.839 1.00 22.81 973 LYS A N 1
ATOM 14808 C CA . LYS A 1 812 ? 116.832 100.082 134.084 1.00 24.42 973 LYS A CA 1
ATOM 14809 C C . LYS A 1 812 ? 116.858 101.023 135.279 1.00 23.23 973 LYS A C 1
ATOM 14810 O O . LYS A 1 812 ? 116.233 100.732 136.305 1.00 23.83 973 LYS A O 1
ATOM 14829 N N . ASP A 1 813 ? 117.568 102.150 135.159 1.00 21.79 974 ASP A N 1
ATOM 14830 C CA . ASP A 1 813 ? 117.679 103.155 136.211 1.00 21.43 974 ASP A CA 1
ATOM 14831 C C . ASP A 1 813 ? 116.677 104.294 136.035 1.00 20.04 974 ASP A C 1
ATOM 14832 O O . ASP A 1 813 ? 116.922 105.415 136.496 1.00 19.63 974 ASP A O 1
ATOM 14841 N N . ILE A 1 814 ? 115.540 104.027 135.388 1.00 19.38 975 ILE A N 1
ATOM 14842 C CA . ILE A 1 814 ? 114.604 105.107 135.080 1.00 18.58 975 ILE A CA 1
ATOM 14843 C C . ILE A 1 814 ? 114.128 105.816 136.339 1.00 18.14 975 ILE A C 1
ATOM 14844 O O . ILE A 1 814 ? 113.910 107.031 136.319 1.00 18.02 975 ILE A O 1
ATOM 14860 N N . TYR A 1 815 ? 113.968 105.098 137.455 1.00 18.04 976 TYR A N 1
ATOM 14861 C CA . TYR A 1 815 ? 113.465 105.765 138.654 1.00 19.00 976 TYR A CA 1
ATOM 14862 C C . TYR A 1 815 ? 114.467 106.785 139.176 1.00 19.85 976 TYR A C 1
ATOM 14863 O O . TYR A 1 815 ? 114.082 107.865 139.629 1.00 19.88 976 TYR A O 1
ATOM 14881 N N . GLU A 1 816 ? 115.758 106.475 139.104 1.00 20.91 977 GLU A N 1
ATOM 14882 C CA A GLU A 1 816 ? 116.771 107.452 139.488 0.48 21.72 977 GLU A CA 1
ATOM 14883 C CA B GLU A 1 816 ? 116.748 107.469 139.503 0.52 21.90 977 GLU A CA 1
ATOM 14884 C C . GLU A 1 816 ? 116.820 108.611 138.500 1.00 20.87 977 GLU A C 1
ATOM 14885 O O . GLU A 1 816 ? 117.074 109.760 138.891 1.00 20.33 977 GLU A O 1
ATOM 14908 N N . ILE A 1 817 ? 116.562 108.331 137.223 1.00 19.38 978 ILE A N 1
ATOM 14909 C CA . ILE A 1 817 ? 116.532 109.380 136.211 1.00 19.14 978 ILE A CA 1
ATOM 14910 C C . ILE A 1 817 ? 115.366 110.329 136.457 1.00 18.77 978 ILE A C 1
ATOM 14911 O O . ILE A 1 817 ? 115.508 111.549 136.307 1.00 19.00 978 ILE A O 1
ATOM 14927 N N . LEU A 1 818 ? 114.193 109.796 136.823 1.00 18.29 979 LEU A N 1
ATOM 14928 C CA . LEU A 1 818 ? 113.065 110.669 137.150 1.00 18.68 979 LEU A CA 1
ATOM 14929 C C . LEU A 1 818 ? 113.411 111.600 138.304 1.00 18.94 979 LEU A C 1
ATOM 14930 O O . LEU A 1 818 ? 113.078 112.788 138.275 1.00 19.06 979 LEU A O 1
ATOM 14946 N N . LYS A 1 819 ? 114.088 111.083 139.327 1.00 20.56 980 LYS A N 1
ATOM 14947 C CA A LYS A 1 819 ? 114.482 111.939 140.439 0.53 21.68 980 LYS A CA 1
ATOM 14948 C CA B LYS A 1 819 ? 114.489 111.933 140.443 0.47 21.76 980 LYS A CA 1
ATOM 14949 C C . LYS A 1 819 ? 115.418 113.038 139.963 1.00 21.53 980 LYS A C 1
ATOM 14950 O O . LYS A 1 819 ? 115.328 114.185 140.422 1.00 21.27 980 LYS A O 1
ATOM 14987 N N . LYS A 1 820 ? 116.313 112.705 139.032 1.00 21.81 981 LYS A N 1
ATOM 14988 C CA . LYS A 1 820 ? 117.219 113.691 138.457 1.00 22.77 981 LYS A CA 1
ATOM 14989 C C . LYS A 1 820 ? 116.449 114.769 137.700 1.00 22.01 981 LYS A C 1
ATOM 14990 O O . LYS A 1 820 ? 116.755 115.962 137.825 1.00 22.26 981 LYS A O 1
ATOM 15009 N N . LEU A 1 821 ? 115.448 114.377 136.905 1.00 20.55 982 LEU A N 1
ATOM 15010 C CA . LEU A 1 821 ? 114.626 115.372 136.217 1.00 19.94 982 LEU A CA 1
ATOM 15011 C C . LEU A 1 821 ? 113.897 116.257 137.217 1.00 19.80 982 LEU A C 1
ATOM 15012 O O . LEU A 1 821 ? 113.838 117.483 137.053 1.00 19.81 982 LEU A O 1
ATOM 15028 N N . GLU A 1 822 ? 113.329 115.649 138.258 1.00 19.87 983 GLU A N 1
ATOM 15029 C CA . GLU A 1 822 ? 112.645 116.415 139.291 1.00 21.05 983 GLU A CA 1
ATOM 15030 C C . GLU A 1 822 ? 113.577 117.449 139.904 1.00 22.01 983 GLU A C 1
ATOM 15031 O O . GLU A 1 822 ? 113.222 118.629 140.037 1.00 22.52 983 GLU A O 1
ATOM 15043 N N . ASN A 1 823 ? 114.782 117.025 140.275 1.00 22.70 984 ASN A N 1
ATOM 15044 C CA . ASN A 1 823 ? 115.680 117.903 141.016 1.00 24.61 984 ASN A CA 1
ATOM 15045 C C . ASN A 1 823 ? 116.318 118.957 140.127 1.00 24.70 984 ASN A C 1
ATOM 15046 O O . ASN A 1 823 ? 116.598 120.069 140.591 1.00 25.56 984 ASN A O 1
ATOM 15057 N N . GLU A 1 824 ? 116.550 118.641 138.857 1.00 24.86 985 GLU A N 1
ATOM 15058 C CA . GLU A 1 824 ? 117.383 119.479 138.005 1.00 24.57 985 GLU A CA 1
ATOM 15059 C C . GLU A 1 824 ? 116.620 120.276 136.955 1.00 23.22 985 GLU A C 1
ATOM 15060 O O . GLU A 1 824 ? 117.106 121.333 136.545 1.00 23.63 985 GLU A O 1
ATOM 15072 N N . VAL A 1 825 ? 115.439 119.820 136.521 1.00 22.06 986 VAL A N 1
ATOM 15073 C CA . VAL A 1 825 ? 114.740 120.455 135.405 1.00 21.55 986 VAL A CA 1
ATOM 15074 C C . VAL A 1 825 ? 113.297 120.817 135.748 1.00 21.74 986 VAL A C 1
ATOM 15075 O O . VAL A 1 825 ? 112.873 121.963 135.562 1.00 22.65 986 VAL A O 1
ATOM 15088 N N . LEU A 1 826 ? 112.524 119.848 136.237 1.00 21.47 987 LEU A N 1
ATOM 15089 C CA . LEU A 1 826 ? 111.118 120.108 136.531 1.00 21.21 987 LEU A CA 1
ATOM 15090 C C . LEU A 1 826 ? 110.978 121.015 137.743 1.00 22.56 987 LEU A C 1
ATOM 15091 O O . LEU A 1 826 ? 110.271 122.029 137.694 1.00 22.30 987 LEU A O 1
ATOM 15107 N N . LYS A 1 827 ? 111.643 120.660 138.840 1.00 23.39 988 LYS A N 1
ATOM 15108 C CA . LYS A 1 827 ? 111.640 121.453 140.071 1.00 25.43 988 LYS A CA 1
ATOM 15109 C C . LYS A 1 827 ? 110.189 121.754 140.443 1.00 25.77 988 LYS A C 1
ATOM 15110 O O . LYS A 1 827 ? 109.363 120.829 140.468 1.00 25.15 988 LYS A O 1
ATOM 15129 N N . ASP A 1 828 ? 109.831 123.010 140.702 1.00 26.82 989 ASP A N 1
ATOM 15130 C CA . ASP A 1 828 ? 108.525 123.375 141.229 1.00 28.83 989 ASP A CA 1
ATOM 15131 C C . ASP A 1 828 ? 107.578 123.880 140.145 1.00 26.20 989 ASP A C 1
ATOM 15132 O O . ASP A 1 828 ? 106.588 124.544 140.459 1.00 26.57 989 ASP A O 1
ATOM 15141 N N . SER A 1 829 ? 107.856 123.575 138.881 1.00 24.03 990 SER A N 1
ATOM 15142 C CA . SER A 1 829 ? 106.998 124.050 137.807 1.00 22.10 990 SER A CA 1
ATOM 15143 C C . SER A 1 829 ? 105.559 123.592 138.010 1.00 21.46 990 SER A C 1
ATOM 15144 O O . SER A 1 829 ? 105.299 122.432 138.345 1.00 21.50 990 SER A O 1
ATOM 15152 N N . LYS A 1 830 ? 104.620 124.516 137.794 1.00 21.06 991 LYS A N 1
ATOM 15153 C CA . LYS A 1 830 ? 103.204 124.205 137.709 1.00 20.58 991 LYS A CA 1
ATOM 15154 C C . LYS A 1 830 ? 102.710 124.174 136.267 1.00 19.30 991 LYS A C 1
ATOM 15155 O O . LYS A 1 830 ? 101.501 124.145 136.039 1.00 19.41 991 LYS A O 1
ATOM 15174 N N . ASN A 1 831 ? 103.614 124.197 135.298 1.00 18.42 992 ASN A N 1
ATOM 15175 C CA . ASN A 1 831 ? 103.224 124.167 133.894 1.00 17.37 992 ASN A CA 1
ATOM 15176 C C . ASN A 1 831 ? 102.755 122.758 133.547 1.00 16.23 992 ASN A C 1
ATOM 15177 O O . ASN A 1 831 ? 103.541 121.808 133.673 1.00 16.61 992 ASN A O 1
ATOM 15188 N N . PRO A 1 832 ? 101.507 122.569 133.121 1.00 16.29 993 PRO A N 1
ATOM 15189 C CA . PRO A 1 832 ? 101.049 121.200 132.814 1.00 16.35 993 PRO A CA 1
ATOM 15190 C C . PRO A 1 832 ? 101.920 120.474 131.808 1.00 15.54 993 PRO A C 1
ATOM 15191 O O . PRO A 1 832 ? 102.101 119.252 131.912 1.00 15.24 993 PRO A O 1
ATOM 15202 N N . ASN A 1 833 ? 102.461 121.189 130.825 1.00 15.33 994 ASN A N 1
ATOM 15203 C CA . ASN A 1 833 ? 103.301 120.537 129.829 1.00 15.43 994 ASN A CA 1
ATOM 15204 C C . ASN A 1 833 ? 104.551 119.941 130.463 1.00 15.62 994 ASN A C 1
ATOM 15205 O O . ASN A 1 833 ? 105.015 118.874 130.049 1.00 16.33 994 ASN A O 1
ATOM 15216 N N . ASP A 1 834 ? 105.109 120.615 131.471 1.00 15.95 995 ASP A N 1
ATOM 15217 C CA . ASP A 1 834 ? 106.298 120.100 132.135 1.00 16.30 995 ASP A CA 1
ATOM 15218 C C . ASP A 1 834 ? 105.967 118.840 132.921 1.00 15.87 995 ASP A C 1
ATOM 15219 O O . ASP A 1 834 ? 106.672 117.828 132.831 1.00 16.66 995 ASP A O 1
ATOM 15228 N N . ILE A 1 835 ? 104.894 118.893 133.710 1.00 15.73 996 ILE A N 1
ATOM 15229 C CA . ILE A 1 835 ? 104.529 117.769 134.567 1.00 15.68 996 ILE A CA 1
ATOM 15230 C C . ILE A 1 835 ? 104.161 116.559 133.721 1.00 15.47 996 ILE A C 1
ATOM 15231 O O . ILE A 1 835 ? 104.615 115.437 133.977 1.00 15.35 996 ILE A O 1
ATOM 15247 N N . ARG A 1 836 ? 103.331 116.769 132.697 1.00 15.02 997 ARG A N 1
ATOM 15248 C CA . ARG A 1 836 ? 102.915 115.654 131.856 1.00 15.27 997 ARG A CA 1
ATOM 15249 C C . ARG A 1 836 ? 104.094 115.062 131.105 1.00 15.50 997 ARG A C 1
ATOM 15250 O O . ARG A 1 836 ? 104.135 113.845 130.888 1.00 16.10 997 ARG A O 1
ATOM 15271 N N . ALA A 1 837 ? 105.063 115.892 130.716 1.00 14.85 998 ALA A N 1
ATOM 15272 C CA . ALA A 1 837 ? 106.193 115.388 129.951 1.00 14.48 998 ALA A CA 1
ATOM 15273 C C . ALA A 1 837 ? 107.082 114.504 130.807 1.00 14.74 998 ALA A C 1
ATOM 15274 O O . ALA A 1 837 ? 107.626 113.511 130.319 1.00 15.77 998 ALA A O 1
ATOM 15281 N N . VAL A 1 838 ? 107.242 114.854 132.084 1.00 14.90 999 VAL A N 1
ATOM 15282 C CA . VAL A 1 838 ? 108.121 114.084 132.955 1.00 15.33 999 VAL A CA 1
ATOM 15283 C C . VAL A 1 838 ? 107.529 112.727 133.272 1.00 15.57 999 VAL A C 1
ATOM 15284 O O . VAL A 1 838 ? 108.257 111.736 133.320 1.00 15.76 999 VAL A O 1
ATOM 15297 N N . TYR A 1 839 ? 106.212 112.645 133.494 1.00 15.39 1000 TYR A N 1
ATOM 15298 C CA . TYR A 1 839 ? 105.631 111.442 134.089 1.00 15.99 1000 TYR A CA 1
ATOM 15299 C C . TYR A 1 839 ? 104.847 110.559 133.129 1.00 16.14 1000 TYR A C 1
ATOM 15300 O O . TYR A 1 839 ? 104.876 109.335 133.273 1.00 16.30 1000 TYR A O 1
ATOM 15318 N N . LEU A 1 840 ? 104.126 111.116 132.164 1.00 15.71 1001 LEU A N 1
ATOM 15319 C CA . LEU A 1 840 ? 103.232 110.258 131.393 1.00 16.39 1001 LEU A CA 1
ATOM 15320 C C . LEU A 1 840 ? 103.975 109.248 130.528 1.00 15.79 1001 LEU A C 1
ATOM 15321 O O . LEU A 1 840 ? 103.555 108.085 130.478 1.00 15.22 1001 LEU A O 1
ATOM 15337 N N . PRO A 1 841 ? 105.052 109.611 129.821 1.00 15.34 1002 PRO A N 1
ATOM 15338 C CA . PRO A 1 841 ? 105.693 108.586 128.977 1.00 15.31 1002 PRO A CA 1
ATOM 15339 C C . PRO A 1 841 ? 106.201 107.423 129.805 1.00 15.13 1002 PRO A C 1
ATOM 15340 O O . PRO A 1 841 ? 106.057 106.249 129.422 1.00 16.55 1002 PRO A O 1
ATOM 15351 N N . PHE A 1 842 ? 106.777 107.737 130.959 1.00 15.78 1003 PHE A N 1
ATOM 15352 C CA . PHE A 1 842 ? 107.243 106.703 131.876 1.00 16.54 1003 PHE A CA 1
ATOM 15353 C C . PHE A 1 842 ? 106.128 105.731 132.261 1.00 17.64 1003 PHE A C 1
ATOM 15354 O O . PHE A 1 842 ? 106.379 104.529 132.414 1.00 17.88 1003 PHE A O 1
ATOM 15371 N N . THR A 1 843 ? 104.888 106.213 132.405 1.00 17.81 1004 THR A N 1
ATOM 15372 C CA . THR A 1 843 ? 103.805 105.314 132.801 1.00 18.76 1004 THR A CA 1
ATOM 15373 C C . THR A 1 843 ? 103.494 104.272 131.738 1.00 19.21 1004 THR A C 1
ATOM 15374 O O . THR A 1 843 ? 102.771 103.310 132.024 1.00 19.88 1004 THR A O 1
ATOM 15385 N N . ASN A 1 844 ? 104.022 104.423 130.528 1.00 18.88 1005 ASN A N 1
ATOM 15386 C CA . ASN A 1 844 ? 103.865 103.404 129.500 1.00 19.68 1005 ASN A CA 1
ATOM 15387 C C . ASN A 1 844 ? 105.033 102.436 129.433 1.00 19.95 1005 ASN A C 1
ATOM 15388 O O . ASN A 1 844 ? 105.036 101.553 128.574 1.00 21.00 1005 ASN A O 1
ATOM 15399 N N . ASN A 1 845 ? 106.011 102.572 130.324 1.00 19.04 1006 ASN A N 1
ATOM 15400 C CA . ASN A 1 845 ? 107.116 101.624 130.430 1.00 18.69 1006 ASN A CA 1
ATOM 15401 C C . ASN A 1 845 ? 106.569 100.377 131.106 1.00 18.38 1006 ASN A C 1
ATOM 15402 O O . ASN A 1 845 ? 106.330 100.364 132.317 1.00 18.25 1006 ASN A O 1
ATOM 15413 N N . LEU A 1 846 ? 106.354 99.321 130.322 1.00 19.95 1007 LEU A N 1
ATOM 15414 C CA . LEU A 1 846 ? 105.635 98.161 130.828 1.00 20.80 1007 LEU A CA 1
ATOM 15415 C C . LEU A 1 846 ? 106.368 97.514 132.000 1.00 21.49 1007 LEU A C 1
ATOM 15416 O O . LEU A 1 846 ? 105.755 97.193 133.023 1.00 22.37 1007 LEU A O 1
ATOM 15432 N N . ARG A 1 847 ? 107.683 97.317 131.878 1.00 22.67 1008 ARG A N 1
ATOM 15433 C CA . ARG A 1 847 ? 108.428 96.642 132.942 1.00 23.55 1008 ARG A CA 1
ATOM 15434 C C . ARG A 1 847 ? 108.623 97.528 134.166 1.00 24.12 1008 ARG A C 1
ATOM 15435 O O . ARG A 1 847 ? 108.564 97.040 135.303 1.00 25.25 1008 ARG A O 1
ATOM 15456 N N . ARG A 1 848 ? 108.874 98.823 133.965 1.00 22.64 1009 ARG A N 1
ATOM 15457 C CA . ARG A 1 848 ? 109.248 99.690 135.077 1.00 22.28 1009 ARG A CA 1
ATOM 15458 C C . ARG A 1 848 ? 108.038 100.265 135.804 1.00 19.25 1009 ARG A C 1
ATOM 15459 O O . ARG A 1 848 ? 107.968 100.212 137.033 1.00 18.71 1009 ARG A O 1
ATOM 15480 N N . PHE A 1 849 ? 107.093 100.858 135.071 1.00 17.71 1010 PHE A N 1
ATOM 15481 C CA . PHE A 1 849 ? 105.940 101.444 135.738 1.00 16.77 1010 PHE A CA 1
ATOM 15482 C C . PHE A 1 849 ? 105.144 100.401 136.499 1.00 16.57 1010 PHE A C 1
ATOM 15483 O O . PHE A 1 849 ? 104.630 100.679 137.588 1.00 16.58 1010 PHE A O 1
ATOM 15500 N N . HIS A 1 850 ? 105.012 99.199 135.932 1.00 16.49 1011 HIS A N 1
ATOM 15501 C CA . HIS A 1 850 ? 104.241 98.114 136.530 1.00 16.97 1011 HIS A CA 1
ATOM 15502 C C . HIS A 1 850 ? 105.087 97.197 137.402 1.00 18.58 1011 HIS A C 1
ATOM 15503 O O . HIS A 1 850 ? 104.686 96.052 137.665 1.00 18.78 1011 HIS A O 1
ATOM 15517 N N . ASP A 1 851 ? 106.243 97.673 137.848 1.00 19.02 1012 ASP A N 1
ATOM 15518 C CA . ASP A 1 851 ? 107.090 96.908 138.751 1.00 20.27 1012 ASP A CA 1
ATOM 15519 C C . ASP A 1 851 ? 106.239 96.325 139.871 1.00 19.82 1012 ASP A C 1
ATOM 15520 O O . ASP A 1 851 ? 105.419 97.022 140.472 1.00 19.61 1012 ASP A O 1
ATOM 15529 N N . ILE A 1 852 ? 106.415 95.026 140.126 1.00 20.38 1013 ILE A N 1
ATOM 15530 C CA . ILE A 1 852 ? 105.516 94.296 141.008 1.00 22.14 1013 ILE A CA 1
ATOM 15531 C C . ILE A 1 852 ? 105.548 94.806 142.441 1.00 21.95 1013 ILE A C 1
ATOM 15532 O O . ILE A 1 852 ? 104.651 94.484 143.224 1.00 22.17 1013 ILE A O 1
ATOM 15548 N N . SER A 1 853 ? 106.558 95.602 142.804 1.00 22.15 1014 SER A N 1
ATOM 15549 C CA . SER A 1 853 ? 106.578 96.231 144.113 1.00 22.28 1014 SER A CA 1
ATOM 15550 C C . SER A 1 853 ? 105.475 97.271 144.266 1.00 21.45 1014 SER A C 1
ATOM 15551 O O . SER A 1 853 ? 105.147 97.649 145.398 1.00 21.72 1014 SER A O 1
ATOM 15559 N N . GLY A 1 854 ? 104.902 97.749 143.163 1.00 20.31 1015 GLY A N 1
ATOM 15560 C CA . GLY A 1 854 ? 103.979 98.869 143.210 1.00 19.78 1015 GLY A CA 1
ATOM 15561 C C . GLY A 1 854 ? 104.634 100.234 143.259 1.00 18.99 1015 GLY A C 1
ATOM 15562 O O . GLY A 1 854 ? 103.923 101.246 143.370 1.00 18.18 1015 GLY A O 1
ATOM 15566 N N . LYS A 1 855 ? 105.965 100.301 143.158 1.00 19.52 1016 LYS A N 1
ATOM 15567 C CA . LYS A 1 855 ? 106.663 101.576 143.318 1.00 20.34 1016 LYS A CA 1
ATOM 15568 C C . LYS A 1 855 ? 106.270 102.583 142.242 1.00 19.44 1016 LYS A C 1
ATOM 15569 O O . LYS A 1 855 ? 106.319 103.792 142.484 1.00 20.55 1016 LYS A O 1
ATOM 15588 N N . GLY A 1 856 ? 105.903 102.120 141.047 1.00 17.80 1017 GLY A N 1
ATOM 15589 C CA . GLY A 1 856 ? 105.480 103.046 140.009 1.00 17.48 1017 GLY A CA 1
ATOM 15590 C C . GLY A 1 856 ? 104.104 103.615 140.284 1.00 16.83 1017 GLY A C 1
ATOM 15591 O O . GLY A 1 856 ? 103.854 104.806 140.064 1.00 16.44 1017 GLY A O 1
ATOM 15595 N N . TYR A 1 857 ? 103.199 102.774 140.785 1.00 16.43 1018 TYR A N 1
ATOM 15596 C CA . TYR A 1 857 ? 101.872 103.235 141.170 1.00 16.38 1018 TYR A CA 1
ATOM 15597 C C . TYR A 1 857 ? 101.975 104.250 142.299 1.00 16.76 1018 TYR A C 1
ATOM 15598 O O . TYR A 1 857 ? 101.273 105.267 142.303 1.00 16.95 1018 TYR A O 1
ATOM 15616 N N . LYS A 1 858 ? 102.859 103.995 143.260 1.00 17.69 1019 LYS A N 1
ATOM 15617 C CA . LYS A 1 858 ? 103.061 104.932 144.359 1.00 18.94 1019 LYS A CA 1
ATOM 15618 C C . LYS A 1 858 ? 103.592 106.265 143.844 1.00 18.06 1019 LYS A C 1
ATOM 15619 O O . LYS A 1 858 ? 103.121 107.335 144.249 1.00 18.49 1019 LYS A O 1
ATOM 15638 N N . LEU A 1 859 ? 104.583 106.216 142.954 1.00 17.66 1020 LEU A N 1
ATOM 15639 C CA A LEU A 1 859 ? 105.182 107.440 142.432 0.31 17.78 1020 LEU A CA 1
ATOM 15640 C CA B LEU A 1 859 ? 105.184 107.437 142.434 0.69 18.25 1020 LEU A CA 1
ATOM 15641 C C . LEU A 1 859 ? 104.140 108.311 141.744 1.00 17.48 1020 LEU A C 1
ATOM 15642 O O . LEU A 1 859 ? 104.050 109.517 142.002 1.00 18.05 1020 LEU A O 1
ATOM 15673 N N . ILE A 1 860 ? 103.351 107.728 140.840 1.00 16.14 1021 ILE A N 1
ATOM 15674 C CA A ILE A 1 860 ? 102.403 108.543 140.084 0.63 15.85 1021 ILE A CA 1
ATOM 15675 C CA B ILE A 1 860 ? 102.404 108.543 140.084 0.37 16.14 1021 ILE A CA 1
ATOM 15676 C C . ILE A 1 860 ? 101.278 109.039 140.983 1.00 16.02 1021 ILE A C 1
ATOM 15677 O O . ILE A 1 860 ? 100.792 110.163 140.825 1.00 16.52 1021 ILE A O 1
ATOM 15708 N N . ALA A 1 861 ? 100.846 108.222 141.946 1.00 16.06 1022 ALA A N 1
ATOM 15709 C CA . ALA A 1 861 ? 99.793 108.675 142.849 1.00 16.17 1022 ALA A CA 1
ATOM 15710 C C . ALA A 1 861 ? 100.266 109.864 143.677 1.00 16.69 1022 ALA A C 1
ATOM 15711 O O . ALA A 1 861 ? 99.494 110.802 143.933 1.00 17.63 1022 ALA A O 1
ATOM 15718 N N . GLU A 1 862 ? 101.535 109.854 144.090 1.00 17.91 1023 GLU A N 1
ATOM 15719 C CA . GLU A 1 862 ? 102.091 111.007 144.794 1.00 19.43 1023 GLU A CA 1
ATOM 15720 C C . GLU A 1 862 ? 102.017 112.261 143.932 1.00 18.38 1023 GLU A C 1
ATOM 15721 O O . GLU A 1 862 ? 101.627 113.329 144.416 1.00 18.70 1023 GLU A O 1
ATOM 15733 N N . VAL A 1 863 ? 102.366 112.139 142.647 1.00 17.30 1024 VAL A N 1
ATOM 15734 C CA . VAL A 1 863 ? 102.299 113.276 141.732 1.00 17.59 1024 VAL A CA 1
ATOM 15735 C C . VAL A 1 863 ? 100.859 113.737 141.544 1.00 16.36 1024 VAL A C 1
ATOM 15736 O O . VAL A 1 863 ? 100.585 114.941 141.510 1.00 15.79 1024 VAL A O 1
ATOM 15749 N N . ILE A 1 864 ? 99.923 112.796 141.400 1.00 15.98 1025 ILE A N 1
ATOM 15750 C CA . ILE A 1 864 ? 98.516 113.153 141.222 1.00 15.81 1025 ILE A CA 1
ATOM 15751 C C . ILE A 1 864 ? 98.027 113.956 142.418 1.00 15.78 1025 ILE A C 1
ATOM 15752 O O . ILE A 1 864 ? 97.464 115.048 142.271 1.00 16.01 1025 ILE A O 1
ATOM 15768 N N . THR A 1 865 ? 98.273 113.441 143.624 1.00 16.32 1026 THR A N 1
ATOM 15769 C CA . THR A 1 865 ? 97.802 114.110 144.832 1.00 16.67 1026 THR A CA 1
ATOM 15770 C C . THR A 1 865 ? 98.456 115.478 145.001 1.00 17.02 1026 THR A C 1
ATOM 15771 O O . THR A 1 865 ? 97.793 116.456 145.376 1.00 18.11 1026 THR A O 1
ATOM 15782 N N . LYS A 1 866 ? 99.753 115.571 144.711 1.00 17.18 1027 LYS A N 1
ATOM 15783 C CA . LYS A 1 866 ? 100.429 116.867 144.765 1.00 18.28 1027 LYS A CA 1
ATOM 15784 C C . LYS A 1 866 ? 99.827 117.849 143.763 1.00 17.21 1027 LYS A C 1
ATOM 15785 O O . LYS A 1 866 ? 99.591 119.026 144.084 1.00 17.45 1027 LYS A O 1
ATOM 15804 N N . THR A 1 867 ? 99.562 117.379 142.546 1.00 16.06 1028 THR A N 1
ATOM 15805 C CA . THR A 1 867 ? 99.065 118.261 141.498 1.00 15.95 1028 THR A CA 1
ATOM 15806 C C . THR A 1 867 ? 97.633 118.695 141.777 1.00 15.83 1028 THR A C 1
ATOM 15807 O O . THR A 1 867 ? 97.243 119.817 141.432 1.00 16.09 1028 THR A O 1
ATOM 15818 N N . ASP A 1 868 ? 96.836 117.828 142.401 1.00 16.41 1029 ASP A N 1
ATOM 15819 C CA . ASP A 1 868 ? 95.427 118.117 142.625 1.00 16.69 1029 ASP A CA 1
ATOM 15820 C C . ASP A 1 868 ? 95.232 119.327 143.521 1.00 17.51 1029 ASP A C 1
ATOM 15821 O O . ASP A 1 868 ? 94.156 119.934 143.499 1.00 18.22 1029 ASP A O 1
ATOM 15830 N N . LYS A 1 869 ? 96.247 119.683 144.308 1.00 17.11 1030 LYS A N 1
ATOM 15831 C CA . LYS A 1 869 ? 96.149 120.827 145.197 1.00 17.69 1030 LYS A CA 1
ATOM 15832 C C . LYS A 1 869 ? 96.249 122.147 144.456 1.00 18.08 1030 LYS A C 1
ATOM 15833 O O . LYS A 1 869 ? 95.961 123.189 145.051 1.00 19.15 1030 LYS A O 1
ATOM 15852 N N . PHE A 1 870 ? 96.636 122.140 143.182 1.00 16.87 1031 PHE A N 1
ATOM 15853 C CA . PHE A 1 870 ? 96.635 123.379 142.405 1.00 16.62 1031 PHE A CA 1
ATOM 15854 C C . PHE A 1 870 ? 96.043 123.258 141.012 1.00 16.54 1031 PHE A C 1
ATOM 15855 O O . PHE A 1 870 ? 95.686 124.296 140.437 1.00 17.17 1031 PHE A O 1
ATOM 15872 N N . ASN A 1 871 ? 95.916 122.056 140.448 1.00 16.75 1032 ASN A N 1
ATOM 15873 C CA . ASN A 1 871 ? 95.327 121.901 139.119 1.00 16.60 1032 ASN A CA 1
ATOM 15874 C C . ASN A 1 871 ? 94.589 120.574 139.059 1.00 16.47 1032 ASN A C 1
ATOM 15875 O O . ASN A 1 871 ? 95.142 119.556 138.623 1.00 15.67 1032 ASN A O 1
ATOM 15886 N N . PRO A 1 872 ? 93.321 120.556 139.478 1.00 17.05 1033 PRO A N 1
ATOM 15887 C CA . PRO A 1 872 ? 92.543 119.306 139.454 1.00 17.19 1033 PRO A CA 1
ATOM 15888 C C . PRO A 1 872 ? 92.415 118.680 138.082 1.00 16.70 1033 PRO A C 1
ATOM 15889 O O . PRO A 1 872 ? 92.417 117.444 137.976 1.00 16.46 1033 PRO A O 1
ATOM 15900 N N . MET A 1 873 ? 92.286 119.468 137.018 1.00 16.77 1034 MET A N 1
ATOM 15901 C CA A MET A 1 873 ? 92.149 118.873 135.693 0.73 17.88 1034 MET A CA 1
ATOM 15902 C CA B MET A 1 873 ? 92.140 118.854 135.702 0.27 17.35 1034 MET A CA 1
ATOM 15903 C C . MET A 1 873 ? 93.385 118.063 135.326 1.00 16.78 1034 MET A C 1
ATOM 15904 O O . MET A 1 873 ? 93.285 116.925 134.846 1.00 17.15 1034 MET A O 1
ATOM 15931 N N . VAL A 1 874 ? 94.562 118.630 135.552 1.00 16.61 1035 VAL A N 1
ATOM 15932 C CA . VAL A 1 874 ? 95.791 117.940 135.197 1.00 16.62 1035 VAL A CA 1
ATOM 15933 C C . VAL A 1 874 ? 96.034 116.755 136.123 1.00 16.21 1035 VAL A C 1
ATOM 15934 O O . VAL A 1 874 ? 96.514 115.705 135.688 1.00 16.43 1035 VAL A O 1
ATOM 15947 N N . ALA A 1 875 ? 95.697 116.893 137.405 1.00 16.61 1036 ALA A N 1
ATOM 15948 C CA . ALA A 1 875 ? 95.796 115.751 138.306 1.00 16.83 1036 ALA A CA 1
ATOM 15949 C C . ALA A 1 875 ? 94.989 114.580 137.771 1.00 16.90 1036 ALA A C 1
ATOM 15950 O O . ALA A 1 875 ? 95.442 113.427 137.810 1.00 17.09 1036 ALA A O 1
ATOM 15957 N N . THR A 1 876 ? 93.787 114.853 137.266 1.00 16.47 1037 THR A N 1
ATOM 15958 C CA A THR A 1 876 ? 92.952 113.775 136.765 0.73 17.21 1037 THR A CA 1
ATOM 15959 C CA B THR A 1 876 ? 92.952 113.767 136.760 0.27 16.61 1037 THR A CA 1
ATOM 15960 C C . THR A 1 876 ? 93.519 113.203 135.468 1.00 16.57 1037 THR A C 1
ATOM 15961 O O . THR A 1 876 ? 93.460 111.990 135.241 1.00 17.09 1037 THR A O 1
ATOM 15982 N N . GLN A 1 877 ? 94.117 114.052 134.627 1.00 15.72 1038 GLN A N 1
ATOM 15983 C CA . GLN A 1 877 ? 94.808 113.542 133.443 1.00 15.69 1038 GLN A CA 1
ATOM 15984 C C . GLN A 1 877 ? 95.923 112.571 133.824 1.00 15.57 1038 GLN A C 1
ATOM 15985 O O . GLN A 1 877 ? 96.162 111.578 133.120 1.00 16.81 1038 GLN A O 1
ATOM 15999 N N . LEU A 1 878 ? 96.623 112.843 134.927 1.00 16.51 1039 LEU A N 1
ATOM 16000 C CA . LEU A 1 878 ? 97.719 111.990 135.368 1.00 16.51 1039 LEU A CA 1
ATOM 16001 C C . LEU A 1 878 ? 97.226 110.654 135.910 1.00 16.76 1039 LEU A C 1
ATOM 16002 O O . LEU A 1 878 ? 98.047 109.757 136.129 1.00 17.10 1039 LEU A O 1
ATOM 16018 N N . CYS A 1 879 ? 95.917 110.505 136.134 1.00 17.56 1040 CYS A N 1
ATOM 16019 C CA A CYS A 1 879 ? 95.330 109.237 136.549 0.70 17.55 1040 CYS A CA 1
ATOM 16020 C CA B CYS A 1 879 ? 95.376 109.226 136.572 0.30 17.43 1040 CYS A CA 1
ATOM 16021 C C . CYS A 1 879 ? 95.207 108.237 135.425 1.00 17.89 1040 CYS A C 1
ATOM 16022 O O . CYS A 1 879 ? 94.852 107.090 135.688 1.00 17.40 1040 CYS A O 1
ATOM 16037 N N . GLU A 1 880 ? 95.464 108.655 134.186 1.00 18.95 1041 GLU A N 1
ATOM 16038 C CA A GLU A 1 880 ? 95.271 107.797 133.013 0.63 21.07 1041 GLU A CA 1
ATOM 16039 C CA B GLU A 1 880 ? 95.243 107.790 133.032 0.37 20.11 1041 GLU A CA 1
ATOM 16040 C C . GLU A 1 880 ? 95.775 106.372 133.203 1.00 19.94 1041 GLU A C 1
ATOM 16041 O O . GLU A 1 880 ? 95.054 105.435 132.830 1.00 18.97 1041 GLU A O 1
ATOM 16064 N N . PRO A 1 881 ? 96.982 106.133 133.725 1.00 19.42 1042 PRO A N 1
ATOM 16065 C CA . PRO A 1 881 ? 97.470 104.745 133.803 1.00 19.15 1042 PRO A CA 1
ATOM 16066 C C . PRO A 1 881 ? 96.642 103.847 134.691 1.00 17.83 1042 PRO A C 1
ATOM 16067 O O . PRO A 1 881 ? 96.686 102.629 134.511 1.00 18.17 1042 PRO A O 1
ATOM 16078 N N . PHE A 1 882 ? 95.888 104.395 135.635 1.00 17.25 1043 PHE A N 1
ATOM 16079 C CA . PHE A 1 882 ? 95.060 103.558 136.490 1.00 16.20 1043 PHE A CA 1
ATOM 16080 C C . PHE A 1 882 ? 93.796 103.060 135.798 1.00 16.06 1043 PHE A C 1
ATOM 16081 O O . PHE A 1 882 ? 93.097 102.217 136.356 1.00 15.74 1043 PHE A O 1
ATOM 16098 N N . LYS A 1 883 ? 93.493 103.545 134.595 1.00 15.66 1044 LYS A N 1
ATOM 16099 C CA A LYS A 1 883 ? 92.214 103.218 133.969 0.51 16.01 1044 LYS A CA 1
ATOM 16100 C CA B LYS A 1 883 ? 92.207 103.217 133.992 0.49 16.43 1044 LYS A CA 1
ATOM 16101 C C . LYS A 1 883 ? 92.071 101.728 133.707 1.00 16.96 1044 LYS A C 1
ATOM 16102 O O . LYS A 1 883 ? 90.948 101.207 133.710 1.00 17.54 1044 LYS A O 1
ATOM 16139 N N . LEU A 1 884 ? 93.185 101.033 133.477 1.00 17.22 1045 LEU A N 1
ATOM 16140 C CA . LEU A 1 884 ? 93.170 99.605 133.185 1.00 17.11 1045 LEU A CA 1
ATOM 16141 C C . LEU A 1 884 ? 93.336 98.731 134.422 1.00 16.93 1045 LEU A C 1
ATOM 16142 O O . LEU A 1 884 ? 93.568 97.533 134.268 1.00 17.22 1045 LEU A O 1
ATOM 16158 N N . TRP A 1 885 ? 93.180 99.282 135.632 1.00 15.96 1046 TRP A N 1
ATOM 16159 C CA . TRP A 1 885 ? 93.547 98.549 136.843 1.00 15.99 1046 TRP A CA 1
ATOM 16160 C C . TRP A 1 885 ? 92.891 97.178 136.900 1.00 16.55 1046 TRP A C 1
ATOM 16161 O O . TRP A 1 885 ? 93.534 96.193 137.288 1.00 17.12 1046 TRP A O 1
ATOM 16182 N N . ASN A 1 886 ? 91.610 97.091 136.545 1.00 17.02 1047 ASN A N 1
ATOM 16183 C CA . ASN A 1 886 ? 90.874 95.842 136.732 1.00 17.92 1047 ASN A CA 1
ATOM 16184 C C . ASN A 1 886 ? 91.110 94.847 135.606 1.00 17.74 1047 ASN A C 1
ATOM 16185 O O . ASN A 1 886 ? 90.495 93.772 135.599 1.00 18.02 1047 ASN A O 1
ATOM 16196 N N . LYS A 1 887 ? 91.996 95.174 134.675 1.00 17.13 1048 LYS A N 1
ATOM 16197 C CA A LYS A 1 887 ? 92.418 94.274 133.617 0.55 17.93 1048 LYS A CA 1
ATOM 16198 C CA B LYS A 1 887 ? 92.396 94.241 133.638 0.45 17.88 1048 LYS A CA 1
ATOM 16199 C C . LYS A 1 887 ? 93.718 93.556 133.942 1.00 17.33 1048 LYS A C 1
ATOM 16200 O O . LYS A 1 887 ? 94.094 92.636 133.216 1.00 17.71 1048 LYS A O 1
ATOM 16237 N N . LEU A 1 888 ? 94.417 93.960 134.997 1.00 16.83 1049 LEU A N 1
ATOM 16238 C CA . LEU A 1 888 ? 95.718 93.401 135.320 1.00 17.54 1049 LEU A CA 1
ATOM 16239 C C . LEU A 1 888 ? 95.564 92.182 136.221 1.00 17.93 1049 LEU A C 1
ATOM 16240 O O . LEU A 1 888 ? 94.477 91.872 136.711 1.00 17.91 1049 LEU A O 1
ATOM 16256 N N . ASP A 1 889 ? 96.679 91.487 136.434 1.00 17.32 1050 ASP A N 1
ATOM 16257 C CA . ASP A 1 889 ? 96.701 90.385 137.383 1.00 18.46 1050 ASP A CA 1
ATOM 16258 C C . ASP A 1 889 ? 96.273 90.882 138.761 1.00 18.66 1050 ASP A C 1
ATOM 16259 O O . ASP A 1 889 ? 96.352 92.076 139.077 1.00 18.06 1050 ASP A O 1
ATOM 16268 N N . THR A 1 890 ? 95.808 89.945 139.593 1.00 19.49 1051 THR A N 1
ATOM 16269 C CA . THR A 1 890 ? 95.128 90.344 140.825 1.00 21.45 1051 THR A CA 1
ATOM 16270 C C . THR A 1 890 ? 96.076 91.016 141.818 1.00 21.11 1051 THR A C 1
ATOM 16271 O O . THR A 1 890 ? 95.629 91.832 142.628 1.00 20.68 1051 THR A O 1
ATOM 16282 N N . LYS A 1 891 ? 97.376 90.725 141.761 1.00 20.80 1052 LYS A N 1
ATOM 16283 C CA A LYS A 1 891 ? 98.308 91.427 142.636 0.60 21.49 1052 LYS A CA 1
ATOM 16284 C CA B LYS A 1 891 ? 98.324 91.424 142.626 0.40 21.12 1052 LYS A CA 1
ATOM 16285 C C . LYS A 1 891 ? 98.420 92.894 142.241 1.00 20.12 1052 LYS A C 1
ATOM 16286 O O . LYS A 1 891 ? 98.351 93.787 143.097 1.00 19.44 1052 LYS A O 1
ATOM 16323 N N . ARG A 1 892 ? 98.584 93.169 140.951 1.00 19.40 1053 ARG A N 1
ATOM 16324 C CA . ARG A 1 892 ? 98.625 94.553 140.503 1.00 18.26 1053 ARG A CA 1
ATOM 16325 C C . ARG A 1 892 ? 97.286 95.255 140.688 1.00 17.92 1053 ARG A C 1
ATOM 16326 O O . ARG A 1 892 ? 97.269 96.458 140.973 1.00 18.13 1053 ARG A O 1
ATOM 16347 N N . GLN A 1 893 ? 96.162 94.546 140.532 1.00 17.79 1054 GLN A N 1
ATOM 16348 C CA . GLN A 1 893 ? 94.870 95.158 140.836 1.00 17.71 1054 GLN A CA 1
ATOM 16349 C C . GLN A 1 893 ? 94.856 95.680 142.262 1.00 17.93 1054 GLN A C 1
ATOM 16350 O O . GLN A 1 893 ? 94.439 96.816 142.523 1.00 17.81 1054 GLN A O 1
ATOM 16364 N N . GLU A 1 894 ? 95.338 94.871 143.201 1.00 17.89 1055 GLU A N 1
ATOM 16365 C CA . GLU A 1 894 ? 95.321 95.279 144.600 1.00 19.61 1055 GLU A CA 1
ATOM 16366 C C . GLU A 1 894 ? 96.232 96.478 144.842 1.00 18.33 1055 GLU A C 1
ATOM 16367 O O . GLU A 1 894 ? 95.869 97.404 145.581 1.00 18.07 1055 GLU A O 1
ATOM 16379 N N . LEU A 1 895 ? 97.428 96.464 144.254 1.00 16.85 1056 LEU A N 1
ATOM 16380 C CA . LEU A 1 895 ? 98.354 97.578 144.433 1.00 17.36 1056 LEU A CA 1
ATOM 16381 C C . LEU A 1 895 ? 97.768 98.862 143.873 1.00 16.90 1056 LEU A C 1
ATOM 16382 O O . LEU A 1 895 ? 97.837 99.914 144.514 1.00 17.56 1056 LEU A O 1
ATOM 16398 N N . MET A 1 896 ? 97.171 98.799 142.685 1.00 15.85 1057 MET A N 1
ATOM 16399 C CA . MET A 1 896 ? 96.584 100.006 142.115 1.00 16.26 1057 MET A CA 1
ATOM 16400 C C . MET A 1 896 ? 95.388 100.458 142.927 1.00 16.55 1057 MET A C 1
ATOM 16401 O O . MET A 1 896 ? 95.222 101.654 143.181 1.00 15.66 1057 MET A O 1
ATOM 16415 N N . LEU A 1 897 ? 94.526 99.524 143.327 1.00 17.44 1058 LEU A N 1
ATOM 16416 C CA A LEU A 1 897 ? 93.372 99.912 144.122 0.52 17.98 1058 LEU A CA 1
ATOM 16417 C CA B LEU A 1 897 ? 93.370 99.895 144.137 0.48 17.72 1058 LEU A CA 1
ATOM 16418 C C . LEU A 1 897 ? 93.800 100.562 145.432 1.00 18.18 1058 LEU A C 1
ATOM 16419 O O . LEU A 1 897 ? 93.186 101.540 145.872 1.00 18.30 1058 LEU A O 1
ATOM 16450 N N . ASN A 1 898 ? 94.847 100.038 146.074 1.00 18.00 1059 ASN A N 1
ATOM 16451 C CA A ASN A 1 898 ? 95.307 100.655 147.316 0.34 18.59 1059 ASN A CA 1
ATOM 16452 C CA B ASN A 1 898 ? 95.299 100.651 147.316 0.66 18.92 1059 ASN A CA 1
ATOM 16453 C C . ASN A 1 898 ? 95.731 102.096 147.084 1.00 18.36 1059 ASN A C 1
ATOM 16454 O O . ASN A 1 898 ? 95.394 102.984 147.873 1.00 18.86 1059 ASN A O 1
ATOM 16475 N N . GLU A 1 899 ? 96.466 102.358 146.002 1.00 17.46 1060 GLU A N 1
ATOM 16476 C CA . GLU A 1 899 ? 96.873 103.740 145.743 1.00 17.62 1060 GLU A CA 1
ATOM 16477 C C . GLU A 1 899 ? 95.675 104.617 145.414 1.00 17.51 1060 GLU A C 1
ATOM 16478 O O . GLU A 1 899 ? 95.631 105.782 145.821 1.00 17.82 1060 GLU A O 1
ATOM 16490 N N . MET A 1 900 ? 94.709 104.101 144.653 1.00 16.75 1061 MET A N 1
ATOM 16491 C CA . MET A 1 900 ? 93.543 104.915 144.335 1.00 16.86 1061 MET A CA 1
ATOM 16492 C C . MET A 1 900 ? 92.735 105.228 145.582 1.00 17.20 1061 MET A C 1
ATOM 16493 O O . MET A 1 900 ? 92.257 106.353 145.760 1.00 16.91 1061 MET A O 1
ATOM 16507 N N . ASN A 1 901 ? 92.565 104.245 146.459 1.00 17.76 1062 ASN A N 1
ATOM 16508 C CA . ASN A 1 901 ? 91.828 104.502 147.688 1.00 18.59 1062 ASN A CA 1
ATOM 16509 C C . ASN A 1 901 ? 92.574 105.478 148.586 1.00 18.68 1062 ASN A C 1
ATOM 16510 O O . ASN A 1 901 ? 91.946 106.319 149.236 1.00 19.94 1062 ASN A O 1
ATOM 16521 N N . THR A 1 902 ? 93.907 105.427 148.594 1.00 17.86 1063 THR A N 1
ATOM 16522 C CA . THR A 1 902 ? 94.666 106.420 149.349 1.00 18.78 1063 THR A CA 1
ATOM 16523 C C . THR A 1 902 ? 94.476 107.812 148.771 1.00 18.49 1063 THR A C 1
ATOM 16524 O O . THR A 1 902 ? 94.294 108.776 149.519 1.00 18.39 1063 THR A O 1
ATOM 16535 N N . MET A 1 903 ? 94.493 107.943 147.443 1.00 17.68 1064 MET A N 1
ATOM 16536 C CA . MET A 1 903 ? 94.218 109.246 146.843 1.00 16.92 1064 MET A CA 1
ATOM 16537 C C . MET A 1 903 ? 92.848 109.763 147.257 1.00 16.37 1064 MET A C 1
ATOM 16538 O O . MET A 1 903 ? 92.690 110.956 147.545 1.00 17.28 1064 MET A O 1
ATOM 16552 N N . LEU A 1 904 ? 91.844 108.880 147.283 1.00 17.64 1065 LEU A N 1
ATOM 16553 C CA . LEU A 1 904 ? 90.487 109.277 147.640 1.00 18.29 1065 LEU A CA 1
ATOM 16554 C C . LEU A 1 904 ? 90.375 109.745 149.085 1.00 19.30 1065 LEU A C 1
ATOM 16555 O O . LEU A 1 904 ? 89.430 110.470 149.422 1.00 20.19 1065 LEU A O 1
ATOM 16571 N N . GLN A 1 905 ? 91.296 109.331 149.948 1.00 20.45 1066 GLN A N 1
ATOM 16572 C CA . GLN A 1 905 ? 91.273 109.731 151.346 1.00 21.88 1066 GLN A CA 1
ATOM 16573 C C . GLN A 1 905 ? 91.958 111.067 151.579 1.00 20.97 1066 GLN A C 1
ATOM 16574 O O . GLN A 1 905 ? 91.948 111.560 152.706 1.00 21.70 1066 GLN A O 1
ATOM 16588 N N . GLU A 1 906 ? 92.558 111.653 150.558 1.00 20.02 1067 GLU A N 1
ATOM 16589 C CA . GLU A 1 906 ? 93.306 112.882 150.760 1.00 20.04 1067 GLU A CA 1
ATOM 16590 C C . GLU A 1 906 ? 92.353 114.016 151.145 1.00 20.13 1067 GLU A C 1
ATOM 16591 O O . GLU A 1 906 ? 91.322 114.214 150.486 1.00 19.41 1067 GLU A O 1
ATOM 16603 N N . PRO A 1 907 ? 92.649 114.774 152.194 1.00 21.25 1068 PRO A N 1
ATOM 16604 C CA . PRO A 1 907 ? 91.794 115.914 152.537 1.00 21.14 1068 PRO A CA 1
ATOM 16605 C C . PRO A 1 907 ? 91.734 116.933 151.405 1.00 21.27 1068 PRO A C 1
ATOM 16606 O O . PRO A 1 907 ? 92.733 117.203 150.735 1.00 20.99 1068 PRO A O 1
ATOM 16617 N N . ASN A 1 908 ? 90.540 117.485 151.192 1.00 21.14 1069 ASN A N 1
ATOM 16618 C CA . ASN A 1 908 ? 90.300 118.548 150.219 1.00 20.98 1069 ASN A CA 1
ATOM 16619 C C . ASN A 1 908 ? 90.523 118.092 148.782 1.00 19.84 1069 ASN A C 1
ATOM 16620 O O . ASN A 1 908 ? 90.801 118.909 147.896 1.00 20.17 1069 ASN A O 1
ATOM 16631 N N . ILE A 1 909 ? 90.405 116.791 148.532 1.00 18.53 1070 ILE A N 1
ATOM 16632 C CA . ILE A 1 909 ? 90.482 116.293 147.169 1.00 18.20 1070 ILE A CA 1
ATOM 16633 C C . ILE A 1 909 ? 89.469 117.029 146.309 1.00 18.50 1070 ILE A C 1
ATOM 16634 O O . ILE A 1 909 ? 88.360 117.353 146.749 1.00 19.05 1070 ILE A O 1
ATOM 16650 N N . SER A 1 910 ? 89.865 117.321 145.076 1.00 17.85 1071 SER A N 1
ATOM 16651 C CA . SER A 1 910 ? 89.001 118.055 144.164 1.00 19.11 1071 SER A CA 1
ATOM 16652 C C . SER A 1 910 ? 87.811 117.198 143.752 1.00 20.12 1071 SER A C 1
ATOM 16653 O O . SER A 1 910 ? 87.874 115.966 143.743 1.00 19.76 1071 SER A O 1
ATOM 16661 N N . ASN A 1 911 ? 86.718 117.868 143.388 1.00 21.54 1072 ASN A N 1
ATOM 16662 C CA . ASN A 1 911 ? 85.591 117.159 142.795 1.00 22.58 1072 ASN A CA 1
ATOM 16663 C C . ASN A 1 911 ? 86.016 116.399 141.544 1.00 20.83 1072 ASN A C 1
ATOM 16664 O O . ASN A 1 911 ? 85.546 115.277 141.307 1.00 20.47 1072 ASN A O 1
ATOM 16675 N N . ASN A 1 912 ? 86.896 116.998 140.728 1.00 20.48 1073 ASN A N 1
ATOM 16676 C CA . ASN A 1 912 ? 87.354 116.340 139.506 1.00 20.32 1073 ASN A CA 1
ATOM 16677 C C . ASN A 1 912 ? 87.955 114.990 139.828 1.00 19.05 1073 ASN A C 1
ATOM 16678 O O . ASN A 1 912 ? 87.581 113.974 139.236 1.00 18.67 1073 ASN A O 1
ATOM 16689 N N . LEU A 1 913 ? 88.926 114.975 140.737 1.00 17.42 1074 LEU A N 1
ATOM 16690 C CA . LEU A 1 913 ? 89.660 113.748 141.004 1.00 17.12 1074 LEU A CA 1
ATOM 16691 C C . LEU A 1 913 ? 88.790 112.756 141.766 1.00 17.50 1074 LEU A C 1
ATOM 16692 O O . LEU A 1 913 ? 88.823 111.548 141.500 1.00 17.58 1074 LEU A O 1
ATOM 16708 N N . LYS A 1 914 ? 87.980 113.255 142.698 1.00 18.04 1075 LYS A N 1
ATOM 16709 C CA . LYS A 1 914 ? 87.119 112.373 143.472 1.00 19.52 1075 LYS A CA 1
ATOM 16710 C C . LYS A 1 914 ? 86.093 111.672 142.583 1.00 19.18 1075 LYS A C 1
ATOM 16711 O O . LYS A 1 914 ? 85.926 110.448 142.672 1.00 18.64 1075 LYS A O 1
ATOM 16730 N N . GLU A 1 915 ? 85.401 112.419 141.713 1.00 19.98 1076 GLU A N 1
ATOM 16731 C CA . GLU A 1 915 ? 84.472 111.780 140.780 1.00 19.94 1076 GLU A CA 1
ATOM 16732 C C . GLU A 1 915 ? 85.188 110.736 139.945 1.00 18.74 1076 GLU A C 1
ATOM 16733 O O . GLU A 1 915 ? 84.689 109.623 139.753 1.00 18.99 1076 GLU A O 1
ATOM 16745 N N . TYR A 1 916 ? 86.347 111.100 139.395 1.00 18.03 1077 TYR A N 1
ATOM 16746 C CA . TYR A 1 916 ? 87.059 110.191 138.512 1.00 18.26 1077 TYR A CA 1
ATOM 16747 C C . TYR A 1 916 ? 87.380 108.886 139.224 1.00 17.66 1077 TYR A C 1
ATOM 16748 O O . TYR A 1 916 ? 87.114 107.797 138.704 1.00 18.25 1077 TYR A O 1
ATOM 16766 N N . LEU A 1 917 ? 87.964 108.974 140.418 1.00 17.63 1078 LEU A N 1
ATOM 16767 C CA . LEU A 1 917 ? 88.390 107.763 141.106 1.00 17.60 1078 LEU A CA 1
ATOM 16768 C C . LEU A 1 917 ? 87.214 106.966 141.656 1.00 18.06 1078 LEU A C 1
ATOM 16769 O O . LEU A 1 917 ? 87.273 105.733 141.673 1.00 17.98 1078 LEU A O 1
ATOM 16785 N N . LEU A 1 918 ? 86.145 107.628 142.103 1.00 18.43 1079 LEU A N 1
ATOM 16786 C CA . LEU A 1 918 ? 84.969 106.885 142.549 1.00 19.39 1079 LEU A CA 1
ATOM 16787 C C . LEU A 1 918 ? 84.356 106.098 141.402 1.00 19.32 1079 LEU A C 1
ATOM 16788 O O . LEU A 1 918 ? 83.993 104.922 141.562 1.00 19.64 1079 LEU A O 1
ATOM 16804 N N . ARG A 1 919 ? 84.242 106.723 140.230 1.00 19.32 1080 ARG A N 1
ATOM 16805 C CA . ARG A 1 919 ? 83.711 106.007 139.077 1.00 20.89 1080 ARG A CA 1
ATOM 16806 C C . ARG A 1 919 ? 84.632 104.862 138.685 1.00 20.14 1080 ARG A C 1
ATOM 16807 O O . ARG A 1 919 ? 84.171 103.746 138.419 1.00 19.84 1080 ARG A O 1
ATOM 16828 N N . LEU A 1 920 ? 85.939 105.116 138.673 1.00 18.96 1081 LEU A N 1
ATOM 16829 C CA . LEU A 1 920 ? 86.889 104.118 138.207 1.00 19.19 1081 LEU A CA 1
ATOM 16830 C C . LEU A 1 920 ? 86.942 102.914 139.137 1.00 19.67 1081 LEU A C 1
ATOM 16831 O O . LEU A 1 920 ? 87.194 101.790 138.675 1.00 19.16 1081 LEU A O 1
ATOM 16847 N N . THR A 1 921 ? 86.717 103.119 140.439 1.00 20.96 1082 THR A N 1
ATOM 16848 C CA . THR A 1 921 ? 86.727 102.027 141.410 1.00 22.83 1082 THR A CA 1
ATOM 16849 C C . THR A 1 921 ? 85.338 101.459 141.688 1.00 25.29 1082 THR A C 1
ATOM 16850 O O . THR A 1 921 ? 85.162 100.724 142.671 1.00 25.22 1082 THR A O 1
ATOM 16861 N N . ASN A 1 922 ? 84.353 101.761 140.845 1.00 28.10 1083 ASN A N 1
ATOM 16862 C CA . ASN A 1 922 ? 83.026 101.155 140.942 1.00 31.97 1083 ASN A CA 1
ATOM 16863 C C . ASN A 1 922 ? 82.264 101.623 142.177 1.00 34.06 1083 ASN A C 1
ATOM 16864 O O . ASN A 1 922 ? 81.437 100.885 142.715 1.00 33.83 1083 ASN A O 1
ATOM 16875 N N . LYS A 1 923 ? 82.546 102.834 142.653 1.00 36.37 1084 LYS A N 1
ATOM 16876 C CA . LYS A 1 923 ? 81.813 103.414 143.770 1.00 39.78 1084 LYS A CA 1
ATOM 16877 C C . LYS A 1 923 ? 80.758 104.419 143.327 1.00 41.62 1084 LYS A C 1
ATOM 16878 O O . LYS A 1 923 ? 79.912 104.805 144.142 1.00 42.10 1084 LYS A O 1
ATOM 16897 N N . LEU A 1 924 ? 80.786 104.850 142.070 1.00 43.13 1085 LEU A N 1
ATOM 16898 C CA . LEU A 1 924 ? 79.852 105.854 141.570 1.00 44.91 1085 LEU A CA 1
ATOM 16899 C C . LEU A 1 924 ? 79.365 105.477 140.175 1.00 45.94 1085 LEU A C 1
ATOM 16900 O O . LEU A 1 924 ? 80.134 104.986 139.344 1.00 46.04 1085 LEU A O 1
#

Foldseek 3Di:
DDDKDFPVPDDDDQKAFAEKEWEWEDDDFKIKIKIKTWMFGDPPHDLAWDKWFAAQWAWPFKDKQPHTDDDPPQWHDDRTMITGGRVPPDHGTIMIITMTMAGQDQALQQAAWHQFPLKIKHQPPPNRPSHDDIHNRWWQRWYWYKYKYKYQCVFFVDKDWAADFDDKADDPPRMIMIIHTHPFIGHPSLTMIMTGPKDWDWDWDQADPPRQIAIEIEIEPPVQRVFQVLLVLLLNLLQVLCCPQQVDHDDGNYAYEYEGCFHLDAWAQRHSYIYGDCLQGGDAQLFDFPVSNLSVSLVSNLSVLCCQLDTQEHANGLLQVLSSQLQSNLSSLVSSCVVQVDLLSLVVLLLCCLFQVQLCLPFLNWAALRGGMDDDSLLNPDCRVHRLSVLLLVLLCVVLPSVLNSQLVCVLSVVRGSRYDHPVSSLVSSQVSVCVSVVHPVDGCPLSCCSRGPTFAKAKEWDKDADQVQLKIKIKIAIDGDADPRGNDDAFGFAWKWKWWADLVPLDTQDDIDIDTDRHRMDMDMDGPNNDDTQMQICFSVSHRHHYHYPDDLVSLLSCLQRPPGLVSNLVSLQVLLLVQLVQQLVQLVCCVVVVDPDGDHDARDPVLLVSLLVQLPPPPHALLSNLSNLDHRAPSSNLSVAFQAALVSSVVSRVRRLVSSCVPCLVVLVVLLVVLCCQLQPCVCSVPSSDDNSSSSSSLSSSLSSLLSCLVVPPDPSLVVLVVQCVRSGLNRVLSSLQSCLSDPCNVVSLVVLCVSNVVDPSSNLVSLLSLLQRLHPCSVVVLVVCCVPPLPPDSRLSNLCSNQVNNCSNSCPLLPLVLVNLQVLLVVLLVNQVNHPSSSQVSCSSCSNLNRHRPSSVVSNLVSLVVSCPDPPGDPSSNSSSCSSVVND

CATH classification: 2.60.40.1730 (+4 more: 3.30.2010.30, 1.10.390.10, 2.60.40.1840)